Protein AF-0000000077380038 (afdb_homodimer)

Nearest PDB structures (foldseek):
  4w8o-assembly1_A  TM=9.159E-01  e=5.571E-39  Zophobas atratus
  6sq8-assembly2_B  TM=8.878E-01  e=3.528E-37  Marinactinospora thermotolerans
  6sq8-assembly1_A  TM=8.825E-01  e=5.281E-37  Marinactinospora thermotolerans
  6sq8-assembly4_D  TM=8.724E-01  e=3.151E-36  Marinactinospora thermotolerans
  6h1b-assembly2_B  TM=8.819E-01  e=1.121E-34  Marinactinospora thermotolerans

Structure (mmCIF, N/CA/C/O backbone):
data_AF-0000000077380038-model_v1
#
loop_
_entity.id
_entity.type
_entity.pdbx_description
1 polymer 'Luciferin 4-monooxygenase'
#
loop_
_atom_site.group_PDB
_atom_site.id
_atom_site.type_symbol
_atom_site.label_atom_id
_atom_site.label_alt_id
_atom_site.label_comp_id
_atom_site.label_asym_id
_atom_site.label_entity_id
_atom_site.label_seq_id
_atom_site.pdbx_PDB_ins_code
_atom_site.Cartn_x
_atom_site.Cartn_y
_atom_site.Cartn_z
_atom_site.occupancy
_atom_site.B_iso_or_equiv
_atom_site.auth_seq_id
_atom_site.auth_comp_id
_atom_site.auth_asym_id
_atom_site.auth_atom_id
_atom_site.pdbx_PDB_model_num
ATOM 1 N N . VAL A 1 1 ? 40.281 14.664 20.109 1 17.95 1 VAL A N 1
ATOM 2 C CA . VAL A 1 1 ? 38.969 13.992 20.141 1 17.95 1 VAL A CA 1
ATOM 3 C C . VAL A 1 1 ? 37.938 14.844 19.422 1 17.95 1 VAL A C 1
ATOM 5 O O . VAL A 1 1 ? 37.5 15.883 19.938 1 17.95 1 VAL A O 1
ATOM 8 N N . GLU A 1 2 ? 38.219 15.148 18.219 1 21.84 2 GLU A N 1
ATOM 9 C CA . GLU A 1 2 ? 37.5 16.078 17.344 1 21.84 2 GLU A CA 1
ATOM 10 C C . GLU A 1 2 ? 36.031 15.711 17.234 1 21.84 2 GLU A C 1
ATOM 12 O O . GLU A 1 2 ? 35.688 14.555 17 1 21.84 2 GLU A O 1
ATOM 17 N N . SER A 1 3 ? 35.281 16.359 18.078 1 23.83 3 SER A N 1
ATOM 18 C CA . SER A 1 3 ? 33.844 16.156 18.234 1 23.83 3 SER A CA 1
ATOM 19 C C . SER A 1 3 ? 33.156 16.016 16.891 1 23.83 3 SER A C 1
ATOM 21 O O . SER A 1 3 ? 33.25 16.891 16.031 1 23.83 3 SER A O 1
ATOM 23 N N . VAL A 1 4 ? 33.219 14.859 16.297 1 26.72 4 VAL A N 1
ATOM 24 C CA . VAL A 1 4 ? 32.469 14.477 15.102 1 26.72 4 VAL A CA 1
ATOM 25 C C . VAL A 1 4 ? 31.094 15.141 15.133 1 26.72 4 VAL A C 1
ATOM 27 O O . VAL A 1 4 ? 30.281 14.852 16 1 26.72 4 VAL A O 1
ATOM 30 N N . ARG A 1 5 ? 31.031 16.406 14.922 1 28.14 5 ARG A N 1
ATOM 31 C CA . ARG A 1 5 ? 29.828 17.188 14.617 1 28.14 5 ARG A CA 1
ATOM 32 C C . ARG A 1 5 ? 28.781 16.312 13.93 1 28.14 5 ARG A C 1
ATOM 34 O O . ARG A 1 5 ? 29.031 15.758 12.859 1 28.14 5 ARG A O 1
ATOM 41 N N . MET A 1 6 ? 28.156 15.586 14.734 1 30.12 6 MET A N 1
ATOM 42 C CA . MET A 1 6 ? 27.016 14.867 14.18 1 30.12 6 MET A CA 1
ATOM 43 C C . MET A 1 6 ? 26.297 15.719 13.133 1 30.12 6 MET A C 1
ATOM 45 O O . MET A 1 6 ? 25.859 16.828 13.43 1 30.12 6 MET A O 1
ATOM 49 N N . ALA A 1 7 ? 26.75 15.906 11.945 1 32.62 7 ALA A N 1
ATOM 50 C CA . ALA A 1 7 ? 26.062 16.5 10.805 1 32.62 7 ALA A CA 1
ATOM 51 C C . ALA A 1 7 ? 24.547 16.438 10.984 1 32.62 7 ALA A C 1
ATOM 53 O O . ALA A 1 7 ? 24 15.367 11.305 1 32.62 7 ALA A O 1
ATOM 54 N N . THR A 1 8 ? 23.875 17.469 11.5 1 35.12 8 THR A N 1
ATOM 55 C CA . THR A 1 8 ? 22.422 17.625 11.508 1 35.12 8 THR A CA 1
ATOM 56 C C . THR A 1 8 ? 21.781 16.875 10.336 1 35.12 8 THR A C 1
ATOM 58 O O . THR A 1 8 ? 22.078 17.172 9.172 1 35.12 8 THR A O 1
ATOM 61 N N . ARG A 1 9 ? 21.484 15.672 10.438 1 43.5 9 ARG A N 1
ATOM 62 C CA . ARG A 1 9 ? 20.969 14.68 9.5 1 43.5 9 ARG A CA 1
ATOM 63 C C . ARG A 1 9 ? 19.781 15.219 8.719 1 43.5 9 ARG A C 1
ATOM 65 O O . ARG A 1 9 ? 18.703 15.445 9.281 1 43.5 9 ARG A O 1
ATOM 72 N N . ILE A 1 10 ? 19.984 16.266 7.863 1 45.56 10 ILE A N 1
ATOM 73 C CA . ILE A 1 10 ? 18.938 16.578 6.898 1 45.56 10 ILE A CA 1
ATOM 74 C C . ILE A 1 10 ? 18.344 15.289 6.332 1 45.56 10 ILE A C 1
ATOM 76 O O . ILE A 1 10 ? 19.031 14.531 5.652 1 45.56 10 ILE A O 1
ATOM 80 N N . LEU A 1 11 ? 17.25 14.852 6.91 1 58.56 11 LEU A N 1
ATOM 81 C CA . LEU A 1 11 ? 16.547 13.664 6.449 1 58.56 11 LEU A CA 1
ATOM 82 C C . LEU A 1 11 ? 16.234 13.758 4.961 1 58.56 11 LEU A C 1
ATOM 84 O O . LEU A 1 11 ? 16.203 12.742 4.262 1 58.56 11 LEU A O 1
ATOM 88 N N . PHE A 1 12 ? 16.203 15.156 4.445 1 68.44 12 PHE A N 1
ATOM 89 C CA . PHE A 1 12 ? 15.812 15.305 3.049 1 68.44 12 PHE A CA 1
ATOM 90 C C . PHE A 1 12 ? 16.812 16.156 2.291 1 68.44 12 PHE A C 1
ATOM 92 O O . PHE A 1 12 ? 16.891 17.375 2.504 1 68.44 12 PHE A O 1
ATOM 99 N N . PRO A 1 13 ? 17.578 15.641 1.446 1 80.38 13 PRO A N 1
ATOM 100 C CA . PRO A 1 13 ? 18.531 16.438 0.679 1 80.38 13 PRO A CA 1
ATOM 101 C C . PRO A 1 13 ? 17.859 17.469 -0.217 1 80.38 13 PRO A C 1
ATOM 103 O O . PRO A 1 13 ? 16.828 17.188 -0.816 1 80.38 13 PRO A O 1
ATOM 106 N N . THR A 1 14 ? 18.297 18.75 -0.145 1 92.44 14 THR A N 1
ATOM 107 C CA . THR A 1 14 ? 17.891 19.844 -1.007 1 92.44 14 THR A CA 1
ATOM 108 C C . THR A 1 14 ? 19.031 20.281 -1.924 1 92.44 14 THR A C 1
ATOM 110 O O . THR A 1 14 ? 20.172 20.391 -1.486 1 92.44 14 THR A O 1
ATOM 113 N N . THR A 1 15 ? 18.75 20.453 -3.211 1 94.38 15 THR A N 1
ATOM 114 C CA . THR A 1 15 ? 19.75 20.875 -4.18 1 94.38 15 THR A CA 1
ATOM 115 C C . THR A 1 15 ? 19.422 22.234 -4.75 1 94.38 15 THR A C 1
ATOM 117 O O . THR A 1 15 ? 18.266 22.672 -4.711 1 94.38 15 THR A O 1
ATOM 120 N N . PHE A 1 16 ? 20.469 22.938 -5.195 1 97 16 PHE A N 1
ATOM 121 C CA . PHE A 1 16 ? 20.344 24.266 -5.777 1 97 16 PHE A CA 1
ATOM 122 C C . PHE A 1 16 ? 20.922 24.312 -7.188 1 97 16 PHE A C 1
ATOM 124 O O . PHE A 1 16 ? 22.047 23.875 -7.414 1 97 16 PHE A O 1
ATOM 131 N N . ASP A 1 17 ? 20.078 24.75 -8.148 1 96.88 17 ASP A N 1
ATOM 132 C CA . ASP A 1 17 ? 20.547 24.969 -9.516 1 96.88 17 ASP A CA 1
ATOM 133 C C . ASP A 1 17 ? 21.016 26.406 -9.719 1 96.88 17 ASP A C 1
ATOM 135 O O . ASP A 1 17 ? 20.203 27.344 -9.75 1 96.88 17 ASP A O 1
ATOM 139 N N . GLU A 1 18 ? 22.234 26.656 -10.039 1 95.06 18 GLU A N 1
ATOM 140 C CA . GLU A 1 18 ? 22.828 27.984 -10.117 1 95.06 18 GLU A CA 1
ATOM 141 C C . GLU A 1 18 ? 22.328 28.734 -11.344 1 95.06 18 GLU A C 1
ATOM 143 O O . GLU A 1 18 ? 22.281 29.969 -11.344 1 95.06 18 GLU A O 1
ATOM 148 N N . LYS A 1 19 ? 22.016 28.047 -12.344 1 95.38 19 LYS A N 1
ATOM 149 C CA . LYS A 1 19 ? 21.547 28.688 -13.57 1 95.38 19 LYS A CA 1
ATOM 150 C C . LYS A 1 19 ? 20.109 29.172 -13.43 1 95.38 19 LYS A C 1
ATOM 152 O O . LYS A 1 19 ? 19.797 30.328 -13.742 1 95.38 19 LYS A O 1
ATOM 157 N N . THR A 1 20 ? 19.234 28.344 -12.906 1 95.19 20 THR A N 1
ATOM 158 C CA . THR A 1 20 ? 17.812 28.688 -12.797 1 95.19 20 THR A CA 1
ATOM 159 C C . THR A 1 20 ? 17.516 29.328 -11.445 1 95.19 20 THR A C 1
ATOM 161 O O . THR A 1 20 ? 16.453 29.906 -11.25 1 95.19 20 THR A O 1
ATOM 164 N N . LYS A 1 21 ? 18.453 29.078 -10.453 1 97.31 21 LYS A N 1
ATOM 165 C CA . LYS A 1 21 ? 18.312 29.547 -9.078 1 97.31 21 LYS A CA 1
ATOM 166 C C . LYS A 1 21 ? 17.078 28.922 -8.406 1 97.31 21 LYS A C 1
ATOM 168 O O . LYS A 1 21 ? 16.312 29.625 -7.742 1 97.31 21 LYS A O 1
ATOM 173 N N . ILE A 1 22 ? 16.859 27.719 -8.727 1 97.75 22 ILE A N 1
ATOM 174 C CA . ILE A 1 22 ? 15.758 26.953 -8.148 1 97.75 22 ILE A CA 1
ATOM 175 C C . ILE A 1 22 ? 16.312 25.938 -7.152 1 97.75 22 ILE A C 1
ATOM 177 O O . ILE A 1 22 ? 17.297 25.25 -7.438 1 97.75 22 ILE A O 1
ATOM 181 N N . TRP A 1 23 ? 15.742 25.953 -5.938 1 97.88 23 TRP A N 1
ATOM 182 C CA . TRP A 1 23 ? 16 24.875 -4.984 1 97.88 23 TRP A CA 1
ATOM 183 C C . TRP A 1 23 ? 15.031 23.719 -5.199 1 97.88 23 TRP A C 1
ATOM 185 O O . TRP A 1 23 ? 13.852 23.922 -5.473 1 97.88 23 TRP A O 1
ATOM 195 N N . SER A 1 24 ? 15.555 22.469 -5.141 1 96.44 24 SER A N 1
ATOM 196 C CA . SER A 1 24 ? 14.727 21.281 -5.355 1 96.44 24 SER A CA 1
ATOM 197 C C . SER A 1 24 ? 14.992 20.219 -4.285 1 96.44 24 SER A C 1
ATOM 199 O O . SER A 1 24 ? 16.141 19.984 -3.92 1 96.44 24 SER A O 1
ATOM 201 N N . GLY A 1 25 ? 13.867 19.672 -3.729 1 93.19 25 GLY A N 1
ATOM 202 C CA . GLY A 1 25 ? 14.031 18.422 -3 1 93.19 25 GLY A CA 1
ATOM 203 C C . GLY A 1 25 ? 14.391 17.25 -3.896 1 93.19 25 GLY A C 1
ATOM 204 O O . GLY A 1 25 ? 14.484 17.406 -5.117 1 93.19 25 GLY A O 1
ATOM 205 N N . ALA A 1 26 ? 14.672 16.094 -3.254 1 88.25 26 ALA A N 1
ATOM 206 C CA . ALA A 1 26 ? 14.906 14.891 -4.043 1 88.25 26 ALA A CA 1
ATOM 207 C C . ALA A 1 26 ? 13.719 14.602 -4.961 1 88.25 26 ALA A C 1
ATOM 209 O O . ALA A 1 26 ? 12.594 15.008 -4.676 1 88.25 26 ALA A O 1
ATOM 210 N N . PRO A 1 27 ? 14 13.969 -6.066 1 85.81 27 PRO A N 1
ATOM 211 C CA . PRO A 1 27 ? 12.859 13.578 -6.906 1 85.81 27 PRO A CA 1
ATOM 212 C C . PRO A 1 27 ? 11.891 12.641 -6.188 1 85.81 27 PRO A C 1
ATOM 214 O O . PRO A 1 27 ? 12.32 11.734 -5.469 1 85.81 27 PRO A O 1
ATOM 217 N N . ARG A 1 28 ? 10.711 12.945 -6.336 1 83.31 28 ARG A N 1
ATOM 218 C CA . ARG A 1 28 ? 9.703 12.07 -5.742 1 83.31 28 ARG A CA 1
ATOM 219 C C . ARG A 1 28 ? 9.492 10.82 -6.59 1 83.31 28 ARG A C 1
ATOM 221 O O . ARG A 1 28 ? 9.414 10.906 -7.816 1 83.31 28 ARG A O 1
ATOM 228 N N . GLN A 1 29 ? 9.492 9.688 -5.969 1 80.31 29 GLN A N 1
ATOM 229 C CA . GLN A 1 29 ? 9.086 8.453 -6.633 1 80.31 29 GLN A CA 1
ATOM 230 C C . GLN A 1 29 ? 7.586 8.211 -6.477 1 80.31 29 GLN A C 1
ATOM 232 O O . GLN A 1 29 ? 7.098 8.016 -5.363 1 80.31 29 GLN A O 1
ATOM 237 N N . PRO A 1 30 ? 6.848 8.328 -7.613 1 80 30 PRO A N 1
ATOM 238 C CA . PRO A 1 30 ? 5.41 8.117 -7.426 1 80 30 PRO A CA 1
ATOM 239 C C . PRO A 1 30 ? 5.074 6.676 -7.035 1 80 30 PRO A C 1
ATOM 241 O O . PRO A 1 30 ? 5.684 5.734 -7.547 1 80 30 PRO A O 1
ATOM 244 N N . LEU A 1 31 ? 4.207 6.559 -6.133 1 92 31 LEU A N 1
ATOM 245 C CA . LEU A 1 31 ? 3.758 5.246 -5.672 1 92 31 LEU A CA 1
ATOM 246 C C . LEU A 1 31 ? 2.477 4.832 -6.387 1 92 31 LEU A C 1
ATOM 248 O O . LEU A 1 31 ? 2.414 3.75 -6.977 1 92 31 LEU A O 1
ATOM 252 N N . TYR A 1 32 ? 1.563 5.762 -6.52 1 95.69 32 TYR A N 1
ATOM 253 C CA . TYR A 1 32 ? 0.224 5.391 -6.965 1 95.69 32 TYR A CA 1
ATOM 254 C C . TYR A 1 32 ? -0.042 5.902 -8.375 1 95.69 32 TYR A C 1
ATOM 256 O O . TYR A 1 32 ? 0.439 6.973 -8.758 1 95.69 32 TYR A O 1
ATOM 264 N N . ASP A 1 33 ? -0.842 5.199 -9.086 1 95.88 33 ASP A N 1
ATOM 265 C CA . ASP A 1 33 ? -1.328 5.598 -10.398 1 95.88 33 ASP A CA 1
ATOM 266 C C . ASP A 1 33 ? -2.148 6.883 -10.32 1 95.88 33 ASP A C 1
ATOM 268 O O . ASP A 1 33 ? -2.779 7.16 -9.297 1 95.88 33 ASP A O 1
ATOM 272 N N . TYR A 1 34 ? -2.141 7.672 -11.398 1 94.31 34 TYR A N 1
ATOM 273 C CA . TYR A 1 34 ? -2.875 8.93 -11.477 1 94.31 34 TYR A CA 1
ATOM 274 C C . TYR A 1 34 ? -4.359 8.711 -11.203 1 94.31 34 TYR A C 1
ATOM 276 O O . TYR A 1 34 ? -5.02 9.57 -10.609 1 94.31 34 TYR A O 1
ATOM 284 N N . ASN A 1 35 ? -4.891 7.555 -11.531 1 95 35 ASN A N 1
ATOM 285 C CA . ASN A 1 35 ? -6.32 7.289 -11.406 1 95 35 ASN A CA 1
ATOM 286 C C . ASN A 1 35 ? -6.637 6.531 -10.125 1 95 35 ASN A C 1
ATOM 288 O O . ASN A 1 35 ? -7.777 6.121 -9.906 1 95 35 ASN A O 1
ATOM 292 N N . CYS A 1 36 ? -5.672 6.332 -9.32 1 95.94 36 CYS A N 1
ATOM 293 C CA . CYS A 1 36 ? -5.891 5.645 -8.055 1 95.94 36 CYS A CA 1
ATOM 294 C C . CYS A 1 36 ? -6.484 6.59 -7.016 1 95.94 36 CYS A C 1
ATOM 296 O O . CYS A 1 36 ? -5.898 7.633 -6.715 1 95.94 36 CYS A O 1
ATOM 298 N N . SER A 1 37 ? -7.66 6.273 -6.449 1 97.25 37 SER A N 1
ATOM 299 C CA . SER A 1 37 ? -8.258 7.109 -5.41 1 97.25 37 SER A CA 1
ATOM 300 C C . SER A 1 37 ? -7.621 6.836 -4.051 1 97.25 37 SER A C 1
ATOM 302 O O . SER A 1 37 ? -7.168 5.719 -3.785 1 97.25 37 SER A O 1
ATOM 304 N N . MET A 1 38 ? -7.621 7.816 -3.254 1 97.69 38 MET A N 1
ATOM 305 C CA . MET A 1 38 ? -7.078 7.637 -1.91 1 97.69 38 MET A CA 1
ATOM 306 C C . MET A 1 38 ? -8.016 6.793 -1.054 1 97.69 38 MET A C 1
ATOM 308 O O . MET A 1 38 ? -7.594 6.219 -0.049 1 97.69 38 MET A O 1
ATOM 312 N N . GLY A 1 39 ? -9.305 6.738 -1.476 1 98.25 39 GLY A N 1
ATOM 313 C CA . GLY A 1 39 ? -10.219 5.797 -0.851 1 98.25 39 GLY A CA 1
ATOM 314 C C . GLY A 1 39 ? -9.812 4.348 -1.055 1 98.25 39 GLY A C 1
ATOM 315 O O . GLY A 1 39 ? -9.898 3.539 -0.13 1 98.25 39 GLY A O 1
ATOM 316 N N . LEU A 1 40 ? -9.344 4.082 -2.25 1 97.12 40 LEU A N 1
ATOM 317 C CA . LEU A 1 40 ? -8.898 2.727 -2.553 1 97.12 40 LEU A CA 1
ATOM 318 C C . LEU A 1 40 ? -7.668 2.361 -1.728 1 97.12 40 LEU A C 1
ATOM 320 O O . LEU A 1 40 ? -7.562 1.237 -1.229 1 97.12 40 LEU A O 1
ATOM 324 N N . VAL A 1 41 ? -6.754 3.275 -1.576 1 97.31 41 VAL A N 1
ATOM 325 C CA . VAL A 1 41 ? -5.535 3.059 -0.804 1 97.31 41 VAL A CA 1
ATOM 326 C C . VAL A 1 41 ? -5.895 2.746 0.647 1 97.31 41 VAL A C 1
ATOM 328 O O . VAL A 1 41 ? -5.414 1.759 1.212 1 97.31 41 VAL A O 1
ATOM 331 N N . ALA A 1 42 ? -6.77 3.547 1.211 1 98.56 42 ALA A N 1
ATOM 332 C CA . ALA A 1 42 ? -7.199 3.326 2.59 1 98.56 42 ALA A CA 1
ATOM 333 C C . ALA A 1 42 ? -7.938 1.998 2.729 1 98.56 42 ALA A C 1
ATOM 335 O O . ALA A 1 42 ? -7.707 1.25 3.682 1 98.56 42 ALA A O 1
ATOM 336 N N . PHE A 1 43 ? -8.805 1.758 1.786 1 98.12 43 PHE A N 1
ATOM 337 C CA . PHE A 1 43 ? -9.578 0.526 1.766 1 98.12 43 PHE A CA 1
ATOM 338 C C . PHE A 1 43 ? -8.672 -0.694 1.807 1 98.12 43 PHE A C 1
ATOM 340 O O . PHE A 1 43 ? -8.867 -1.601 2.615 1 98.12 43 PHE A O 1
ATOM 347 N N . ASN A 1 44 ? -7.699 -0.696 0.984 1 97 44 ASN A N 1
ATOM 348 C CA . ASN A 1 44 ? -6.773 -1.821 0.906 1 97 44 ASN A CA 1
ATOM 349 C C . ASN A 1 44 ? -5.973 -1.979 2.195 1 97 44 ASN A C 1
ATOM 351 O O . ASN A 1 44 ? -5.77 -3.098 2.672 1 97 44 ASN A O 1
ATOM 355 N N . SER A 1 45 ? -5.488 -0.862 2.771 1 97.81 45 SER A N 1
ATOM 356 C CA . SER A 1 45 ? -4.75 -0.928 4.027 1 97.81 45 SER A CA 1
ATOM 357 C C . SER A 1 45 ? -5.59 -1.565 5.129 1 97.81 45 SER A C 1
ATOM 359 O O . SER A 1 45 ? -5.125 -2.469 5.828 1 97.81 45 SER A O 1
ATOM 361 N N . MET A 1 46 ? -6.82 -1.127 5.211 1 98.5 46 MET A N 1
ATOM 362 C CA . MET A 1 46 ? -7.707 -1.614 6.266 1 98.5 46 MET A CA 1
ATOM 363 C C . MET A 1 46 ? -8.062 -3.08 6.043 1 98.5 46 MET A C 1
ATOM 365 O O . MET A 1 46 ? -8.125 -3.859 6.996 1 98.5 46 MET A O 1
ATOM 369 N N . LYS A 1 47 ? -8.258 -3.428 4.832 1 97.38 47 LYS A N 1
ATOM 370 C CA . LYS A 1 47 ? -8.602 -4.805 4.492 1 97.38 47 LYS A CA 1
ATOM 371 C C . LYS A 1 47 ? -7.434 -5.746 4.758 1 97.38 47 LYS A C 1
ATOM 373 O O . LYS A 1 47 ? -7.625 -6.867 5.234 1 97.38 47 LYS A O 1
ATOM 378 N N . ASN A 1 48 ? -6.25 -5.328 4.477 1 98 48 ASN A N 1
ATOM 379 C CA . ASN A 1 48 ? -5.062 -6.172 4.559 1 98 48 ASN A CA 1
ATOM 380 C C . ASN A 1 48 ? -4.645 -6.414 6.008 1 98 48 ASN A C 1
ATOM 382 O O . ASN A 1 48 ? -4.086 -7.461 6.332 1 98 48 ASN A O 1
ATOM 386 N N . TYR A 1 49 ? -4.902 -5.453 6.891 1 98.56 49 TYR A N 1
ATOM 387 C CA . TYR A 1 49 ? -4.473 -5.559 8.281 1 98.56 49 TYR A CA 1
ATOM 388 C C . TYR A 1 49 ? -5.633 -5.289 9.234 1 98.56 49 TYR A C 1
ATOM 390 O O . TYR A 1 49 ? -5.562 -4.383 10.062 1 98.56 49 TYR A O 1
ATOM 398 N N . PRO A 1 50 ? -6.617 -6.117 9.234 1 98.44 50 PRO A N 1
ATOM 399 C CA . PRO A 1 50 ? -7.887 -5.859 9.914 1 98.44 50 PRO A CA 1
ATOM 400 C C . PRO A 1 50 ? -7.727 -5.703 11.422 1 98.44 50 PRO A C 1
ATOM 402 O O . PRO A 1 50 ? -8.516 -5.004 12.062 1 98.44 50 PRO A O 1
ATOM 405 N N . ASP A 1 51 ? -6.699 -6.234 12.023 1 98.19 51 ASP A N 1
ATOM 406 C CA . ASP A 1 51 ? -6.562 -6.23 13.477 1 98.19 51 ASP A CA 1
ATOM 407 C C . ASP A 1 51 ? -5.777 -5.008 13.945 1 98.19 51 ASP A C 1
ATOM 409 O O . ASP A 1 51 ? -5.668 -4.766 15.148 1 98.19 51 ASP A O 1
ATOM 413 N N . ASN A 1 52 ? -5.191 -4.27 13.016 1 98.62 52 ASN A N 1
ATOM 414 C CA . ASN A 1 52 ? -4.469 -3.055 13.383 1 98.62 52 ASN A CA 1
ATOM 415 C C . ASN A 1 52 ? -5.391 -2.043 14.062 1 98.62 52 ASN A C 1
ATOM 417 O O . ASN A 1 52 ? -6.539 -1.869 13.648 1 98.62 52 ASN A O 1
ATOM 421 N N . ILE A 1 53 ? -4.902 -1.386 15.094 1 98.75 53 ILE A N 1
ATOM 422 C CA . ILE A 1 53 ? -5.684 -0.39 15.82 1 98.75 53 ILE A CA 1
ATOM 423 C C . ILE A 1 53 ? -5.531 0.973 15.148 1 98.75 53 ILE A C 1
ATOM 425 O O . ILE A 1 53 ? -4.422 1.497 15.039 1 98.75 53 ILE A O 1
ATOM 429 N N . ILE A 1 54 ? -6.621 1.582 14.758 1 98.56 54 ILE A N 1
ATOM 430 C CA . ILE A 1 54 ? -6.582 2.855 14.047 1 98.56 54 ILE A CA 1
ATOM 431 C C . ILE A 1 54 ? -6.816 4 15.023 1 98.56 54 ILE A C 1
ATOM 433 O O . ILE A 1 54 ? -6.316 5.109 14.82 1 98.56 54 ILE A O 1
ATOM 437 N N . GLN A 1 55 ? -7.551 3.654 16.109 1 98.19 55 GLN A N 1
ATOM 438 C CA . GLN A 1 55 ? -7.969 4.75 16.969 1 98.19 55 GLN A CA 1
ATOM 439 C C . GLN A 1 55 ? -8.234 4.262 18.391 1 98.19 55 GLN A C 1
ATOM 441 O O . GLN A 1 55 ? -8.758 3.162 18.594 1 98.19 55 GLN A O 1
ATOM 446 N N . ILE A 1 56 ? -7.809 5.055 19.406 1 98.56 56 ILE A N 1
ATOM 447 C CA . ILE A 1 56 ? -8.195 4.91 20.797 1 98.56 56 ILE A CA 1
ATOM 448 C C . ILE A 1 56 ? -8.852 6.199 21.297 1 98.56 56 ILE A C 1
ATOM 450 O O . ILE A 1 56 ? -8.289 7.285 21.141 1 98.56 56 ILE A O 1
ATOM 454 N N . SER A 1 57 ? -10.008 6.133 21.828 1 97.81 57 SER A N 1
ATOM 455 C CA . SER A 1 57 ? -10.734 7.297 22.312 1 97.81 57 SER A CA 1
ATOM 456 C C . SER A 1 57 ? -10.5 7.52 23.797 1 97.81 57 SER A C 1
ATOM 458 O O . SER A 1 57 ? -10.875 6.688 24.625 1 97.81 57 SER A O 1
ATOM 460 N N . ASP A 1 58 ? -9.852 8.609 24.094 1 97.06 58 ASP A N 1
ATOM 461 C CA . ASP A 1 58 ? -9.688 8.977 25.5 1 97.06 58 ASP A CA 1
ATOM 462 C C . ASP A 1 58 ? -11.008 9.438 26.109 1 97.06 58 ASP A C 1
ATOM 464 O O . ASP A 1 58 ? -11.125 9.562 27.328 1 97.06 58 ASP A O 1
ATOM 468 N N . ILE A 1 59 ? -12 9.609 25.344 1 93.94 59 ILE A N 1
ATOM 469 C CA . ILE A 1 59 ? -13.328 10.055 25.75 1 93.94 59 ILE A CA 1
ATOM 470 C C . ILE A 1 59 ? -14.023 8.938 26.531 1 93.94 59 ILE A C 1
ATOM 472 O O . ILE A 1 59 ? -14.594 9.18 27.594 1 93.94 59 ILE A O 1
ATOM 476 N N . ASP A 1 60 ? -13.93 7.691 26 1 94.62 60 ASP A N 1
ATOM 477 C CA . ASP A 1 60 ? -14.656 6.586 26.609 1 94.62 60 ASP A CA 1
ATOM 478 C C . ASP A 1 60 ? -13.812 5.312 26.625 1 94.62 60 ASP A C 1
ATOM 480 O O . ASP A 1 60 ? -14.289 4.25 27.031 1 94.62 60 ASP A O 1
ATOM 484 N N . GLY A 1 61 ? -12.625 5.379 26.125 1 95.69 61 GLY A N 1
ATOM 485 C CA . GLY A 1 61 ? -11.719 4.242 26.156 1 95.69 61 GLY A CA 1
ATOM 486 C C . GLY A 1 61 ? -11.891 3.303 24.984 1 95.69 61 GLY A C 1
ATOM 487 O O . GLY A 1 61 ? -11.188 2.295 24.875 1 95.69 61 GLY A O 1
ATOM 488 N N . ARG A 1 62 ? -12.703 3.619 24.094 1 96.88 62 ARG A N 1
ATOM 489 C CA . ARG A 1 62 ? -13.008 2.719 22.984 1 96.88 62 ARG A CA 1
ATOM 490 C C . ARG A 1 62 ? -11.797 2.543 22.078 1 96.88 62 ARG A C 1
ATOM 492 O O . ARG A 1 62 ? -11.172 3.525 21.656 1 96.88 62 ARG A O 1
ATOM 499 N N . VAL A 1 63 ? -11.469 1.3 21.828 1 98.56 63 VAL A N 1
ATOM 500 C CA . VAL A 1 63 ? -10.43 0.942 20.859 1 98.56 63 VAL A CA 1
ATOM 501 C C . VAL A 1 63 ? -11.078 0.512 19.547 1 98.56 63 VAL A C 1
ATOM 503 O O . VAL A 1 63 ? -12.008 -0.296 19.531 1 98.56 63 VAL A O 1
ATOM 506 N N . VAL A 1 64 ? -10.656 1.061 18.438 1 98.69 64 VAL A N 1
ATOM 507 C CA . VAL A 1 64 ? -11.227 0.769 17.125 1 98.69 64 VAL A CA 1
ATOM 508 C C . VAL A 1 64 ? -10.172 0.134 16.219 1 98.69 64 VAL A C 1
ATOM 510 O O . VAL A 1 64 ? -9.07 0.675 16.078 1 98.69 64 VAL A O 1
ATOM 513 N N . THR A 1 65 ? -10.477 -1.018 15.648 1 98.81 65 THR A N 1
ATOM 514 C CA . THR A 1 65 ? -9.586 -1.7 14.719 1 98.81 65 THR A CA 1
ATOM 515 C C . THR A 1 65 ? -9.852 -1.252 13.281 1 98.81 65 THR A C 1
ATOM 517 O O . THR A 1 65 ? -10.852 -0.593 13.008 1 98.81 65 THR A O 1
ATOM 520 N N . TYR A 1 66 ? -8.961 -1.604 12.391 1 98.81 66 TYR A N 1
ATOM 521 C CA . TYR A 1 66 ? -9.148 -1.4 10.961 1 98.81 66 TYR A CA 1
ATOM 522 C C . TYR A 1 66 ? -10.422 -2.084 10.477 1 98.81 66 TYR A C 1
ATOM 524 O O . TYR A 1 66 ? -11.195 -1.505 9.703 1 98.81 66 TYR A O 1
ATOM 532 N N . ALA A 1 67 ? -10.703 -3.27 10.945 1 98.44 67 ALA A N 1
ATOM 533 C CA . ALA A 1 67 ? -11.891 -4.012 10.516 1 98.44 67 ALA A CA 1
ATOM 534 C C . ALA A 1 67 ? -13.164 -3.264 10.883 1 98.44 67 ALA A C 1
ATOM 536 O O . ALA A 1 67 ? -14.086 -3.148 10.07 1 98.44 67 ALA A O 1
ATOM 537 N N . GLU A 1 68 ? -13.227 -2.789 12.078 1 98.44 68 GLU A N 1
ATOM 538 C CA . GLU A 1 68 ? -14.398 -2.051 12.539 1 98.44 68 GLU A CA 1
ATOM 539 C C . GLU A 1 68 ? -14.578 -0.756 11.75 1 98.44 68 GLU A C 1
ATOM 541 O O . GLU A 1 68 ? -15.672 -0.468 11.266 1 98.44 68 GLU A O 1
ATOM 546 N N . SER A 1 69 ? -13.492 -0.003 11.672 1 98.69 69 SER A N 1
ATOM 547 C CA . SER A 1 69 ? -13.57 1.254 10.938 1 98.69 69 SER A CA 1
ATOM 548 C C . SER A 1 69 ? -13.938 1.019 9.477 1 98.69 69 SER A C 1
ATOM 550 O O . SER A 1 69 ? -14.672 1.809 8.883 1 98.69 69 SER A O 1
ATOM 552 N N . LEU A 1 70 ? -13.406 -0.05 8.906 1 98.62 70 LEU A N 1
ATOM 553 C CA . LEU A 1 70 ? -13.742 -0.395 7.527 1 98.62 70 LEU A CA 1
ATOM 554 C C . LEU A 1 70 ? -15.242 -0.651 7.379 1 98.62 70 LEU A C 1
ATOM 556 O O . LEU A 1 70 ? -15.867 -0.146 6.449 1 98.62 70 LEU A O 1
ATOM 560 N N . SER A 1 71 ? -15.805 -1.42 8.266 1 98.38 71 SER A N 1
ATOM 561 C CA . SER A 1 71 ? -17.234 -1.695 8.234 1 98.38 71 SER A CA 1
ATOM 562 C C . SER A 1 71 ? -18.047 -0.408 8.305 1 98.38 71 SER A C 1
ATOM 564 O O . SER A 1 71 ? -18.984 -0.21 7.523 1 98.38 71 SER A O 1
ATOM 566 N N . TRP A 1 72 ? -17.656 0.464 9.25 1 98.62 72 TRP A N 1
ATOM 567 C CA . TRP A 1 72 ? -18.359 1.737 9.391 1 98.62 72 TRP A CA 1
ATOM 568 C C . TRP A 1 72 ? -18.234 2.566 8.117 1 98.62 72 TRP A C 1
ATOM 570 O O . TRP A 1 72 ? -19.234 3.092 7.617 1 98.62 72 TRP A O 1
ATOM 580 N N . ALA A 1 73 ? -17.031 2.688 7.609 1 98.75 73 ALA A N 1
ATOM 581 C CA . ALA A 1 73 ? -16.781 3.52 6.438 1 98.75 73 ALA A CA 1
ATOM 582 C C . ALA A 1 73 ? -17.531 2.992 5.215 1 98.75 73 ALA A C 1
ATOM 584 O O . ALA A 1 73 ? -18.062 3.771 4.426 1 98.75 73 ALA A O 1
ATOM 585 N N . VAL A 1 74 ? -17.547 1.66 5.066 1 98.69 74 VAL A N 1
ATOM 586 C CA . VAL A 1 74 ? -18.266 1.039 3.953 1 98.69 74 VAL A CA 1
ATOM 587 C C . VAL A 1 74 ? -19.75 1.343 4.055 1 98.69 74 VAL A C 1
ATOM 589 O O . VAL A 1 74 ? -20.375 1.743 3.072 1 98.69 74 VAL A O 1
ATOM 592 N N . ARG A 1 75 ? -20.328 1.16 5.207 1 98.69 75 ARG A N 1
ATOM 593 C CA . ARG A 1 75 ? -21.75 1.41 5.418 1 98.69 75 ARG A CA 1
ATOM 594 C C . ARG A 1 75 ? -22.094 2.879 5.188 1 98.69 75 ARG A C 1
ATOM 596 O O . ARG A 1 75 ? -23.109 3.195 4.574 1 98.69 75 ARG A O 1
ATOM 603 N N . LEU A 1 76 ? -21.219 3.76 5.648 1 98.75 76 LEU A N 1
ATOM 604 C CA . LEU A 1 76 ? -21.406 5.188 5.402 1 98.75 76 LEU A CA 1
ATOM 605 C C . LEU A 1 76 ? -21.297 5.5 3.914 1 98.75 76 LEU A C 1
ATOM 607 O O . LEU A 1 76 ? -22.078 6.301 3.387 1 98.75 76 LEU A O 1
ATOM 611 N N . ALA A 1 77 ? -20.312 4.922 3.219 1 98.69 77 ALA A N 1
ATOM 612 C CA . ALA A 1 77 ? -20.156 5.129 1.781 1 98.69 77 ALA A CA 1
ATOM 613 C C . ALA A 1 77 ? -21.391 4.645 1.022 1 98.69 77 ALA A C 1
ATOM 615 O O . ALA A 1 77 ? -21.828 5.281 0.063 1 98.69 77 ALA A O 1
ATOM 616 N N . LEU A 1 78 ? -21.922 3.48 1.44 1 98.38 78 LEU A N 1
ATOM 617 C CA . LEU A 1 78 ? -23.141 2.961 0.831 1 98.38 78 LEU A CA 1
ATOM 618 C C . LEU A 1 78 ? -24.312 3.922 1.044 1 98.38 78 LEU A C 1
ATOM 620 O O . LEU A 1 78 ? -25.125 4.113 0.148 1 98.38 78 LEU A O 1
ATOM 624 N N . TYR A 1 79 ? -24.422 4.496 2.217 1 98.19 79 TYR A N 1
ATOM 625 C CA . TYR A 1 79 ? -25.438 5.512 2.479 1 98.19 79 TYR A CA 1
ATOM 626 C C . TYR A 1 79 ? -25.266 6.703 1.541 1 98.19 79 TYR A C 1
ATOM 628 O O . TYR A 1 79 ? -26.25 7.168 0.94 1 98.19 79 TYR A O 1
ATOM 636 N N . LEU A 1 80 ? -24.016 7.219 1.388 1 98.5 80 LEU A N 1
ATOM 637 C CA . LEU A 1 80 ? -23.75 8.336 0.483 1 98.5 80 LEU A CA 1
ATOM 638 C C . LEU A 1 80 ? -24.172 7.984 -0.941 1 98.5 80 LEU A C 1
ATOM 640 O O . LEU A 1 80 ? -24.734 8.82 -1.653 1 98.5 80 LEU A O 1
ATOM 644 N N . LYS A 1 81 ? -23.828 6.781 -1.314 1 97.62 81 LYS A N 1
ATOM 645 C CA . LYS A 1 81 ? -24.234 6.305 -2.633 1 97.62 81 LYS A CA 1
ATOM 646 C C . LYS A 1 81 ? -25.766 6.305 -2.768 1 97.62 81 LYS A C 1
ATOM 648 O O . LYS A 1 81 ? -26.297 6.711 -3.801 1 97.62 81 LYS A O 1
ATOM 653 N N . SER A 1 82 ? -26.5 5.805 -1.747 1 97.44 82 SER A N 1
ATOM 654 C CA . SER A 1 82 ? -27.953 5.758 -1.768 1 97.44 82 SER A CA 1
ATOM 655 C C . SER A 1 82 ? -28.562 7.156 -1.873 1 97.44 82 SER A C 1
ATOM 657 O O . SER A 1 82 ? -29.656 7.328 -2.396 1 97.44 82 SER A O 1
ATOM 659 N N . GLU A 1 83 ? -27.844 8.141 -1.369 1 98.12 83 GLU A N 1
ATOM 660 C CA . GLU A 1 83 ? -28.266 9.539 -1.463 1 98.12 83 GLU A CA 1
ATOM 661 C C . GLU A 1 83 ? -27.938 10.125 -2.832 1 98.12 83 GLU A C 1
ATOM 663 O O . GLU A 1 83 ? -28.172 11.305 -3.08 1 98.12 83 GLU A O 1
ATOM 668 N N . LYS A 1 84 ? -27.25 9.328 -3.73 1 98.06 84 LYS A N 1
ATOM 669 C CA . LYS A 1 84 ? -26.922 9.664 -5.117 1 98.06 84 LYS A CA 1
ATOM 670 C C . LYS A 1 84 ? -25.922 10.805 -5.188 1 98.06 84 LYS A C 1
ATOM 672 O O . LYS A 1 84 ? -26.016 11.664 -6.066 1 98.06 84 LYS A O 1
ATOM 677 N N . LEU A 1 85 ? -25.078 10.875 -4.203 1 98.5 85 LEU A N 1
ATOM 678 C CA . LEU A 1 85 ? -24 11.859 -4.242 1 98.5 85 LEU A CA 1
ATOM 679 C C . LEU A 1 85 ? -22.938 11.469 -5.266 1 98.5 85 LEU A C 1
ATOM 681 O O . LEU A 1 85 ? -22.781 10.289 -5.582 1 98.5 85 LEU A O 1
ATOM 685 N N . THR A 1 86 ? -22.281 12.422 -5.816 1 98.06 86 THR A N 1
ATOM 686 C CA . THR A 1 86 ? -21.172 12.227 -6.746 1 98.06 86 THR A CA 1
ATOM 687 C C . THR A 1 86 ? -19.953 13.055 -6.332 1 98.06 86 THR A C 1
ATOM 689 O O . THR A 1 86 ? -19.984 13.734 -5.305 1 98.06 86 THR A O 1
ATOM 692 N N . HIS A 1 87 ? -18.922 12.977 -7.191 1 97.94 87 HIS A N 1
ATOM 693 C CA . HIS A 1 87 ? -17.688 13.719 -6.934 1 97.94 87 HIS A CA 1
ATOM 694 C C . HIS A 1 87 ? -17.922 15.227 -7.043 1 97.94 87 HIS A C 1
ATOM 696 O O . HIS A 1 87 ? -17.094 16.016 -6.617 1 97.94 87 HIS A O 1
ATOM 702 N N . GLU A 1 88 ? -19.078 15.641 -7.539 1 97.44 88 GLU A N 1
ATOM 703 C CA . GLU A 1 88 ? -19.406 17.047 -7.715 1 97.44 88 GLU A CA 1
ATOM 704 C C . GLU A 1 88 ? -20.094 17.625 -6.469 1 97.44 88 GLU A C 1
ATOM 706 O O . GLU A 1 88 ? -20.219 18.844 -6.328 1 97.44 88 GLU A O 1
ATOM 711 N N . ASP A 1 89 ? -20.578 16.766 -5.668 1 98.5 89 ASP A N 1
ATOM 712 C CA . ASP A 1 89 ? -21.234 17.188 -4.43 1 98.5 89 ASP A CA 1
ATOM 713 C C . ASP A 1 89 ? -20.203 17.375 -3.309 1 98.5 89 ASP A C 1
ATOM 715 O O . ASP A 1 89 ? -19.031 17.062 -3.479 1 98.5 89 ASP A O 1
ATOM 719 N N . VAL A 1 90 ? -20.672 17.938 -2.164 1 98.62 90 VAL A N 1
ATOM 720 C CA . VAL A 1 90 ? -19.812 18.141 -1 1 98.62 90 VAL A CA 1
ATOM 721 C C . VAL A 1 90 ? -20.562 17.719 0.268 1 98.62 90 VAL A C 1
ATOM 723 O O . VAL A 1 90 ? -21.766 17.922 0.382 1 98.62 90 VAL A O 1
ATOM 726 N N . ILE A 1 91 ? -19.844 17.078 1.144 1 98.81 91 ILE A N 1
ATOM 727 C CA . ILE A 1 91 ? -20.328 16.766 2.484 1 98.81 91 ILE A CA 1
ATOM 728 C C . ILE A 1 91 ? -19.703 17.719 3.496 1 98.81 91 ILE A C 1
ATOM 730 O O . ILE A 1 91 ? -18.516 18 3.447 1 98.81 91 ILE A O 1
ATOM 734 N N . GLY A 1 92 ? -20.531 18.312 4.352 1 98.69 92 GLY A N 1
ATOM 735 C CA . GLY A 1 92 ? -20.031 19.172 5.406 1 98.69 92 GLY A CA 1
ATOM 736 C C . GLY A 1 92 ? -19.781 18.438 6.715 1 98.69 92 GLY A C 1
ATOM 737 O O . GLY A 1 92 ? -20.578 17.578 7.102 1 98.69 92 GLY A O 1
ATOM 738 N N . ILE A 1 93 ? -18.688 18.688 7.355 1 98.5 93 ILE A N 1
ATOM 739 C CA . ILE A 1 93 ? -18.375 18.125 8.664 1 98.5 93 ILE A CA 1
ATOM 740 C C . ILE A 1 93 ? -17.969 19.234 9.625 1 98.5 93 ILE A C 1
ATOM 742 O O . ILE A 1 93 ? -17.031 19.984 9.359 1 98.5 93 ILE A O 1
ATOM 746 N N . ILE A 1 94 ? -18.688 19.391 10.68 1 97.06 94 ILE A N 1
ATOM 747 C CA . ILE A 1 94 ? -18.344 20.344 11.734 1 97.06 94 ILE A CA 1
ATOM 748 C C . ILE A 1 94 ? -18.703 19.75 13.094 1 97.06 94 ILE A C 1
ATOM 750 O O . ILE A 1 94 ? -19.859 19.438 13.352 1 97.06 94 ILE A O 1
ATOM 754 N N . GLY A 1 95 ? -17.703 19.562 13.898 1 94.56 95 GLY A N 1
ATOM 755 C CA . GLY A 1 95 ? -17.906 19 15.219 1 94.56 95 GLY A CA 1
ATOM 756 C C . GLY A 1 95 ? -16.625 18.656 15.938 1 94.56 95 GLY A C 1
ATOM 757 O O . GLY A 1 95 ? -15.539 18.734 15.352 1 94.56 95 GLY A O 1
ATOM 758 N N . LYS A 1 96 ? -16.719 18.328 17.219 1 91.31 96 LYS A N 1
ATOM 759 C CA . LYS A 1 96 ? -15.578 17.891 18.016 1 91.31 96 LYS A CA 1
ATOM 760 C C . LYS A 1 96 ? -15.117 16.5 17.594 1 91.31 96 LYS A C 1
ATOM 762 O O . LYS A 1 96 ? -15.789 15.828 16.812 1 91.31 96 LYS A O 1
ATOM 767 N N . ALA A 1 97 ? -13.898 16.219 18.078 1 93.5 97 ALA A N 1
ATOM 768 C CA . ALA A 1 97 ? -13.438 14.844 17.844 1 93.5 97 ALA A CA 1
ATOM 769 C C . ALA A 1 97 ? -14.414 13.828 18.422 1 93.5 97 ALA A C 1
ATOM 771 O O . ALA A 1 97 ? -14.938 14.023 19.516 1 93.5 97 ALA A O 1
ATOM 772 N N . SER A 1 98 ? -14.742 12.898 17.688 1 95.88 98 SER A N 1
ATOM 773 C CA . SER A 1 98 ? -15.688 11.867 18.109 1 95.88 98 SER A CA 1
ATOM 774 C C . SER A 1 98 ? -15.375 10.531 17.438 1 95.88 98 SER A C 1
ATOM 776 O O . SER A 1 98 ? -14.609 10.469 16.484 1 95.88 98 SER A O 1
ATOM 778 N N . THR A 1 99 ? -15.969 9.523 17.859 1 96.38 99 THR A N 1
ATOM 779 C CA . THR A 1 99 ? -15.633 8.141 17.531 1 96.38 99 THR A CA 1
ATOM 780 C C . THR A 1 99 ? -15.742 7.898 16.016 1 96.38 99 THR A C 1
ATOM 782 O O . THR A 1 99 ? -14.891 7.234 15.43 1 96.38 99 THR A O 1
ATOM 785 N N . TYR A 1 100 ? -16.719 8.43 15.359 1 97.5 100 TYR A N 1
ATOM 786 C CA . TYR A 1 100 ? -17.047 7.996 14.008 1 97.5 100 TYR A CA 1
ATOM 787 C C . TYR A 1 100 ? -16.594 9.023 12.977 1 97.5 100 TYR A C 1
ATOM 789 O O . TYR A 1 100 ? -16.719 8.797 11.773 1 97.5 100 TYR A O 1
ATOM 797 N N . ALA A 1 101 ? -16.078 10.18 13.438 1 97.56 101 ALA A N 1
ATOM 798 C CA . ALA A 1 101 ? -15.742 11.281 12.539 1 97.56 101 ALA A CA 1
ATOM 799 C C . ALA A 1 101 ? -14.688 10.852 11.516 1 97.56 101 ALA A C 1
ATOM 801 O O . ALA A 1 101 ? -14.797 11.18 10.328 1 97.56 101 ALA A O 1
ATOM 802 N N . THR A 1 102 ? -13.695 10.117 11.938 1 97.75 102 THR A N 1
ATOM 803 C CA . THR A 1 102 ? -12.617 9.734 11.023 1 97.75 102 THR A CA 1
ATOM 804 C C . THR A 1 102 ? -13.102 8.68 10.031 1 97.75 102 THR A C 1
ATOM 806 O O . THR A 1 102 ? -12.695 8.688 8.867 1 97.75 102 THR A O 1
ATOM 809 N N . SER A 1 103 ? -13.992 7.77 10.461 1 98.44 103 SER A N 1
ATOM 810 C CA . SER A 1 103 ? -14.586 6.797 9.547 1 98.44 103 SER A CA 1
ATOM 811 C C . SER A 1 103 ? -15.469 7.477 8.508 1 98.44 103 SER A C 1
ATOM 813 O O . SER A 1 103 ? -15.555 7.027 7.367 1 98.44 103 SER A O 1
ATOM 815 N N . LEU A 1 104 ? -16.094 8.539 8.93 1 98.81 104 LEU A N 1
ATOM 816 C CA . LEU A 1 104 ? -16.875 9.336 7.98 1 98.81 104 LEU A CA 1
ATOM 817 C C . LEU A 1 104 ? -15.969 9.961 6.926 1 98.81 104 LEU A C 1
ATOM 819 O O . LEU A 1 104 ? -16.281 9.938 5.734 1 98.81 104 LEU A O 1
ATOM 823 N N . ALA A 1 105 ? -14.898 10.523 7.387 1 98.62 105 ALA A N 1
ATOM 824 C CA . ALA A 1 105 ? -13.945 11.141 6.461 1 98.62 105 ALA A CA 1
ATOM 825 C C . ALA A 1 105 ? -13.453 10.133 5.426 1 98.62 105 ALA A C 1
ATOM 827 O O . ALA A 1 105 ? -13.438 10.422 4.227 1 98.62 105 ALA A O 1
ATOM 828 N N . VAL A 1 106 ? -13.109 8.961 5.863 1 98.69 106 VAL A N 1
ATOM 829 C CA . VAL A 1 106 ? -12.57 7.965 4.941 1 98.69 106 VAL A CA 1
ATOM 830 C C . VAL A 1 106 ? -13.688 7.418 4.059 1 98.69 106 VAL A C 1
ATOM 832 O O . VAL A 1 106 ? -13.453 7.07 2.896 1 98.69 106 VAL A O 1
ATOM 835 N N . ALA A 1 107 ? -14.93 7.348 4.57 1 98.88 107 ALA A N 1
ATOM 836 C CA . ALA A 1 107 ? -16.078 6.98 3.75 1 98.88 107 ALA A CA 1
ATOM 837 C C . ALA A 1 107 ? -16.234 7.938 2.57 1 98.88 107 ALA A C 1
ATOM 839 O O . ALA A 1 107 ? -16.594 7.516 1.465 1 98.88 107 ALA A O 1
ATOM 840 N N . CYS A 1 108 ? -16.016 9.203 2.834 1 98.88 108 CYS A N 1
ATOM 841 C CA . CYS A 1 108 ? -16.047 10.195 1.766 1 98.88 108 CYS A CA 1
ATOM 842 C C . CYS A 1 108 ? -15 9.898 0.706 1 98.88 108 CYS A C 1
ATOM 844 O O . CYS A 1 108 ? -15.266 10 -0.492 1 98.88 108 CYS A O 1
ATOM 846 N N . LEU A 1 109 ? -13.836 9.5 1.111 1 98.81 109 LEU A N 1
ATOM 847 C CA . LEU A 1 109 ? -12.789 9.109 0.17 1 98.81 109 LEU A CA 1
ATOM 848 C C . LEU A 1 109 ? -13.203 7.859 -0.605 1 98.81 109 LEU A C 1
ATOM 850 O O . LEU A 1 109 ? -12.961 7.766 -1.812 1 98.81 109 LEU A O 1
ATOM 854 N N . PHE A 1 110 ? -13.844 6.895 0.14 1 98.69 110 PHE A N 1
ATOM 855 C CA . PHE A 1 110 ? -14.328 5.68 -0.508 1 98.69 110 PHE A CA 1
ATOM 856 C C . PHE A 1 110 ? -15.289 6.016 -1.641 1 98.69 110 PHE A C 1
ATOM 858 O O . PHE A 1 110 ? -15.234 5.41 -2.711 1 98.69 110 PHE A O 1
ATOM 865 N N . HIS A 1 111 ? -16.125 6.969 -1.39 1 98.62 111 HIS A N 1
ATOM 866 C CA . HIS A 1 111 ? -17.203 7.301 -2.32 1 98.62 111 HIS A CA 1
ATOM 867 C C . HIS A 1 111 ? -16.75 8.383 -3.303 1 98.62 111 HIS A C 1
ATOM 869 O O . HIS A 1 111 ? -17.469 8.688 -4.254 1 98.62 111 HIS A O 1
ATOM 875 N N . THR A 1 112 ? -15.57 8.992 -3.072 1 98.38 112 THR A N 1
ATOM 876 C CA . THR A 1 112 ? -14.953 10.047 -3.867 1 98.38 112 THR A CA 1
ATOM 877 C C . THR A 1 112 ? -15.828 11.297 -3.875 1 98.38 112 THR A C 1
ATOM 879 O O . THR A 1 112 ? -15.867 12.031 -4.867 1 98.38 112 THR A O 1
ATOM 882 N N . THR A 1 113 ? -16.672 11.438 -2.859 1 98.75 113 THR A N 1
ATOM 883 C CA . THR A 1 113 ? -17.328 12.703 -2.57 1 98.75 113 THR A CA 1
ATOM 884 C C . THR A 1 113 ? -16.531 13.523 -1.568 1 98.75 113 THR A C 1
ATOM 886 O O . THR A 1 113 ? -16.312 13.094 -0.435 1 98.75 113 THR A O 1
ATOM 889 N N . PRO A 1 114 ? -16.109 14.688 -1.956 1 98.69 114 PRO A N 1
ATOM 890 C CA . PRO A 1 114 ? -15.289 15.461 -1.025 1 98.69 114 PRO A CA 1
ATOM 891 C C . PRO A 1 114 ? -16.062 15.938 0.199 1 98.69 114 PRO A C 1
ATOM 893 O O . PRO A 1 114 ? -17.266 16.188 0.112 1 98.69 114 PRO A O 1
ATOM 896 N N . PHE A 1 115 ? -15.359 16.031 1.31 1 98.62 115 PHE A N 1
ATOM 897 C CA . PHE A 1 115 ? -15.961 16.688 2.465 1 98.62 115 PHE A CA 1
ATOM 898 C C . PHE A 1 115 ? -15.289 18.031 2.729 1 98.62 115 PHE A C 1
ATOM 900 O O . PHE A 1 115 ? -14.141 18.234 2.35 1 98.62 115 PHE A O 1
ATOM 907 N N . HIS A 1 116 ? -16.078 18.953 3.229 1 98.31 116 HIS A N 1
ATOM 908 C CA . HIS A 1 116 ? -15.648 20.25 3.715 1 98.31 116 HIS A CA 1
ATOM 909 C C . HIS A 1 116 ? -15.758 20.344 5.234 1 98.31 116 HIS A C 1
ATOM 911 O O . HIS A 1 116 ? -16.859 20.406 5.777 1 98.31 116 HIS A O 1
ATOM 917 N N . ALA A 1 117 ? -14.602 20.328 5.879 1 97.12 117 ALA A N 1
ATOM 918 C CA . ALA A 1 117 ? -14.586 20.375 7.34 1 97.12 117 ALA A CA 1
ATOM 919 C C . ALA A 1 117 ? -14.289 21.781 7.836 1 97.12 117 ALA A C 1
ATOM 921 O O . ALA A 1 117 ? -13.406 22.469 7.312 1 97.12 117 ALA A O 1
ATOM 922 N N . VAL A 1 118 ? -15.031 22.188 8.82 1 93.12 118 VAL A N 1
ATOM 923 C CA . VAL A 1 118 ? -14.867 23.484 9.461 1 93.12 118 VAL A CA 1
ATOM 924 C C . VAL A 1 118 ? -14.727 23.312 10.969 1 93.12 118 VAL A C 1
ATOM 926 O O . VAL A 1 118 ? -15.383 22.453 11.562 1 93.12 118 VAL A O 1
ATOM 929 N N . ALA A 1 119 ? -13.906 24.109 11.562 1 88.31 119 ALA A N 1
ATOM 930 C CA . ALA A 1 119 ? -13.609 23.984 12.984 1 88.31 119 ALA A CA 1
ATOM 931 C C . ALA A 1 119 ? -14.852 24.266 13.828 1 88.31 119 ALA A C 1
ATOM 933 O O . ALA A 1 119 ? -15.555 25.25 13.602 1 88.31 119 ALA A O 1
ATOM 934 N N . TYR A 1 120 ? -15.102 23.422 14.766 1 88.5 120 TYR A N 1
ATOM 935 C CA . TYR A 1 120 ? -16.25 23.594 15.656 1 88.5 120 TYR A CA 1
ATOM 936 C C . TYR A 1 120 ? -16.094 24.844 16.5 1 88.5 120 TYR A C 1
ATOM 938 O O . TYR A 1 120 ? -17.078 25.375 17.031 1 88.5 120 TYR A O 1
ATOM 946 N N . THR A 1 121 ? -14.836 25.328 16.609 1 80.56 121 THR A N 1
ATOM 947 C CA . THR A 1 121 ? -14.586 26.531 17.391 1 80.56 121 THR A CA 1
ATOM 948 C C . THR A 1 121 ? -15.273 27.75 16.781 1 80.56 121 THR A C 1
ATOM 950 O O . THR A 1 121 ? -15.484 28.75 17.453 1 80.56 121 THR A O 1
ATOM 953 N N . TYR A 1 122 ? -15.648 27.672 15.531 1 81.62 122 TYR A N 1
ATOM 954 C CA . TYR A 1 122 ? -16.344 28.766 14.852 1 81.62 122 TYR A CA 1
ATOM 955 C C . TYR A 1 122 ? -17.812 28.812 15.273 1 81.62 122 TYR A C 1
ATOM 957 O O . TYR A 1 122 ? -18.547 29.719 14.875 1 81.62 122 TYR A O 1
ATOM 965 N N . MET A 1 123 ? -18.234 27.922 16.109 1 86.56 123 MET A N 1
ATOM 966 C CA . MET A 1 123 ? -19.609 27.969 16.625 1 86.56 123 MET A CA 1
ATOM 967 C C . MET A 1 123 ? -19.859 29.266 17.391 1 86.56 123 MET A C 1
ATOM 969 O O . MET A 1 123 ? -21 29.703 17.516 1 86.56 123 MET A O 1
ATOM 973 N N . LYS A 1 124 ? -18.766 29.891 17.766 1 80.06 124 LYS A N 1
ATOM 974 C CA . LYS A 1 124 ? -18.859 31.188 18.438 1 80.06 124 LYS A CA 1
ATOM 975 C C . LYS A 1 124 ? -19.062 32.312 17.422 1 80.06 124 LYS A C 1
ATOM 977 O O . LYS A 1 124 ? -19.406 33.438 17.797 1 80.06 124 LYS A O 1
ATOM 982 N N . GLU A 1 125 ? -18.859 32.062 16.172 1 83.69 125 GLU A N 1
ATOM 983 C CA . GLU A 1 125 ? -19.047 33 15.07 1 83.69 125 GLU A CA 1
ATOM 984 C C . GLU A 1 125 ? -19.812 32.344 13.922 1 83.69 125 GLU A C 1
ATOM 986 O O . GLU A 1 125 ? -19.266 32.188 12.828 1 83.69 125 GLU A O 1
ATOM 991 N N . PRO A 1 126 ? -21.094 32.156 14.109 1 89.81 126 PRO A N 1
ATOM 992 C CA . PRO A 1 126 ? -21.891 31.406 13.141 1 89.81 126 PRO A CA 1
ATOM 993 C C . PRO A 1 126 ? -21.859 32.031 11.742 1 89.81 126 PRO A C 1
ATOM 995 O O . PRO A 1 126 ? -22.016 31.297 10.75 1 89.81 126 PRO A O 1
ATOM 998 N N . GLU A 1 127 ? -21.594 33.344 11.633 1 87.69 127 GLU A N 1
ATOM 999 C CA . GLU A 1 127 ? -21.531 34 10.336 1 87.69 127 GLU A CA 1
ATOM 1000 C C . GLU A 1 127 ? -20.344 33.5 9.516 1 87.69 127 GLU A C 1
ATOM 1002 O O . GLU A 1 127 ? -20.422 33.406 8.289 1 87.69 127 GLU A O 1
ATOM 1007 N N . VAL A 1 128 ? -19.25 33.188 10.18 1 84.81 128 VAL A N 1
ATOM 1008 C CA . VAL A 1 128 ? -18.078 32.625 9.523 1 84.81 128 VAL A CA 1
ATOM 1009 C C . VAL A 1 128 ? -18.406 31.25 8.961 1 84.81 128 VAL A C 1
ATOM 1011 O O . VAL A 1 128 ? -18.016 30.922 7.836 1 84.81 128 VAL A O 1
ATOM 1014 N N . ILE A 1 129 ? -19.188 30.484 9.766 1 93.25 129 ILE A N 1
ATOM 1015 C CA . ILE A 1 129 ? -19.609 29.172 9.328 1 93.25 129 ILE A CA 1
ATOM 1016 C C . ILE A 1 129 ? -20.484 29.297 8.086 1 93.25 129 ILE A C 1
ATOM 1018 O O . ILE A 1 129 ? -20.281 28.578 7.102 1 93.25 129 ILE A O 1
ATOM 1022 N N . LYS A 1 130 ? -21.375 30.219 8.125 1 94.81 130 LYS A N 1
ATOM 1023 C CA . LYS A 1 130 ? -22.266 30.438 6.996 1 94.81 130 LYS A CA 1
ATOM 1024 C C . LYS A 1 130 ? -21.484 30.797 5.734 1 94.81 130 LYS A C 1
ATOM 1026 O O . LYS A 1 130 ? -21.734 30.234 4.668 1 94.81 130 LYS A O 1
ATOM 1031 N N . GLU A 1 131 ? -20.562 31.703 5.891 1 90.25 131 GLU A N 1
ATOM 1032 C CA . GLU A 1 131 ? -19.766 32.156 4.75 1 90.25 131 GLU A CA 1
ATOM 1033 C C . GLU A 1 131 ? -18.969 31 4.133 1 90.25 131 GLU A C 1
ATOM 1035 O O . GLU A 1 131 ? -18.906 30.875 2.91 1 90.25 131 GLU A O 1
ATOM 1040 N N . LEU A 1 132 ? -18.422 30.188 4.918 1 91.38 132 LEU A N 1
ATOM 1041 C CA . LEU A 1 132 ? -17.594 29.078 4.453 1 91.38 132 LEU A CA 1
ATOM 1042 C C . LEU A 1 132 ? -18.438 28.016 3.754 1 91.38 132 LEU A C 1
ATOM 1044 O O . LEU A 1 132 ? -18.094 27.578 2.652 1 91.38 132 LEU A O 1
ATOM 1048 N N . TYR A 1 133 ? -19.562 27.688 4.328 1 96.5 133 TYR A N 1
ATOM 1049 C CA . TYR A 1 133 ? -20.359 26.609 3.748 1 96.5 133 TYR A CA 1
ATOM 1050 C C . TYR A 1 133 ? -21.203 27.125 2.582 1 96.5 133 TYR A C 1
ATOM 1052 O O . TYR A 1 133 ? -21.656 26.344 1.748 1 96.5 133 TYR A O 1
ATOM 1060 N N . GLU A 1 134 ? -21.406 28.438 2.514 1 95.19 134 GLU A N 1
ATOM 1061 C CA . GLU A 1 134 ? -22.062 29 1.334 1 95.19 134 GLU A CA 1
ATOM 1062 C C . GLU A 1 134 ? -21.219 28.797 0.082 1 95.19 134 GLU A C 1
ATOM 1064 O O . GLU A 1 134 ? -21.75 28.656 -1.02 1 95.19 134 GLU A O 1
ATOM 1069 N N . LEU A 1 135 ? -19.969 28.703 0.232 1 93.31 135 LEU A N 1
ATOM 1070 C CA . LEU A 1 135 ? -19.047 28.516 -0.887 1 93.31 135 LEU A CA 1
ATOM 1071 C C . LEU A 1 135 ? -19.203 27.109 -1.483 1 93.31 135 LEU A C 1
ATOM 1073 O O . LEU A 1 135 ? -19.062 26.938 -2.693 1 93.31 135 LEU A O 1
ATOM 1077 N N . THR A 1 136 ? -19.469 26.125 -0.577 1 96.31 136 THR A N 1
ATOM 1078 C CA . THR A 1 136 ? -19.438 24.734 -1.017 1 96.31 136 THR A CA 1
ATOM 1079 C C . THR A 1 136 ? -20.844 24.141 -1.04 1 96.31 136 THR A C 1
ATOM 1081 O O . THR A 1 136 ? -21.094 23.141 -1.729 1 96.31 136 THR A O 1
ATOM 1084 N N . LYS A 1 137 ? -21.75 24.703 -0.23 1 97.69 137 LYS A N 1
ATOM 1085 C CA . LYS A 1 137 ? -23.156 24.297 -0.158 1 97.69 137 LYS A CA 1
ATOM 1086 C C . LYS A 1 137 ? -23.281 22.781 -0.053 1 97.69 137 LYS A C 1
ATOM 1088 O O . LYS A 1 137 ? -23.859 22.141 -0.931 1 97.69 137 LYS A O 1
ATOM 1093 N N . PRO A 1 138 ? -22.797 22.219 1.047 1 98.62 138 PRO A N 1
ATOM 1094 C CA . PRO A 1 138 ? -22.891 20.766 1.233 1 98.62 138 PRO A CA 1
ATOM 1095 C C . PRO A 1 138 ? -24.312 20.25 1.124 1 98.62 138 PRO A C 1
ATOM 1097 O O . PRO A 1 138 ? -25.25 20.906 1.582 1 98.62 138 PRO A O 1
ATOM 1100 N N . LYS A 1 139 ? -24.453 19.078 0.503 1 98.5 139 LYS A N 1
ATOM 1101 C CA . LYS A 1 139 ? -25.75 18.438 0.393 1 98.5 139 LYS A CA 1
ATOM 1102 C C . LYS A 1 139 ? -26.156 17.766 1.703 1 98.5 139 LYS A C 1
ATOM 1104 O O . LYS A 1 139 ? -27.328 17.672 2.031 1 98.5 139 LYS A O 1
ATOM 1109 N N . ILE A 1 140 ? -25.203 17.266 2.402 1 98.81 140 ILE A N 1
ATOM 1110 C CA . ILE A 1 140 ? -25.375 16.672 3.727 1 98.81 140 ILE A CA 1
ATOM 1111 C C . ILE A 1 140 ? -24.406 17.328 4.711 1 98.81 140 ILE A C 1
ATOM 1113 O O . ILE A 1 140 ? -23.234 17.547 4.383 1 98.81 140 ILE A O 1
ATOM 1117 N N . MET A 1 141 ? -24.938 17.672 5.902 1 98.69 141 MET A N 1
ATOM 1118 C CA . MET A 1 141 ? -24.125 18.234 6.984 1 98.69 141 MET A CA 1
ATOM 1119 C C . MET A 1 141 ? -24.078 17.266 8.172 1 98.69 141 MET A C 1
ATOM 1121 O O . MET A 1 141 ? -25.125 16.781 8.625 1 98.69 141 MET A O 1
ATOM 1125 N N . PHE A 1 142 ? -22.906 16.969 8.625 1 98.75 142 PHE A N 1
ATOM 1126 C CA . PHE A 1 142 ? -22.719 16.266 9.891 1 98.75 142 PHE A CA 1
ATOM 1127 C C . PHE A 1 142 ? -22.25 17.234 10.977 1 98.75 142 PHE A C 1
ATOM 1129 O O . PHE A 1 142 ? -21.281 17.969 10.797 1 98.75 142 PHE A O 1
ATOM 1136 N N . CYS A 1 143 ? -22.906 17.297 12.094 1 98.25 143 CYS A N 1
ATOM 1137 C CA . CYS A 1 143 ? -22.562 18.188 13.195 1 98.25 143 CYS A CA 1
ATOM 1138 C C . CYS A 1 143 ? -22.922 17.562 14.539 1 98.25 143 CYS A C 1
ATOM 1140 O O . CYS A 1 143 ? -23.562 16.5 14.586 1 98.25 143 CYS A O 1
ATOM 1142 N N . ASP A 1 144 ? -22.391 18.125 15.594 1 97.56 144 ASP A N 1
ATOM 1143 C CA . ASP A 1 144 ? -22.781 17.656 16.922 1 97.56 144 ASP A CA 1
ATOM 1144 C C . ASP A 1 144 ? -24.234 18.016 17.219 1 97.56 144 ASP A C 1
ATOM 1146 O O . ASP A 1 144 ? -24.719 19.078 16.828 1 97.56 144 ASP A O 1
ATOM 1150 N N . GLY A 1 145 ? -24.891 17.094 17.953 1 98.06 145 GLY A N 1
ATOM 1151 C CA . GLY A 1 145 ? -26.297 17.328 18.281 1 98.06 145 GLY A CA 1
ATOM 1152 C C . GLY A 1 145 ? -26.516 18.641 19 1 98.06 145 GLY A C 1
ATOM 1153 O O . GLY A 1 145 ? -27.516 19.328 18.75 1 98.06 145 GLY A O 1
ATOM 1154 N N . GLU A 1 146 ? -25.609 19.062 19.812 1 96.56 146 GLU A N 1
ATOM 1155 C CA . GLU A 1 146 ? -25.75 20.297 20.594 1 96.56 146 GLU A CA 1
ATOM 1156 C C . GLU A 1 146 ? -25.688 21.531 19.688 1 96.56 146 GLU A C 1
ATOM 1158 O O . GLU A 1 146 ? -26.141 22.609 20.078 1 96.56 146 GLU A O 1
ATOM 1163 N N . ASP A 1 147 ? -25.172 21.359 18.516 1 96.81 147 ASP A N 1
ATOM 1164 C CA . ASP A 1 147 ? -25 22.5 17.625 1 96.81 147 ASP A CA 1
ATOM 1165 C C . ASP A 1 147 ? -26.016 22.469 16.484 1 96.81 147 ASP A C 1
ATOM 1167 O O . ASP A 1 147 ? -25.922 23.25 15.531 1 96.81 147 ASP A O 1
ATOM 1171 N N . TYR A 1 148 ? -26.953 21.578 16.531 1 97.88 148 TYR A N 1
ATOM 1172 C CA . TYR A 1 148 ? -27.906 21.328 15.445 1 97.88 148 TYR A CA 1
ATOM 1173 C C . TYR A 1 148 ? -28.641 22.594 15.055 1 97.88 148 TYR A C 1
ATOM 1175 O O . TYR A 1 148 ? -28.703 22.953 13.867 1 97.88 148 TYR A O 1
ATOM 1183 N N . GLU A 1 149 ? -29.172 23.328 16.016 1 97.56 149 GLU A N 1
ATOM 1184 C CA . GLU A 1 149 ? -29.984 24.5 15.719 1 97.56 149 GLU A CA 1
ATOM 1185 C C . GLU A 1 149 ? -29.156 25.594 15.031 1 97.56 149 GLU A C 1
ATOM 1187 O O . GLU A 1 149 ? -29.641 26.25 14.102 1 97.56 149 GLU A O 1
ATOM 1192 N N . THR A 1 150 ? -27.969 25.781 15.508 1 97.31 150 THR A N 1
ATOM 1193 C CA . THR A 1 150 ? -27.078 26.766 14.898 1 97.31 150 THR A CA 1
ATOM 1194 C C . THR A 1 150 ? -26.781 26.406 13.445 1 97.31 150 THR A C 1
ATOM 1196 O O . THR A 1 150 ? -26.859 27.266 12.562 1 97.31 150 THR A O 1
ATOM 1199 N N . ILE A 1 151 ? -26.484 25.156 13.172 1 98.19 151 ILE A N 1
ATOM 1200 C CA . ILE A 1 151 ? -26.125 24.703 11.836 1 98.19 151 ILE A CA 1
ATOM 1201 C C . ILE A 1 151 ? -27.344 24.797 10.914 1 98.19 151 ILE A C 1
ATOM 1203 O O . ILE A 1 151 ? -27.234 25.219 9.766 1 98.19 151 ILE A O 1
ATOM 1207 N N . LYS A 1 152 ? -28.484 24.375 11.445 1 98.19 152 LYS A N 1
ATOM 1208 C CA . LYS A 1 152 ? -29.719 24.5 10.68 1 98.19 152 LYS A CA 1
ATOM 1209 C C . LYS A 1 152 ? -29.953 25.938 10.242 1 98.19 152 LYS A C 1
ATOM 1211 O O . LYS A 1 152 ? -30.328 26.188 9.094 1 98.19 152 LYS A O 1
ATOM 1216 N N . GLN A 1 153 ? -29.688 26.828 11.102 1 97.69 153 GLN A N 1
ATOM 1217 C CA . GLN A 1 153 ? -29.906 28.234 10.82 1 97.69 153 GLN A CA 1
ATOM 1218 C C . GLN A 1 153 ? -28.891 28.75 9.797 1 97.69 153 GLN A C 1
ATOM 1220 O O . GLN A 1 153 ? -29.266 29.438 8.836 1 97.69 153 GLN A O 1
ATOM 1225 N N . VAL A 1 154 ? -27.641 28.469 9.977 1 96.31 154 VAL A N 1
ATOM 1226 C CA . VAL A 1 154 ? -26.578 29.016 9.125 1 96.31 154 VAL A CA 1
ATOM 1227 C C . VAL A 1 154 ? -26.688 28.422 7.723 1 96.31 154 VAL A C 1
ATOM 1229 O O . VAL A 1 154 ? -26.266 29.047 6.746 1 96.31 154 VAL A O 1
ATOM 1232 N N . THR A 1 155 ? -27.312 27.25 7.598 1 97.81 155 THR A N 1
ATOM 1233 C CA . THR A 1 155 ? -27.375 26.594 6.297 1 97.81 155 THR A CA 1
ATOM 1234 C C . THR A 1 155 ? -28.781 26.688 5.719 1 97.81 155 THR A C 1
ATOM 1236 O O . THR A 1 155 ? -29.125 25.953 4.781 1 97.81 155 THR A O 1
ATOM 1239 N N . ALA A 1 156 ? -29.609 27.5 6.215 1 97.31 156 ALA A N 1
ATOM 1240 C CA . ALA A 1 156 ? -31.031 27.578 5.879 1 97.31 156 ALA A CA 1
ATOM 1241 C C . ALA A 1 156 ? -31.219 27.859 4.391 1 97.31 156 ALA A C 1
ATOM 1243 O O . ALA A 1 156 ? -32.188 27.359 3.789 1 97.31 156 ALA A O 1
ATOM 1244 N N . GLU A 1 157 ? -30.344 28.594 3.807 1 96.06 157 GLU A N 1
ATOM 1245 C CA . GLU A 1 157 ? -30.5 29.047 2.424 1 96.06 157 GLU A CA 1
ATOM 1246 C C . GLU A 1 157 ? -30.516 27.859 1.462 1 96.06 157 GLU A C 1
ATOM 1248 O O . GLU A 1 157 ? -31.219 27.891 0.447 1 96.06 157 GLU A O 1
ATOM 1253 N N . TRP A 1 158 ? -29.672 26.797 1.687 1 96.31 158 TRP A N 1
ATOM 1254 C CA . TRP A 1 158 ? -29.641 25.672 0.757 1 96.31 158 TRP A CA 1
ATOM 1255 C C . TRP A 1 158 ? -30.172 24.406 1.416 1 96.31 158 TRP A C 1
ATOM 1257 O O . TRP A 1 158 ? -30.328 23.375 0.755 1 96.31 158 TRP A O 1
ATOM 1267 N N . ALA A 1 159 ? -30.438 24.422 2.695 1 96.94 159 ALA A N 1
ATOM 1268 C CA . ALA A 1 159 ? -31.188 23.422 3.457 1 96.94 159 ALA A CA 1
ATOM 1269 C C . ALA A 1 159 ? -30.625 22.031 3.238 1 96.94 159 ALA A C 1
ATOM 1271 O O . ALA A 1 159 ? -31.344 21.125 2.812 1 96.94 159 ALA A O 1
ATOM 1272 N N . PRO A 1 160 ? -29.406 21.781 3.584 1 98.56 160 PRO A N 1
ATOM 1273 C CA . PRO A 1 160 ? -28.844 20.422 3.494 1 98.56 160 PRO A CA 1
ATOM 1274 C C . PRO A 1 160 ? -29.547 19.438 4.438 1 98.56 160 PRO A C 1
ATOM 1276 O O . PRO A 1 160 ? -30.219 19.859 5.383 1 98.56 160 PRO A O 1
ATOM 1279 N N . LYS A 1 161 ? -29.469 18.141 4.086 1 98.5 161 LYS A N 1
ATOM 1280 C CA . LYS A 1 161 ? -29.797 17.141 5.094 1 98.5 161 LYS A CA 1
ATOM 1281 C C . LYS A 1 161 ? -28.797 17.188 6.254 1 98.5 161 LYS A C 1
ATOM 1283 O O . LYS A 1 161 ? -27.594 17.219 6.043 1 98.5 161 LYS A O 1
ATOM 1288 N N . ILE A 1 162 ? -29.297 17.25 7.508 1 98.62 162 ILE A N 1
ATOM 1289 C CA . ILE A 1 162 ? -28.422 17.344 8.672 1 98.62 162 ILE A CA 1
ATOM 1290 C C . ILE A 1 162 ? -28.453 16.031 9.445 1 98.62 162 ILE A C 1
ATOM 1292 O O . ILE A 1 162 ? -29.531 15.477 9.703 1 98.62 162 ILE A O 1
ATOM 1296 N N . ILE A 1 163 ? -27.297 15.484 9.75 1 98.81 163 ILE A N 1
ATOM 1297 C CA . ILE A 1 163 ? -27.094 14.266 10.531 1 98.81 163 ILE A CA 1
ATOM 1298 C C . ILE A 1 163 ? -26.188 14.562 11.727 1 98.81 163 ILE A C 1
ATOM 1300 O O . ILE A 1 163 ? -25.172 15.242 11.586 1 98.81 163 ILE A O 1
ATOM 1304 N N . THR A 1 164 ? -26.531 14.07 12.922 1 98.56 164 THR A N 1
ATOM 1305 C CA . THR A 1 164 ? -25.719 14.383 14.086 1 98.56 164 THR A CA 1
ATOM 1306 C C . THR A 1 164 ? -24.531 13.422 14.195 1 98.56 164 THR A C 1
ATOM 1308 O O . THR A 1 164 ? -24.688 12.219 13.945 1 98.56 164 THR A O 1
ATOM 1311 N N . LEU A 1 165 ? -23.359 13.914 14.461 1 96.94 165 LEU A N 1
ATOM 1312 C CA . LEU A 1 165 ? -22.156 13.125 14.711 1 96.94 165 LEU A CA 1
ATOM 1313 C C . LEU A 1 165 ? -22.141 12.586 16.141 1 96.94 165 LEU A C 1
ATOM 1315 O O . LEU A 1 165 ? -21.672 11.477 16.391 1 96.94 165 LEU A O 1
ATOM 1319 N N . THR A 1 166 ? -22.484 13.469 17.031 1 95.88 166 THR A N 1
ATOM 1320 C CA . THR A 1 166 ? -22.625 13.125 18.438 1 95.88 166 THR A CA 1
ATOM 1321 C C . THR A 1 166 ? -23.984 13.602 18.969 1 95.88 166 THR A C 1
ATOM 1323 O O . THR A 1 166 ? -24.562 14.562 18.453 1 95.88 166 THR A O 1
ATOM 1326 N N . GLY A 1 167 ? -24.438 12.93 19.906 1 95.38 167 GLY A N 1
ATOM 1327 C CA . GLY A 1 167 ? -25.719 13.32 20.5 1 95.38 167 GLY A CA 1
ATOM 1328 C C . GLY A 1 167 ? -26.891 13.07 19.578 1 95.38 167 GLY A C 1
ATOM 1329 O O . GLY A 1 167 ? -26.734 12.961 18.375 1 95.38 167 GLY A O 1
ATOM 1330 N N . ARG A 1 168 ? -28.062 12.977 20.156 1 96.25 168 ARG A N 1
ATOM 1331 C CA . ARG A 1 168 ? -29.281 12.734 19.375 1 96.25 168 ARG A CA 1
ATOM 1332 C C . ARG A 1 168 ? -30.219 13.938 19.438 1 96.25 168 ARG A C 1
ATOM 1334 O O . ARG A 1 168 ? -30.297 14.617 20.469 1 96.25 168 ARG A O 1
ATOM 1341 N N . VAL A 1 169 ? -30.719 14.297 18.359 1 97.56 169 VAL A N 1
ATOM 1342 C CA . VAL A 1 169 ? -31.781 15.305 18.234 1 97.56 169 VAL A CA 1
ATOM 1343 C C . VAL A 1 169 ? -33.062 14.648 17.703 1 97.56 169 VAL A C 1
ATOM 1345 O O . VAL A 1 169 ? -33 13.891 16.734 1 97.56 169 VAL A O 1
ATOM 1348 N N . GLU A 1 170 ? -34.125 14.93 18.375 1 96.81 170 GLU A N 1
ATOM 1349 C CA . GLU A 1 170 ? -35.406 14.305 18 1 96.81 170 GLU A CA 1
ATOM 1350 C C . GLU A 1 170 ? -35.719 14.57 16.547 1 96.81 170 GLU A C 1
ATOM 1352 O O . GLU A 1 170 ? -35.688 15.719 16.078 1 96.81 170 GLU A O 1
ATOM 1357 N N . GLY A 1 171 ? -35.969 13.484 15.828 1 96.94 171 GLY A N 1
ATOM 1358 C CA . GLY A 1 171 ? -36.406 13.602 14.445 1 96.94 171 GLY A CA 1
ATOM 1359 C C . GLY A 1 171 ? -35.25 13.734 13.477 1 96.94 171 GLY A C 1
ATOM 1360 O O . GLY A 1 171 ? -35.469 13.82 12.266 1 96.94 171 GLY A O 1
ATOM 1361 N N . ILE A 1 172 ? -34.062 13.805 14.031 1 97.56 172 ILE A N 1
ATOM 1362 C CA . ILE A 1 172 ? -32.875 13.977 13.195 1 97.56 172 ILE A CA 1
ATOM 1363 C C . ILE A 1 172 ? -32.031 12.711 13.25 1 97.56 172 ILE A C 1
ATOM 1365 O O . ILE A 1 172 ? -31.766 12.18 14.328 1 97.56 172 ILE A O 1
ATOM 1369 N N . ALA A 1 173 ? -31.609 12.203 12.117 1 97.81 173 ALA A N 1
ATOM 1370 C CA . ALA A 1 173 ? -30.766 11.008 12.055 1 97.81 173 ALA A CA 1
ATOM 1371 C C . ALA A 1 173 ? -29.406 11.266 12.688 1 97.81 173 ALA A C 1
ATOM 1373 O O . ALA A 1 173 ? -28.859 12.367 12.578 1 97.81 173 ALA A O 1
ATOM 1374 N N . SER A 1 174 ? -28.906 10.25 13.398 1 98.19 174 SER A N 1
ATOM 1375 C CA . SER A 1 174 ? -27.531 10.266 13.891 1 98.19 174 SER A CA 1
ATOM 1376 C C . SER A 1 174 ? -26.625 9.391 13.039 1 98.19 174 SER A C 1
ATOM 1378 O O . SER A 1 174 ? -27.094 8.508 12.32 1 98.19 174 SER A O 1
ATOM 1380 N N . ILE A 1 175 ? -25.359 9.617 13.117 1 98.44 175 ILE A N 1
ATOM 1381 C CA . ILE A 1 175 ? -24.422 8.836 12.32 1 98.44 175 ILE A CA 1
ATOM 1382 C C . ILE A 1 175 ? -24.531 7.363 12.703 1 98.44 175 ILE A C 1
ATOM 1384 O O . ILE A 1 175 ? -24.375 6.484 11.852 1 98.44 175 ILE A O 1
ATOM 1388 N N . GLU A 1 176 ? -24.859 7.051 13.93 1 97.56 176 GLU A N 1
ATOM 1389 C CA . GLU A 1 176 ? -25 5.676 14.391 1 97.56 176 GLU A CA 1
ATOM 1390 C C . GLU A 1 176 ? -26.125 4.957 13.656 1 97.56 176 GLU A C 1
ATOM 1392 O O . GLU A 1 176 ? -26.078 3.74 13.469 1 97.56 176 GLU A O 1
ATOM 1397 N N . ASP A 1 177 ? -27.141 5.75 13.242 1 97.69 177 ASP A N 1
ATOM 1398 C CA . ASP A 1 177 ? -28.25 5.176 12.5 1 97.69 177 ASP A CA 1
ATOM 1399 C C . ASP A 1 177 ? -27.812 4.684 11.125 1 97.69 177 ASP A C 1
ATOM 1401 O O . ASP A 1 177 ? -28.469 3.846 10.516 1 97.69 177 ASP A O 1
ATOM 1405 N N . LEU A 1 178 ? -26.719 5.219 10.68 1 98.12 178 LEU A N 1
ATOM 1406 C CA . LEU A 1 178 ? -26.234 4.91 9.344 1 98.12 178 LEU A CA 1
ATOM 1407 C C . LEU A 1 178 ? -25.25 3.736 9.375 1 98.12 178 LEU A C 1
ATOM 1409 O O . LEU A 1 178 ? -24.766 3.293 8.336 1 98.12 178 LEU A O 1
ATOM 1413 N N . LEU A 1 179 ? -24.953 3.178 10.555 1 97.75 179 LEU A N 1
ATOM 1414 C CA . LEU A 1 179 ? -23.906 2.178 10.703 1 97.75 179 LEU A CA 1
ATOM 1415 C C . LEU A 1 179 ? -24.5 0.773 10.773 1 97.75 179 LEU A C 1
ATOM 1417 O O . LEU A 1 179 ? -23.781 -0.197 11.008 1 97.75 179 LEU A O 1
ATOM 1421 N N . LYS A 1 180 ? -25.734 0.645 10.539 1 95.62 180 LYS A N 1
ATOM 1422 C CA . LYS A 1 180 ? -26.375 -0.671 10.547 1 95.62 180 LYS A CA 1
ATOM 1423 C C . LYS A 1 180 ? -25.859 -1.528 9.391 1 95.62 180 LYS A C 1
ATOM 1425 O O . LYS A 1 180 ? -25.609 -1.017 8.297 1 95.62 180 LYS A O 1
ATOM 1430 N N . PRO A 1 181 ? -25.734 -2.799 9.617 1 94.25 181 PRO A N 1
ATOM 1431 C CA . PRO A 1 181 ? -25.266 -3.688 8.555 1 94.25 181 PRO A CA 1
ATOM 1432 C C . PRO A 1 181 ? -26.062 -3.527 7.258 1 94.25 181 PRO A C 1
ATOM 1434 O O . PRO A 1 181 ? -27.281 -3.301 7.293 1 94.25 181 PRO A O 1
ATOM 1437 N N . HIS A 1 182 ? -25.359 -3.617 6.215 1 92.44 182 HIS A N 1
ATOM 1438 C CA . HIS A 1 182 ? -25.906 -3.477 4.867 1 92.44 182 HIS A CA 1
ATOM 1439 C C . HIS A 1 182 ? -25.688 -4.75 4.055 1 92.44 182 HIS A C 1
ATOM 1441 O O . HIS A 1 182 ? -24.625 -5.352 4.105 1 92.44 182 HIS A O 1
ATOM 1447 N N . PRO A 1 183 ? -26.609 -5.219 3.301 1 89.44 183 PRO A N 1
ATOM 1448 C CA . PRO A 1 183 ? -26.484 -6.465 2.543 1 89.44 183 PRO A CA 1
ATOM 1449 C C . PRO A 1 183 ? -25.359 -6.414 1.505 1 89.44 183 PRO A C 1
ATOM 1451 O O . PRO A 1 183 ? -24.812 -7.449 1.142 1 89.44 183 PRO A O 1
ATOM 1454 N N . MET A 1 184 ? -25 -5.23 1.104 1 89.38 184 MET A N 1
ATOM 1455 C CA . MET A 1 184 ? -24.047 -5.098 0.008 1 89.38 184 MET A CA 1
ATOM 1456 C C . MET A 1 184 ? -22.641 -4.836 0.54 1 89.38 184 MET A C 1
ATOM 1458 O O . MET A 1 184 ? -21.703 -4.637 -0.238 1 89.38 184 MET A O 1
ATOM 1462 N N . GLU A 1 185 ? -22.469 -4.809 1.817 1 91.62 185 GLU A N 1
ATOM 1463 C CA . GLU A 1 185 ? -21.188 -4.375 2.371 1 91.62 185 GLU A CA 1
ATOM 1464 C C . GLU A 1 185 ? -20.062 -5.344 1.997 1 91.62 185 GLU A C 1
ATOM 1466 O O . GLU A 1 185 ? -18.922 -4.934 1.796 1 91.62 185 GLU A O 1
ATOM 1471 N N . ARG A 1 186 ? -20.359 -6.637 1.82 1 86.44 186 ARG A N 1
ATOM 1472 C CA . ARG A 1 186 ? -19.344 -7.637 1.487 1 86.44 186 ARG A CA 1
ATOM 1473 C C . ARG A 1 186 ? -18.828 -7.438 0.066 1 86.44 186 ARG A C 1
ATOM 1475 O O . ARG A 1 186 ? -17.703 -7.824 -0.25 1 86.44 186 ARG A O 1
ATOM 1482 N N . LEU A 1 187 ? -19.578 -6.797 -0.76 1 86.5 187 LEU A N 1
ATOM 1483 C CA . LEU A 1 187 ? -19.234 -6.633 -2.17 1 86.5 187 LEU A CA 1
ATOM 1484 C C . LEU A 1 187 ? -18.75 -5.219 -2.447 1 86.5 187 LEU A C 1
ATOM 1486 O O . LEU A 1 187 ? -18.406 -4.887 -3.586 1 86.5 187 LEU A O 1
ATOM 1490 N N . TYR A 1 188 ? -18.625 -4.477 -1.456 1 93.69 188 TYR A N 1
ATOM 1491 C CA . TYR A 1 188 ? -18.312 -3.066 -1.653 1 93.69 188 TYR A CA 1
ATOM 1492 C C . TYR A 1 188 ? -16.891 -2.896 -2.184 1 93.69 188 TYR A C 1
ATOM 1494 O O . TYR A 1 188 ? -15.977 -3.596 -1.752 1 93.69 188 TYR A O 1
ATOM 1502 N N . GLN A 1 189 ? -16.781 -2.018 -3.164 1 92 189 GLN A N 1
ATOM 1503 C CA . GLN A 1 189 ? -15.508 -1.495 -3.633 1 92 189 GLN A CA 1
ATOM 1504 C C . GLN A 1 189 ? -15.531 0.029 -3.703 1 92 189 GLN A C 1
ATOM 1506 O O . GLN A 1 189 ? -16.547 0.624 -4.078 1 92 189 GLN A O 1
ATOM 1511 N N . PRO A 1 190 ? -14.422 0.652 -3.316 1 96.31 190 PRO A N 1
ATOM 1512 C CA . PRO A 1 190 ? -14.367 2.111 -3.422 1 96.31 190 PRO A CA 1
ATOM 1513 C C . PRO A 1 190 ? -14.625 2.611 -4.84 1 96.31 190 PRO A C 1
ATOM 1515 O O . PRO A 1 190 ? -14.219 1.965 -5.809 1 96.31 190 PRO A O 1
ATOM 1518 N N . GLU A 1 191 ? -15.258 3.754 -4.926 1 96.25 191 GLU A N 1
ATOM 1519 C CA . GLU A 1 191 ? -15.586 4.348 -6.215 1 96.25 191 GLU A CA 1
ATOM 1520 C C . GLU A 1 191 ? -14.328 4.812 -6.945 1 96.25 191 GLU A C 1
ATOM 1522 O O . GLU A 1 191 ? -13.375 5.277 -6.316 1 96.25 191 GLU A O 1
ATOM 1527 N N . ARG A 1 192 ? -14.398 4.719 -8.242 1 95.25 192 ARG A N 1
ATOM 1528 C CA . ARG A 1 192 ? -13.312 5.207 -9.07 1 95.25 192 ARG A CA 1
ATOM 1529 C C . ARG A 1 192 ? -13.359 6.727 -9.211 1 95.25 192 ARG A C 1
ATOM 1531 O O . ARG A 1 192 ? -14.43 7.328 -9.094 1 95.25 192 ARG A O 1
ATOM 1538 N N . LEU A 1 193 ? -12.211 7.285 -9.477 1 96.94 193 LEU A N 1
ATOM 1539 C CA . LEU A 1 193 ? -12.172 8.719 -9.766 1 96.94 193 LEU A CA 1
ATOM 1540 C C . LEU A 1 193 ? -12.812 9.016 -11.117 1 96.94 193 LEU A C 1
ATOM 1542 O O . LEU A 1 193 ? -12.57 8.305 -12.094 1 96.94 193 LEU A O 1
ATOM 1546 N N . ALA A 1 194 ? -13.602 10.031 -11.117 1 97.06 194 ALA A N 1
ATOM 1547 C CA . ALA A 1 194 ? -14.312 10.406 -12.336 1 97.06 194 ALA A CA 1
ATOM 1548 C C . ALA A 1 194 ? -13.422 11.242 -13.258 1 97.06 194 ALA A C 1
ATOM 1550 O O . ALA A 1 194 ? -13.547 11.164 -14.484 1 97.06 194 ALA A O 1
ATOM 1551 N N . VAL A 1 195 ? -12.523 12.016 -12.656 1 96.62 195 VAL A N 1
ATOM 1552 C CA . VAL A 1 195 ? -11.773 12.953 -13.484 1 96.62 195 VAL A CA 1
ATOM 1553 C C . VAL A 1 195 ? -10.281 12.852 -13.156 1 96.62 195 VAL A C 1
ATOM 1555 O O . VAL A 1 195 ? -9.555 13.844 -13.227 1 96.62 195 VAL A O 1
ATOM 1558 N N . GLY A 1 196 ? -9.82 11.75 -12.633 1 95.12 196 GLY A N 1
ATOM 1559 C CA . GLY A 1 196 ? -8.414 11.477 -12.398 1 95.12 196 GLY A CA 1
ATOM 1560 C C . GLY A 1 196 ? -7.898 12.07 -11.102 1 95.12 196 GLY A C 1
ATOM 1561 O O . GLY A 1 196 ? -8.688 12.531 -10.266 1 95.12 196 GLY A O 1
ATOM 1562 N N . GLY A 1 197 ? -6.637 12.023 -10.883 1 95.31 197 GLY A N 1
ATOM 1563 C CA . GLY A 1 197 ? -5.984 12.344 -9.625 1 95.31 197 GLY A CA 1
ATOM 1564 C C . GLY A 1 197 ? -6.188 13.789 -9.195 1 95.31 197 GLY A C 1
ATOM 1565 O O . GLY A 1 197 ? -6 14.125 -8.023 1 95.31 197 GLY A O 1
ATOM 1566 N N . ASP A 1 198 ? -6.582 14.648 -10.07 1 96.56 198 ASP A N 1
ATOM 1567 C CA . ASP A 1 198 ? -6.793 16.047 -9.75 1 96.56 198 ASP A CA 1
ATOM 1568 C C . ASP A 1 198 ? -8.188 16.281 -9.164 1 96.56 198 ASP A C 1
ATOM 1570 O O . ASP A 1 198 ? -8.523 17.391 -8.766 1 96.56 198 ASP A O 1
ATOM 1574 N N . GLN A 1 199 ? -9.016 15.203 -9.102 1 97.5 199 GLN A N 1
ATOM 1575 C CA . GLN A 1 199 ? -10.328 15.281 -8.477 1 97.5 199 GLN A CA 1
ATOM 1576 C C . GLN A 1 199 ? -10.227 15.719 -7.02 1 97.5 199 GLN A C 1
ATOM 1578 O O . GLN A 1 199 ? -9.359 15.234 -6.285 1 97.5 199 GLN A O 1
ATOM 1583 N N . THR A 1 200 ? -11.062 16.672 -6.578 1 98.12 200 THR A N 1
ATOM 1584 C CA . THR A 1 200 ? -11.031 17.156 -5.203 1 98.12 200 THR A CA 1
ATOM 1585 C C . THR A 1 200 ? -11.352 16.031 -4.227 1 98.12 200 THR A C 1
ATOM 1587 O O . THR A 1 200 ? -12.344 15.32 -4.395 1 98.12 200 THR A O 1
ATOM 1590 N N . ALA A 1 201 ? -10.555 15.844 -3.256 1 98.12 201 ALA A N 1
ATOM 1591 C CA . ALA A 1 201 ? -10.742 14.812 -2.234 1 98.12 201 ALA A CA 1
ATOM 1592 C C . ALA A 1 201 ? -11.289 15.422 -0.943 1 98.12 201 ALA A C 1
ATOM 1594 O O . ALA A 1 201 ? -12.117 14.805 -0.267 1 98.12 201 ALA A O 1
ATOM 1595 N N . VAL A 1 202 ? -10.836 16.594 -0.63 1 98.12 202 VAL A N 1
ATOM 1596 C CA . VAL A 1 202 ? -11.188 17.219 0.641 1 98.12 202 VAL A CA 1
ATOM 1597 C C . VAL A 1 202 ? -11.062 18.75 0.523 1 98.12 202 VAL A C 1
ATOM 1599 O O . VAL A 1 202 ? -10.297 19.25 -0.298 1 98.12 202 VAL A O 1
ATOM 1602 N N . ILE A 1 203 ? -11.883 19.438 1.231 1 97.62 203 ILE A N 1
ATOM 1603 C CA . ILE A 1 203 ? -11.859 20.891 1.353 1 97.62 203 ILE A CA 1
ATOM 1604 C C . ILE A 1 203 ? -11.602 21.281 2.805 1 97.62 203 ILE A C 1
ATOM 1606 O O . ILE A 1 203 ? -12.375 20.922 3.697 1 97.62 203 ILE A O 1
ATOM 1610 N N . LEU A 1 204 ? -10.508 21.922 3.037 1 94.94 204 LEU A N 1
ATOM 1611 C CA . LEU A 1 204 ? -10.125 22.359 4.379 1 94.94 204 LEU A CA 1
ATOM 1612 C C . LEU A 1 204 ? -10.016 23.891 4.445 1 94.94 204 LEU A C 1
ATOM 1614 O O . LEU A 1 204 ? -9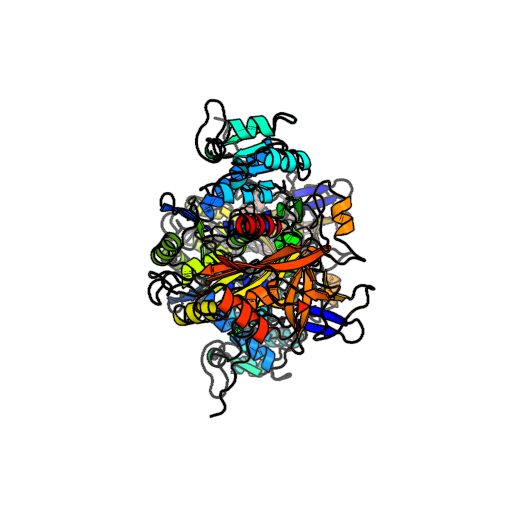.914 24.547 3.412 1 94.94 204 LEU A O 1
ATOM 1618 N N . CYS A 1 205 ? -10.078 24.344 5.645 1 86.19 205 CYS A N 1
ATOM 1619 C CA . CYS A 1 205 ? -10.008 25.797 5.832 1 86.19 205 CYS A CA 1
ATOM 1620 C C . CYS A 1 205 ? -8.578 26.25 6.105 1 86.19 205 CYS A C 1
ATOM 1622 O O . CYS A 1 205 ? -7.824 25.547 6.781 1 86.19 205 CYS A O 1
ATOM 1624 N N . SER A 1 206 ? -8.18 27.312 5.363 1 78.25 206 SER A N 1
ATOM 1625 C CA . SER A 1 206 ? -6.887 27.922 5.664 1 78.25 206 SER A CA 1
ATOM 1626 C C . SER A 1 206 ? -7.035 29.047 6.684 1 78.25 206 SER A C 1
ATOM 1628 O O . SER A 1 206 ? -8.07 29.719 6.723 1 78.25 206 SER A O 1
ATOM 1630 N N . SER A 1 207 ? -6.387 29.094 7.879 1 59.75 207 SER A N 1
ATOM 1631 C CA . SER A 1 207 ? -6.535 30.125 8.906 1 59.75 207 SER A CA 1
ATOM 1632 C C . SER A 1 207 ? -5.746 31.375 8.555 1 59.75 207 SER A C 1
ATOM 1634 O O . SER A 1 207 ? -5.59 32.281 9.391 1 59.75 207 SER A O 1
ATOM 1636 N N . GLY A 1 208 ? -5.645 31.828 7.324 1 52.22 208 GLY A N 1
ATOM 1637 C CA . GLY A 1 208 ? -4.688 32.875 7.012 1 52.22 208 GLY A CA 1
ATOM 1638 C C . GLY A 1 208 ? -4.652 33.969 8.047 1 52.22 208 GLY A C 1
ATOM 1639 O O . GLY A 1 208 ? -5.57 34.094 8.859 1 52.22 208 GLY A O 1
ATOM 1640 N N . THR A 1 209 ? -3.465 34.5 8.453 1 43.16 209 THR A N 1
ATOM 1641 C CA . THR A 1 209 ? -3.164 35.594 9.375 1 43.16 209 THR A CA 1
ATOM 1642 C C . THR A 1 209 ? -4.047 36.812 9.086 1 43.16 209 THR A C 1
ATOM 1644 O O . THR A 1 209 ? -4.199 37.688 9.938 1 43.16 209 THR A O 1
ATOM 1647 N N . SER A 1 210 ? -4.504 36.844 7.828 1 43.12 210 SER A N 1
ATOM 1648 C CA . SER A 1 210 ? -5.219 38.062 7.418 1 43.12 210 SER A CA 1
ATOM 1649 C C . SER A 1 210 ? -6.648 38.062 7.941 1 43.12 210 SER A C 1
ATOM 1651 O O . SER A 1 210 ? -7.375 39.031 7.777 1 43.12 210 SER A O 1
ATOM 1653 N N . GLY A 1 211 ? -7.094 37 8.688 1 52.34 211 GLY A N 1
ATOM 1654 C CA . GLY A 1 211 ? -8.367 37 9.391 1 52.34 211 GLY A CA 1
ATOM 1655 C C . GLY A 1 211 ? -9.461 36.25 8.641 1 52.34 211 GLY A C 1
ATOM 1656 O O . GLY A 1 211 ? -10.445 35.812 9.25 1 52.34 211 GLY A O 1
ATOM 1657 N N . THR A 1 212 ? -9.453 36.219 7.266 1 60.31 212 THR A N 1
ATOM 1658 C CA . THR A 1 212 ? -10.609 35.562 6.676 1 60.31 212 THR A CA 1
ATOM 1659 C C . THR A 1 212 ? -10.25 34.125 6.25 1 60.31 212 THR A C 1
ATOM 1661 O O . THR A 1 212 ? -9.328 33.938 5.457 1 60.31 212 THR A O 1
ATOM 1664 N N . ALA A 1 213 ? -10.961 33.156 6.793 1 75.06 213 ALA A N 1
ATOM 1665 C CA . ALA A 1 213 ? -10.758 31.75 6.457 1 75.06 213 ALA A CA 1
ATOM 1666 C C . ALA A 1 213 ? -11.156 31.469 5.008 1 75.06 213 ALA A C 1
ATOM 1668 O O . ALA A 1 213 ? -12.133 32.031 4.508 1 75.06 213 ALA A O 1
ATOM 1669 N N . LYS A 1 214 ? -10.266 30.781 4.242 1 85 214 LYS A N 1
ATOM 1670 C CA . LYS A 1 214 ? -10.555 30.375 2.871 1 85 214 LYS A CA 1
ATOM 1671 C C . LYS A 1 214 ? -10.719 28.859 2.768 1 85 214 LYS A C 1
ATOM 1673 O O . LYS A 1 214 ? -10.086 28.109 3.516 1 85 214 LYS A O 1
ATOM 1678 N N . ALA A 1 215 ? -11.617 28.469 1.878 1 93.25 215 ALA A N 1
ATOM 1679 C CA . ALA A 1 215 ? -11.82 27.047 1.609 1 93.25 215 ALA A CA 1
ATOM 1680 C C . ALA A 1 215 ? -10.852 26.547 0.535 1 93.25 215 ALA A C 1
ATOM 1682 O O . ALA A 1 215 ? -10.93 26.969 -0.619 1 93.25 215 ALA A O 1
ATOM 1683 N N . VAL A 1 216 ? -9.969 25.641 0.934 1 95.31 216 VAL A N 1
ATOM 1684 C CA . VAL A 1 216 ? -8.914 25.156 0.047 1 95.31 216 VAL A CA 1
ATOM 1685 C C . VAL A 1 216 ? -9.281 23.781 -0.487 1 95.31 216 VAL A C 1
ATOM 1687 O O . VAL A 1 216 ? -9.539 22.859 0.289 1 95.31 216 VAL A O 1
ATOM 1690 N N . GLY A 1 217 ? -9.32 23.688 -1.828 1 96.31 217 GLY A N 1
ATOM 1691 C CA . GLY A 1 217 ? -9.547 22.375 -2.441 1 96.31 217 GLY A CA 1
ATOM 1692 C C . GLY A 1 217 ? -8.273 21.562 -2.607 1 96.31 217 GLY A C 1
ATOM 1693 O O . GLY A 1 217 ? -7.32 22.016 -3.24 1 96.31 217 GLY A O 1
ATOM 1694 N N . MET A 1 218 ? -8.273 20.375 -2.021 1 96.5 218 MET A N 1
ATOM 1695 C CA . MET A 1 218 ? -7.148 19.469 -2.162 1 96.5 218 MET A CA 1
ATOM 1696 C C . MET A 1 218 ? -7.547 18.234 -2.967 1 96.5 218 MET A C 1
ATOM 1698 O O . MET A 1 218 ? -8.578 17.625 -2.697 1 96.5 218 MET A O 1
ATOM 1702 N N . SER A 1 219 ? -6.699 17.875 -3.887 1 97.31 219 SER A N 1
ATOM 1703 C CA . SER A 1 219 ? -6.992 16.75 -4.77 1 97.31 219 SER A CA 1
ATOM 1704 C C . SER A 1 219 ? -6.555 15.438 -4.145 1 97.31 219 SER A C 1
ATOM 1706 O O . SER A 1 219 ? -5.871 15.422 -3.119 1 97.31 219 SER A O 1
ATOM 1708 N N . HIS A 1 220 ? -7 14.32 -4.797 1 97.25 220 HIS A N 1
ATOM 1709 C CA . HIS A 1 220 ? -6.516 13.008 -4.391 1 97.25 220 HIS A CA 1
ATOM 1710 C C . HIS A 1 220 ? -5 12.906 -4.535 1 97.25 220 HIS A C 1
ATOM 1712 O O . HIS A 1 220 ? -4.332 12.289 -3.705 1 97.25 220 HIS A O 1
ATOM 1718 N N . ARG A 1 221 ? -4.422 13.602 -5.469 1 94.25 221 ARG A N 1
ATOM 1719 C CA . ARG A 1 221 ? -2.975 13.617 -5.66 1 94.25 221 ARG A CA 1
ATOM 1720 C C . ARG A 1 221 ? -2.277 14.328 -4.508 1 94.25 221 ARG A C 1
ATOM 1722 O O . ARG A 1 221 ? -1.189 13.93 -4.09 1 94.25 221 ARG A O 1
ATOM 1729 N N . HIS A 1 222 ? -2.9 15.352 -4.062 1 94.38 222 HIS A N 1
ATOM 1730 C CA . HIS A 1 222 ? -2.357 16.062 -2.906 1 94.38 222 HIS A CA 1
ATOM 1731 C C . HIS A 1 222 ? -2.367 15.172 -1.666 1 94.38 222 HIS A C 1
ATOM 1733 O O . HIS A 1 222 ? -1.382 15.117 -0.927 1 94.38 222 HIS A O 1
ATOM 1739 N N . VAL A 1 223 ? -3.473 14.492 -1.501 1 95.94 223 VAL A N 1
ATOM 1740 C CA . VAL A 1 223 ? -3.605 13.617 -0.346 1 95.94 223 VAL A CA 1
ATOM 1741 C C . VAL A 1 223 ? -2.598 12.469 -0.447 1 95.94 223 VAL A C 1
ATOM 1743 O O . VAL A 1 223 ? -2.029 12.047 0.562 1 95.94 223 VAL A O 1
ATOM 1746 N N . ALA A 1 224 ? -2.293 12.047 -1.674 1 94.12 224 ALA A N 1
ATOM 1747 C CA . ALA A 1 224 ? -1.356 10.961 -1.923 1 94.12 224 ALA A CA 1
ATOM 1748 C C . ALA A 1 224 ? 0.059 11.344 -1.504 1 94.12 224 ALA A C 1
ATOM 1750 O O . ALA A 1 224 ? 0.926 10.477 -1.351 1 94.12 224 ALA A O 1
ATOM 1751 N N . ARG A 1 225 ? 0.326 12.586 -1.255 1 90.75 225 ARG A N 1
ATOM 1752 C CA . ARG A 1 225 ? 1.659 13.062 -0.911 1 90.75 225 ARG A CA 1
ATOM 1753 C C . ARG A 1 225 ? 1.885 13.023 0.597 1 90.75 225 ARG A C 1
ATOM 1755 O O . ARG A 1 225 ? 2.904 13.508 1.091 1 90.75 225 ARG A O 1
ATOM 1762 N N . THR A 1 226 ? 0.926 12.484 1.279 1 91 226 THR A N 1
ATOM 1763 C CA . THR A 1 226 ? 1.132 12.328 2.715 1 91 226 THR A CA 1
ATOM 1764 C C . THR A 1 226 ? 2.439 11.594 2.996 1 91 226 THR A C 1
ATOM 1766 O O . THR A 1 226 ? 2.656 10.484 2.5 1 91 226 THR A O 1
ATOM 1769 N N . ALA A 1 227 ? 3.287 12.234 3.76 1 87.31 227 ALA A N 1
ATOM 1770 C CA . ALA A 1 227 ? 4.613 11.688 4.02 1 87.31 227 ALA A CA 1
ATOM 1771 C C . ALA A 1 227 ? 4.535 10.492 4.965 1 87.31 227 ALA A C 1
ATOM 1773 O O . ALA A 1 227 ? 3.787 10.516 5.945 1 87.31 227 ALA A O 1
ATOM 1774 N N . GLN A 1 228 ? 5.23 9.461 4.648 1 89.19 228 GLN A N 1
ATOM 1775 C CA . GLN A 1 228 ? 5.305 8.281 5.508 1 89.19 228 GLN A CA 1
ATOM 1776 C C . GLN A 1 228 ? 6.27 8.508 6.668 1 89.19 228 GLN A C 1
ATOM 1778 O O . GLN A 1 228 ? 7.41 8.047 6.637 1 89.19 228 GLN A O 1
ATOM 1783 N N . LEU A 1 229 ? 5.785 9.109 7.734 1 88.81 229 LEU A N 1
ATOM 1784 C CA . LEU A 1 229 ? 6.598 9.484 8.883 1 88.81 229 LEU A CA 1
ATOM 1785 C C . LEU A 1 229 ? 6.379 8.516 10.039 1 88.81 229 LEU A C 1
ATOM 1787 O O . LEU A 1 229 ? 7.094 8.57 11.047 1 88.81 229 LEU A O 1
ATOM 1791 N N . THR A 1 230 ? 5.375 7.711 9.914 1 94.88 230 THR A N 1
ATOM 1792 C CA . THR A 1 230 ? 4.984 6.793 10.977 1 94.88 230 THR A CA 1
ATOM 1793 C C . THR A 1 230 ? 4.672 5.41 10.414 1 94.88 230 THR A C 1
ATOM 1795 O O . THR A 1 230 ? 4.688 5.215 9.195 1 94.88 230 THR A O 1
ATOM 1798 N N . ASN A 1 231 ? 4.504 4.52 11.266 1 97.69 231 ASN A N 1
ATOM 1799 C CA . ASN A 1 231 ? 4.035 3.182 10.914 1 97.69 231 ASN A CA 1
ATOM 1800 C C . ASN A 1 231 ? 3.096 2.619 11.977 1 97.69 231 ASN A C 1
ATOM 1802 O O . ASN A 1 231 ? 2.625 3.354 12.852 1 97.69 231 ASN A O 1
ATOM 1806 N N . SER A 1 232 ? 2.82 1.292 11.953 1 98.5 232 SER A N 1
ATOM 1807 C CA . SER A 1 232 ? 1.767 0.679 12.758 1 98.5 232 SER A CA 1
ATOM 1808 C C . SER A 1 232 ? 2.164 0.602 14.227 1 98.5 232 SER A C 1
ATOM 1810 O O . SER A 1 232 ? 1.325 0.334 15.086 1 98.5 232 SER A O 1
ATOM 1812 N N . THR A 1 233 ? 3.441 0.886 14.57 1 98.19 233 THR A N 1
ATOM 1813 C CA . THR A 1 233 ? 3.879 0.831 15.961 1 98.19 233 THR A CA 1
ATOM 1814 C C . THR A 1 233 ? 3.781 2.207 16.609 1 98.19 233 THR A C 1
ATOM 1816 O O . THR A 1 233 ? 3.986 2.342 17.812 1 98.19 233 THR A O 1
ATOM 1819 N N . ASP A 1 234 ? 3.449 3.217 15.844 1 98.38 234 ASP A N 1
ATOM 1820 C CA . ASP A 1 234 ? 3.408 4.586 16.344 1 98.38 234 ASP A CA 1
ATOM 1821 C C . ASP A 1 234 ? 2.006 4.953 16.828 1 98.38 234 ASP A C 1
ATOM 1823 O O . ASP A 1 234 ? 1.011 4.465 16.281 1 98.38 234 ASP A O 1
ATOM 1827 N N . VAL A 1 235 ? 1.966 5.746 17.844 1 98.75 235 VAL A N 1
ATOM 1828 C CA . VAL A 1 235 ? 0.747 6.301 18.422 1 98.75 235 VAL A CA 1
ATOM 1829 C C . VAL A 1 235 ? 0.804 7.828 18.391 1 98.75 235 VAL A C 1
ATOM 1831 O O . VAL A 1 235 ? 1.649 8.438 19.047 1 98.75 235 VAL A O 1
ATOM 1834 N N . VAL A 1 236 ? -0.132 8.445 17.688 1 98.38 236 VAL A N 1
ATOM 1835 C CA . VAL A 1 236 ? -0.114 9.883 17.453 1 98.38 236 VAL A CA 1
ATOM 1836 C C . VAL A 1 236 ? -1.087 10.578 18.406 1 98.38 236 VAL A C 1
ATOM 1838 O O . VAL A 1 236 ? -2.229 10.133 18.562 1 98.38 236 VAL A O 1
ATOM 1841 N N . LEU A 1 237 ? -0.637 11.617 19.031 1 98.31 237 LEU A N 1
ATOM 1842 C CA . LEU A 1 237 ? -1.449 12.492 19.875 1 98.31 237 LEU A CA 1
ATOM 1843 C C . LEU A 1 237 ? -1.385 13.938 19.375 1 98.31 237 LEU A C 1
ATOM 1845 O O . LEU A 1 237 ? -0.306 14.531 19.312 1 98.31 237 LEU A O 1
ATOM 1849 N N . THR A 1 238 ? -2.492 14.469 18.938 1 96.94 238 THR A N 1
ATOM 1850 C CA . THR A 1 238 ? -2.609 15.844 18.469 1 96.94 238 THR A CA 1
ATOM 1851 C C . THR A 1 238 ? -3.965 16.438 18.844 1 96.94 238 THR A C 1
ATOM 1853 O O . THR A 1 238 ? -4.961 15.711 18.922 1 96.94 238 THR A O 1
ATOM 1856 N N . SER A 1 239 ? -3.984 17.719 19.125 1 93 239 SER A N 1
ATOM 1857 C CA . SER A 1 239 ? -5.25 18.391 19.391 1 93 239 SER A CA 1
ATOM 1858 C C . SER A 1 239 ? -5.914 18.859 18.109 1 93 239 SER A C 1
ATOM 1860 O O . SER A 1 239 ? -7.055 19.312 18.125 1 93 239 SER A O 1
ATOM 1862 N N . ALA A 1 240 ? -5.145 18.719 17 1 91.19 240 ALA A N 1
ATOM 1863 C CA . ALA A 1 240 ? -5.688 19.125 15.703 1 91.19 240 ALA A CA 1
ATOM 1864 C C . ALA A 1 240 ? -6.785 18.172 15.242 1 91.19 240 ALA A C 1
ATOM 1866 O O . ALA A 1 240 ? -6.703 16.969 15.484 1 91.19 240 ALA A O 1
ATOM 1867 N N . THR A 1 241 ? -7.801 18.75 14.656 1 90.19 241 THR A N 1
ATOM 1868 C CA . THR A 1 241 ? -8.93 17.953 14.195 1 90.19 241 THR A CA 1
ATOM 1869 C C . THR A 1 241 ? -8.984 17.922 12.672 1 90.19 241 THR A C 1
ATOM 1871 O O . THR A 1 241 ? -8.094 18.453 12 1 90.19 241 THR A O 1
ATOM 1874 N N . LEU A 1 242 ? -10 17.312 12.109 1 93.25 242 LEU A N 1
ATOM 1875 C CA . LEU A 1 242 ? -10.109 17 10.688 1 93.25 242 LEU A CA 1
ATOM 1876 C C . LEU A 1 242 ? -10.211 18.281 9.859 1 93.25 242 LEU A C 1
ATOM 1878 O O . LEU A 1 242 ? -10 18.266 8.648 1 93.25 242 LEU A O 1
ATOM 1882 N N . ASP A 1 243 ? -10.555 19.391 10.453 1 88.38 243 ASP A N 1
ATOM 1883 C CA . ASP A 1 243 ? -10.812 20.625 9.734 1 88.38 243 ASP A CA 1
ATOM 1884 C C . ASP A 1 243 ? -9.508 21.328 9.352 1 88.38 243 ASP A C 1
ATOM 1886 O O . ASP A 1 243 ? -9.508 22.266 8.547 1 88.38 243 ASP A O 1
ATOM 1890 N N . TRP A 1 244 ? -8.453 20.797 9.93 1 87.44 244 TRP A N 1
ATOM 1891 C CA . TRP A 1 244 ? -7.133 21.375 9.719 1 87.44 244 TRP A CA 1
ATOM 1892 C C . TRP A 1 244 ? -6.18 20.344 9.117 1 87.44 244 TRP A C 1
ATOM 1894 O O . TRP A 1 244 ? -6.277 19.156 9.414 1 87.44 244 TRP A O 1
ATOM 1904 N N . MET A 1 245 ? -5.25 21 8.32 1 92.19 245 MET A N 1
ATOM 1905 C CA . MET A 1 245 ? -4.332 20.141 7.57 1 92.19 245 MET A CA 1
ATOM 1906 C C . MET A 1 245 ? -3.582 19.203 8.508 1 92.19 245 MET A C 1
ATOM 1908 O O . MET A 1 245 ? -3.385 18.031 8.195 1 92.19 245 MET A O 1
ATOM 1912 N N . THR A 1 246 ? -3.148 19.719 9.664 1 91.62 246 THR A N 1
ATOM 1913 C CA . THR A 1 246 ? -2.391 18.891 10.594 1 91.62 246 THR A CA 1
ATOM 1914 C C . THR A 1 246 ? -3.227 17.703 11.062 1 91.62 246 THR A C 1
ATOM 1916 O O . THR A 1 246 ? -2.768 16.562 11.008 1 91.62 246 THR A O 1
ATOM 1919 N N . GLY A 1 247 ? -4.449 17.953 11.508 1 93.88 247 GLY A N 1
ATOM 1920 C CA . GLY A 1 247 ? -5.328 16.891 11.953 1 93.88 247 GLY A CA 1
ATOM 1921 C C . GLY A 1 247 ? -5.691 15.914 10.852 1 93.88 247 GLY A C 1
ATOM 1922 O O . GLY A 1 247 ? -5.684 14.695 11.07 1 93.88 247 GLY A O 1
ATOM 1923 N N . PHE A 1 248 ? -5.988 16.484 9.672 1 96.12 248 PHE A N 1
ATOM 1924 C CA . PHE A 1 248 ? -6.301 15.656 8.516 1 96.12 248 PHE A CA 1
ATOM 1925 C C . PHE A 1 248 ? -5.129 14.742 8.164 1 96.12 248 PHE A C 1
ATOM 1927 O O . PHE A 1 248 ? -5.309 13.539 7.965 1 96.12 248 PHE A O 1
ATOM 1934 N N . SER A 1 249 ? -3.936 15.305 8.148 1 95.94 249 SER A N 1
ATOM 1935 C CA . SER A 1 249 ? -2.746 14.531 7.805 1 95.94 249 SER A CA 1
ATOM 1936 C C . SER A 1 249 ? -2.504 13.414 8.812 1 95.94 249 SER A C 1
ATOM 1938 O O . SER A 1 249 ? -2.178 12.281 8.43 1 95.94 249 SER A O 1
ATOM 1940 N N . CYS A 1 250 ? -2.65 13.719 10.07 1 96.38 250 CYS A N 1
ATOM 1941 C CA . CYS A 1 250 ? -2.461 12.703 11.102 1 96.38 250 CYS A CA 1
ATOM 1942 C C . CYS A 1 250 ? -3.457 11.562 10.938 1 96.38 250 CYS A C 1
ATOM 1944 O O . CYS A 1 250 ? -3.115 10.398 11.148 1 96.38 250 CYS A O 1
ATOM 1946 N N . THR A 1 251 ? -4.688 11.938 10.562 1 97.56 251 THR A N 1
ATOM 1947 C CA . THR A 1 251 ? -5.707 10.922 10.312 1 97.56 251 THR A CA 1
ATOM 1948 C C . THR A 1 251 ? -5.316 10.039 9.133 1 97.56 251 THR A C 1
ATOM 1950 O O . THR A 1 251 ? -5.426 8.812 9.203 1 97.56 251 THR A O 1
ATOM 1953 N N . MET A 1 252 ? -4.805 10.656 8.078 1 97.88 252 MET A N 1
ATOM 1954 C CA . MET A 1 252 ? -4.422 9.906 6.891 1 97.88 252 MET A CA 1
ATOM 1955 C C . MET A 1 252 ? -3.215 9.016 7.168 1 97.88 252 MET A C 1
ATOM 1957 O O . MET A 1 252 ? -3.096 7.926 6.605 1 97.88 252 MET A O 1
ATOM 1961 N N . LEU A 1 253 ? -2.289 9.469 8.117 1 97.75 253 LEU A N 1
ATOM 1962 C CA . LEU A 1 253 ? -1.186 8.602 8.523 1 97.75 253 LEU A CA 1
ATOM 1963 C C . LEU A 1 253 ? -1.703 7.266 9.039 1 97.75 253 LEU A C 1
ATOM 1965 O O . LEU A 1 253 ? -1.109 6.219 8.766 1 97.75 253 LEU A O 1
ATOM 1969 N N . GLY A 1 254 ? -2.789 7.332 9.742 1 98.31 254 GLY A N 1
ATOM 1970 C CA . GLY A 1 254 ? -3.393 6.113 10.266 1 98.31 254 GLY A CA 1
ATOM 1971 C C . GLY A 1 254 ? -3.934 5.203 9.18 1 98.31 254 GLY A C 1
ATOM 1972 O O . GLY A 1 254 ? -3.621 4.012 9.148 1 98.31 254 GLY A O 1
ATOM 1973 N N . TYR A 1 255 ? -4.668 5.766 8.266 1 98.5 255 TYR A N 1
ATOM 1974 C CA . TYR A 1 255 ? -5.387 4.957 7.281 1 98.5 255 TYR A CA 1
ATOM 1975 C C . TYR A 1 255 ? -4.445 4.469 6.188 1 98.5 255 TYR A C 1
ATOM 1977 O O . TYR A 1 255 ? -4.715 3.459 5.531 1 98.5 255 TYR A O 1
ATOM 1985 N N . PHE A 1 256 ? -3.309 5.18 5.984 1 97.88 256 PHE A N 1
ATOM 1986 C CA . PHE A 1 256 ? -2.404 4.805 4.902 1 97.88 256 PHE A CA 1
ATOM 1987 C C . PHE A 1 256 ? -1.262 3.943 5.422 1 97.88 256 PHE A C 1
ATOM 1989 O O . PHE A 1 256 ? -0.788 3.045 4.727 1 97.88 256 PHE A O 1
ATOM 1996 N N . PHE A 1 257 ? -0.794 4.199 6.715 1 98 257 PHE A N 1
ATOM 1997 C CA . PHE A 1 257 ? 0.472 3.604 7.129 1 98 257 PHE A CA 1
ATOM 1998 C C . PHE A 1 257 ? 0.307 2.826 8.43 1 98 257 PHE A C 1
ATOM 2000 O O . PHE A 1 257 ? 1.262 2.225 8.922 1 98 257 PHE A O 1
ATOM 2007 N N . GLY A 1 258 ? -0.871 2.875 9.086 1 98.38 258 GLY A N 1
ATOM 2008 C CA . GLY A 1 258 ? -1.197 1.959 10.164 1 98.38 258 GLY A CA 1
ATOM 2009 C C . GLY A 1 258 ? -1.054 2.584 11.539 1 98.38 258 GLY A C 1
ATOM 2010 O O . GLY A 1 258 ? -1.291 1.927 12.555 1 98.38 258 GLY A O 1
ATOM 2011 N N . THR A 1 259 ? -0.767 3.9 11.641 1 98.31 259 THR A N 1
ATOM 2012 C CA . THR A 1 259 ? -0.556 4.562 12.922 1 98.31 259 THR A CA 1
ATOM 2013 C C . THR A 1 259 ? -1.855 4.625 13.719 1 98.31 259 THR A C 1
ATOM 2015 O O . THR A 1 259 ? -2.938 4.746 13.141 1 98.31 259 THR A O 1
ATOM 2018 N N . THR A 1 260 ? -1.743 4.523 15.039 1 98.75 260 THR A N 1
ATOM 2019 C CA . THR A 1 260 ? -2.883 4.672 15.938 1 98.75 260 THR A CA 1
ATOM 2020 C C . THR A 1 260 ? -3.033 6.125 16.375 1 98.75 260 THR A C 1
ATOM 2022 O O . THR A 1 260 ? -2.047 6.785 16.719 1 98.75 260 THR A O 1
ATOM 2025 N N . GLN A 1 261 ? -4.211 6.598 16.328 1 98.19 261 GLN A N 1
ATOM 2026 C CA . GLN A 1 261 ? -4.461 7.961 16.797 1 98.19 261 GLN A CA 1
ATOM 2027 C C . GLN A 1 261 ? -5.25 7.961 18.109 1 98.19 261 GLN A C 1
ATOM 2029 O O . GLN A 1 261 ? -6.188 7.176 18.266 1 98.19 261 GLN A O 1
ATOM 2034 N N . ILE A 1 262 ? -4.848 8.789 19.062 1 98.5 262 ILE A N 1
ATOM 2035 C CA . ILE A 1 262 ? -5.629 9.031 20.266 1 98.5 262 ILE A CA 1
ATOM 2036 C C . ILE A 1 262 ? -6.582 10.203 20.031 1 98.5 262 ILE A C 1
ATOM 2038 O O . ILE A 1 262 ? -6.152 11.305 19.672 1 98.5 262 ILE A O 1
ATOM 2042 N N . ILE A 1 263 ? -7.836 10.008 20.234 1 97.12 263 ILE A N 1
ATOM 2043 C CA . ILE A 1 263 ? -8.773 11.102 20.047 1 97.12 263 ILE A CA 1
ATOM 2044 C C . ILE A 1 263 ? -9.344 11.531 21.406 1 97.12 263 ILE A C 1
ATOM 2046 O O . ILE A 1 263 ? -9.523 10.695 22.297 1 97.12 263 ILE A O 1
ATOM 2050 N N . PHE A 1 264 ? -9.547 12.781 21.578 1 95.88 264 PHE A N 1
ATOM 2051 C CA . PHE A 1 264 ? -10.148 13.422 22.734 1 95.88 264 PHE A CA 1
ATOM 2052 C C . PHE A 1 264 ? -10.922 14.672 22.328 1 95.88 264 PHE A C 1
ATOM 2054 O O . PHE A 1 264 ? -10.68 15.234 21.266 1 95.88 264 PHE A O 1
ATOM 2061 N N . ASN A 1 265 ? -11.883 15.109 23.047 1 92.94 265 ASN A N 1
ATOM 2062 C CA . ASN A 1 265 ? -12.703 16.234 22.609 1 92.94 265 ASN A CA 1
ATOM 2063 C C . ASN A 1 265 ? -12.633 17.391 23.594 1 92.94 265 ASN A C 1
ATOM 2065 O O . ASN A 1 265 ? -13.445 18.328 23.531 1 92.94 265 ASN A O 1
ATOM 2069 N N . LYS A 1 266 ? -11.688 17.344 24.531 1 88.75 266 LYS A N 1
ATOM 2070 C CA . LYS A 1 266 ? -11.445 18.469 25.438 1 88.75 266 LYS A CA 1
ATOM 2071 C C . LYS A 1 266 ? -10.492 19.484 24.812 1 88.75 266 LYS A C 1
ATOM 2073 O O . LYS A 1 266 ? -9.75 19.141 23.875 1 88.75 266 LYS A O 1
ATOM 2078 N N . THR A 1 267 ? -10.625 20.719 25.344 1 85.06 267 THR A N 1
ATOM 2079 C CA . THR A 1 267 ? -9.656 21.734 24.938 1 85.06 267 THR A CA 1
ATOM 2080 C C . THR A 1 267 ? -8.242 21.328 25.328 1 85.06 267 THR A C 1
ATOM 2082 O O . THR A 1 267 ? -8.039 20.719 26.391 1 85.06 267 THR A O 1
ATOM 2085 N N . PHE A 1 268 ? -7.371 21.719 24.547 1 89.44 268 PHE A N 1
ATOM 2086 C CA . PHE A 1 268 ? -5.977 21.375 24.797 1 89.44 268 PHE A CA 1
ATOM 2087 C C . PHE A 1 268 ? -5.551 21.859 26.188 1 89.44 268 PHE A C 1
ATOM 2089 O O . PHE A 1 268 ? -5.855 22.984 26.578 1 89.44 268 PHE A O 1
ATOM 2096 N N . ASN A 1 269 ? -4.875 21.078 26.875 1 88.62 269 ASN A N 1
ATOM 2097 C CA . ASN A 1 269 ? -4.102 21.438 28.062 1 88.62 269 ASN A CA 1
ATOM 2098 C C . ASN A 1 269 ? -2.9 20.516 28.25 1 88.62 269 ASN A C 1
ATOM 2100 O O . ASN A 1 269 ? -2.986 19.312 27.984 1 88.62 269 ASN A O 1
ATOM 2104 N N . ALA A 1 270 ? -1.824 21.078 28.672 1 91.25 270 ALA A N 1
ATOM 2105 C CA . ALA A 1 270 ? -0.542 20.375 28.75 1 91.25 270 ALA A CA 1
ATOM 2106 C C . ALA A 1 270 ? -0.621 19.172 29.672 1 91.25 270 ALA A C 1
ATOM 2108 O O . ALA A 1 270 ? -0.084 18.109 29.375 1 91.25 270 ALA A O 1
ATOM 2109 N N . GLU A 1 271 ? -1.288 19.359 30.766 1 94.94 271 GLU A N 1
ATOM 2110 C CA . GLU A 1 271 ? -1.396 18.297 31.75 1 94.94 271 GLU A CA 1
ATOM 2111 C C . GLU A 1 271 ? -2.053 17.047 31.156 1 94.94 271 GLU A C 1
ATOM 2113 O O . GLU A 1 271 ? -1.549 15.938 31.328 1 94.94 271 GLU A O 1
ATOM 2118 N N . ASP A 1 272 ? -3.141 17.234 30.484 1 96.25 272 ASP A N 1
ATOM 2119 C CA . ASP A 1 272 ? -3.852 16.125 29.859 1 96.25 272 ASP A CA 1
ATOM 2120 C C . ASP A 1 272 ? -3 15.469 28.781 1 96.25 272 ASP A C 1
ATOM 2122 O O . ASP A 1 272 ? -3.023 14.25 28.625 1 96.25 272 ASP A O 1
ATOM 2126 N N . PHE A 1 273 ? -2.275 16.219 28.062 1 96.81 273 PHE A N 1
ATOM 2127 C CA . PHE A 1 273 ? -1.414 15.695 27 1 96.81 273 PHE A CA 1
ATOM 2128 C C . PHE A 1 273 ? -0.34 14.789 27.594 1 96.81 273 PHE A C 1
ATOM 2130 O O . PHE A 1 273 ? -0.085 13.703 27.062 1 96.81 273 PHE A O 1
ATOM 2137 N N . ILE A 1 274 ? 0.259 15.242 28.656 1 98 274 ILE A N 1
ATOM 2138 C CA . ILE A 1 274 ? 1.295 14.461 29.328 1 98 274 ILE A CA 1
ATOM 2139 C C . ILE A 1 274 ? 0.69 13.18 29.891 1 98 274 ILE A C 1
ATOM 2141 O O . ILE A 1 274 ? 1.252 12.094 29.734 1 98 274 ILE A O 1
ATOM 2145 N N . ARG A 1 275 ? -0.468 13.289 30.484 1 97.94 275 ARG A N 1
ATOM 2146 C CA . ARG A 1 275 ? -1.159 12.133 31.031 1 97.94 275 ARG A CA 1
ATOM 2147 C C . ARG A 1 275 ? -1.464 11.109 29.953 1 97.94 275 ARG A C 1
ATOM 2149 O O . ARG A 1 275 ? -1.21 9.914 30.125 1 97.94 275 ARG A O 1
ATOM 2156 N N . MET A 1 276 ? -2.043 11.523 28.844 1 98.25 276 MET A N 1
ATOM 2157 C CA . MET A 1 276 ? -2.393 10.625 27.75 1 98.25 276 MET A CA 1
ATOM 2158 C C . MET A 1 276 ? -1.143 9.992 27.141 1 98.25 276 MET A C 1
ATOM 2160 O O . MET A 1 276 ? -1.18 8.844 26.688 1 98.25 276 MET A O 1
ATOM 2164 N N . THR A 1 277 ? -0.042 10.75 27.094 1 98.31 277 THR A N 1
ATOM 2165 C CA . THR A 1 277 ? 1.216 10.203 26.594 1 98.31 277 THR A CA 1
ATOM 2166 C C . THR A 1 277 ? 1.652 9 27.438 1 98.31 277 THR A C 1
ATOM 2168 O O . THR A 1 277 ? 2.031 7.961 26.891 1 98.31 277 THR A O 1
ATOM 2171 N N . GLU A 1 278 ? 1.566 9.117 28.734 1 97.62 278 GLU A N 1
ATOM 2172 C CA . GLU A 1 278 ? 1.931 8.023 29.641 1 97.62 278 GLU A CA 1
ATOM 2173 C C . GLU A 1 278 ? 0.958 6.855 29.516 1 97.62 278 GLU A C 1
ATOM 2175 O O . GLU A 1 278 ? 1.376 5.699 29.469 1 97.62 278 GLU A O 1
ATOM 2180 N N . GLN A 1 279 ? -0.264 7.203 29.484 1 97.75 279 GLN A N 1
ATOM 2181 C CA . GLN A 1 279 ? -1.317 6.195 29.5 1 97.75 279 GLN A CA 1
ATOM 2182 C C . GLN A 1 279 ? -1.313 5.367 28.219 1 97.75 279 GLN A C 1
ATOM 2184 O O . GLN A 1 279 ? -1.445 4.141 28.266 1 97.75 279 GLN A O 1
ATOM 2189 N N . TYR A 1 280 ? -1.161 6.012 27.078 1 98.25 280 TYR A N 1
ATOM 2190 C CA . TYR A 1 280 ? -1.338 5.34 25.797 1 98.25 280 TYR A CA 1
ATOM 2191 C C . TYR A 1 280 ? 0.001 5.141 25.094 1 98.25 280 TYR A C 1
ATOM 2193 O O . TYR A 1 280 ? 0.051 4.637 23.969 1 98.25 280 TYR A O 1
ATOM 2201 N N . LYS A 1 281 ? 1.085 5.605 25.719 1 98.12 281 LYS A N 1
ATOM 2202 C CA . LYS A 1 281 ? 2.43 5.484 25.156 1 98.12 281 LYS A CA 1
ATOM 2203 C C . LYS A 1 281 ? 2.527 6.172 23.797 1 98.12 281 LYS A C 1
ATOM 2205 O O . LYS A 1 281 ? 2.992 5.574 22.828 1 98.12 281 LYS A O 1
ATOM 2210 N N . ALA A 1 282 ? 2.051 7.426 23.797 1 98.5 282 ALA A N 1
ATOM 2211 C CA . ALA A 1 282 ? 2.145 8.211 22.562 1 98.5 282 ALA A CA 1
ATOM 2212 C C . ALA A 1 282 ? 3.594 8.32 22.094 1 98.5 282 ALA A C 1
ATOM 2214 O O . ALA A 1 282 ? 4.5 8.539 22.906 1 98.5 282 ALA A O 1
ATOM 2215 N N . THR A 1 283 ? 3.791 8.125 20.797 1 98.25 283 THR A N 1
ATOM 2216 C CA . THR A 1 283 ? 5.148 8.148 20.266 1 98.25 283 THR A CA 1
ATOM 2217 C C . THR A 1 283 ? 5.371 9.398 19.406 1 98.25 283 THR A C 1
ATOM 2219 O O . THR A 1 283 ? 6.508 9.75 19.109 1 98.25 283 THR A O 1
ATOM 2222 N N . MET A 1 284 ? 4.289 10.094 19.047 1 97.38 284 MET A N 1
ATOM 2223 C CA . MET A 1 284 ? 4.406 11.25 18.172 1 97.38 284 MET A CA 1
ATOM 2224 C C . MET A 1 284 ? 3.43 12.352 18.578 1 97.38 284 MET A C 1
ATOM 2226 O O . MET A 1 284 ? 2.266 12.07 18.875 1 97.38 284 MET A O 1
ATOM 2230 N N . TYR A 1 285 ? 3.967 13.609 18.625 1 97 285 TYR A N 1
ATOM 2231 C CA . TYR A 1 285 ? 3.145 14.805 18.75 1 97 285 TYR A CA 1
ATOM 2232 C C . TYR A 1 285 ? 3.111 15.586 17.438 1 97 285 TYR A C 1
ATOM 2234 O O . TYR A 1 285 ? 4.121 15.68 16.734 1 97 285 TYR A O 1
ATOM 2242 N N . ALA A 1 286 ? 2.023 16.078 17.094 1 94.81 286 ALA A N 1
ATOM 2243 C CA . ALA A 1 286 ? 1.866 17.188 16.156 1 94.81 286 ALA A CA 1
ATOM 2244 C C . ALA A 1 286 ? 1.163 18.375 16.812 1 94.81 286 ALA A C 1
ATOM 2246 O O . ALA A 1 286 ? 0.007 18.266 17.219 1 94.81 286 ALA A O 1
ATOM 2247 N N . MET A 1 287 ? 1.897 19.469 16.906 1 91.62 287 MET A N 1
ATOM 2248 C CA . MET A 1 287 ? 1.303 20.531 17.703 1 91.62 287 MET A CA 1
ATOM 2249 C C . MET A 1 287 ? 1.876 21.891 17.328 1 91.62 287 MET A C 1
ATOM 2251 O O . MET A 1 287 ? 2.92 21.969 16.672 1 91.62 287 MET A O 1
ATOM 2255 N N . ALA A 1 288 ? 1.179 22.922 17.688 1 83 288 ALA A N 1
ATOM 2256 C CA . ALA A 1 288 ? 1.622 24.297 17.516 1 83 288 ALA A CA 1
ATOM 2257 C C . ALA A 1 288 ? 2.709 24.656 18.516 1 83 288 ALA A C 1
ATOM 2259 O O . ALA A 1 288 ? 2.83 24.016 19.562 1 83 288 ALA A O 1
ATOM 2260 N N . PRO A 1 289 ? 3.451 25.703 18.25 1 79.19 289 PRO A N 1
ATOM 2261 C CA . PRO A 1 289 ? 4.547 26.109 19.125 1 79.19 289 PRO A CA 1
ATOM 2262 C C . PRO A 1 289 ? 4.074 26.406 20.547 1 79.19 289 PRO A C 1
ATOM 2264 O O . PRO A 1 289 ? 4.734 26.031 21.516 1 79.19 289 PRO A O 1
ATOM 2267 N N . TRP A 1 290 ? 2.924 27.062 20.641 1 73.94 290 TRP A N 1
ATOM 2268 C CA . TRP A 1 290 ? 2.449 27.422 21.984 1 73.94 290 TRP A CA 1
ATOM 2269 C C . TRP A 1 290 ? 2.092 26.172 22.781 1 73.94 290 TRP A C 1
ATOM 2271 O O . TRP A 1 290 ? 2.322 26.109 23.984 1 73.94 290 TRP A O 1
ATOM 2281 N N . GLN A 1 291 ? 1.573 25.141 22.156 1 86.75 291 GLN A N 1
ATOM 2282 C CA . GLN A 1 291 ? 1.268 23.875 22.828 1 86.75 291 GLN A CA 1
ATOM 2283 C C . GLN A 1 291 ? 2.541 23.172 23.281 1 86.75 291 GLN A C 1
ATOM 2285 O O . GLN A 1 291 ? 2.607 22.641 24.391 1 86.75 291 GLN A O 1
ATOM 2290 N N . ALA A 1 292 ? 3.496 23.219 22.391 1 87.69 292 ALA A N 1
ATOM 2291 C CA . ALA A 1 292 ? 4.785 22.609 22.719 1 87.69 292 ALA A CA 1
ATOM 2292 C C . ALA A 1 292 ? 5.41 23.297 23.938 1 87.69 292 ALA A C 1
ATOM 2294 O O . ALA A 1 292 ? 5.926 22.609 24.828 1 87.69 292 ALA A O 1
ATOM 2295 N N . TYR A 1 293 ? 5.328 24.609 23.906 1 81.31 293 TYR A N 1
ATOM 2296 C CA . TYR A 1 293 ? 5.832 25.359 25.062 1 81.31 293 TYR A CA 1
ATOM 2297 C C . TYR A 1 293 ? 5.164 24.906 26.344 1 81.31 293 TYR A C 1
ATOM 2299 O O . TYR A 1 293 ? 5.84 24.609 27.344 1 81.31 293 TYR A O 1
ATOM 2307 N N . GLU A 1 294 ? 3.83 24.812 26.297 1 83.88 294 GLU A N 1
ATOM 2308 C CA . GLU A 1 294 ? 3.07 24.438 27.484 1 83.88 294 GLU A CA 1
ATOM 2309 C C . GLU A 1 294 ? 3.424 23.031 27.953 1 83.88 294 GLU A C 1
ATOM 2311 O O . GLU A 1 294 ? 3.576 22.781 29.141 1 83.88 294 GLU A O 1
ATOM 2316 N N . VAL A 1 295 ? 3.613 22.141 27.031 1 93.56 295 VAL A N 1
ATOM 2317 C CA . VAL A 1 295 ? 3.883 20.75 27.375 1 93.56 295 VAL A CA 1
ATOM 2318 C C . VAL A 1 295 ? 5.297 20.609 27.938 1 93.56 295 VAL A C 1
ATOM 2320 O O . VAL A 1 295 ? 5.492 20.078 29.031 1 93.56 295 VAL A O 1
ATOM 2323 N N . PHE A 1 296 ? 6.316 21.141 27.312 1 91.88 296 PHE A N 1
ATOM 2324 C CA . PHE A 1 296 ? 7.711 20.859 27.625 1 91.88 296 PHE A CA 1
ATOM 2325 C C . PHE A 1 296 ? 8.164 21.656 28.844 1 91.88 296 PHE A C 1
ATOM 2327 O O . PHE A 1 296 ? 9.195 21.344 29.453 1 91.88 296 PHE A O 1
ATOM 2334 N N . THR A 1 297 ? 7.418 22.719 29.156 1 84.81 297 THR A N 1
ATOM 2335 C CA . THR A 1 297 ? 7.777 23.5 30.328 1 84.81 297 THR A CA 1
ATOM 2336 C C . THR A 1 297 ? 6.91 23.109 31.531 1 84.81 297 THR A C 1
ATOM 2338 O O . THR A 1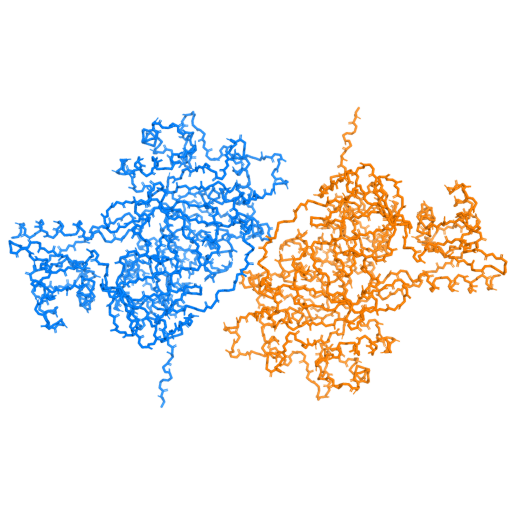 297 ? 7.113 23.609 32.625 1 84.81 297 THR A O 1
ATOM 2341 N N . HIS A 1 298 ? 5.969 22.312 31.297 1 90.06 298 HIS A N 1
ATOM 2342 C CA . HIS A 1 298 ? 5.086 21.875 32.375 1 90.06 298 HIS A CA 1
ATOM 2343 C C . HIS A 1 298 ? 5.848 21.062 33.406 1 90.06 298 HIS A C 1
ATOM 2345 O O . HIS A 1 298 ? 6.703 20.25 33.062 1 90.06 298 HIS A O 1
ATOM 2351 N N . PRO A 1 299 ? 5.512 21.203 34.688 1 92.5 299 PRO A N 1
ATOM 2352 C CA . PRO A 1 299 ? 6.215 20.469 35.75 1 92.5 299 PRO A CA 1
ATOM 2353 C C . PRO A 1 299 ? 6.078 18.953 35.625 1 92.5 299 PRO A C 1
ATOM 2355 O O . PRO A 1 299 ? 6.965 18.219 36.062 1 92.5 299 PRO A O 1
ATOM 2358 N N . LEU A 1 300 ? 5.055 18.516 35.031 1 96.5 300 LEU A N 1
ATOM 2359 C CA . LEU A 1 300 ? 4.809 17.078 34.906 1 96.5 300 LEU A CA 1
ATOM 2360 C C . LEU A 1 300 ? 5.59 16.5 33.719 1 96.5 300 LEU A C 1
ATOM 2362 O O . LEU A 1 300 ? 5.691 15.281 33.594 1 96.5 300 LEU A O 1
ATOM 2366 N N . ALA A 1 301 ? 6.133 17.312 32.938 1 96.19 301 ALA A N 1
ATOM 2367 C CA . ALA A 1 301 ? 6.941 16.844 31.812 1 96.19 301 ALA A CA 1
ATOM 2368 C C . ALA A 1 301 ? 8.328 16.422 32.281 1 96.19 301 ALA A C 1
ATOM 2370 O O . ALA A 1 301 ? 9.148 17.25 32.656 1 96.19 301 ALA A O 1
ATOM 2371 N N . THR A 1 302 ? 8.555 15.148 32.281 1 97 302 THR A N 1
ATOM 2372 C CA . THR A 1 302 ? 9.82 14.555 32.719 1 97 302 THR A CA 1
ATOM 2373 C C . THR A 1 302 ? 10.297 13.523 31.688 1 97 302 THR A C 1
ATOM 2375 O O . THR A 1 302 ? 9.555 13.148 30.781 1 97 302 THR A O 1
ATOM 2378 N N . GLU A 1 303 ? 11.531 13.141 31.891 1 96.81 303 GLU A N 1
ATOM 2379 C CA . GLU A 1 303 ? 12.062 12.078 31.031 1 96.81 303 GLU A CA 1
ATOM 2380 C C . GLU A 1 303 ? 11.195 10.828 31.109 1 96.81 303 GLU A C 1
ATOM 2382 O O . GLU A 1 303 ? 10.992 10.148 30.109 1 96.81 303 GLU A O 1
ATOM 2387 N N . LYS A 1 304 ? 10.719 10.578 32.25 1 96.81 304 LYS A N 1
ATOM 2388 C CA . LYS A 1 304 ? 9.898 9.391 32.438 1 96.81 304 LYS A CA 1
ATOM 2389 C C . LYS A 1 304 ? 8.523 9.547 31.797 1 96.81 304 LYS A C 1
ATOM 2391 O O . LYS A 1 304 ? 8.086 8.672 31.047 1 96.81 304 LYS A O 1
ATOM 2396 N N . SER A 1 305 ? 7.828 10.68 32.031 1 97.56 305 SER A N 1
ATOM 2397 C CA . SER A 1 305 ? 6.465 10.875 31.547 1 97.56 305 SER A CA 1
ATOM 2398 C C . SER A 1 305 ? 6.43 10.977 30.031 1 97.56 305 SER A C 1
ATOM 2400 O O . SER A 1 305 ? 5.41 10.672 29.406 1 97.56 305 SER A O 1
ATOM 2402 N N . LEU A 1 306 ? 7.559 11.359 29.438 1 97.81 306 LEU A N 1
ATOM 2403 C CA . LEU A 1 306 ? 7.582 11.562 27.984 1 97.81 306 LEU A CA 1
ATOM 2404 C C . LEU A 1 306 ? 8.516 10.555 27.312 1 97.81 306 LEU A C 1
ATOM 2406 O O . LEU A 1 306 ? 8.953 10.773 26.188 1 97.81 306 LEU A O 1
ATOM 2410 N N . SER A 1 307 ? 8.805 9.438 27.953 1 97 307 SER A N 1
ATOM 2411 C CA . SER A 1 307 ? 9.828 8.492 27.531 1 97 307 SER A CA 1
ATOM 2412 C C . SER A 1 307 ? 9.422 7.801 26.234 1 97 307 SER A C 1
ATOM 2414 O O . SER A 1 307 ? 10.281 7.316 25.484 1 97 307 SER A O 1
ATOM 2416 N N . SER A 1 308 ? 8.102 7.727 25.938 1 97.75 308 SER A N 1
ATOM 2417 C CA . SER A 1 308 ? 7.629 7.012 24.75 1 97.75 308 SER A CA 1
ATOM 2418 C C . SER A 1 308 ? 7.758 7.867 23.5 1 97.75 308 SER A C 1
ATOM 2420 O O . SER A 1 308 ? 7.652 7.359 22.375 1 97.75 308 SER A O 1
ATOM 2422 N N . LEU A 1 309 ? 7.922 9.156 23.641 1 97.38 309 LEU A N 1
ATOM 2423 C CA . LEU A 1 309 ? 7.949 10.062 22.484 1 97.38 309 LEU A CA 1
ATOM 2424 C C . LEU A 1 309 ? 9.18 9.805 21.625 1 97.38 309 LEU A C 1
ATOM 2426 O O . LEU A 1 309 ? 10.297 9.711 22.141 1 97.38 309 LEU A O 1
ATOM 2430 N N . LYS A 1 310 ? 8.875 9.727 20.312 1 95.75 310 LYS A N 1
ATOM 2431 C CA . LYS A 1 310 ? 9.945 9.516 19.344 1 95.75 310 LYS A CA 1
ATOM 2432 C C . LYS A 1 310 ? 10.039 10.688 18.375 1 95.75 310 LYS A C 1
ATOM 2434 O O . LYS A 1 310 ? 11.109 10.969 17.828 1 95.75 310 LYS A O 1
ATOM 2439 N N . LEU A 1 311 ? 8.938 11.328 18.172 1 95.19 311 LEU A N 1
ATOM 2440 C CA . LEU A 1 311 ? 8.898 12.414 17.188 1 95.19 311 LEU A CA 1
ATOM 2441 C C . LEU A 1 311 ? 7.914 13.492 17.625 1 95.19 311 LEU A C 1
ATOM 2443 O O . LEU A 1 311 ? 6.773 13.188 18 1 95.19 311 LEU A O 1
ATOM 2447 N N . VAL A 1 312 ? 8.359 14.727 17.594 1 94.5 312 VAL A N 1
ATOM 2448 C CA . VAL A 1 312 ? 7.492 15.883 17.797 1 94.5 312 VAL A CA 1
ATOM 2449 C C . VAL A 1 312 ? 7.551 16.797 16.578 1 94.5 312 VAL A C 1
ATOM 2451 O O . VAL A 1 312 ? 8.625 17.281 16.203 1 94.5 312 VAL A O 1
ATOM 2454 N N . CYS A 1 313 ? 6.438 16.984 16.031 1 92.19 313 CYS A N 1
ATOM 2455 C CA . CYS A 1 313 ? 6.32 17.891 14.891 1 92.19 313 CYS A CA 1
ATOM 2456 C C . CYS A 1 313 ? 5.723 19.219 15.312 1 92.19 313 CYS A C 1
ATOM 2458 O O . CYS A 1 313 ? 4.555 19.297 15.703 1 92.19 313 CYS A O 1
ATOM 2460 N N . ILE A 1 314 ? 6.543 20.203 15.234 1 87.25 314 ILE A N 1
ATOM 2461 C CA . ILE A 1 314 ? 6.074 21.562 15.508 1 87.25 314 ILE A CA 1
ATOM 2462 C C . ILE A 1 314 ? 5.672 22.234 14.203 1 87.25 314 ILE A C 1
ATOM 2464 O O . ILE A 1 314 ? 6.492 22.375 13.289 1 87.25 314 ILE A O 1
ATOM 2468 N N . VAL A 1 315 ? 4.484 22.688 14.18 1 83.25 315 VAL A N 1
ATOM 2469 C CA . VAL A 1 315 ? 3.932 23.203 12.938 1 83.25 315 VAL A CA 1
ATOM 2470 C C . VAL A 1 315 ? 3.449 24.641 13.141 1 83.25 315 VAL A C 1
ATOM 2472 O O . VAL A 1 315 ? 2.832 24.953 14.156 1 83.25 315 VAL A O 1
ATOM 2475 N N . GLY A 1 316 ? 3.713 25.5 12.164 1 71.94 316 GLY A N 1
ATOM 2476 C CA . GLY A 1 316 ? 3.074 26.797 12.109 1 71.94 316 GLY A CA 1
ATOM 2477 C C . GLY A 1 316 ? 3.803 27.844 12.922 1 71.94 316 GLY A C 1
ATOM 2478 O O . GLY A 1 316 ? 3.191 28.812 13.391 1 71.94 316 GLY A O 1
ATOM 2479 N N . GLY A 1 317 ? 4.984 27.609 13.227 1 71.19 317 GLY A N 1
ATOM 2480 C CA . GLY A 1 317 ? 5.711 28.609 13.984 1 71.19 317 GLY A CA 1
ATOM 2481 C C . GLY A 1 317 ? 7.039 28.109 14.523 1 71.19 317 GLY A C 1
ATOM 2482 O O . GLY A 1 317 ? 7.625 27.188 13.977 1 71.19 317 GLY A O 1
ATOM 2483 N N . TRP A 1 318 ? 7.527 28.922 15.508 1 69.31 318 TRP A N 1
ATOM 2484 C CA . TRP A 1 318 ? 8.836 28.594 16.047 1 69.31 318 TRP A CA 1
ATOM 2485 C C . TRP A 1 318 ? 8.805 28.547 17.578 1 69.31 318 TRP A C 1
ATOM 2487 O O . TRP A 1 318 ? 7.895 29.109 18.188 1 69.31 318 TRP A O 1
ATOM 2497 N N . LEU A 1 319 ? 9.703 27.797 18.109 1 71.62 319 LEU A N 1
ATOM 2498 C CA . LEU A 1 319 ? 9.961 27.734 19.547 1 71.62 319 LEU A CA 1
ATOM 2499 C C . LEU A 1 319 ? 11.328 28.328 19.875 1 71.62 319 LEU A C 1
ATOM 2501 O O . LEU A 1 319 ? 12.273 28.203 19.094 1 71.62 319 LEU A O 1
ATOM 2505 N N . SER A 1 320 ? 11.383 28.906 21.031 1 68 320 SER A N 1
ATOM 2506 C CA . SER A 1 320 ? 12.672 29.406 21.469 1 68 320 SER A CA 1
ATOM 2507 C C . SER A 1 320 ? 13.68 28.281 21.656 1 68 320 SER A C 1
ATOM 2509 O O . SER A 1 320 ? 13.289 27.141 21.953 1 68 320 SER A O 1
ATOM 2511 N N . THR A 1 321 ? 14.922 28.641 21.5 1 71.19 321 THR A N 1
ATOM 2512 C CA . THR A 1 321 ? 16 27.672 21.688 1 71.19 321 THR A CA 1
ATOM 2513 C C . THR A 1 321 ? 15.977 27.094 23.094 1 71.19 321 THR A C 1
ATOM 2515 O O . THR A 1 321 ? 16.25 25.922 23.297 1 71.19 321 THR A O 1
ATOM 2518 N N . ALA A 1 322 ? 15.641 27.953 24.031 1 74.06 322 ALA A N 1
ATOM 2519 C CA . ALA A 1 322 ? 15.586 27.516 25.438 1 74.06 322 ALA A CA 1
ATOM 2520 C C . ALA A 1 322 ? 14.555 26.406 25.625 1 74.06 322 ALA A C 1
ATOM 2522 O O . ALA A 1 322 ? 14.82 25.406 26.297 1 74.06 322 ALA A O 1
ATOM 2523 N N . VAL A 1 323 ? 13.406 26.594 25 1 77.69 323 VAL A N 1
ATOM 2524 C CA . VAL A 1 323 ? 12.344 25.609 25.109 1 77.69 323 VAL A CA 1
ATOM 2525 C C . VAL A 1 323 ? 12.75 24.328 24.375 1 77.69 323 VAL A C 1
ATOM 2527 O O . VAL A 1 323 ? 12.492 23.219 24.859 1 77.69 323 VAL A O 1
ATOM 2530 N N . LEU A 1 324 ? 13.391 24.5 23.266 1 82.69 324 LEU A N 1
ATOM 2531 C CA . LEU A 1 324 ? 13.844 23.359 22.484 1 82.69 324 LEU A CA 1
ATOM 2532 C C . LEU A 1 324 ? 14.883 22.547 23.25 1 82.69 324 LEU A C 1
ATOM 2534 O O . LEU A 1 324 ? 14.844 21.312 23.234 1 82.69 324 LEU A O 1
ATOM 2538 N N . GLN A 1 325 ? 15.766 23.234 23.844 1 81.5 325 GLN A N 1
ATOM 2539 C CA . GLN A 1 325 ? 16.781 22.578 24.641 1 81.5 325 GLN A CA 1
ATOM 2540 C C . GLN A 1 325 ? 16.172 21.828 25.828 1 81.5 325 GLN A C 1
ATOM 2542 O O . GLN A 1 325 ? 16.578 20.719 26.141 1 81.5 325 GLN A O 1
ATOM 2547 N N . LYS A 1 326 ? 15.273 22.531 26.453 1 84.31 326 LYS A N 1
ATOM 2548 C CA . LYS A 1 326 ? 14.555 21.875 27.547 1 84.31 326 LYS A CA 1
ATOM 2549 C C . LYS A 1 326 ? 13.844 20.609 27.062 1 84.31 326 LYS A C 1
ATOM 2551 O O . LYS A 1 326 ? 13.93 19.562 27.688 1 84.31 326 LYS A O 1
ATOM 2556 N N . ALA A 1 327 ? 13.109 20.75 26 1 90.75 327 ALA A N 1
ATOM 2557 C CA . ALA A 1 327 ? 12.398 19.625 25.406 1 90.75 327 ALA A CA 1
ATOM 2558 C C . ALA A 1 327 ? 13.352 18.469 25.109 1 90.75 327 ALA A C 1
ATOM 2560 O O . ALA A 1 327 ? 13.062 17.312 25.453 1 90.75 327 ALA A O 1
ATOM 2561 N N . LYS A 1 328 ? 14.469 18.75 24.547 1 90.19 328 LYS A N 1
ATOM 2562 C CA . LYS A 1 328 ? 15.453 17.734 24.203 1 90.19 328 LYS A CA 1
ATOM 2563 C C . LYS A 1 328 ? 16.016 17.047 25.453 1 90.19 328 LYS A C 1
ATOM 2565 O O . LYS A 1 328 ? 16.297 15.852 25.438 1 90.19 328 LYS A O 1
ATOM 2570 N N . SER A 1 329 ? 16.219 17.797 26.438 1 92.38 329 SER A N 1
ATOM 2571 C CA . SER A 1 329 ? 16.797 17.266 27.672 1 92.38 329 SER A CA 1
ATOM 2572 C C . SER A 1 329 ? 15.875 16.25 28.312 1 92.38 329 SER A C 1
ATOM 2574 O O . SER A 1 329 ? 16.328 15.32 28.984 1 92.38 329 SER A O 1
ATOM 2576 N N . ILE A 1 330 ? 14.57 16.375 28.078 1 95.25 330 ILE A N 1
ATOM 2577 C CA . ILE A 1 330 ? 13.641 15.492 28.766 1 95.25 330 ILE A CA 1
ATOM 2578 C C . ILE A 1 330 ? 13.078 14.477 27.781 1 95.25 330 ILE A C 1
ATOM 2580 O O . ILE A 1 330 ? 12.281 13.609 28.156 1 95.25 330 ILE A O 1
ATOM 2584 N N . THR A 1 331 ? 13.406 14.531 26.516 1 94 331 THR A N 1
ATOM 2585 C CA . THR A 1 331 ? 12.992 13.57 25.5 1 94 331 THR A CA 1
ATOM 2586 C C . THR A 1 331 ? 14.203 13.078 24.703 1 94 331 THR A C 1
ATOM 2588 O O . THR A 1 331 ? 14.32 13.359 23.516 1 94 331 THR A O 1
ATOM 2591 N N . LYS A 1 332 ? 15.031 12.344 25.266 1 87.88 332 LYS A N 1
ATOM 2592 C CA . LYS A 1 332 ? 16.344 11.984 24.734 1 87.88 332 LYS A CA 1
ATOM 2593 C C . LYS A 1 332 ? 16.203 11.141 23.469 1 87.88 332 LYS A C 1
ATOM 2595 O O . LYS A 1 332 ? 17.047 11.219 22.578 1 87.88 332 LYS A O 1
ATOM 2600 N N . ASN A 1 333 ? 15.18 10.422 23.328 1 87.81 333 ASN A N 1
ATOM 2601 C CA . ASN A 1 333 ? 15.016 9.547 22.172 1 87.81 333 ASN A CA 1
ATOM 2602 C C . ASN A 1 333 ? 14.078 10.156 21.141 1 87.81 333 ASN A C 1
ATOM 2604 O O . ASN A 1 333 ? 13.625 9.469 20.219 1 87.81 333 ASN A O 1
ATOM 2608 N N . CYS A 1 334 ? 13.805 11.406 21.297 1 92.12 334 CYS A N 1
ATOM 2609 C CA . CYS A 1 334 ? 12.789 12.055 20.484 1 92.12 334 CYS A CA 1
ATOM 2610 C C . CYS A 1 334 ? 13.414 13.086 19.547 1 92.12 334 CYS A C 1
ATOM 2612 O O . CYS A 1 334 ? 14.297 13.844 19.969 1 92.12 334 CYS A O 1
ATOM 2614 N N . HIS A 1 335 ? 13.008 13.016 18.312 1 89.5 335 HIS A N 1
ATOM 2615 C CA . HIS A 1 335 ? 13.344 14.07 17.359 1 89.5 335 HIS A CA 1
ATOM 2616 C C . HIS A 1 335 ? 12.297 15.18 17.375 1 89.5 335 HIS A C 1
ATOM 2618 O O . HIS A 1 335 ? 11.094 14.898 17.312 1 89.5 335 HIS A O 1
ATOM 2624 N N . ILE A 1 336 ? 12.773 16.359 17.531 1 88.56 336 ILE A N 1
ATOM 2625 C CA . ILE A 1 336 ? 11.891 17.516 17.438 1 88.56 336 ILE A CA 1
ATOM 2626 C C . ILE A 1 336 ? 12.078 18.219 16.094 1 88.56 336 ILE A C 1
ATOM 2628 O O . ILE A 1 336 ? 13.188 18.641 15.766 1 88.56 336 ILE A O 1
ATOM 2632 N N . MET A 1 337 ? 10.992 18.25 15.414 1 85 337 MET A N 1
ATOM 2633 C CA . MET A 1 337 ? 11.031 18.719 14.039 1 85 337 MET A CA 1
ATOM 2634 C C . MET A 1 337 ? 10.188 19.984 13.867 1 85 337 MET A C 1
ATOM 2636 O O . MET A 1 337 ? 9.141 20.125 14.5 1 85 337 MET A O 1
ATOM 2640 N N . PHE A 1 338 ? 10.742 20.891 13.023 1 84.81 338 PHE A N 1
ATOM 2641 C CA . PHE A 1 338 ? 9.945 22 12.5 1 84.81 338 PHE A CA 1
ATOM 2642 C C . PHE A 1 338 ? 9.516 21.719 11.062 1 84.81 338 PHE A C 1
ATOM 2644 O O . PHE A 1 338 ? 10.305 21.219 10.266 1 84.81 338 PHE A O 1
ATOM 2651 N N . THR A 1 339 ? 8.273 21.984 10.828 1 86.81 339 THR A N 1
ATOM 2652 C CA . THR A 1 339 ? 7.785 21.781 9.469 1 86.81 339 THR A CA 1
ATOM 2653 C C . THR A 1 339 ? 7.141 23.062 8.93 1 86.81 339 THR A C 1
ATOM 2655 O O . THR A 1 339 ? 6.469 23.781 9.664 1 86.81 339 THR A O 1
ATOM 2658 N N . TYR A 1 340 ? 7.5 23.375 7.672 1 88.75 340 TYR A N 1
ATOM 2659 C CA . TYR A 1 340 ? 6.883 24.453 6.91 1 88.75 340 TYR A CA 1
ATOM 2660 C C . TYR A 1 340 ? 5.914 23.906 5.871 1 88.75 340 TYR A C 1
ATOM 2662 O O . TYR A 1 340 ? 6.223 22.922 5.184 1 88.75 340 TYR A O 1
ATOM 2670 N N . GLY A 1 341 ? 4.754 24.422 5.891 1 89 341 GLY A N 1
ATOM 2671 C CA . GLY A 1 341 ? 3.713 24.047 4.941 1 89 341 GLY A CA 1
ATOM 2672 C C . GLY A 1 341 ? 2.436 24.844 5.121 1 89 341 GLY A C 1
ATOM 2673 O O . GLY A 1 341 ? 2.4 25.812 5.887 1 89 341 GLY A O 1
ATOM 2674 N N . SER A 1 342 ? 1.493 24.578 4.324 1 87.31 342 SER A N 1
ATOM 2675 C CA . SER A 1 342 ? 0.167 25.188 4.352 1 87.31 342 SER A CA 1
ATOM 2676 C C . SER A 1 342 ? -0.895 24.234 3.834 1 87.31 342 SER A C 1
ATOM 2678 O O . SER A 1 342 ? -0.571 23.156 3.332 1 87.31 342 SER A O 1
ATOM 2680 N N . THR A 1 343 ? -2.143 24.562 4.121 1 88.25 343 THR A N 1
ATOM 2681 C CA . THR A 1 343 ? -3.223 23.766 3.566 1 88.25 343 THR A CA 1
ATOM 2682 C C . THR A 1 343 ? -3.115 23.672 2.047 1 88.25 343 THR A C 1
ATOM 2684 O O . THR A 1 343 ? -3.34 22.609 1.461 1 88.25 343 THR A O 1
ATOM 2687 N N . GLU A 1 344 ? -2.66 24.797 1.388 1 89.81 344 GLU A N 1
ATOM 2688 C CA . GLU A 1 344 ? -2.551 24.906 -0.063 1 89.81 344 GLU A CA 1
ATOM 2689 C C . GLU A 1 344 ? -1.459 24 -0.61 1 89.81 344 GLU A C 1
ATOM 2691 O O . GLU A 1 344 ? -1.587 23.453 -1.711 1 89.81 344 GLU A O 1
ATOM 2696 N N . THR A 1 345 ? -0.408 23.797 0.198 1 90.56 345 THR A N 1
ATOM 2697 C CA . THR A 1 345 ? 0.774 23.141 -0.354 1 90.56 345 THR A CA 1
ATOM 2698 C C . THR A 1 345 ? 1.03 21.812 0.34 1 90.56 345 THR A C 1
ATOM 2700 O O . THR A 1 345 ? 1.821 20.984 -0.141 1 90.56 345 THR A O 1
ATOM 2703 N N . SER A 1 346 ? 0.337 21.594 1.419 1 88.94 346 SER A N 1
ATOM 2704 C CA . SER A 1 346 ? 0.751 20.516 2.311 1 88.94 346 SER A CA 1
ATOM 2705 C C . SER A 1 346 ? 2.172 20.734 2.82 1 88.94 346 SER A C 1
ATOM 2707 O O . SER A 1 346 ? 2.592 21.875 3.031 1 88.94 346 SER A O 1
ATOM 2709 N N . GLY A 1 347 ? 2.906 19.703 3.135 1 89 347 GLY A N 1
ATOM 2710 C CA . GLY A 1 347 ? 4.254 19.844 3.666 1 89 347 GLY A CA 1
ATOM 2711 C C . GLY A 1 347 ? 5.27 20.25 2.613 1 89 347 GLY A C 1
ATOM 2712 O O . GLY A 1 347 ? 5.258 19.719 1.499 1 89 347 GLY A O 1
ATOM 2713 N N . ILE A 1 348 ? 6.133 21.219 2.971 1 90.5 348 ILE A N 1
ATOM 2714 C CA . ILE A 1 348 ? 7.125 21.75 2.037 1 90.5 348 ILE A CA 1
ATOM 2715 C C . ILE A 1 348 ? 8.523 21.344 2.498 1 90.5 348 ILE A C 1
ATOM 2717 O O . ILE A 1 348 ? 9.336 20.859 1.701 1 90.5 348 ILE A O 1
ATOM 2721 N N . SER A 1 349 ? 8.781 21.641 3.748 1 89.75 349 SER A N 1
ATOM 2722 C CA . SER A 1 349 ? 10.117 21.391 4.277 1 89.75 349 SER A CA 1
ATOM 2723 C C . SER A 1 349 ? 10.062 20.906 5.727 1 89.75 349 SER A C 1
ATOM 2725 O O . SER A 1 349 ? 9.062 21.125 6.414 1 89.75 349 SER A O 1
ATOM 2727 N N . ILE A 1 350 ? 11.062 20.203 6.125 1 86.5 350 ILE A N 1
ATOM 2728 C CA . ILE A 1 350 ? 11.18 19.688 7.484 1 86.5 350 ILE A CA 1
ATOM 2729 C C . ILE A 1 350 ? 12.594 19.922 8.008 1 86.5 350 ILE A C 1
ATOM 2731 O O . ILE A 1 350 ? 13.57 19.734 7.281 1 86.5 350 ILE A O 1
ATOM 2735 N N . SER A 1 351 ? 12.664 20.375 9.242 1 83.62 351 SER A N 1
ATOM 2736 C CA . SER A 1 351 ? 13.93 20.453 9.969 1 83.62 351 SER A CA 1
ATOM 2737 C C . SER A 1 351 ? 13.938 19.516 11.164 1 83.62 351 SER A C 1
ATOM 2739 O O . SER A 1 351 ? 13.039 19.547 12 1 83.62 351 SER A O 1
ATOM 2741 N N . LEU A 1 352 ? 14.93 18.609 11.203 1 74.62 352 LEU A N 1
ATOM 2742 C CA . LEU A 1 352 ? 15.07 17.719 12.344 1 74.62 352 LEU A CA 1
ATOM 2743 C C . LEU A 1 352 ? 16.219 18.172 13.25 1 74.62 352 LEU A C 1
ATOM 2745 O O . LEU A 1 352 ? 16.547 17.484 14.219 1 74.62 352 LEU A O 1
ATOM 2749 N N . ASP A 1 353 ? 16.828 19.328 12.883 1 71.56 353 ASP A N 1
ATOM 2750 C CA . ASP A 1 353 ? 17.984 19.812 13.625 1 71.56 353 ASP A CA 1
ATOM 2751 C C . ASP A 1 353 ? 17.609 20.984 14.531 1 71.56 353 ASP A C 1
ATOM 2753 O O . ASP A 1 353 ? 17.484 22.109 14.07 1 71.56 353 ASP A O 1
ATOM 2757 N N . VAL A 1 354 ? 17.594 20.703 15.75 1 68.75 354 VAL A N 1
ATOM 2758 C CA . VAL A 1 354 ? 17.172 21.703 16.734 1 68.75 354 VAL A CA 1
ATOM 2759 C C . VAL A 1 354 ? 18.234 22.797 16.828 1 68.75 354 VAL A C 1
ATOM 2761 O O . VAL A 1 354 ? 17.984 23.875 17.359 1 68.75 354 VAL A O 1
ATOM 2764 N N . GLU A 1 355 ? 19.422 22.406 16.266 1 69.38 355 GLU A N 1
ATOM 2765 C CA . GLU A 1 355 ? 20.516 23.375 16.359 1 69.38 355 GLU A CA 1
ATOM 2766 C C . GLU A 1 355 ? 20.375 24.469 15.297 1 69.38 355 GLU A C 1
ATOM 2768 O O . GLU A 1 355 ? 21.016 25.516 15.391 1 69.38 355 GLU A O 1
ATOM 2773 N N . LEU A 1 356 ? 19.609 24.016 14.352 1 70.25 356 LEU A N 1
ATOM 2774 C CA . LEU A 1 356 ? 19.391 25 13.289 1 70.25 356 LEU A CA 1
ATOM 2775 C C . LEU A 1 356 ? 18.297 25.984 13.672 1 70.25 356 LEU A C 1
ATOM 2777 O O . LEU A 1 356 ? 17.188 25.906 13.148 1 70.25 356 LEU A O 1
ATOM 2781 N N . GLU A 1 357 ? 18.469 26.594 14.758 1 63.69 357 GLU A N 1
ATOM 2782 C CA . GLU A 1 357 ? 17.562 27.547 15.375 1 63.69 357 GLU A CA 1
ATOM 2783 C C . GLU A 1 357 ? 16.219 27.562 14.656 1 63.69 357 GLU A C 1
ATOM 2785 O O . GLU A 1 357 ? 15.477 26.578 14.672 1 63.69 357 GLU A O 1
ATOM 2790 N N . ASN A 1 358 ? 16 28.531 13.844 1 69.19 358 ASN A N 1
ATOM 2791 C CA . ASN A 1 358 ? 14.68 28.812 13.297 1 69.19 358 ASN A CA 1
ATOM 2792 C C . ASN A 1 358 ? 14.562 28.359 11.844 1 69.19 358 ASN A C 1
ATOM 2794 O O . ASN A 1 358 ? 13.75 28.891 11.086 1 69.19 358 ASN A O 1
ATOM 2798 N N . SER A 1 359 ? 15.359 27.406 11.523 1 83.25 359 SER A N 1
ATOM 2799 C CA . SER A 1 359 ? 15.266 26.875 10.164 1 83.25 359 SER A CA 1
ATOM 2800 C C . SER A 1 359 ? 14.133 25.859 10.047 1 83.25 359 SER A C 1
ATOM 2802 O O . SER A 1 359 ? 13.891 25.094 10.977 1 83.25 359 SER A O 1
ATOM 2804 N N . VAL A 1 360 ? 13.453 25.891 8.922 1 88.12 360 VAL A N 1
ATOM 2805 C CA . VAL A 1 360 ? 12.438 24.875 8.641 1 88.12 360 VAL A CA 1
ATOM 2806 C C . VAL A 1 360 ? 13.039 23.781 7.766 1 88.12 360 VAL A C 1
ATOM 2808 O O . VAL A 1 360 ? 12.32 22.906 7.266 1 88.12 360 VAL A O 1
ATOM 2811 N N . GLY A 1 361 ? 14.312 23.828 7.582 1 89.69 361 GLY A N 1
ATOM 2812 C CA . GLY A 1 361 ? 15.062 22.703 7.062 1 89.69 361 GLY A CA 1
ATOM 2813 C C . GLY A 1 361 ? 15.023 22.609 5.547 1 89.69 361 GLY A C 1
ATOM 2814 O O . GLY A 1 361 ? 15.008 23.625 4.855 1 89.69 361 GLY A O 1
ATOM 2815 N N . GLY A 1 362 ? 15.211 21.359 5.051 1 91.31 362 GLY A N 1
ATOM 2816 C CA . GLY A 1 362 ? 15.281 21.109 3.623 1 91.31 362 GLY A CA 1
ATOM 2817 C C . GLY A 1 362 ? 13.938 20.75 3.012 1 91.31 362 GLY A C 1
ATOM 2818 O O . GLY A 1 362 ? 13 20.391 3.725 1 91.31 362 GLY A O 1
ATOM 2819 N N . LEU A 1 363 ? 13.898 20.844 1.657 1 93.75 363 LEU A N 1
ATOM 2820 C CA . LEU A 1 363 ? 12.672 20.609 0.914 1 93.75 363 LEU A CA 1
ATOM 2821 C C . LEU A 1 363 ? 12.336 19.109 0.878 1 93.75 363 LEU A C 1
ATOM 2823 O O . LEU A 1 363 ? 13.219 18.281 0.711 1 93.75 363 LEU A O 1
ATOM 2827 N N . LEU A 1 364 ? 11.055 18.844 1.078 1 91.25 364 LEU A N 1
ATOM 2828 C CA . LEU A 1 364 ? 10.578 17.484 0.878 1 91.25 364 LEU A CA 1
ATOM 2829 C C . LEU A 1 364 ? 10.711 17.078 -0.583 1 91.25 364 LEU A C 1
ATOM 2831 O O . LEU A 1 364 ? 10.766 17.922 -1.473 1 91.25 364 LEU A O 1
ATOM 2835 N N . ALA A 1 365 ? 10.672 15.766 -0.78 1 89.38 365 ALA A N 1
ATOM 2836 C CA . ALA A 1 365 ? 10.812 15.227 -2.127 1 89.38 365 ALA A CA 1
ATOM 2837 C C . ALA A 1 365 ? 9.719 15.758 -3.053 1 89.38 365 ALA A C 1
ATOM 2839 O O . ALA A 1 365 ? 8.547 15.797 -2.684 1 89.38 365 ALA A O 1
ATOM 2840 N N . GLY A 1 366 ? 10.172 16.188 -4.184 1 90.94 366 GLY A N 1
ATOM 2841 C CA . GLY A 1 366 ? 9.242 16.609 -5.215 1 90.94 366 GLY A CA 1
ATOM 2842 C C . GLY A 1 366 ? 8.938 18.094 -5.164 1 90.94 366 GLY A C 1
ATOM 2843 O O . GLY A 1 366 ? 8.367 18.656 -6.105 1 90.94 366 GLY A O 1
ATOM 2844 N N . ASN A 1 367 ? 9.32 18.734 -4.102 1 94.75 367 ASN A N 1
ATOM 2845 C CA . ASN A 1 367 ? 9.055 20.172 -3.969 1 94.75 367 ASN A CA 1
ATOM 2846 C C . ASN A 1 367 ? 10.18 21 -4.574 1 94.75 367 ASN A C 1
ATOM 2848 O O . ASN A 1 367 ? 11.352 20.625 -4.496 1 94.75 367 ASN A O 1
ATOM 2852 N N . ARG A 1 368 ? 9.836 22.094 -5.164 1 96.62 368 ARG A N 1
ATOM 2853 C CA . ARG A 1 368 ? 10.758 23.109 -5.68 1 96.62 368 ARG A CA 1
ATOM 2854 C C . ARG A 1 368 ? 10.406 24.484 -5.148 1 96.62 368 ARG A C 1
ATOM 2856 O O . ARG A 1 368 ? 9.25 24.75 -4.801 1 96.62 368 ARG A O 1
ATOM 2863 N N . MET A 1 369 ? 11.469 25.266 -5.078 1 97.44 369 MET A N 1
ATOM 2864 C CA . MET A 1 369 ? 11.266 26.594 -4.496 1 97.44 369 MET A CA 1
ATOM 2865 C C . MET A 1 369 ? 12.164 27.625 -5.16 1 97.44 369 MET A C 1
ATOM 2867 O O . MET A 1 369 ? 13.289 27.297 -5.555 1 97.44 369 MET A O 1
ATOM 2871 N N . LYS A 1 370 ? 11.594 28.797 -5.25 1 97.06 370 LYS A N 1
ATOM 2872 C CA . LYS A 1 370 ? 12.336 29.984 -5.656 1 97.06 370 LYS A CA 1
ATOM 2873 C C . LYS A 1 370 ? 12.188 31.109 -4.637 1 97.06 370 LYS A C 1
ATOM 2875 O O . LYS A 1 370 ? 11.125 31.266 -4.027 1 97.06 370 LYS A O 1
ATOM 2880 N N . ILE A 1 371 ? 13.305 31.781 -4.488 1 97.06 371 ILE A N 1
ATOM 2881 C CA . ILE A 1 371 ? 13.258 33.062 -3.756 1 97.06 371 ILE A CA 1
ATOM 2882 C C . ILE A 1 371 ? 13.375 34.219 -4.734 1 97.06 371 ILE A C 1
ATOM 2884 O O . ILE A 1 371 ? 14.312 34.25 -5.539 1 97.06 371 ILE A O 1
ATOM 2888 N N . VAL A 1 372 ? 12.438 35.156 -4.641 1 96.38 372 VAL A N 1
ATOM 2889 C CA . VAL A 1 372 ? 12.477 36.219 -5.637 1 96.38 372 VAL A CA 1
ATOM 2890 C C . VAL A 1 372 ? 12.438 37.562 -4.938 1 96.38 372 VAL A C 1
ATOM 2892 O O . VAL A 1 372 ? 11.883 37.719 -3.844 1 96.38 372 VAL A O 1
ATOM 2895 N N . ASP A 1 373 ? 12.984 38.531 -5.574 1 93.75 373 ASP A N 1
ATOM 2896 C CA . ASP A 1 373 ? 12.906 39.906 -5.066 1 93.75 373 ASP A CA 1
ATOM 2897 C C . ASP A 1 373 ? 11.625 40.594 -5.527 1 93.75 373 ASP A C 1
ATOM 2899 O O . ASP A 1 373 ? 10.734 39.938 -6.09 1 93.75 373 ASP A O 1
ATOM 2903 N N . ASP A 1 374 ? 11.539 41.812 -5.23 1 88.06 374 ASP A N 1
ATOM 2904 C CA . ASP A 1 374 ? 10.32 42.562 -5.512 1 88.06 374 ASP A CA 1
ATOM 2905 C C . ASP A 1 374 ? 10.094 42.688 -7.016 1 88.06 374 ASP A C 1
ATOM 2907 O O . ASP A 1 374 ? 8.961 42.906 -7.465 1 88.06 374 ASP A O 1
ATOM 2911 N N . GLU A 1 375 ? 11.18 42.625 -7.762 1 92.31 375 GLU A N 1
ATOM 2912 C CA . GLU A 1 375 ? 11.086 42.719 -9.219 1 92.31 375 GLU A CA 1
ATOM 2913 C C . GLU A 1 375 ? 10.844 41.375 -9.867 1 92.31 375 GLU A C 1
ATOM 2915 O O . GLU A 1 375 ? 10.656 41.281 -11.078 1 92.31 375 GLU A O 1
ATOM 2920 N N . GLY A 1 376 ? 10.867 40.375 -9.062 1 92.19 376 GLY A N 1
ATOM 2921 C CA . GLY A 1 376 ? 10.594 39.031 -9.578 1 92.19 376 GLY A CA 1
ATOM 2922 C C . GLY A 1 376 ? 11.852 38.281 -9.953 1 92.19 376 GLY A C 1
ATOM 2923 O O . GLY A 1 376 ? 11.773 37.156 -10.477 1 92.19 376 GLY A O 1
ATOM 2924 N N . ASN A 1 377 ? 12.945 38.938 -9.711 1 94.5 377 ASN A N 1
ATOM 2925 C CA . ASN A 1 377 ? 14.195 38.25 -10.023 1 94.5 377 ASN A CA 1
ATOM 2926 C C . ASN A 1 377 ? 14.523 37.156 -8.992 1 94.5 377 ASN A C 1
ATOM 2928 O O . ASN A 1 377 ? 14.383 37.406 -7.789 1 94.5 377 ASN A O 1
ATOM 2932 N N . ALA A 1 378 ? 14.977 36.031 -9.508 1 96.56 378 ALA A N 1
ATOM 2933 C CA . ALA A 1 378 ? 15.359 34.938 -8.617 1 96.56 378 ALA A CA 1
ATOM 2934 C C . ALA A 1 378 ? 16.625 35.281 -7.836 1 96.56 378 ALA A C 1
ATOM 2936 O O . ALA A 1 378 ? 17.547 35.906 -8.383 1 96.56 378 ALA A O 1
ATOM 2937 N N . LEU A 1 379 ? 16.625 34.906 -6.602 1 97.12 379 LEU A N 1
ATOM 2938 C CA . LEU A 1 379 ? 17.734 35.219 -5.695 1 97.12 379 LEU A CA 1
ATOM 2939 C C . LEU A 1 379 ? 18.516 33.969 -5.348 1 97.12 379 LEU A C 1
ATOM 2941 O O . LEU A 1 379 ? 18.047 32.844 -5.594 1 97.12 379 LEU A O 1
ATOM 2945 N N . GLY A 1 380 ? 19.719 34.219 -4.816 1 96.38 380 GLY A N 1
ATOM 2946 C CA . GLY A 1 380 ? 20.578 33.094 -4.387 1 96.38 380 GLY A CA 1
ATOM 2947 C C . GLY A 1 380 ? 20.609 32.938 -2.879 1 96.38 380 GLY A C 1
ATOM 2948 O O . GLY A 1 380 ? 19.688 33.375 -2.178 1 96.38 380 GLY A O 1
ATOM 2949 N N . HIS A 1 381 ? 21.672 32.281 -2.42 1 96.5 381 HIS A N 1
ATOM 2950 C CA . HIS A 1 381 ? 21.828 31.969 -1.003 1 96.5 381 HIS A CA 1
ATOM 2951 C C . HIS A 1 381 ? 21.906 33.25 -0.165 1 96.5 381 HIS A C 1
ATOM 2953 O O . HIS A 1 381 ? 22.516 34.219 -0.582 1 96.5 381 HIS A O 1
ATOM 2959 N N . ASN A 1 382 ? 21.281 33.188 0.967 1 93.38 382 ASN A N 1
ATOM 2960 C CA . ASN A 1 382 ? 21.344 34.219 2 1 93.38 382 ASN A CA 1
ATOM 2961 C C . ASN A 1 382 ? 20.734 35.531 1.524 1 93.38 382 ASN A C 1
ATOM 2963 O O . ASN A 1 382 ? 21.062 36.594 2.039 1 93.38 382 ASN A O 1
ATOM 2967 N N . GLN A 1 383 ? 19.938 35.406 0.572 1 93.69 383 GLN A N 1
ATOM 2968 C CA . GLN A 1 383 ? 19.188 36.562 0.1 1 93.69 383 GLN A CA 1
ATOM 2969 C C . GLN A 1 383 ? 17.703 36.438 0.411 1 93.69 383 GLN A C 1
ATOM 2971 O O . GLN A 1 383 ? 17.062 35.469 -0.008 1 93.69 383 GLN A O 1
ATOM 2976 N N . ILE A 1 384 ? 17.188 37.375 1.104 1 91.25 384 ILE A N 1
ATOM 2977 C CA . ILE A 1 384 ? 15.812 37.344 1.599 1 91.25 384 ILE A CA 1
ATOM 2978 C C . ILE A 1 384 ? 14.852 37.812 0.506 1 91.25 384 ILE A C 1
ATOM 2980 O O . ILE A 1 384 ? 15.094 38.812 -0.152 1 91.25 384 ILE A O 1
ATOM 2984 N N . GLY A 1 385 ? 13.836 37.094 0.29 1 93.81 385 GLY A N 1
ATOM 2985 C CA . GLY A 1 385 ? 12.812 37.438 -0.679 1 93.81 385 GLY A CA 1
ATOM 2986 C C . GLY A 1 385 ? 11.531 36.625 -0.513 1 93.81 385 GLY A C 1
ATOM 2987 O O . GLY A 1 385 ? 11.367 35.938 0.479 1 93.81 385 GLY A O 1
ATOM 2988 N N . THR A 1 386 ? 10.625 36.844 -1.477 1 94.12 386 THR A N 1
ATOM 2989 C CA . THR A 1 386 ? 9.359 36.125 -1.479 1 94.12 386 THR A CA 1
ATOM 2990 C C . THR A 1 386 ? 9.57 34.656 -1.883 1 94.12 386 THR A C 1
ATOM 2992 O O . THR A 1 386 ? 10.297 34.375 -2.834 1 94.12 386 THR A O 1
ATOM 2995 N N . ILE A 1 387 ? 8.922 33.781 -1.144 1 95.56 387 ILE A N 1
ATOM 2996 C CA . ILE A 1 387 ? 9.023 32.344 -1.407 1 95.56 387 ILE A CA 1
ATOM 2997 C C . ILE A 1 387 ? 7.977 31.953 -2.438 1 95.56 387 ILE A C 1
ATOM 2999 O O . ILE A 1 387 ? 6.785 32.219 -2.256 1 95.56 387 ILE A O 1
ATOM 3003 N N . LEU A 1 388 ? 8.43 31.375 -3.529 1 96.88 388 LEU A N 1
ATOM 3004 C CA . LEU A 1 388 ? 7.551 30.75 -4.512 1 96.88 388 LEU A CA 1
ATOM 3005 C C . LEU A 1 388 ? 7.684 29.234 -4.469 1 96.88 388 LEU A C 1
ATOM 3007 O O . LEU A 1 388 ? 8.797 28.703 -4.445 1 96.88 388 LEU A O 1
ATOM 3011 N N . ILE A 1 389 ? 6.535 28.562 -4.473 1 97.31 389 ILE A N 1
ATOM 3012 C CA . ILE A 1 389 ? 6.539 27.125 -4.188 1 97.31 389 ILE A CA 1
ATOM 3013 C C . ILE A 1 389 ? 5.953 26.359 -5.371 1 97.31 389 ILE A C 1
ATOM 3015 O O . ILE A 1 389 ? 4.941 26.781 -5.945 1 97.31 389 ILE A O 1
ATOM 3019 N N . ASP A 1 390 ? 6.609 25.344 -5.781 1 96.44 390 ASP A N 1
ATOM 3020 C CA . ASP A 1 390 ? 6.086 24.328 -6.691 1 96.44 390 ASP A CA 1
ATOM 3021 C C . ASP A 1 390 ? 6.098 22.938 -6.031 1 96.44 390 ASP A C 1
ATOM 3023 O O . ASP A 1 390 ? 7.16 22.359 -5.816 1 96.44 390 ASP A O 1
ATOM 3027 N N . VAL A 1 391 ? 4.93 22.422 -5.781 1 93.44 391 VAL A N 1
ATOM 3028 C CA . VAL A 1 391 ? 4.867 21.156 -5.043 1 93.44 391 VAL A CA 1
ATOM 3029 C C . VAL A 1 391 ? 4.812 19.984 -6.02 1 93.44 391 VAL A C 1
ATOM 3031 O O . VAL A 1 391 ? 4.559 18.844 -5.621 1 93.44 391 VAL A O 1
ATOM 3034 N N . GLY A 1 392 ? 4.949 20.172 -7.27 1 91.44 392 GLY A N 1
ATOM 3035 C CA . GLY A 1 392 ? 5.086 19.125 -8.273 1 91.44 392 GLY A CA 1
ATOM 3036 C C . GLY A 1 392 ? 3.754 18.641 -8.82 1 91.44 392 GLY A C 1
ATOM 3037 O O . GLY A 1 392 ? 3.711 17.766 -9.68 1 91.44 392 GLY A O 1
ATOM 3038 N N . ILE A 1 393 ? 2.619 19.125 -8.258 1 90.75 393 ILE A N 1
ATOM 3039 C CA . ILE A 1 393 ? 1.299 18.766 -8.766 1 90.75 393 ILE A CA 1
ATOM 3040 C C . ILE A 1 393 ? 0.431 20.016 -8.867 1 90.75 393 ILE A C 1
ATOM 3042 O O . ILE A 1 393 ? 0.734 21.047 -8.258 1 90.75 393 ILE A O 1
ATOM 3046 N N . LYS A 1 394 ? -0.641 19.906 -9.586 1 88.44 394 LYS A N 1
ATOM 3047 C CA . LYS A 1 394 ? -1.567 21.016 -9.758 1 88.44 394 LYS A CA 1
ATOM 3048 C C . LYS A 1 394 ? -2.369 21.266 -8.484 1 88.44 394 LYS A C 1
ATOM 3050 O O . LYS A 1 394 ? -2.889 20.328 -7.879 1 88.44 394 LYS A O 1
ATOM 3055 N N . TRP A 1 395 ? -2.381 22.531 -8.07 1 91.56 395 TRP A N 1
ATOM 3056 C CA . TRP A 1 395 ? -3.25 22.922 -6.969 1 91.56 395 TRP A CA 1
ATOM 3057 C C . TRP A 1 395 ? -4.625 23.328 -7.48 1 91.56 395 TRP A C 1
ATOM 3059 O O . TRP A 1 395 ? -4.734 24.109 -8.43 1 91.56 395 TRP A O 1
ATOM 3069 N N . ASN A 1 396 ? -5.676 22.812 -6.855 1 91.19 396 ASN A N 1
ATOM 3070 C CA . ASN A 1 396 ? -7.047 23.062 -7.289 1 91.19 396 ASN A CA 1
ATOM 3071 C C . ASN A 1 396 ? -7.488 24.484 -6.961 1 91.19 396 ASN A C 1
ATOM 3073 O O . ASN A 1 396 ? -8.484 24.969 -7.504 1 91.19 396 ASN A O 1
ATOM 3077 N N . GLY A 1 397 ? -6.781 25.156 -6.055 1 93.88 397 GLY A N 1
ATOM 3078 C CA . GLY A 1 397 ? -7.125 26.531 -5.723 1 93.88 397 GLY A CA 1
ATOM 3079 C C . GLY A 1 397 ? -8.133 26.641 -4.598 1 93.88 397 GLY A C 1
ATOM 3080 O O . GLY A 1 397 ? -8.367 25.672 -3.867 1 93.88 397 GLY A O 1
ATOM 3081 N N . TYR A 1 398 ? -8.594 27.922 -4.34 1 94.44 398 TYR A N 1
ATOM 3082 C CA . TYR A 1 398 ? -9.656 28.203 -3.385 1 94.44 398 TYR A CA 1
ATOM 3083 C C . TYR A 1 398 ? -11.023 27.969 -4.008 1 94.44 398 TYR A C 1
ATOM 3085 O O . TYR A 1 398 ? -11.273 28.359 -5.152 1 94.44 398 TYR A O 1
ATOM 3093 N N . ILE A 1 399 ? -11.875 27.297 -3.242 1 95.31 399 ILE A N 1
ATOM 3094 C CA . ILE A 1 399 ? -13.195 26.938 -3.756 1 95.31 399 ILE A CA 1
ATOM 3095 C C . ILE A 1 399 ? -13.992 28.203 -4.062 1 95.31 399 ILE A C 1
ATOM 3097 O O . ILE A 1 399 ? -14.156 29.062 -3.197 1 95.31 399 ILE A O 1
ATOM 3101 N N . ASN A 1 400 ? -14.461 28.328 -5.309 1 92.94 400 ASN A N 1
ATOM 3102 C CA . ASN A 1 400 ? -15.305 29.406 -5.797 1 92.94 400 ASN A CA 1
ATOM 3103 C C . ASN A 1 400 ? -14.719 30.766 -5.465 1 92.94 400 ASN A C 1
ATOM 3105 O O . ASN A 1 400 ? -15.445 31.688 -5.09 1 92.94 400 ASN A O 1
ATOM 3109 N N . ASN A 1 401 ? -13.453 30.859 -5.484 1 91.88 401 ASN A N 1
ATOM 3110 C CA . ASN A 1 401 ? -12.703 32.094 -5.258 1 91.88 401 ASN A CA 1
ATOM 3111 C C . ASN A 1 401 ? -11.578 32.25 -6.273 1 91.88 401 ASN A C 1
ATOM 3113 O O . ASN A 1 401 ? -10.398 32.188 -5.918 1 91.88 401 ASN A O 1
ATOM 3117 N N . PRO A 1 402 ? -11.953 32.5 -7.488 1 92.25 402 PRO A N 1
ATOM 3118 C CA . PRO A 1 402 ? -10.953 32.562 -8.562 1 92.25 402 PRO A CA 1
ATOM 3119 C C . PRO A 1 402 ? -9.977 33.719 -8.383 1 92.25 402 PRO A C 1
ATOM 3121 O O . PRO A 1 402 ? -8.805 33.594 -8.758 1 92.25 402 PRO A O 1
ATOM 3124 N N . VAL A 1 403 ? -10.445 34.75 -7.852 1 92 403 VAL A N 1
ATOM 3125 C CA . VAL A 1 403 ? -9.602 35.938 -7.699 1 92 403 VAL A CA 1
ATOM 3126 C C . VAL A 1 403 ? -8.461 35.625 -6.727 1 92 403 VAL A C 1
ATOM 3128 O O . VAL A 1 403 ? -7.289 35.812 -7.059 1 92 403 VAL A O 1
ATOM 3131 N N . ASP A 1 404 ? -8.812 35.125 -5.57 1 88.5 404 ASP A N 1
ATOM 3132 C CA . ASP A 1 404 ? -7.773 34.812 -4.59 1 88.5 404 ASP A CA 1
ATOM 3133 C C . ASP A 1 404 ? -6.867 33.688 -5.098 1 88.5 404 ASP A C 1
ATOM 3135 O O . ASP A 1 404 ? -5.672 33.688 -4.797 1 88.5 404 ASP A O 1
ATOM 3139 N N . THR A 1 405 ? -7.445 32.812 -5.867 1 93.12 405 THR A N 1
ATOM 3140 C CA . THR A 1 405 ? -6.648 31.734 -6.449 1 93.12 405 THR A CA 1
ATOM 3141 C C . THR A 1 405 ? -5.609 32.281 -7.418 1 93.12 405 THR A C 1
ATOM 3143 O O . THR A 1 405 ? -4.43 31.938 -7.348 1 93.12 405 THR A O 1
ATOM 3146 N N . ALA A 1 406 ? -6.078 33.156 -8.266 1 92.62 406 ALA A N 1
ATOM 3147 C CA . ALA A 1 406 ? -5.18 33.781 -9.242 1 92.62 406 ALA A CA 1
ATOM 3148 C C . ALA A 1 406 ? -4.094 34.594 -8.555 1 92.62 406 ALA A C 1
ATOM 3150 O O . ALA A 1 406 ? -2.943 34.594 -9 1 92.62 406 ALA A O 1
ATOM 3151 N N . ASN A 1 407 ? -4.48 35.188 -7.516 1 90.81 407 ASN A N 1
ATOM 3152 C CA . ASN A 1 407 ? -3.543 36.031 -6.762 1 90.81 407 ASN A CA 1
ATOM 3153 C C . ASN A 1 407 ? -2.463 35.188 -6.094 1 90.81 407 ASN A C 1
ATOM 3155 O O . ASN A 1 407 ? -1.359 35.656 -5.84 1 90.81 407 ASN A O 1
ATOM 3159 N N . ALA A 1 408 ? -2.791 33.969 -5.84 1 91.56 408 ALA A N 1
ATOM 3160 C CA . ALA A 1 408 ? -1.865 33.094 -5.133 1 91.56 408 ALA A CA 1
ATOM 3161 C C . ALA A 1 408 ? -0.963 32.344 -6.113 1 91.56 408 ALA A C 1
ATOM 3163 O O . ALA A 1 408 ? -0.084 31.578 -5.699 1 91.56 408 ALA A O 1
ATOM 3164 N N . ILE A 1 409 ? -1.144 32.531 -7.41 1 92.94 409 ILE A N 1
ATOM 3165 C CA . ILE A 1 409 ? -0.337 31.844 -8.414 1 92.94 409 ILE A CA 1
ATOM 3166 C C . ILE A 1 409 ? 0.427 32.875 -9.25 1 92.94 409 ILE A C 1
ATOM 3168 O O . ILE A 1 409 ? -0.167 33.781 -9.797 1 92.94 409 ILE A O 1
ATOM 3172 N N . LYS A 1 410 ? 1.665 32.719 -9.289 1 90.5 410 LYS A N 1
ATOM 3173 C CA . LYS A 1 410 ? 2.525 33.562 -10.109 1 90.5 410 LYS A CA 1
ATOM 3174 C C . LYS A 1 410 ? 3.371 32.719 -11.062 1 90.5 410 LYS A C 1
ATOM 3176 O O . LYS A 1 410 ? 4.34 32.094 -10.648 1 90.5 410 LYS A O 1
ATOM 3181 N N . ASP A 1 411 ? 3.102 32.75 -12.344 1 89 411 ASP A N 1
ATOM 3182 C CA . ASP A 1 411 ? 3.83 32 -13.367 1 89 411 ASP A CA 1
ATOM 3183 C C . ASP A 1 411 ? 3.936 30.531 -13.016 1 89 411 ASP A C 1
ATOM 3185 O O . ASP A 1 411 ? 5.023 29.953 -13.062 1 89 411 ASP A O 1
ATOM 3189 N N . GLY A 1 412 ? 2.924 30.062 -12.484 1 90.56 412 GLY A N 1
ATOM 3190 C CA . GLY A 1 412 ? 2.852 28.625 -12.211 1 90.56 412 GLY A CA 1
ATOM 3191 C C . GLY A 1 412 ? 3.316 28.266 -10.812 1 90.56 412 GLY A C 1
ATOM 3192 O O . GLY A 1 412 ? 3.193 27.125 -10.383 1 90.56 412 GLY A O 1
ATOM 3193 N N . TRP A 1 413 ? 3.875 29.266 -10.109 1 95.94 413 TRP A N 1
ATOM 3194 C CA . TRP A 1 413 ? 4.332 29.047 -8.742 1 95.94 413 TRP A CA 1
ATOM 3195 C C . TRP A 1 413 ? 3.289 29.516 -7.734 1 95.94 413 TRP A C 1
ATOM 3197 O O . TRP A 1 413 ? 2.604 30.516 -7.961 1 95.94 413 TRP A O 1
ATOM 3207 N N . ILE A 1 414 ? 3.186 28.828 -6.645 1 95.62 414 ILE A N 1
ATOM 3208 C CA . ILE A 1 414 ? 2.303 29.25 -5.559 1 95.62 414 ILE A CA 1
ATOM 3209 C C . ILE A 1 414 ? 2.982 30.344 -4.73 1 95.62 414 ILE A C 1
ATOM 3211 O O . ILE A 1 414 ? 4.098 30.141 -4.238 1 95.62 414 ILE A O 1
ATOM 3215 N N . ASP A 1 415 ? 2.326 31.422 -4.582 1 94.19 415 ASP A N 1
ATOM 3216 C CA . ASP A 1 415 ? 2.779 32.562 -3.791 1 94.19 415 ASP A CA 1
ATOM 3217 C C . ASP A 1 415 ? 1.826 32.844 -2.631 1 94.19 415 ASP A C 1
ATOM 3219 O O . ASP A 1 415 ? 0.776 33.438 -2.818 1 94.19 415 ASP A O 1
ATOM 3223 N N . LEU A 1 416 ? 2.293 32.469 -1.479 1 87.88 416 LEU A N 1
ATOM 3224 C CA . LEU A 1 416 ? 1.426 32.656 -0.319 1 87.88 416 LEU A CA 1
ATOM 3225 C C . LEU A 1 416 ? 1.828 33.875 0.492 1 87.88 416 LEU A C 1
ATOM 3227 O O . LEU A 1 416 ? 1.272 34.125 1.563 1 87.88 416 LEU A O 1
ATOM 3231 N N . GLY A 1 417 ? 2.801 34.531 -0.005 1 86.38 417 GLY A N 1
ATOM 3232 C CA . GLY A 1 417 ? 3.213 35.781 0.632 1 86.38 417 GLY A CA 1
ATOM 3233 C C . GLY A 1 417 ? 4.258 35.562 1.712 1 86.38 417 GLY A C 1
ATOM 3234 O O . GLY A 1 417 ? 4.613 36.5 2.426 1 86.38 417 GLY A O 1
ATOM 3235 N N . ASP A 1 418 ? 4.777 34.375 1.82 1 87.5 418 ASP A N 1
ATOM 3236 C CA . ASP A 1 418 ? 5.832 34.094 2.791 1 87.5 418 ASP A CA 1
ATOM 3237 C C . ASP A 1 418 ? 7.18 34.625 2.303 1 87.5 418 ASP A C 1
ATOM 3239 O O . ASP A 1 418 ? 7.441 34.656 1.098 1 87.5 418 ASP A O 1
ATOM 3243 N N . VAL A 1 419 ? 8 35.031 3.258 1 89.5 419 VAL A N 1
ATOM 3244 C CA . VAL A 1 419 ? 9.32 35.562 2.955 1 89.5 419 VAL A CA 1
ATOM 3245 C C . VAL A 1 419 ? 10.391 34.75 3.691 1 89.5 419 VAL A C 1
ATOM 3247 O O . VAL A 1 419 ? 10.188 34.344 4.836 1 89.5 419 VAL A O 1
ATOM 3250 N N . GLY A 1 420 ? 11.438 34.5 3.018 1 92.06 420 GLY A N 1
ATOM 3251 C CA . GLY A 1 420 ? 12.516 33.75 3.629 1 92.06 420 GLY A CA 1
ATOM 3252 C C . GLY A 1 420 ? 13.758 33.656 2.766 1 92.06 420 GLY A C 1
ATOM 3253 O O . GLY A 1 420 ? 13.938 34.469 1.854 1 92.06 420 GLY A O 1
ATOM 3254 N N . TYR A 1 421 ? 14.695 32.844 3.105 1 92.62 421 TYR A N 1
ATOM 3255 C CA . TYR A 1 421 ? 15.938 32.625 2.375 1 92.62 421 TYR A CA 1
ATOM 3256 C C . TYR A 1 421 ? 16.5 31.234 2.664 1 92.62 421 TYR A C 1
ATOM 3258 O O . TYR A 1 421 ? 16.094 30.578 3.629 1 92.62 421 TYR A O 1
ATOM 3266 N N . PHE A 1 422 ? 17.328 30.766 1.754 1 94.88 422 PHE A N 1
ATOM 3267 C CA . PHE A 1 422 ? 18.125 29.562 1.993 1 94.88 422 PHE A CA 1
ATOM 3268 C C . PHE A 1 422 ? 19.547 29.938 2.379 1 94.88 422 PHE A C 1
ATOM 3270 O O . PHE A 1 422 ? 20.141 30.859 1.803 1 94.88 422 PHE A O 1
ATOM 3277 N N . ASP A 1 423 ? 20.078 29.25 3.375 1 92.19 423 ASP A N 1
ATOM 3278 C CA . ASP A 1 423 ? 21.484 29.453 3.701 1 92.19 423 ASP A CA 1
ATOM 3279 C C . ASP A 1 423 ? 22.391 28.672 2.76 1 92.19 423 ASP A C 1
ATOM 3281 O O . ASP A 1 423 ? 21.922 28.078 1.788 1 92.19 423 ASP A O 1
ATOM 3285 N N . GLU A 1 424 ? 23.703 28.688 2.998 1 92.31 424 GLU A N 1
ATOM 3286 C CA . GLU A 1 424 ? 24.688 28.062 2.125 1 92.31 424 GLU A CA 1
ATOM 3287 C C . GLU A 1 424 ? 24.531 26.547 2.105 1 92.31 424 GLU A C 1
ATOM 3289 O O . GLU A 1 424 ? 24.953 25.891 1.151 1 92.31 424 GLU A O 1
ATOM 3294 N N . ASN A 1 425 ? 23.922 26.031 3.15 1 90.12 425 ASN A N 1
ATOM 3295 C CA . ASN A 1 425 ? 23.703 24.594 3.244 1 90.12 425 ASN A CA 1
ATOM 3296 C C . ASN A 1 425 ? 22.312 24.203 2.754 1 90.12 425 ASN A C 1
ATOM 3298 O O . ASN A 1 425 ? 21.859 23.078 2.965 1 90.12 425 ASN A O 1
ATOM 3302 N N . ASN A 1 426 ? 21.562 25.125 2.189 1 93.44 426 ASN A N 1
ATOM 3303 C CA . ASN A 1 426 ? 20.25 24.938 1.597 1 93.44 426 ASN A CA 1
ATOM 3304 C C . ASN A 1 426 ? 19.188 24.672 2.662 1 93.44 426 ASN A C 1
ATOM 3306 O O . ASN A 1 426 ? 18.25 23.922 2.438 1 93.44 426 ASN A O 1
ATOM 3310 N N . ASN A 1 427 ? 19.453 25.203 3.84 1 91.31 427 ASN A N 1
ATOM 3311 C CA . ASN A 1 427 ? 18.391 25.219 4.832 1 91.31 427 ASN A CA 1
ATOM 3312 C C . ASN A 1 427 ? 17.5 26.438 4.668 1 91.31 427 ASN A C 1
ATOM 3314 O O . ASN A 1 427 ? 17.984 27.562 4.555 1 91.31 427 ASN A O 1
ATOM 3318 N N . LEU A 1 428 ? 16.25 26.172 4.738 1 92.94 428 LEU A N 1
ATOM 3319 C CA . LEU A 1 428 ? 15.281 27.25 4.566 1 92.94 428 LEU A CA 1
ATOM 3320 C C . LEU A 1 428 ? 14.992 27.938 5.891 1 92.94 428 LEU A C 1
ATOM 3322 O O . LEU A 1 428 ? 14.812 27.281 6.918 1 92.94 428 LEU A O 1
ATOM 3326 N N . PHE A 1 429 ? 15.016 29.203 5.855 1 87.81 429 PHE A N 1
ATOM 3327 C CA . PHE A 1 429 ? 14.633 30.047 6.977 1 87.81 429 PHE A CA 1
ATOM 3328 C C . PHE A 1 429 ? 13.477 30.969 6.598 1 87.81 429 PHE A C 1
ATOM 3330 O O . PHE A 1 429 ? 13.469 31.547 5.512 1 87.81 429 PHE A O 1
ATOM 3337 N N . LEU A 1 430 ? 12.547 31.031 7.508 1 86.06 430 LEU A N 1
ATOM 3338 C CA . LEU A 1 430 ? 11.414 31.922 7.297 1 86.06 430 LEU A CA 1
ATOM 3339 C C . LEU A 1 430 ? 11.602 33.219 8.078 1 86.06 430 LEU A C 1
ATOM 3341 O O . LEU A 1 430 ? 12.078 33.219 9.211 1 86.06 430 LEU A O 1
ATOM 3345 N N . THR A 1 431 ? 11.484 34.344 7.641 1 74.44 431 THR A N 1
ATOM 3346 C CA . THR A 1 431 ? 11.578 35.594 8.359 1 74.44 431 THR A CA 1
ATOM 3347 C C . THR A 1 431 ? 10.195 36.156 8.648 1 74.44 431 THR A C 1
ATOM 3349 O O . THR A 1 431 ? 9.93 36.625 9.766 1 74.44 431 THR A O 1
ATOM 3352 N N . ASP A 1 432 ? 9.242 36.406 7.887 1 65.88 432 ASP A N 1
ATOM 3353 C CA . ASP A 1 432 ? 7.863 36.844 8.086 1 65.88 432 ASP A CA 1
ATOM 3354 C C . ASP A 1 432 ? 7.117 36.906 6.758 1 65.88 432 ASP A C 1
ATOM 3356 O O . ASP A 1 432 ? 7.734 36.938 5.691 1 65.88 432 ASP A O 1
ATOM 3360 N N . ARG A 1 433 ? 5.762 36.844 6.949 1 62.19 433 ARG A N 1
ATOM 3361 C CA . ARG A 1 433 ? 4.949 37.094 5.762 1 62.19 433 ARG A CA 1
ATOM 3362 C C . ARG A 1 433 ? 5.047 38.562 5.316 1 62.19 433 ARG A C 1
ATOM 3364 O O . ARG A 1 433 ? 5.215 39.438 6.145 1 62.19 433 ARG A O 1
ATOM 3371 N N . LYS A 1 434 ? 5.023 38.625 4.035 1 58.44 434 LYS A N 1
ATOM 3372 C CA . LYS A 1 434 ? 5.086 39.969 3.449 1 58.44 434 LYS A CA 1
ATOM 3373 C C . LYS A 1 434 ? 4.09 40.906 4.121 1 58.44 434 LYS A C 1
ATOM 3375 O O . LYS A 1 434 ? 4.406 42.062 4.387 1 58.44 434 LYS A O 1
ATOM 3380 N N . LYS A 1 435 ? 2.941 40.281 4.422 1 59.12 435 LYS A N 1
ATOM 3381 C CA . LYS A 1 435 ? 1.889 41.125 4.996 1 59.12 435 LYS A CA 1
ATOM 3382 C C . LYS A 1 435 ? 2.201 41.469 6.445 1 59.12 435 LYS A C 1
ATOM 3384 O O . LYS A 1 435 ? 1.618 42.406 7 1 59.12 435 LYS A O 1
ATOM 3389 N N . ASP A 1 436 ? 3.162 40.75 6.914 1 63.62 436 ASP A N 1
ATOM 3390 C CA . ASP A 1 436 ? 3.477 40.969 8.32 1 63.62 436 ASP A CA 1
ATOM 3391 C C . ASP A 1 436 ? 4.723 41.844 8.469 1 63.62 436 ASP A C 1
ATOM 3393 O O . ASP A 1 436 ? 5.086 42.219 9.586 1 63.62 436 ASP A O 1
ATOM 3397 N N . VAL A 1 437 ? 5.258 42.031 7.328 1 65 437 VAL A N 1
ATOM 3398 C CA . VAL A 1 437 ? 6.426 42.875 7.371 1 65 437 VAL A CA 1
ATOM 3399 C C . VAL A 1 437 ? 6.012 44.281 7.809 1 65 437 VAL A C 1
ATOM 3401 O O . VAL A 1 437 ? 4.973 44.812 7.383 1 65 437 VAL A O 1
ATOM 3404 N N . LEU A 1 438 ? 6.602 44.75 8.82 1 72.69 438 LEU A N 1
ATOM 3405 C CA . LEU A 1 438 ? 6.293 46.062 9.336 1 72.69 438 LEU A CA 1
ATOM 3406 C C . LEU A 1 438 ? 7.336 47.094 8.883 1 72.69 438 LEU A C 1
ATOM 3408 O O . LEU A 1 438 ? 8.438 46.719 8.477 1 72.69 438 LEU A O 1
ATOM 3412 N N . LYS A 1 439 ? 6.957 48.281 8.617 1 72.88 439 LYS A N 1
ATOM 3413 C CA . LYS A 1 439 ? 7.84 49.344 8.156 1 72.88 439 LYS A CA 1
ATOM 3414 C C . LYS A 1 439 ? 7.918 50.469 9.188 1 72.88 439 LYS A C 1
ATOM 3416 O O . LYS A 1 439 ? 6.891 50.969 9.641 1 72.88 439 LYS A O 1
ATOM 3421 N N . TYR A 1 440 ? 9.102 50.75 9.672 1 76.38 440 TYR A N 1
ATOM 3422 C CA . TYR A 1 440 ? 9.359 51.875 10.555 1 76.38 440 TYR A CA 1
ATOM 3423 C C . TYR A 1 440 ? 10.43 52.781 9.969 1 76.38 440 TYR A C 1
ATOM 3425 O O . TYR A 1 440 ? 11.539 52.344 9.656 1 76.38 440 TYR A O 1
ATOM 3433 N N . LYS A 1 441 ? 10.117 54.062 9.664 1 70.56 441 LYS A N 1
ATOM 3434 C CA . LYS A 1 441 ? 11 55.062 9.07 1 70.56 441 LYS A CA 1
ATOM 3435 C C . LYS A 1 441 ? 11.555 54.562 7.73 1 70.56 441 LYS A C 1
ATOM 3437 O O . LYS A 1 441 ? 12.766 54.594 7.508 1 70.56 441 LYS A O 1
ATOM 3442 N N . SER A 1 442 ? 10.688 54.031 6.934 1 62.88 442 SER A N 1
ATOM 3443 C CA . SER A 1 442 ? 10.898 53.594 5.555 1 62.88 442 SER A CA 1
ATOM 3444 C C . SER A 1 442 ? 11.812 52.375 5.48 1 62.88 442 SER A C 1
ATOM 3446 O O . SER A 1 442 ? 12.43 52.125 4.445 1 62.88 442 SER A O 1
ATOM 3448 N N . LYS A 1 443 ? 12.023 51.719 6.617 1 68.19 443 LYS A N 1
ATOM 3449 C CA . LYS A 1 443 ? 12.82 50.5 6.684 1 68.19 443 LYS A CA 1
ATOM 3450 C C . LYS A 1 443 ? 11.961 49.312 7.113 1 68.19 443 LYS A C 1
ATOM 3452 O O . LYS A 1 443 ? 11.172 49.438 8.055 1 68.19 443 LYS A O 1
ATOM 3457 N N . ASP A 1 444 ? 12.133 48.344 6.383 1 69.44 444 ASP A N 1
ATOM 3458 C CA . ASP A 1 444 ? 11.367 47.125 6.676 1 69.44 444 ASP A CA 1
ATOM 3459 C C . ASP A 1 444 ? 11.969 46.375 7.855 1 69.44 444 ASP A C 1
ATOM 3461 O O . ASP A 1 444 ? 13.195 46.312 7.992 1 69.44 444 ASP A O 1
ATOM 3465 N N . TYR A 1 445 ? 11.094 45.938 8.797 1 74.62 445 TYR A N 1
ATOM 3466 C CA . TYR A 1 445 ? 11.539 45 9.828 1 74.62 445 TYR A CA 1
ATOM 3467 C C . TYR A 1 445 ? 10.547 43.875 10.008 1 74.62 445 TYR A C 1
ATOM 3469 O O . TYR A 1 445 ? 9.352 44.031 9.75 1 74.62 445 TYR A O 1
ATOM 3477 N N . TRP A 1 446 ? 11.055 42.719 10.336 1 75.81 446 TRP A N 1
ATOM 3478 C CA . TRP A 1 446 ? 10.273 41.5 10.492 1 75.81 446 TRP A CA 1
ATOM 3479 C C . TRP A 1 446 ? 9.945 41.25 11.961 1 75.81 446 TRP A C 1
ATOM 3481 O O . TRP A 1 446 ? 10.836 41.031 12.781 1 75.81 446 TRP A O 1
ATOM 3491 N N . PRO A 1 447 ? 8.625 41.219 12.25 1 82.69 447 PRO A N 1
ATOM 3492 C CA . PRO A 1 447 ? 8.25 41.031 13.656 1 82.69 447 PRO A CA 1
ATOM 3493 C C . PRO A 1 447 ? 8.82 39.75 14.258 1 82.69 447 PRO A C 1
ATOM 3495 O O . PRO A 1 447 ? 9.258 39.75 15.406 1 82.69 447 PRO A O 1
ATOM 3498 N N . ASN A 1 448 ? 8.906 38.75 13.453 1 77.69 448 ASN A N 1
ATOM 3499 C CA . ASN A 1 448 ? 9.359 37.469 13.953 1 77.69 448 ASN A CA 1
ATOM 3500 C C . ASN A 1 448 ? 10.812 37.531 14.422 1 77.69 448 ASN A C 1
ATOM 3502 O O . ASN A 1 448 ? 11.188 36.875 15.391 1 77.69 448 ASN A O 1
ATOM 3506 N N . GLU A 1 449 ? 11.602 38.188 13.719 1 74.88 449 GLU A N 1
ATOM 3507 C CA . GLU A 1 449 ? 12.984 38.375 14.141 1 74.88 449 GLU A CA 1
ATOM 3508 C C . GLU A 1 449 ? 13.07 38.969 15.539 1 74.88 449 GLU A C 1
ATOM 3510 O O . GLU A 1 449 ? 13.82 38.469 16.391 1 74.88 449 GLU A O 1
ATOM 3515 N N . ILE A 1 450 ? 12.258 39.938 15.75 1 84.5 450 ILE A N 1
ATOM 3516 C CA . ILE A 1 450 ? 12.258 40.625 17.047 1 84.5 450 ILE A CA 1
ATOM 3517 C C . ILE A 1 450 ? 11.672 39.719 18.109 1 84.5 450 ILE A C 1
ATOM 3519 O O . ILE A 1 450 ? 12.164 39.688 19.25 1 84.5 450 ILE A O 1
ATOM 3523 N N . GLU A 1 451 ? 10.719 39 17.656 1 87.88 451 GLU A N 1
ATOM 3524 C CA . GLU A 1 451 ? 10.109 38.062 18.578 1 87.88 451 GLU A CA 1
ATOM 3525 C C . GLU A 1 451 ? 11.125 37.031 19.047 1 87.88 451 GLU A C 1
ATOM 3527 O O . GLU A 1 451 ? 11.195 36.719 20.25 1 87.88 451 GLU A O 1
ATOM 3532 N N . GLN A 1 452 ? 11.883 36.562 18.156 1 78.31 452 GLN A N 1
ATOM 3533 C CA . GLN A 1 452 ? 12.914 35.594 18.484 1 78.31 452 GLN A CA 1
ATOM 3534 C C . GLN A 1 452 ? 13.93 36.156 19.453 1 78.31 452 GLN A C 1
ATOM 3536 O O . GLN A 1 452 ? 14.352 35.5 20.406 1 78.31 452 GLN A O 1
ATOM 3541 N N . ILE A 1 453 ? 14.328 37.375 19.25 1 82.06 453 ILE A N 1
ATOM 3542 C CA . ILE A 1 453 ? 15.289 38.031 20.109 1 82.06 453 ILE A CA 1
ATOM 3543 C C . ILE A 1 453 ? 14.719 38.188 21.516 1 82.06 453 ILE A C 1
ATOM 3545 O O . ILE A 1 453 ? 15.398 37.906 22.5 1 82.06 453 ILE A O 1
ATOM 3549 N N . ILE A 1 454 ? 13.453 38.531 21.547 1 91.06 454 ILE A N 1
ATOM 3550 C CA . ILE A 1 454 ? 12.812 38.719 22.844 1 91.06 454 ILE A CA 1
ATOM 3551 C C . ILE A 1 454 ? 12.766 37.375 23.578 1 91.06 454 ILE A C 1
ATOM 3553 O O . ILE A 1 454 ? 13.039 37.344 24.781 1 91.06 454 ILE A O 1
ATOM 3557 N N . CYS A 1 455 ? 12.602 36.406 22.844 1 85.38 455 CYS A N 1
ATOM 3558 C CA . CYS A 1 455 ? 12.414 35.094 23.438 1 85.38 455 CYS A CA 1
ATOM 3559 C C . CYS A 1 455 ? 13.742 34.469 23.859 1 85.38 455 CYS A C 1
ATOM 3561 O O . CYS A 1 455 ? 13.773 33.406 24.5 1 85.38 455 CYS A O 1
ATOM 3563 N N . GLU A 1 456 ? 14.859 35.062 23.531 1 80.38 456 GLU A N 1
ATOM 3564 C CA . GLU A 1 456 ? 16.156 34.656 24.047 1 80.38 456 GLU A CA 1
ATOM 3565 C C . GLU A 1 456 ? 16.266 34.938 25.547 1 80.38 456 GLU A C 1
ATOM 3567 O O . GLU A 1 456 ? 17.109 34.375 26.234 1 80.38 456 GLU A O 1
ATOM 3572 N N . LEU A 1 457 ? 15.445 35.844 26 1 86.56 457 LEU A N 1
ATOM 3573 C CA . LEU A 1 457 ? 15.445 36.188 27.406 1 86.56 457 LEU A CA 1
ATOM 3574 C C . LEU A 1 457 ? 14.805 35.062 28.234 1 86.56 457 LEU A C 1
ATOM 3576 O O . LEU A 1 457 ? 13.656 34.688 28 1 86.56 457 LEU A O 1
ATOM 3580 N N . PRO A 1 458 ? 15.523 34.562 29.109 1 85.25 458 PRO A N 1
ATOM 3581 C CA . PRO A 1 458 ? 15.023 33.406 29.875 1 85.25 458 PRO A CA 1
ATOM 3582 C C . PRO A 1 458 ? 13.734 33.719 30.641 1 85.25 458 PRO A C 1
ATOM 3584 O O . PRO A 1 458 ? 12.984 32.812 30.984 1 85.25 458 PRO A O 1
ATOM 3587 N N . GLU A 1 459 ? 13.492 35 30.859 1 88.75 459 GLU A N 1
ATOM 3588 C CA . GLU A 1 459 ? 12.32 35.438 31.625 1 88.75 459 GLU A CA 1
ATOM 3589 C C . GLU A 1 459 ? 11.07 35.469 30.75 1 88.75 459 GLU A C 1
ATOM 3591 O O . GLU A 1 459 ? 9.953 35.562 31.266 1 88.75 459 GLU A O 1
ATOM 3596 N N . VAL A 1 460 ? 11.289 35.375 29.438 1 90.19 460 VAL A N 1
ATOM 3597 C CA . VAL A 1 460 ? 10.188 35.562 28.5 1 90.19 460 VAL A CA 1
ATOM 3598 C C . VAL A 1 460 ? 9.695 34.219 27.984 1 90.19 460 VAL A C 1
ATOM 3600 O O . VAL A 1 460 ? 10.492 33.375 27.562 1 90.19 460 VAL A O 1
ATOM 3603 N N . GLN A 1 461 ? 8.406 34.031 28.125 1 82.44 461 GLN A N 1
ATOM 3604 C CA . GLN A 1 461 ? 7.773 32.812 27.609 1 82.44 461 GLN A CA 1
ATOM 3605 C C . GLN A 1 461 ? 7.508 32.938 26.109 1 82.44 461 GLN A C 1
ATOM 3607 O O . GLN A 1 461 ? 7.742 31.984 25.375 1 82.44 461 GLN A O 1
ATOM 3612 N N . ASN A 1 462 ? 6.922 34 25.703 1 86.5 462 ASN A N 1
ATOM 3613 C CA . ASN A 1 462 ? 6.582 34.219 24.312 1 86.5 462 ASN A CA 1
ATOM 3614 C C . ASN A 1 462 ? 6.426 35.719 24.016 1 86.5 462 ASN A C 1
ATOM 3616 O O . ASN A 1 462 ? 6.293 36.531 24.938 1 86.5 462 ASN A O 1
ATOM 3620 N N . ALA A 1 463 ? 6.586 36.062 22.797 1 90.56 463 ALA A N 1
ATOM 3621 C CA . ALA A 1 463 ? 6.465 37.469 22.391 1 90.56 463 ALA A CA 1
ATOM 3622 C C . ALA A 1 463 ? 5.75 37.594 21.047 1 90.56 463 ALA A C 1
ATOM 3624 O O . ALA A 1 463 ? 5.875 36.719 20.188 1 90.56 463 ALA A O 1
ATOM 3625 N N . CYS A 1 464 ? 4.949 38.5 20.906 1 89.5 464 CYS A N 1
ATOM 3626 C CA . CYS A 1 464 ? 4.316 38.875 19.656 1 89.5 464 CYS A CA 1
ATOM 3627 C C . CYS A 1 464 ? 4.586 40.344 19.344 1 89.5 464 CYS A C 1
ATOM 3629 O O . CYS A 1 464 ? 4.121 41.25 20.062 1 89.5 464 CYS A O 1
ATOM 3631 N N . VAL A 1 465 ? 5.344 40.594 18.344 1 89.06 465 VAL A N 1
ATOM 3632 C CA . VAL A 1 465 ? 5.688 41.969 17.969 1 89.06 465 VAL A CA 1
ATOM 3633 C C . VAL A 1 465 ? 4.668 42.5 16.953 1 89.06 465 VAL A C 1
ATOM 3635 O O . VAL A 1 465 ? 4.297 41.781 16.016 1 89.06 465 VAL A O 1
ATOM 3638 N N . VAL A 1 466 ? 4.188 43.625 17.281 1 88.31 466 VAL A N 1
ATOM 3639 C CA . VAL A 1 466 ? 3.189 44.25 16.422 1 88.31 466 VAL A CA 1
ATOM 3640 C C . VAL A 1 466 ? 3.674 45.656 16 1 88.31 466 VAL A C 1
ATOM 3642 O O . VAL A 1 466 ? 4.52 46.25 16.672 1 88.31 466 VAL A O 1
ATOM 3645 N N . GLY A 1 467 ? 3.188 46.031 14.859 1 82.44 467 GLY A N 1
ATOM 3646 C CA . GLY A 1 467 ? 3.4 47.406 14.453 1 82.44 467 GLY A CA 1
ATOM 3647 C C . GLY A 1 467 ? 2.361 48.375 15.008 1 82.44 467 GLY A C 1
ATOM 3648 O O . GLY A 1 467 ? 1.166 48.219 14.742 1 82.44 467 GLY A O 1
ATOM 3649 N N . VAL A 1 468 ? 2.822 49.281 15.938 1 80.12 468 VAL A N 1
ATOM 3650 C CA . VAL A 1 468 ? 1.908 50.25 16.531 1 80.12 468 VAL A CA 1
ATOM 3651 C C . VAL A 1 468 ? 1.923 51.531 15.727 1 80.12 468 VAL A C 1
ATOM 3653 O O . VAL A 1 468 ? 2.99 52.094 15.445 1 80.12 468 VAL A O 1
ATOM 3656 N N . ARG A 1 469 ? 0.749 51.844 15.094 1 68.88 469 ARG A N 1
ATOM 3657 C CA . ARG A 1 469 ? 0.603 53 14.219 1 68.88 469 ARG A CA 1
ATOM 3658 C C . ARG A 1 469 ? 0.773 54.312 15 1 68.88 469 ARG A C 1
ATOM 3660 O O . ARG A 1 469 ? 0.03 54.562 15.945 1 68.88 469 ARG A O 1
ATOM 3667 N N . ASN A 1 470 ? 2.049 54.781 15.148 1 54.56 470 ASN A N 1
ATOM 3668 C CA . ASN A 1 470 ? 2.238 56.062 15.773 1 54.56 470 ASN A CA 1
ATOM 3669 C C . ASN A 1 470 ? 1.805 57.219 14.852 1 54.56 470 ASN A C 1
ATOM 3671 O O . ASN A 1 470 ? 1.673 57 13.641 1 54.56 470 ASN A O 1
ATOM 3675 N N . VAL A 1 471 ? 1.37 58.469 15.422 1 45.44 471 VAL A N 1
ATOM 3676 C CA . VAL A 1 471 ? 0.862 59.625 14.734 1 45.44 471 VAL A CA 1
ATOM 3677 C C . VAL A 1 471 ? 1.64 59.844 13.438 1 45.44 471 VAL A C 1
ATOM 3679 O O . VAL A 1 471 ? 1.078 60.312 12.438 1 45.44 471 VAL A O 1
ATOM 3682 N N . GLY A 1 472 ? 2.912 59.5 13.406 1 42.69 472 GLY A N 1
ATOM 3683 C CA . GLY A 1 472 ? 3.705 59.844 12.234 1 42.69 472 GLY A CA 1
ATOM 3684 C C . GLY A 1 472 ? 3.812 58.719 11.242 1 42.69 472 GLY A C 1
ATOM 3685 O O . GLY A 1 472 ? 4.758 58.656 10.445 1 42.69 472 GLY A O 1
ATOM 3686 N N . ARG A 1 473 ? 2.793 57.875 11.031 1 47.47 473 ARG A N 1
ATOM 3687 C CA . ARG A 1 473 ? 2.51 56.969 9.914 1 47.47 473 ARG A CA 1
ATOM 3688 C C . ARG A 1 473 ? 3.436 55.781 9.938 1 47.47 473 ARG A C 1
ATOM 3690 O O . ARG A 1 473 ? 3.666 55.125 8.906 1 47.47 473 ARG A O 1
ATOM 3697 N N . THR A 1 474 ? 4.223 55.406 11.023 1 57.41 474 THR A N 1
ATOM 3698 C CA . THR A 1 474 ? 5.145 54.281 10.875 1 57.41 474 THR A CA 1
ATOM 3699 C C . THR A 1 474 ? 4.82 53.156 11.883 1 57.41 474 THR A C 1
ATOM 3701 O O . THR A 1 474 ? 4.133 53.406 12.875 1 57.41 474 THR A O 1
ATOM 3704 N N . ASP A 1 475 ? 4.941 51.906 11.562 1 74.88 475 ASP A N 1
ATOM 3705 C CA . ASP A 1 475 ? 4.68 50.688 12.336 1 74.88 475 ASP A CA 1
ATOM 3706 C C . ASP A 1 475 ? 5.844 50.375 13.273 1 74.88 475 ASP A C 1
ATOM 3708 O O . ASP A 1 475 ? 6.562 49.375 13.07 1 74.88 475 ASP A O 1
ATOM 3712 N N . ALA A 1 476 ? 5.902 51.406 14.297 1 82.31 476 ALA A N 1
ATOM 3713 C CA . ALA A 1 476 ? 6.934 51.156 15.297 1 82.31 476 ALA A CA 1
ATOM 3714 C C . ALA A 1 476 ? 6.66 49.844 16.047 1 82.31 476 ALA A C 1
ATOM 3716 O O . ALA A 1 476 ? 5.512 49.562 16.391 1 82.31 476 ALA A O 1
ATOM 3717 N N . ALA A 1 477 ? 7.664 49.125 16.297 1 89.06 477 ALA A N 1
ATOM 3718 C CA . ALA A 1 477 ? 7.531 47.812 16.906 1 89.06 477 ALA A CA 1
ATOM 3719 C C . ALA A 1 477 ? 7.07 47.938 18.359 1 89.06 477 ALA A C 1
ATOM 3721 O O . ALA A 1 477 ? 7.633 48.719 19.141 1 89.06 477 ALA A O 1
ATOM 3722 N N . GLY A 1 478 ? 5.984 47.312 18.703 1 92.25 478 GLY A N 1
ATOM 3723 C CA . GLY A 1 478 ? 5.543 47 20.062 1 92.25 478 GLY A CA 1
ATOM 3724 C C . GLY A 1 478 ? 5.461 45.5 20.328 1 92.25 478 GLY A C 1
ATOM 3725 O O . GLY A 1 478 ? 5.137 44.719 19.438 1 92.25 478 GLY A O 1
ATOM 3726 N N . ALA A 1 479 ? 5.844 45.188 21.484 1 93.19 479 ALA A N 1
ATOM 3727 C CA . ALA A 1 479 ? 5.855 43.75 21.797 1 93.19 479 ALA A CA 1
ATOM 3728 C C . ALA A 1 479 ? 4.848 43.406 22.891 1 93.19 479 ALA A C 1
ATOM 3730 O O . ALA A 1 479 ? 4.844 44.031 23.953 1 93.19 479 ALA A O 1
ATOM 3731 N N . LEU A 1 480 ? 3.988 42.531 22.531 1 93.38 480 LEU A N 1
ATOM 3732 C CA . LEU A 1 480 ? 3.289 41.812 23.594 1 93.38 480 LEU A CA 1
ATOM 3733 C C . LEU A 1 480 ? 4.152 40.688 24.141 1 93.38 480 LEU A C 1
ATOM 3735 O O . LEU A 1 480 ? 4.656 39.844 23.375 1 93.38 480 LEU A O 1
ATOM 3739 N N . VAL A 1 481 ? 4.383 40.688 25.469 1 94 481 VAL A N 1
ATOM 3740 C CA . VAL A 1 481 ? 5.297 39.719 26.062 1 94 481 VAL A CA 1
ATOM 3741 C C . VAL A 1 481 ? 4.582 38.938 27.156 1 94 481 VAL A C 1
ATOM 3743 O O . VAL A 1 481 ? 3.902 39.5 28 1 94 481 VAL A O 1
ATOM 3746 N N . ILE A 1 482 ? 4.707 37.656 27.016 1 89.38 482 ILE A N 1
ATOM 3747 C CA . ILE A 1 482 ? 4.289 36.781 28.094 1 89.38 482 ILE A CA 1
ATOM 3748 C C . ILE A 1 482 ? 5.5 36.375 28.938 1 89.38 482 ILE A C 1
ATOM 3750 O O . ILE A 1 482 ? 6.438 35.75 28.438 1 89.38 482 ILE A O 1
ATOM 3754 N N . LYS A 1 483 ? 5.43 36.75 30.234 1 89.69 483 LYS A N 1
ATOM 3755 C CA . LYS A 1 483 ? 6.516 36.438 31.156 1 89.69 483 LYS A CA 1
ATOM 3756 C C . LYS A 1 483 ? 6.402 35 31.656 1 89.69 483 LYS A C 1
ATOM 3758 O O . LYS A 1 483 ? 5.293 34.469 31.797 1 89.69 483 LYS A O 1
ATOM 3763 N N . LYS A 1 484 ? 7.582 34.438 31.797 1 83.88 484 LYS A N 1
ATOM 3764 C CA . LYS A 1 484 ? 7.59 33.156 32.5 1 83.88 484 LYS A CA 1
ATOM 3765 C C . LYS A 1 484 ? 7.125 33.312 33.938 1 83.88 484 LYS A C 1
ATOM 3767 O O . LYS A 1 484 ? 7.461 34.281 34.594 1 83.88 484 LYS A O 1
ATOM 3772 N N . GLN A 1 485 ? 6.379 32.281 34.406 1 78.62 485 GLN A N 1
ATOM 3773 C CA . GLN A 1 485 ? 5.895 32.375 35.781 1 78.62 485 GLN A CA 1
ATOM 3774 C C . GLN A 1 485 ? 7.055 32.406 36.781 1 78.62 485 GLN A C 1
ATOM 3776 O O . GLN A 1 485 ? 7.984 31.594 36.688 1 78.62 485 GLN A O 1
ATOM 3781 N N . GLY A 1 486 ? 7.039 33.281 37.656 1 79.88 486 GLY A N 1
ATOM 3782 C CA . GLY A 1 486 ? 8.023 33.375 38.719 1 79.88 486 GLY A CA 1
ATOM 3783 C C . GLY A 1 486 ? 9.219 34.219 38.375 1 79.88 486 GLY A C 1
ATOM 3784 O O . GLY A 1 486 ? 10.086 34.469 39.219 1 79.88 486 GLY A O 1
ATOM 3785 N N . PHE A 1 487 ? 9.281 34.625 37.125 1 82.75 487 PHE A N 1
ATOM 3786 C CA . PHE A 1 487 ? 10.406 35.469 36.719 1 82.75 487 PHE A CA 1
ATOM 3787 C C . PHE A 1 487 ? 9.984 36.906 36.594 1 82.75 487 PHE A C 1
ATOM 3789 O O . PHE A 1 487 ? 8.812 37.219 36.375 1 82.75 487 PHE A O 1
ATOM 3796 N N . GLU A 1 488 ? 10.906 37.781 37 1 88.75 488 GLU A N 1
ATOM 3797 C CA . GLU A 1 488 ? 10.633 39.188 36.875 1 88.75 488 GLU A CA 1
ATOM 3798 C C . GLU A 1 488 ? 11.523 39.844 35.844 1 88.75 488 GLU A C 1
ATOM 3800 O O . GLU A 1 488 ? 12.727 39.562 35.781 1 88.75 488 GLU A O 1
ATOM 3805 N N . ILE A 1 489 ? 10.914 40.562 34.969 1 92.25 489 ILE A N 1
ATOM 3806 C CA . ILE A 1 489 ? 11.609 41.375 33.969 1 92.25 489 ILE A CA 1
ATOM 3807 C C . ILE A 1 489 ? 10.797 42.625 33.656 1 92.25 489 ILE A C 1
ATOM 3809 O O . ILE A 1 489 ? 9.57 42.594 33.656 1 92.25 489 ILE A O 1
ATOM 3813 N N . THR A 1 490 ? 11.469 43.719 33.562 1 93.44 490 THR A N 1
ATOM 3814 C CA . THR A 1 490 ? 10.766 44.969 33.281 1 93.44 490 THR A CA 1
ATOM 3815 C C . THR A 1 490 ? 10.664 45.219 31.781 1 93.44 490 THR A C 1
ATOM 3817 O O . THR A 1 490 ? 11.422 44.625 31 1 93.44 490 THR A O 1
ATOM 3820 N N . LYS A 1 491 ? 9.68 46.031 31.391 1 95.38 491 LYS A N 1
ATOM 3821 C CA . LYS A 1 491 ? 9.531 46.438 30 1 95.38 491 LYS A CA 1
ATOM 3822 C C . LYS A 1 491 ? 10.82 47.062 29.453 1 95.38 491 LYS A C 1
ATOM 3824 O O . LYS A 1 491 ? 11.227 46.781 28.328 1 95.38 491 LYS A O 1
ATOM 3829 N N . GLU A 1 492 ? 11.461 47.812 30.328 1 94 492 GLU A N 1
ATOM 3830 C CA . GLU A 1 492 ? 12.68 48.5 29.938 1 94 492 GLU A CA 1
ATOM 3831 C C . GLU A 1 492 ? 13.812 47.531 29.656 1 94 492 GLU A C 1
ATOM 3833 O O . GLU A 1 492 ? 14.594 47.719 28.719 1 94 492 GLU A O 1
ATOM 3838 N N . GLN A 1 493 ? 13.844 46.5 30.422 1 94.69 493 GLN A N 1
ATOM 3839 C CA . GLN A 1 493 ? 14.883 45.5 30.219 1 94.69 493 GLN A CA 1
ATOM 3840 C C . GLN A 1 493 ? 14.727 44.812 28.859 1 94.69 493 GLN A C 1
ATOM 3842 O O . GLN A 1 493 ? 15.719 44.531 28.188 1 94.69 493 GLN A O 1
ATOM 3847 N N . ILE A 1 494 ? 13.508 44.594 28.5 1 95.31 494 ILE A N 1
ATOM 3848 C CA . ILE A 1 494 ? 13.234 43.938 27.219 1 95.31 494 ILE A CA 1
ATOM 3849 C C . ILE A 1 494 ? 13.594 44.906 26.078 1 95.31 494 ILE A C 1
ATOM 3851 O O . ILE A 1 494 ? 14.25 44.5 25.109 1 95.31 494 ILE A O 1
ATOM 3855 N N . ILE A 1 495 ? 13.164 46.125 26.234 1 94.25 495 ILE A N 1
ATOM 3856 C CA . ILE A 1 495 ? 13.43 47.125 25.219 1 94.25 495 ILE A CA 1
ATOM 3857 C C . ILE A 1 495 ? 14.938 47.281 25.031 1 94.25 495 ILE A C 1
ATOM 3859 O O . ILE A 1 495 ? 15.43 47.281 23.906 1 94.25 495 ILE A O 1
ATOM 3863 N N . GLU A 1 496 ? 15.656 47.281 26.125 1 93.12 496 GLU A N 1
ATOM 3864 C CA . GLU A 1 496 ? 17.109 47.469 26.078 1 93.12 496 GLU A CA 1
ATOM 3865 C C . GLU A 1 496 ? 17.781 46.25 25.453 1 93.12 496 GLU A C 1
ATOM 3867 O O . GLU A 1 496 ? 18.734 46.375 24.688 1 93.12 496 GLU A O 1
ATOM 3872 N N . TYR A 1 497 ? 17.297 45.156 25.828 1 93.62 497 TYR A N 1
ATOM 3873 C CA . TYR A 1 497 ? 17.859 43.906 25.297 1 93.62 497 TYR A CA 1
ATOM 3874 C C . TYR A 1 497 ? 17.703 43.875 23.781 1 93.62 497 TYR A C 1
ATOM 3876 O O . TYR A 1 497 ? 18.656 43.531 23.062 1 93.62 497 TYR A O 1
ATOM 3884 N N . VAL A 1 498 ? 16.516 44.156 23.312 1 92.75 498 VAL A N 1
ATOM 3885 C CA . VAL A 1 498 ? 16.25 44.156 21.891 1 92.75 498 VAL A CA 1
ATOM 3886 C C . VAL A 1 498 ? 17.125 45.188 21.188 1 92.75 498 VAL A C 1
ATOM 3888 O O . VAL A 1 498 ? 17.703 44.906 20.141 1 92.75 498 VAL A O 1
ATOM 3891 N N . ALA A 1 499 ? 17.266 46.312 21.797 1 88.25 499 ALA A N 1
ATOM 3892 C CA . ALA A 1 499 ? 18.062 47.375 21.219 1 88.25 499 ALA A CA 1
ATOM 3893 C C . ALA A 1 499 ? 19.516 46.938 21.047 1 88.25 499 ALA A C 1
ATOM 3895 O O . ALA A 1 499 ? 20.156 47.219 20.031 1 88.25 499 ALA A O 1
ATOM 3896 N N . LYS A 1 500 ? 19.953 46.219 21.984 1 86.5 500 LYS A N 1
ATOM 3897 C CA . LYS A 1 500 ? 21.328 45.75 21.969 1 86.5 500 LYS A CA 1
ATOM 3898 C C . LYS A 1 500 ? 21.531 44.656 20.922 1 86.5 500 LYS A C 1
ATOM 3900 O O . LYS A 1 500 ? 22.609 44.531 20.344 1 86.5 500 LYS A O 1
ATOM 3905 N N . ARG A 1 501 ? 20.5 43.969 20.734 1 85.62 501 ARG A N 1
ATOM 3906 C CA . ARG A 1 501 ? 20.594 42.781 19.875 1 85.62 501 ARG A CA 1
ATOM 3907 C C . ARG A 1 501 ? 20.422 43.156 18.422 1 85.62 501 ARG A C 1
ATOM 3909 O O . ARG A 1 501 ? 21.094 42.625 17.547 1 85.62 501 ARG A O 1
ATOM 3916 N N . VAL A 1 502 ? 19.484 44.094 18.125 1 79.88 502 VAL A N 1
ATOM 3917 C CA . VAL A 1 502 ? 19.188 44.406 16.734 1 79.88 502 VAL A CA 1
ATOM 3918 C C . VAL A 1 502 ? 20.109 45.531 16.266 1 79.88 502 VAL A C 1
ATOM 3920 O O . VAL A 1 502 ? 20.359 45.688 15.062 1 79.88 502 VAL A O 1
ATOM 3923 N N . VAL A 1 503 ? 20.734 46.375 17.078 1 73.38 503 VAL A N 1
ATOM 3924 C CA . VAL A 1 503 ? 21.688 47.438 16.859 1 73.38 503 VAL A CA 1
ATOM 3925 C C . VAL A 1 503 ? 21.047 48.531 16.016 1 73.38 503 VAL A C 1
ATOM 3927 O O . VAL A 1 503 ? 21.172 49.719 16.297 1 73.38 503 VAL A O 1
ATOM 3930 N N . VAL A 1 504 ? 20.172 48.188 15.047 1 75.75 504 VAL A N 1
ATOM 3931 C CA . VAL A 1 504 ? 19.578 49.188 14.164 1 75.75 504 VAL A CA 1
ATOM 3932 C C . VAL A 1 504 ? 18.312 49.75 14.797 1 75.75 504 VAL A C 1
ATOM 3934 O O . VAL A 1 504 ? 17.484 49 15.336 1 75.75 504 VAL A O 1
ATOM 3937 N N . GLU A 1 505 ? 18.141 51 14.789 1 78.19 505 GLU A N 1
ATOM 3938 C CA . GLU A 1 505 ? 17.094 51.75 15.484 1 78.19 505 GLU A CA 1
ATOM 3939 C C . GLU A 1 505 ? 15.703 51.312 15.023 1 78.19 505 GLU A C 1
ATOM 3941 O O . GLU A 1 505 ? 14.789 51.188 15.836 1 78.19 505 GLU A O 1
ATOM 3946 N N . TYR A 1 506 ? 15.609 51.062 13.734 1 77.62 506 TYR A N 1
ATOM 3947 C CA . TYR A 1 506 ? 14.273 50.844 13.18 1 77.62 506 TYR A CA 1
ATOM 3948 C C . TYR A 1 506 ? 13.711 49.5 13.609 1 77.62 506 TYR A C 1
ATOM 3950 O O . TYR A 1 506 ? 12.516 49.25 13.445 1 77.62 506 TYR A O 1
ATOM 3958 N N . LYS A 1 507 ? 14.492 48.625 14.242 1 84.06 507 LYS A N 1
ATOM 3959 C CA . LYS A 1 507 ? 14.047 47.312 14.711 1 84.06 507 LYS A CA 1
ATOM 3960 C C . LYS A 1 507 ? 13.773 47.344 16.219 1 84.06 507 LYS A C 1
ATOM 3962 O O . LYS A 1 507 ? 13.328 46.344 16.781 1 84.06 507 LYS A O 1
ATOM 3967 N N . GLN A 1 508 ? 14.102 48.438 16.812 1 87.31 508 GLN A N 1
ATOM 3968 C CA . GLN A 1 508 ? 13.953 48.5 18.25 1 87.31 508 GLN A CA 1
ATOM 3969 C C . GLN A 1 508 ? 12.492 48.656 18.656 1 87.31 508 GLN A C 1
ATOM 3971 O O . GLN A 1 508 ? 11.664 49.094 17.828 1 87.31 508 GLN A O 1
ATOM 3976 N N . LEU A 1 509 ? 12.086 48.375 19.844 1 92.69 509 LEU A N 1
ATOM 3977 C CA . LEU A 1 509 ? 10.711 48.375 20.344 1 92.69 509 LEU A CA 1
ATOM 3978 C C . LEU A 1 509 ? 10.281 49.812 20.688 1 92.69 509 LEU A C 1
ATOM 3980 O O . LEU A 1 509 ? 9.969 50.094 21.844 1 92.69 509 LEU A O 1
ATOM 3984 N N . HIS A 1 510 ? 10.117 50.562 19.656 1 87.5 510 HIS A N 1
ATOM 3985 C CA . HIS A 1 510 ? 9.836 51.969 19.828 1 87.5 510 HIS A CA 1
ATOM 3986 C C . HIS A 1 510 ? 8.445 52.188 20.422 1 87.5 510 HIS A C 1
ATOM 3988 O O . HIS A 1 510 ? 8.164 53.25 20.984 1 87.5 510 HIS A O 1
ATOM 3994 N N . SER A 1 511 ? 7.594 51.125 20.266 1 88.69 511 SER A N 1
ATOM 3995 C CA . SER A 1 511 ? 6.254 51.281 20.828 1 88.69 511 SER A CA 1
ATOM 3996 C C . SER A 1 511 ? 6.164 50.625 22.203 1 88.69 511 SER A C 1
ATOM 3998 O O . SER A 1 511 ? 5.102 50.656 22.828 1 88.69 511 SER A O 1
ATOM 4000 N N . GLY A 1 512 ? 7.242 50.125 22.625 1 91.25 512 GLY A N 1
ATOM 4001 C CA . GLY A 1 512 ? 7.305 49.594 23.969 1 91.25 512 GLY A CA 1
ATOM 4002 C C . GLY A 1 512 ? 6.895 48.125 24.062 1 91.25 512 GLY A C 1
ATOM 4003 O O . GLY A 1 512 ? 6.93 47.406 23.062 1 91.25 512 GLY A O 1
ATOM 4004 N N . VAL A 1 513 ? 6.734 47.781 25.297 1 94.19 513 VAL A N 1
ATOM 4005 C CA . VAL A 1 513 ? 6.383 46.406 25.656 1 94.19 513 VAL A CA 1
ATOM 4006 C C . VAL A 1 513 ? 5.137 46.406 26.531 1 94.19 513 VAL A C 1
ATOM 4008 O O . VAL A 1 513 ? 4.957 47.281 27.375 1 94.19 513 VAL A O 1
ATOM 4011 N N . GLN A 1 514 ? 4.242 45.531 26.188 1 94 514 GLN A N 1
ATOM 4012 C CA . GLN A 1 514 ? 3.105 45.281 27.062 1 94 514 GLN A CA 1
ATOM 4013 C C . GLN A 1 514 ? 3.123 43.812 27.547 1 94 514 GLN A C 1
ATOM 4015 O O . GLN A 1 514 ? 3.312 42.906 26.75 1 94 514 GLN A O 1
ATOM 4020 N N . PHE A 1 515 ? 3.021 43.656 28.859 1 94.12 515 PHE A N 1
ATOM 4021 C CA . PHE A 1 515 ? 2.922 42.312 29.391 1 94.12 515 PHE A CA 1
ATOM 4022 C C . PHE A 1 515 ? 1.488 41.781 29.297 1 94.12 515 PHE A C 1
ATOM 4024 O O . PHE A 1 515 ? 0.545 42.5 29.641 1 94.12 515 PHE A O 1
ATOM 4031 N N . VAL A 1 516 ? 1.415 40.594 28.672 1 92.69 516 VAL A N 1
ATOM 4032 C CA . VAL A 1 516 ? 0.1 39.969 28.562 1 92.69 516 VAL A CA 1
ATOM 4033 C C . VAL A 1 516 ? 0.173 38.531 29.062 1 92.69 516 VAL A C 1
ATOM 4035 O O . VAL A 1 516 ? 1.257 37.969 29.125 1 92.69 516 VAL A O 1
ATOM 4038 N N . ASP A 1 517 ? -1.006 37.938 29.375 1 88.56 517 ASP A N 1
ATOM 4039 C CA . ASP A 1 517 ? -1.072 36.531 29.844 1 88.56 517 ASP A CA 1
ATOM 4040 C C . ASP A 1 517 ? -1.272 35.594 28.688 1 88.56 517 ASP A C 1
ATOM 4042 O O . ASP A 1 517 ? -0.987 34.375 28.797 1 88.56 517 ASP A O 1
ATOM 4046 N N . SER A 1 518 ? -1.824 36.125 27.656 1 88 518 SER A N 1
ATOM 4047 C CA . SER A 1 518 ? -2.08 35.312 26.469 1 88 518 SER A CA 1
ATOM 4048 C C . SER A 1 518 ? -2.133 36.188 25.219 1 88 518 SER A C 1
ATOM 4050 O O . SER A 1 518 ? -2.312 37.406 25.281 1 88 518 SER A O 1
ATOM 4052 N N . PHE A 1 519 ? -1.861 35.562 24.094 1 87.5 519 PHE A N 1
ATOM 4053 C CA . PHE A 1 519 ? -1.98 36.219 22.797 1 87.5 519 PHE A CA 1
ATOM 4054 C C . PHE A 1 519 ? -3.334 35.938 22.156 1 87.5 519 PHE A C 1
ATOM 4056 O O . PHE A 1 519 ? -3.971 34.938 22.469 1 87.5 519 PHE A O 1
ATOM 4063 N N . PRO A 1 520 ? -3.748 36.938 21.344 1 83.69 520 PRO A N 1
ATOM 4064 C CA . PRO A 1 520 ? -4.891 36.562 20.5 1 83.69 520 PRO A CA 1
ATOM 4065 C C . PRO A 1 520 ? -4.562 35.438 19.531 1 83.69 520 PRO A C 1
ATOM 4067 O O . PRO A 1 520 ? -3.648 35.594 18.703 1 83.69 520 PRO A O 1
ATOM 4070 N N . LEU A 1 521 ? -5.188 34.375 19.75 1 77.25 521 LEU A N 1
ATOM 4071 C CA . LEU A 1 521 ? -4.945 33.188 18.922 1 77.25 521 LEU A CA 1
ATOM 4072 C C . LEU A 1 521 ? -6.18 32.844 18.094 1 77.25 521 LEU A C 1
ATOM 4074 O O . LEU A 1 521 ? -7.305 33.125 18.516 1 77.25 521 LEU A O 1
ATOM 4078 N N . ASN A 1 522 ? -5.902 32.312 17 1 67.69 522 ASN A N 1
ATOM 4079 C CA . ASN A 1 522 ? -7.031 31.719 16.297 1 67.69 522 ASN A CA 1
ATOM 4080 C C . ASN A 1 522 ? -7.383 30.344 16.844 1 67.69 522 ASN A C 1
ATOM 4082 O O . ASN A 1 522 ? -6.812 29.906 17.844 1 67.69 522 ASN A O 1
ATOM 4086 N N . THR A 1 523 ? -8.305 29.734 16.219 1 58.5 523 THR A N 1
ATOM 4087 C CA . THR A 1 523 ? -8.844 28.453 16.703 1 58.5 523 THR A CA 1
ATOM 4088 C C . THR A 1 523 ? -7.785 27.359 16.609 1 58.5 523 THR A C 1
ATOM 4090 O O . THR A 1 523 ? -7.852 26.375 17.344 1 58.5 523 THR A O 1
ATOM 4093 N N . ASN A 1 524 ? -6.816 27.641 15.844 1 57.28 524 ASN A N 1
ATOM 4094 C CA . ASN A 1 524 ? -5.793 26.609 15.641 1 57.28 524 ASN A CA 1
ATOM 4095 C C . ASN A 1 524 ? -4.52 26.938 16.422 1 57.28 524 ASN A C 1
ATOM 4097 O O . ASN A 1 524 ? -3.5 26.266 16.25 1 57.28 524 ASN A O 1
ATOM 4101 N N . GLY A 1 525 ? -4.594 28.016 17.188 1 61.41 525 GLY A N 1
ATOM 4102 C CA . GLY A 1 525 ? -3.482 28.359 18.062 1 61.41 525 GLY A CA 1
ATOM 4103 C C . GLY A 1 525 ? -2.473 29.281 17.422 1 61.41 525 GLY A C 1
ATOM 4104 O O . GLY A 1 525 ? -1.422 29.578 18 1 61.41 525 GLY A O 1
ATOM 4105 N N . LYS A 1 526 ? -2.777 29.625 16.219 1 67.44 526 LYS A N 1
ATOM 4106 C CA . LYS A 1 526 ? -1.872 30.578 15.57 1 67.44 526 LYS A CA 1
ATOM 4107 C C . LYS A 1 526 ? -2.115 32 16.078 1 67.44 526 LYS A C 1
ATOM 4109 O O . LYS A 1 526 ? -3.262 32.406 16.266 1 67.44 526 LYS A O 1
ATOM 4114 N N . ILE A 1 527 ? -1.12 32.844 16.328 1 73.12 527 ILE A N 1
ATOM 4115 C CA . ILE A 1 527 ? -1.222 34.219 16.812 1 73.12 527 ILE A CA 1
ATOM 4116 C C . ILE A 1 527 ? -1.839 35.094 15.727 1 73.12 527 ILE A C 1
ATOM 4118 O O . ILE A 1 527 ? -1.407 35.062 14.57 1 73.12 527 ILE A O 1
ATOM 4122 N N . LEU A 1 528 ? -2.934 35.75 16.047 1 75.56 528 LEU A N 1
ATOM 4123 C CA . LEU A 1 528 ? -3.537 36.781 15.203 1 75.56 528 LEU A CA 1
ATOM 4124 C C . LEU A 1 528 ? -2.859 38.125 15.414 1 75.56 528 LEU A C 1
ATOM 4126 O O . LEU A 1 528 ? -3.207 38.844 16.344 1 75.56 528 LEU A O 1
ATOM 4130 N N . ARG A 1 529 ? -1.955 38.531 14.531 1 78.94 529 ARG A N 1
ATOM 4131 C CA . ARG A 1 529 ? -1.102 39.688 14.758 1 78.94 529 ARG A CA 1
ATOM 4132 C C . ARG A 1 529 ? -1.913 40.969 14.727 1 78.94 529 ARG A C 1
ATOM 4134 O O . ARG A 1 529 ? -1.611 41.938 15.461 1 78.94 529 ARG A O 1
ATOM 4141 N N . ASN A 1 530 ? -2.994 40.969 13.883 1 75.56 530 ASN A N 1
ATOM 4142 C CA . ASN A 1 530 ? -3.844 42.156 13.859 1 75.56 530 ASN A CA 1
ATOM 4143 C C . ASN A 1 530 ? -4.551 42.375 15.188 1 75.56 530 ASN A C 1
ATOM 4145 O O . ASN A 1 530 ? -4.602 43.5 15.695 1 75.56 530 ASN A O 1
ATOM 4149 N N . ALA A 1 531 ? -5.027 41.312 15.648 1 84.06 531 ALA A N 1
ATOM 4150 C CA . ALA A 1 531 ? -5.676 41.375 16.953 1 84.06 531 ALA A CA 1
ATOM 4151 C C . ALA A 1 531 ? -4.664 41.719 18.047 1 84.06 531 ALA A C 1
ATOM 4153 O O . ALA A 1 531 ? -4.977 42.438 19 1 84.06 531 ALA A O 1
ATOM 4154 N N . ALA A 1 532 ? -3.549 41.188 17.906 1 88.25 532 ALA A N 1
ATOM 4155 C CA . ALA A 1 532 ? -2.48 41.469 18.859 1 88.25 532 ALA A CA 1
ATOM 4156 C C . ALA A 1 532 ? -2.119 42.969 18.859 1 88.25 532 ALA A C 1
ATOM 4158 O O . ALA A 1 532 ? -1.861 43.531 19.906 1 88.25 532 ALA A O 1
ATOM 4159 N N . ARG A 1 533 ? -2.133 43.469 17.672 1 85 533 ARG A N 1
ATOM 4160 C CA . ARG A 1 533 ? -1.864 44.906 17.547 1 85 533 ARG A CA 1
ATOM 4161 C C . ARG A 1 533 ? -2.9 45.719 18.312 1 85 533 ARG A C 1
ATOM 4163 O O . ARG A 1 533 ? -2.551 46.625 19.062 1 85 533 ARG A O 1
ATOM 4170 N N . LYS A 1 534 ? -4.156 45.312 18.078 1 86.25 534 LYS A N 1
ATOM 4171 C CA . LYS A 1 534 ? -5.23 46.031 18.766 1 86.25 534 LYS A CA 1
ATOM 4172 C C . LYS A 1 534 ? -5.09 45.906 20.281 1 86.25 534 LYS A C 1
ATOM 4174 O O . LYS A 1 534 ? -5.305 46.844 21.016 1 86.25 534 LYS A O 1
ATOM 4179 N N . LEU A 1 535 ? -4.762 44.781 20.688 1 90.44 535 LEU A N 1
ATOM 4180 C CA . LEU A 1 535 ? -4.543 44.531 22.109 1 90.44 535 LEU A CA 1
ATOM 4181 C C . LEU A 1 535 ? -3.404 45.406 22.641 1 90.44 535 LEU A C 1
ATOM 4183 O O . LEU A 1 535 ? -3.529 46.031 23.703 1 90.44 535 LEU A O 1
ATOM 4187 N N . PHE A 1 536 ? -2.377 45.438 21.969 1 91.06 536 PHE A N 1
ATOM 4188 C CA . PHE A 1 536 ? -1.239 46.281 22.359 1 91.06 536 PHE A CA 1
ATOM 4189 C C . PHE A 1 536 ? -1.653 47.719 22.516 1 91.06 536 PHE A C 1
ATOM 4191 O O . PHE A 1 536 ? -1.356 48.375 23.531 1 91.06 536 PHE A O 1
ATOM 4198 N N . GLU A 1 537 ? -2.416 48.281 21.562 1 86.88 537 GLU A N 1
ATOM 4199 C CA . GLU A 1 537 ? -2.846 49.656 21.547 1 86.88 537 GLU A CA 1
ATOM 4200 C C . GLU A 1 537 ? -3.777 49.969 22.719 1 86.88 537 GLU A C 1
ATOM 4202 O O . GLU A 1 537 ? -3.697 51.031 23.328 1 86.88 537 GLU A O 1
ATOM 4207 N N . SER A 1 538 ? -4.602 48.969 22.953 1 89.81 538 SER A N 1
ATOM 4208 C CA . SER A 1 538 ? -5.52 49.156 24.078 1 89.81 538 SER A CA 1
ATOM 4209 C C . SER A 1 538 ? -4.773 49.219 25.406 1 89.81 538 SER A C 1
ATOM 4211 O O . SER A 1 538 ? -5.18 49.938 26.312 1 89.81 538 SER A O 1
ATOM 4213 N N . LEU A 1 539 ? -3.725 48.531 25.5 1 88.69 539 LEU A N 1
ATOM 4214 C CA . LEU A 1 539 ? -2.951 48.469 26.734 1 88.69 539 LEU A CA 1
ATOM 4215 C C . LEU A 1 539 ? -2.051 49.719 26.875 1 88.69 539 LEU A C 1
ATOM 4217 O O . LEU A 1 539 ? -1.673 50.094 27.984 1 88.69 539 LEU A O 1
ATOM 4221 N N . MET A 1 540 ? -1.699 50.188 25.75 1 82.06 540 MET A N 1
ATOM 4222 C CA . MET A 1 540 ? -0.897 51.406 25.75 1 82.06 540 MET A CA 1
ATOM 4223 C C . MET A 1 540 ? -1.685 52.594 26.344 1 82.06 540 MET A C 1
ATOM 4225 O O . MET A 1 540 ? -1.131 53.406 27.078 1 82.06 540 MET A O 1
ATOM 4229 N N . ASP A 1 541 ? -2.998 52.625 25.969 1 72 541 ASP A N 1
ATOM 4230 C CA . ASP A 1 541 ? -3.865 53.688 26.406 1 72 541 ASP A CA 1
ATOM 4231 C C . ASP A 1 541 ? -4.191 53.562 27.891 1 72 541 ASP A C 1
ATOM 4233 O O . ASP A 1 541 ? -4.492 54.562 28.562 1 72 541 ASP A O 1
ATOM 4237 N N . SER A 1 542 ? -4.203 52.344 28.312 1 66.62 542 SER A N 1
ATOM 4238 C CA . SER A 1 542 ? -4.57 52.125 29.719 1 66.62 542 SER A CA 1
ATOM 4239 C C . SER A 1 542 ? -3.406 52.438 30.641 1 66.62 542 SER A C 1
ATOM 4241 O O . SER A 1 542 ? -3.592 52.594 31.859 1 66.62 542 SER A O 1
ATOM 4243 N N . ASN A 1 543 ? -2.262 52.469 30.25 1 51.75 543 ASN A N 1
ATOM 4244 C CA . ASN A 1 543 ? -1.148 52.875 31.125 1 51.75 543 ASN A CA 1
ATOM 4245 C C . ASN A 1 543 ? -0.794 54.344 30.969 1 51.75 543 ASN A C 1
ATOM 4247 O O . ASN A 1 543 ? -0.751 54.844 29.844 1 51.75 543 ASN A O 1
ATOM 4251 N N . VAL B 1 1 ? -40.438 -25.781 -2.553 1 23.06 1 VAL B N 1
ATOM 4252 C CA . VAL B 1 1 ? -39.25 -25.344 -1.839 1 23.06 1 VAL B CA 1
ATOM 4253 C C . VAL B 1 1 ? -38.156 -25.016 -2.836 1 23.06 1 VAL B C 1
ATOM 4255 O O . VAL B 1 1 ? -37.594 -25.906 -3.482 1 23.06 1 VAL B O 1
ATOM 4258 N N . GLU B 1 2 ? -38.312 -24.156 -3.768 1 22.48 2 GLU B N 1
ATOM 4259 C CA . GLU B 1 2 ? -37.531 -23.781 -4.934 1 22.48 2 GLU B CA 1
ATOM 4260 C C . GLU B 1 2 ? -36.125 -23.344 -4.527 1 22.48 2 GLU B C 1
ATOM 4262 O O . GLU B 1 2 ? -35.969 -22.453 -3.686 1 22.48 2 GLU B O 1
ATOM 4267 N N . SER B 1 3 ? -35.312 -24.375 -4.371 1 23.23 3 SER B N 1
ATOM 4268 C CA . SER B 1 3 ? -33.938 -24.266 -3.914 1 23.23 3 SER B CA 1
ATOM 4269 C C . SER B 1 3 ? -33.219 -23.078 -4.547 1 23.23 3 SER B C 1
ATOM 4271 O O . SER B 1 3 ? -33.219 -22.938 -5.77 1 23.23 3 SER B O 1
ATOM 4273 N N . VAL B 1 4 ? -33.312 -21.953 -3.896 1 28.42 4 VAL B N 1
ATOM 4274 C CA . VAL B 1 4 ? -32.562 -20.75 -4.242 1 28.42 4 VAL B CA 1
ATOM 4275 C C . VAL B 1 4 ? -31.172 -21.156 -4.758 1 28.42 4 VAL B C 1
ATOM 4277 O O . VAL B 1 4 ? -30.359 -21.703 -4.004 1 28.42 4 VAL B O 1
ATOM 4280 N N . ARG B 1 5 ? -31.078 -21.656 -5.941 1 28.98 5 ARG B N 1
ATOM 4281 C CA . ARG B 1 5 ? -29.844 -21.859 -6.691 1 28.98 5 ARG B CA 1
ATOM 4282 C C . ARG B 1 5 ? -28.797 -20.812 -6.316 1 28.98 5 ARG B C 1
ATOM 4284 O O . ARG B 1 5 ? -29 -19.625 -6.516 1 28.98 5 ARG B O 1
ATOM 4291 N N . MET B 1 6 ? -28.25 -21.047 -5.223 1 29.94 6 MET B N 1
ATOM 4292 C CA . MET B 1 6 ? -27.094 -20.219 -4.93 1 29.94 6 MET B CA 1
ATOM 4293 C C . MET B 1 6 ? -26.281 -19.953 -6.191 1 29.94 6 MET B C 1
ATOM 4295 O O . MET B 1 6 ? -25.812 -20.891 -6.844 1 29.94 6 MET B O 1
ATOM 4299 N N . ALA B 1 7 ? -26.656 -19.125 -7.098 1 32.34 7 ALA B N 1
ATOM 4300 C CA . ALA B 1 7 ? -25.891 -18.625 -8.234 1 32.34 7 ALA B CA 1
ATOM 4301 C C . ALA B 1 7 ? -24.391 -18.703 -7.953 1 32.34 7 ALA B C 1
ATOM 4303 O O . ALA B 1 7 ? -23.922 -18.281 -6.891 1 32.34 7 ALA B O 1
ATOM 4304 N N . THR B 1 8 ? -23.672 -19.719 -8.398 1 34.44 8 THR B N 1
ATOM 4305 C CA . THR B 1 8 ? -22.203 -19.734 -8.414 1 34.44 8 THR B CA 1
ATOM 4306 C C . THR B 1 8 ? -21.641 -18.328 -8.578 1 34.44 8 THR B C 1
ATOM 4308 O O . THR B 1 8 ? -21.891 -17.672 -9.594 1 34.44 8 THR B O 1
ATOM 4311 N N . ARG B 1 9 ? -21.484 -17.578 -7.605 1 42.59 9 ARG B N 1
ATOM 4312 C CA . ARG B 1 9 ? -21.047 -16.203 -7.469 1 42.59 9 ARG B CA 1
ATOM 4313 C C . ARG B 1 9 ? -19.766 -15.945 -8.258 1 42.59 9 ARG B C 1
ATOM 4315 O O . ARG B 1 9 ? -18.719 -16.516 -7.949 1 42.59 9 ARG B O 1
ATOM 4322 N N . ILE B 1 10 ? -19.828 -15.938 -9.625 1 43.94 10 ILE B N 1
ATOM 4323 C CA . ILE B 1 10 ? -18.703 -15.383 -10.375 1 43.94 10 ILE B CA 1
ATOM 4324 C C . ILE B 1 10 ? -18.156 -14.164 -9.641 1 43.94 10 ILE B C 1
ATOM 4326 O O . ILE B 1 10 ? -18.844 -13.156 -9.492 1 43.94 10 ILE B O 1
ATOM 4330 N N . LEU B 1 11 ? -17.078 -14.367 -8.867 1 57.41 11 LEU B N 1
ATOM 4331 C CA . LEU B 1 11 ? -16.422 -13.281 -8.148 1 57.41 11 LEU B CA 1
ATOM 4332 C C . LEU B 1 11 ? -16.016 -12.164 -9.102 1 57.41 11 LEU B C 1
ATOM 4334 O O . LEU B 1 11 ? -16.016 -10.992 -8.727 1 57.41 11 LEU B O 1
ATOM 4338 N N . PHE B 1 12 ? -15.828 -12.625 -10.492 1 67.62 12 PHE B N 1
ATOM 4339 C CA . PHE B 1 12 ? -15.344 -11.617 -11.422 1 67.62 12 PHE B CA 1
ATOM 4340 C C . PHE B 1 12 ? -16.25 -11.531 -12.648 1 67.62 12 PHE B C 1
ATOM 4342 O O . PHE B 1 12 ? -16.344 -12.484 -13.422 1 67.62 12 PHE B O 1
ATOM 4349 N N . PRO B 1 13 ? -16.922 -10.508 -12.852 1 80.75 13 PRO B N 1
ATOM 4350 C CA . PRO B 1 13 ? -17.781 -10.375 -14.031 1 80.75 13 PRO B CA 1
ATOM 4351 C C . PRO B 1 13 ? -16.984 -10.398 -15.336 1 80.75 13 PRO B C 1
ATOM 4353 O O . PRO B 1 13 ? -15.906 -9.805 -15.414 1 80.75 13 PRO B O 1
ATOM 4356 N N . THR B 1 14 ? -17.359 -11.266 -16.297 1 92.69 14 THR B N 1
ATOM 4357 C CA . THR B 1 14 ? -16.828 -11.336 -17.656 1 92.69 14 THR B CA 1
ATOM 4358 C C . THR B 1 14 ? -17.875 -10.867 -18.672 1 92.69 14 THR B C 1
ATOM 4360 O O . THR B 1 14 ? -19.047 -11.227 -18.578 1 92.69 14 THR B O 1
ATOM 4363 N N . THR B 1 15 ? -17.469 -10 -19.609 1 94.5 15 THR B N 1
ATOM 4364 C CA . THR B 1 15 ? -18.375 -9.484 -20.625 1 94.5 15 THR B CA 1
ATOM 4365 C C . THR B 1 15 ? -17.938 -9.93 -22.016 1 94.5 15 THR B C 1
ATOM 4367 O O . THR B 1 15 ? -16.766 -10.258 -22.219 1 94.5 15 THR B O 1
ATOM 4370 N N . PHE B 1 16 ? -18.938 -10.016 -22.906 1 97.06 16 PHE B N 1
ATOM 4371 C CA . PHE B 1 16 ? -18.688 -10.414 -24.281 1 97.06 16 PHE B CA 1
ATOM 4372 C C . PHE B 1 16 ? -19.156 -9.328 -25.25 1 97.06 16 PHE B C 1
ATOM 4374 O O . PHE B 1 16 ? -20.281 -8.836 -25.156 1 97.06 16 PHE B O 1
ATOM 4381 N N . ASP B 1 17 ? -18.203 -8.898 -26.141 1 96.94 17 ASP B N 1
ATOM 4382 C CA . ASP B 1 17 ? -18.547 -7.965 -27.203 1 96.94 17 ASP B CA 1
ATOM 4383 C C . ASP B 1 17 ? -18.922 -8.711 -28.484 1 96.94 17 ASP B C 1
ATOM 4385 O O . ASP B 1 17 ? -18.078 -9.297 -29.141 1 96.94 17 ASP B O 1
ATOM 4389 N N . GLU B 1 18 ? -20.125 -8.57 -28.953 1 95 18 GLU B N 1
ATOM 4390 C CA . GLU B 1 18 ? -20.641 -9.328 -30.094 1 95 18 GLU B CA 1
ATOM 4391 C C . GLU B 1 18 ? -20.016 -8.883 -31.406 1 95 18 GLU B C 1
ATOM 4393 O O . GLU B 1 18 ? -19.906 -9.664 -32.344 1 95 18 GLU B O 1
ATOM 4398 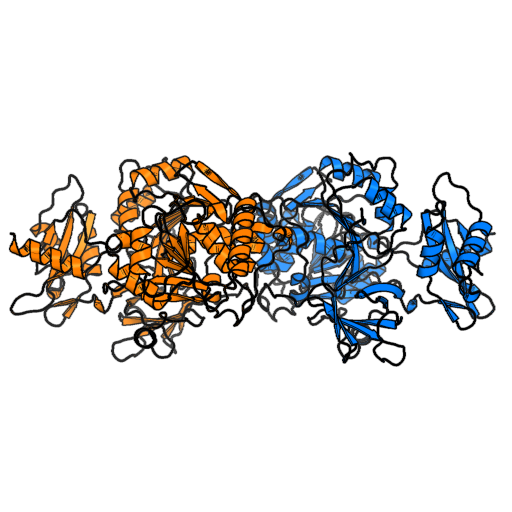N N . LYS B 1 19 ? -19.656 -7.668 -31.469 1 95.25 19 LYS B N 1
ATOM 4399 C CA . LYS B 1 19 ? -19.062 -7.133 -32.688 1 95.25 19 LYS B CA 1
ATOM 4400 C C . LYS B 1 19 ? -17.625 -7.602 -32.844 1 95.25 19 LYS B C 1
ATOM 4402 O O . LYS B 1 19 ? -17.25 -8.094 -33.906 1 95.25 19 LYS B O 1
ATOM 4407 N N . THR B 1 20 ? -16.828 -7.539 -31.828 1 95.31 20 THR B N 1
ATOM 4408 C CA . THR B 1 20 ? -15.406 -7.891 -31.906 1 95.31 20 THR B CA 1
ATOM 4409 C C . THR B 1 20 ? -15.195 -9.352 -31.516 1 95.31 20 THR B C 1
ATOM 4411 O O . THR B 1 20 ? -14.125 -9.914 -31.766 1 95.31 20 THR B O 1
ATOM 4414 N N . LYS B 1 21 ? -16.203 -9.93 -30.781 1 97.38 21 LYS B N 1
ATOM 4415 C CA . LYS B 1 21 ? -16.156 -11.289 -30.25 1 97.38 21 LYS B CA 1
ATOM 4416 C C . LYS B 1 21 ? -15.023 -11.453 -29.25 1 97.38 21 LYS B C 1
ATOM 4418 O O . LYS B 1 21 ? -14.273 -12.438 -29.297 1 97.38 21 LYS B O 1
ATOM 4423 N N . ILE B 1 22 ? -14.82 -10.453 -28.5 1 97.81 22 ILE B N 1
ATOM 4424 C CA . ILE B 1 22 ? -13.805 -10.453 -27.453 1 97.81 22 ILE B CA 1
ATOM 4425 C C . ILE B 1 22 ? -14.477 -10.547 -26.094 1 97.81 22 ILE B C 1
ATOM 4427 O O . ILE B 1 22 ? -15.469 -9.852 -25.828 1 97.81 22 ILE B O 1
ATOM 4431 N N . TRP B 1 23 ? -14.016 -11.508 -25.297 1 97.94 23 TRP B N 1
ATOM 4432 C CA . TRP B 1 23 ? -14.391 -11.547 -23.891 1 97.94 23 TRP B CA 1
ATOM 4433 C C . TRP B 1 23 ? -13.461 -10.68 -23.047 1 97.94 23 TRP B C 1
ATOM 4435 O O . TRP B 1 23 ? -12.25 -10.648 -23.281 1 97.94 23 TRP B O 1
ATOM 4445 N N . SER B 1 24 ? -14.039 -9.914 -22.094 1 96.56 24 SER B N 1
ATOM 4446 C CA . SER B 1 24 ? -13.242 -9.031 -21.25 1 96.56 24 SER B CA 1
ATOM 4447 C C . SER B 1 24 ? -13.641 -9.164 -19.781 1 96.56 24 SER B C 1
ATOM 4449 O O . SER B 1 24 ? -14.828 -9.25 -19.469 1 96.56 24 SER B O 1
ATOM 4451 N N . GLY B 1 25 ? -12.586 -9.281 -18.906 1 93.44 25 GLY B N 1
ATOM 4452 C CA . GLY B 1 25 ? -12.867 -9.039 -17.5 1 93.44 25 GLY B CA 1
ATOM 4453 C C . GLY B 1 25 ? -13.195 -7.59 -17.203 1 93.44 25 GLY B C 1
ATOM 4454 O O . GLY B 1 25 ? -13.188 -6.746 -18.109 1 93.44 25 GLY B O 1
ATOM 4455 N N . ALA B 1 26 ? -13.578 -7.32 -15.93 1 88.44 26 ALA B N 1
ATOM 4456 C CA . ALA B 1 26 ? -13.789 -5.934 -15.523 1 88.44 26 ALA B CA 1
ATOM 4457 C C . ALA B 1 26 ? -12.539 -5.09 -15.781 1 88.44 26 ALA B C 1
ATOM 4459 O O . ALA B 1 26 ? -11.43 -5.613 -15.82 1 88.44 26 ALA B O 1
ATOM 4460 N N . PRO B 1 27 ? -12.75 -3.828 -16.016 1 86.12 27 PRO B N 1
ATOM 4461 C CA . PRO B 1 27 ? -11.57 -2.977 -16.156 1 86.12 27 PRO B CA 1
ATOM 4462 C C . PRO B 1 27 ? -10.695 -2.971 -14.898 1 86.12 27 PRO B C 1
ATOM 4464 O O . PRO B 1 27 ? -11.211 -2.922 -13.781 1 86.12 27 PRO B O 1
ATOM 4467 N N . ARG B 1 28 ? -9.484 -3.111 -15.141 1 83.94 28 ARG B N 1
ATOM 4468 C CA . ARG B 1 28 ? -8.562 -3.055 -14.016 1 83.94 28 ARG B CA 1
ATOM 4469 C C . ARG B 1 28 ? -8.305 -1.612 -13.586 1 83.94 28 ARG B C 1
ATOM 4471 O O . ARG B 1 28 ? -8.133 -0.73 -14.43 1 83.94 28 ARG B O 1
ATOM 4478 N N . GLN B 1 29 ? -8.352 -1.354 -12.344 1 80.38 29 GLN B N 1
ATOM 4479 C CA . GLN B 1 29 ? -7.922 -0.075 -11.789 1 80.38 29 GLN B CA 1
ATOM 4480 C C . GLN B 1 29 ? -6.477 -0.147 -11.297 1 80.38 29 GLN B C 1
ATOM 4482 O O . GLN B 1 29 ? -6.18 -0.844 -10.32 1 80.38 29 GLN B O 1
ATOM 4487 N N . PRO B 1 30 ? -5.543 0.551 -12.047 1 80.69 30 PRO B N 1
ATOM 4488 C CA . PRO B 1 30 ? -4.164 0.45 -11.562 1 80.69 30 PRO B CA 1
ATOM 4489 C C . PRO B 1 30 ? -3.975 1.106 -10.195 1 80.69 30 PRO B C 1
ATOM 4491 O O . PRO B 1 30 ? -4.539 2.172 -9.93 1 80.69 30 PRO B O 1
ATOM 4494 N N . LEU B 1 31 ? -3.283 0.432 -9.398 1 92.12 31 LEU B N 1
ATOM 4495 C CA . LEU B 1 31 ? -2.971 0.941 -8.07 1 92.12 31 LEU B CA 1
ATOM 4496 C C . LEU B 1 31 ? -1.665 1.73 -8.078 1 92.12 31 LEU B C 1
ATOM 4498 O O . LEU B 1 31 ? -1.608 2.854 -7.578 1 92.12 31 LEU B O 1
ATOM 4502 N N . TYR B 1 32 ? -0.703 1.228 -8.805 1 95.81 32 TYR B N 1
ATOM 4503 C CA . TYR B 1 32 ? 0.648 1.765 -8.688 1 95.81 32 TYR B CA 1
ATOM 4504 C C . TYR B 1 32 ? 1.051 2.516 -9.953 1 95.81 32 TYR B C 1
ATOM 4506 O O . TYR B 1 32 ? 0.651 2.143 -11.055 1 95.81 32 TYR B O 1
ATOM 4514 N N . ASP B 1 33 ? 1.876 3.486 -9.789 1 95.94 33 ASP B N 1
ATOM 4515 C CA . ASP B 1 33 ? 2.477 4.242 -10.883 1 95.94 33 ASP B CA 1
ATOM 4516 C C . ASP B 1 33 ? 3.342 3.338 -11.766 1 95.94 33 ASP B C 1
ATOM 4518 O O . ASP B 1 33 ? 3.902 2.35 -11.281 1 95.94 33 ASP B O 1
ATOM 4522 N N . TYR B 1 34 ? 3.445 3.68 -13.055 1 94.5 34 TYR B N 1
ATOM 4523 C CA . TYR B 1 34 ? 4.238 2.922 -14.016 1 94.5 34 TYR B CA 1
ATOM 4524 C C . TYR B 1 34 ? 5.688 2.799 -13.555 1 94.5 34 TYR B C 1
ATOM 4526 O O . TYR B 1 34 ? 6.336 1.778 -13.789 1 94.5 34 TYR B O 1
ATOM 4534 N N . ASN B 1 35 ? 6.191 3.764 -12.82 1 95.06 35 ASN B N 1
ATOM 4535 C CA . ASN B 1 35 ? 7.594 3.789 -12.414 1 95.06 35 ASN B CA 1
ATOM 4536 C C . ASN B 1 35 ? 7.773 3.268 -10.984 1 95.06 35 ASN B C 1
ATOM 4538 O O . ASN B 1 35 ? 8.875 3.33 -10.438 1 95.06 35 ASN B O 1
ATOM 4542 N N . CYS B 1 36 ? 6.75 2.793 -10.406 1 96 36 CYS B N 1
ATOM 4543 C CA . CYS B 1 36 ? 6.84 2.238 -9.062 1 96 36 CYS B CA 1
ATOM 4544 C C . CYS B 1 36 ? 7.395 0.819 -9.094 1 96 36 CYS B C 1
ATOM 4546 O O . CYS B 1 36 ? 6.836 -0.056 -9.758 1 96 36 CYS B O 1
ATOM 4548 N N . SER B 1 37 ? 8.508 0.552 -8.398 1 97.19 37 SER B N 1
ATOM 4549 C CA . SER B 1 37 ? 9.055 -0.8 -8.336 1 97.19 37 SER B CA 1
ATOM 4550 C C . SER B 1 37 ? 8.297 -1.655 -7.32 1 97.19 37 SER B C 1
ATOM 4552 O O . SER B 1 37 ? 7.773 -1.138 -6.332 1 97.19 37 SER B O 1
ATOM 4554 N N . MET B 1 38 ? 8.273 -2.898 -7.582 1 97.69 38 MET B N 1
ATOM 4555 C CA . MET B 1 38 ? 7.617 -3.807 -6.648 1 97.69 38 MET B CA 1
ATOM 4556 C C . MET B 1 38 ? 8.445 -3.969 -5.375 1 97.69 38 MET B C 1
ATOM 4558 O O . MET B 1 38 ? 7.918 -4.367 -4.336 1 97.69 38 MET B O 1
ATOM 4562 N N . GLY B 1 39 ? 9.758 -3.65 -5.492 1 98.19 39 GLY B N 1
ATOM 4563 C CA . GLY B 1 39 ? 10.586 -3.572 -4.297 1 98.19 39 GLY B CA 1
ATOM 4564 C C . GLY B 1 39 ? 10.133 -2.484 -3.336 1 98.19 39 GLY B C 1
ATOM 4565 O O . GLY B 1 39 ? 10.117 -2.691 -2.121 1 98.19 39 GLY B O 1
ATOM 4566 N N . LEU B 1 40 ? 9.742 -1.371 -3.922 1 97.12 40 LEU B N 1
ATOM 4567 C CA . LEU B 1 40 ? 9.266 -0.263 -3.098 1 97.12 40 LEU B CA 1
ATOM 4568 C C . LEU B 1 40 ? 7.965 -0.627 -2.395 1 97.12 40 LEU B C 1
ATOM 4570 O O . LEU B 1 40 ? 7.777 -0.301 -1.219 1 97.12 40 LEU B O 1
ATOM 4574 N N . VAL B 1 41 ? 7.082 -1.297 -3.074 1 97.38 41 VAL B N 1
ATOM 4575 C CA . VAL B 1 41 ? 5.801 -1.716 -2.52 1 97.38 41 VAL B CA 1
ATOM 4576 C C . VAL B 1 41 ? 6.031 -2.654 -1.338 1 97.38 41 VAL B C 1
ATOM 4578 O O . VAL B 1 41 ? 5.469 -2.453 -0.258 1 97.38 41 VAL B O 1
ATOM 4581 N N . ALA B 1 42 ? 6.891 -3.623 -1.538 1 98.56 42 ALA B N 1
ATOM 4582 C CA . ALA B 1 42 ? 7.203 -4.566 -0.469 1 98.56 42 ALA B CA 1
ATOM 4583 C C . ALA B 1 42 ? 7.875 -3.863 0.706 1 98.56 42 ALA B C 1
ATOM 4585 O O . ALA B 1 42 ? 7.547 -4.121 1.865 1 98.56 42 ALA B O 1
ATOM 4586 N N . PHE B 1 43 ? 8.805 -3.004 0.37 1 98.12 43 PHE B N 1
ATOM 4587 C CA . PHE B 1 43 ? 9.531 -2.238 1.373 1 98.12 43 PHE B CA 1
ATOM 4588 C C . PHE B 1 43 ? 8.57 -1.469 2.271 1 98.12 43 PHE B C 1
ATOM 4590 O O . PHE B 1 43 ? 8.68 -1.532 3.498 1 98.12 43 PHE B O 1
ATOM 4597 N N . ASN B 1 44 ? 7.66 -0.802 1.683 1 97.06 44 ASN B N 1
ATOM 4598 C CA . ASN B 1 44 ? 6.699 0.001 2.432 1 97.06 44 ASN B CA 1
ATOM 4599 C C . ASN B 1 44 ? 5.797 -0.871 3.299 1 97.06 44 ASN B C 1
ATOM 4601 O O . ASN B 1 44 ? 5.516 -0.528 4.449 1 97.06 44 ASN B O 1
ATOM 4605 N N . SER B 1 45 ? 5.32 -2.004 2.758 1 97.88 45 SER B N 1
ATOM 4606 C CA . SER B 1 45 ? 4.484 -2.91 3.539 1 97.88 45 SER B CA 1
ATOM 4607 C C . SER B 1 45 ? 5.211 -3.395 4.789 1 97.88 45 SER B C 1
ATOM 4609 O O . SER B 1 45 ? 4.66 -3.352 5.891 1 97.88 45 SER B O 1
ATOM 4611 N N . MET B 1 46 ? 6.449 -3.779 4.598 1 98.5 46 MET B N 1
ATOM 4612 C CA . MET B 1 46 ? 7.23 -4.32 5.707 1 98.5 46 MET B CA 1
ATOM 4613 C C . MET B 1 46 ? 7.543 -3.234 6.73 1 98.5 46 MET B C 1
ATOM 4615 O O . MET B 1 46 ? 7.5 -3.482 7.938 1 98.5 46 MET B O 1
ATOM 4619 N N . LYS B 1 47 ? 7.828 -2.082 6.25 1 97.44 47 LYS B N 1
ATOM 4620 C CA . LYS B 1 47 ? 8.141 -0.962 7.133 1 97.44 47 LYS B CA 1
ATOM 4621 C C . LYS B 1 47 ? 6.918 -0.533 7.938 1 97.44 47 LYS B C 1
ATOM 4623 O O . LYS B 1 47 ? 7.027 -0.2 9.117 1 97.44 47 LYS B O 1
ATOM 4628 N N . ASN B 1 48 ? 5.773 -0.542 7.34 1 98.06 48 ASN B N 1
ATOM 4629 C CA . ASN B 1 48 ? 4.551 -0.032 7.953 1 98.06 48 ASN B CA 1
ATOM 4630 C C . ASN B 1 48 ? 4.016 -0.988 9.016 1 98.06 48 ASN B C 1
ATOM 4632 O O . ASN B 1 48 ? 3.393 -0.557 9.984 1 98.06 48 ASN B O 1
ATOM 4636 N N . TYR B 1 49 ? 4.246 -2.285 8.844 1 98.56 49 TYR B N 1
ATOM 4637 C CA . TYR B 1 49 ? 3.705 -3.279 9.766 1 98.56 49 TYR B CA 1
ATOM 4638 C C . TYR B 1 49 ? 4.793 -4.23 10.25 1 98.56 49 TYR B C 1
ATOM 4640 O O . TYR B 1 49 ? 4.691 -5.445 10.062 1 98.56 49 TYR B O 1
ATOM 4648 N N . PRO B 1 50 ? 5.742 -3.744 10.969 1 98.44 50 PRO B N 1
ATOM 4649 C CA . PRO B 1 50 ? 6.965 -4.48 11.297 1 98.44 50 PRO B CA 1
ATOM 4650 C C . PRO B 1 50 ? 6.691 -5.746 12.109 1 98.44 50 PRO B C 1
ATOM 4652 O O . PRO B 1 50 ? 7.453 -6.711 12.031 1 98.44 50 PRO B O 1
ATOM 4655 N N . ASP B 1 51 ? 5.605 -5.828 12.82 1 98.25 51 ASP B N 1
ATOM 4656 C CA . ASP B 1 51 ? 5.352 -6.949 13.719 1 98.25 51 ASP B CA 1
ATOM 4657 C C . ASP B 1 51 ? 4.582 -8.062 13.008 1 98.25 51 ASP B C 1
ATOM 4659 O O . ASP B 1 51 ? 4.387 -9.141 13.562 1 98.25 51 ASP B O 1
ATOM 4663 N N . ASN B 1 52 ? 4.094 -7.789 11.797 1 98.62 52 ASN B N 1
ATOM 4664 C CA . ASN B 1 52 ? 3.396 -8.82 11.039 1 98.62 52 ASN B CA 1
ATOM 4665 C C . ASN B 1 52 ? 4.301 -10.016 10.75 1 98.62 52 ASN B C 1
ATOM 4667 O O . ASN B 1 52 ? 5.484 -9.844 10.445 1 98.62 52 ASN B O 1
ATOM 4671 N N . ILE B 1 53 ? 3.76 -11.203 10.836 1 98.75 53 ILE B N 1
ATOM 4672 C CA . ILE B 1 53 ? 4.52 -12.422 10.586 1 98.75 53 ILE B CA 1
ATOM 4673 C C . ILE B 1 53 ? 4.477 -12.758 9.094 1 98.75 53 ILE B C 1
ATOM 4675 O O . ILE B 1 53 ? 3.398 -12.961 8.531 1 98.75 53 ILE B O 1
ATOM 4679 N N . ILE B 1 54 ? 5.617 -12.875 8.461 1 98.56 54 ILE B N 1
ATOM 4680 C CA . ILE B 1 54 ? 5.684 -13.125 7.027 1 98.56 54 ILE B CA 1
ATOM 4681 C C . ILE B 1 54 ? 5.879 -14.617 6.773 1 98.56 54 ILE B C 1
ATOM 4683 O O . ILE B 1 54 ? 5.434 -15.141 5.746 1 98.56 54 ILE B O 1
ATOM 4687 N N . GLN B 1 55 ? 6.516 -15.266 7.773 1 98.25 55 GLN B N 1
ATOM 4688 C CA . GLN B 1 55 ? 6.895 -16.656 7.5 1 98.25 55 GLN B CA 1
ATOM 4689 C C . GLN B 1 55 ? 7.02 -17.453 8.797 1 98.25 55 GLN B C 1
ATOM 4691 O O . GLN B 1 55 ? 7.484 -16.922 9.812 1 98.25 55 GLN B O 1
ATOM 4696 N N . ILE B 1 56 ? 6.555 -18.719 8.773 1 98.56 56 ILE B N 1
ATOM 4697 C CA . ILE B 1 56 ? 6.82 -19.719 9.797 1 98.56 56 ILE B CA 1
ATOM 4698 C C . ILE B 1 56 ? 7.484 -20.938 9.164 1 98.56 56 ILE B C 1
ATOM 4700 O O . ILE B 1 56 ? 6.977 -21.484 8.188 1 98.56 56 ILE B O 1
ATOM 4704 N N . SER B 1 57 ? 8.594 -21.344 9.633 1 97.81 57 SER B N 1
ATOM 4705 C CA . SER B 1 57 ? 9.328 -22.484 9.094 1 97.81 57 SER B CA 1
ATOM 4706 C C . SER B 1 57 ? 8.977 -23.781 9.836 1 97.81 57 SER B C 1
ATOM 4708 O O . SER B 1 57 ? 9.25 -23.906 11.031 1 97.81 57 SER B O 1
ATOM 4710 N N . ASP B 1 58 ? 8.359 -24.672 9.133 1 97 58 ASP B N 1
ATOM 4711 C CA . ASP B 1 58 ? 8.102 -25.984 9.711 1 97 58 ASP B CA 1
ATOM 4712 C C . ASP B 1 58 ? 9.391 -26.797 9.844 1 97 58 ASP B C 1
ATOM 4714 O O . ASP B 1 58 ? 9.414 -27.828 10.523 1 97 58 ASP B O 1
ATOM 4718 N N . ILE B 1 59 ? 10.445 -26.359 9.312 1 94 59 ILE B N 1
ATOM 4719 C CA . ILE B 1 59 ? 11.75 -27 9.344 1 94 59 ILE B CA 1
ATOM 4720 C C . ILE B 1 59 ? 12.336 -26.922 10.75 1 94 59 ILE B C 1
ATOM 4722 O O . ILE B 1 59 ? 12.828 -27.922 11.281 1 94 59 ILE B O 1
ATOM 4726 N N . ASP B 1 60 ? 12.234 -25.719 11.375 1 94.62 60 ASP B N 1
ATOM 4727 C CA . ASP B 1 60 ? 12.867 -25.531 12.68 1 94.62 60 ASP B CA 1
ATOM 4728 C C . ASP B 1 60 ? 11.969 -24.703 13.602 1 94.62 60 ASP B C 1
ATOM 4730 O O . ASP B 1 60 ? 12.367 -24.359 14.711 1 94.62 60 ASP B O 1
ATOM 4734 N N . GLY B 1 61 ? 10.828 -24.312 13.133 1 95.56 61 GLY B N 1
ATOM 4735 C CA . GLY B 1 61 ? 9.875 -23.578 13.953 1 95.56 61 GLY B CA 1
ATOM 4736 C C . GLY B 1 61 ? 10.109 -22.078 13.961 1 95.56 61 GLY B C 1
ATOM 4737 O O . GLY B 1 61 ? 9.383 -21.344 14.617 1 95.56 61 GLY B O 1
ATOM 4738 N N . ARG B 1 62 ? 11.008 -21.625 13.227 1 96.88 62 ARG B N 1
ATOM 4739 C CA . ARG B 1 62 ? 11.367 -20.203 13.258 1 96.88 62 ARG B CA 1
ATOM 4740 C C . ARG B 1 62 ? 10.227 -19.344 12.719 1 96.88 62 ARG B C 1
ATOM 4742 O O . ARG B 1 62 ? 9.695 -19.609 11.641 1 96.88 62 ARG B O 1
ATOM 4749 N N . VAL B 1 63 ? 9.867 -18.344 13.5 1 98.56 63 VAL B N 1
ATOM 4750 C CA . VAL B 1 63 ? 8.906 -17.344 13.086 1 98.56 63 VAL B CA 1
ATOM 4751 C C . VAL B 1 63 ? 9.641 -16.078 12.641 1 98.56 63 VAL B C 1
ATOM 4753 O O . VAL B 1 63 ? 10.539 -15.602 13.336 1 98.56 63 VAL B O 1
ATOM 4756 N N . VAL B 1 64 ? 9.328 -15.539 11.484 1 98.69 64 VAL B N 1
ATOM 4757 C CA . VAL B 1 64 ? 9.992 -14.359 10.938 1 98.69 64 VAL B CA 1
ATOM 4758 C C . VAL B 1 64 ? 8.977 -13.227 10.781 1 98.69 64 VAL B C 1
ATOM 4760 O O . VAL B 1 64 ? 7.922 -13.414 10.172 1 98.69 64 VAL B O 1
ATOM 4763 N N . THR B 1 65 ? 9.289 -12.07 11.336 1 98.81 65 THR B N 1
ATOM 4764 C CA . THR B 1 65 ? 8.445 -10.891 11.211 1 98.81 65 THR B CA 1
ATOM 4765 C C . THR B 1 65 ? 8.836 -10.07 9.984 1 98.81 65 THR B C 1
ATOM 4767 O O . THR B 1 65 ? 9.883 -10.305 9.375 1 98.81 65 THR B O 1
ATOM 4770 N N . TYR B 1 66 ? 8.008 -9.117 9.633 1 98.81 66 TYR B N 1
ATOM 4771 C CA . TYR B 1 66 ? 8.312 -8.141 8.594 1 98.81 66 TYR B CA 1
ATOM 4772 C C . TYR B 1 66 ? 9.594 -7.379 8.922 1 98.81 66 TYR B C 1
ATOM 4774 O O . TYR B 1 66 ? 10.438 -7.168 8.047 1 98.81 66 TYR B O 1
ATOM 4782 N N . ALA B 1 67 ? 9.781 -7.004 10.156 1 98.44 67 ALA B N 1
ATOM 4783 C CA . ALA B 1 67 ? 10.969 -6.246 10.555 1 98.44 67 ALA B CA 1
ATOM 4784 C C . ALA B 1 67 ? 12.242 -7.051 10.312 1 98.44 67 ALA B C 1
ATOM 4786 O O . ALA B 1 67 ? 13.227 -6.523 9.789 1 98.44 67 ALA B O 1
ATOM 4787 N N . GLU B 1 68 ? 12.227 -8.281 10.703 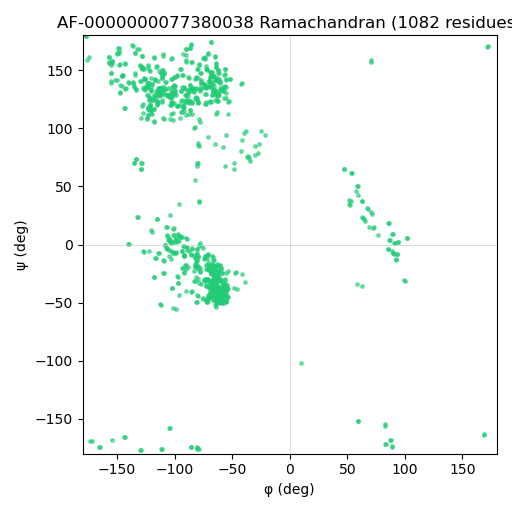1 98.44 68 GLU B N 1
ATOM 4788 C CA . GLU B 1 68 ? 13.383 -9.148 10.508 1 98.44 68 GLU B CA 1
ATOM 4789 C C . GLU B 1 68 ? 13.68 -9.359 9.031 1 98.44 68 GLU B C 1
ATOM 4791 O O . GLU B 1 68 ? 14.82 -9.195 8.586 1 98.44 68 GLU B O 1
ATOM 4796 N N . SER B 1 69 ? 12.641 -9.727 8.305 1 98.69 69 SER B N 1
ATOM 4797 C CA . SER B 1 69 ? 12.828 -9.953 6.875 1 98.69 69 SER B CA 1
ATOM 4798 C C . SER B 1 69 ? 13.297 -8.68 6.176 1 98.69 69 SER B C 1
ATOM 4800 O O . SER B 1 69 ? 14.109 -8.742 5.25 1 98.69 69 SER B O 1
ATOM 4802 N N . LEU B 1 70 ? 12.766 -7.551 6.598 1 98.69 70 LEU B N 1
ATOM 4803 C CA . LEU B 1 70 ? 13.195 -6.273 6.031 1 98.69 70 LEU B CA 1
ATOM 4804 C C . LEU B 1 70 ? 14.688 -6.051 6.258 1 98.69 70 LEU B C 1
ATOM 4806 O O . LEU B 1 70 ? 15.406 -5.672 5.336 1 98.69 70 LEU B O 1
ATOM 4810 N N . SER B 1 71 ? 15.141 -6.273 7.457 1 98.44 71 SER B N 1
ATOM 4811 C CA . SER B 1 71 ? 16.562 -6.121 7.766 1 98.44 71 SER B CA 1
ATOM 4812 C C . SER B 1 71 ? 17.422 -7.023 6.879 1 98.44 71 SER B C 1
ATOM 4814 O O . SER B 1 71 ? 18.422 -6.574 6.309 1 98.44 71 SER B O 1
ATOM 4816 N N . TRP B 1 72 ? 16.984 -8.289 6.762 1 98.62 72 TRP B N 1
ATOM 4817 C CA . TRP B 1 72 ? 17.719 -9.227 5.922 1 98.62 72 TRP B CA 1
ATOM 4818 C C . TRP B 1 72 ? 17.75 -8.766 4.473 1 98.62 72 TRP B C 1
ATOM 4820 O O . TRP B 1 72 ? 18.797 -8.734 3.834 1 98.62 72 TRP B O 1
ATOM 4830 N N . ALA B 1 73 ? 16.594 -8.391 3.959 1 98.75 73 ALA B N 1
ATOM 4831 C CA . ALA B 1 73 ? 16.469 -8 2.559 1 98.75 73 ALA B CA 1
ATOM 4832 C C . ALA B 1 73 ? 17.281 -6.75 2.26 1 98.75 73 ALA B C 1
ATOM 4834 O O . ALA B 1 73 ? 17.922 -6.648 1.206 1 98.75 73 ALA B O 1
ATOM 4835 N N . VAL B 1 74 ? 17.266 -5.797 3.205 1 98.69 74 VAL B N 1
ATOM 4836 C CA . VAL B 1 74 ? 18.031 -4.562 3.043 1 98.69 74 VAL B CA 1
ATOM 4837 C C . VAL B 1 74 ? 19.516 -4.887 2.994 1 98.69 74 VAL B C 1
ATOM 4839 O O . VAL B 1 74 ? 20.234 -4.398 2.117 1 98.69 74 VAL B O 1
ATOM 4842 N N . ARG B 1 75 ? 19.984 -5.688 3.9 1 98.75 75 ARG B N 1
ATOM 4843 C CA . ARG B 1 75 ? 21.406 -6.055 3.955 1 98.75 75 ARG B CA 1
ATOM 4844 C C . ARG B 1 75 ? 21.812 -6.816 2.701 1 98.75 75 ARG B C 1
ATOM 4846 O O . ARG B 1 75 ? 22.891 -6.578 2.154 1 98.75 75 ARG B O 1
ATOM 4853 N N . LEU B 1 76 ? 20.969 -7.695 2.242 1 98.75 76 LEU B N 1
ATOM 4854 C CA . LEU B 1 76 ? 21.219 -8.414 1 1 98.75 76 LEU B CA 1
ATOM 4855 C C . LEU B 1 76 ? 21.25 -7.457 -0.186 1 98.75 76 LEU B C 1
ATOM 4857 O O . LEU B 1 76 ? 22.094 -7.582 -1.075 1 98.75 76 LEU B O 1
ATOM 4861 N N . ALA B 1 77 ? 20.297 -6.523 -0.256 1 98.75 77 ALA B N 1
ATOM 4862 C CA . ALA B 1 77 ? 20.266 -5.535 -1.33 1 98.75 77 ALA B CA 1
ATOM 4863 C C . ALA B 1 77 ? 21.531 -4.68 -1.331 1 98.75 77 ALA B C 1
ATOM 4865 O O . ALA B 1 77 ? 22.062 -4.359 -2.393 1 98.75 77 ALA B O 1
ATOM 4866 N N . LEU B 1 78 ? 21.969 -4.289 -0.125 1 98.38 78 LEU B N 1
ATOM 4867 C CA . LEU B 1 78 ? 23.219 -3.531 -0.005 1 98.38 78 LEU B CA 1
ATOM 4868 C C . LEU B 1 78 ? 24.406 -4.34 -0.519 1 98.38 78 LEU B C 1
ATOM 4870 O O . LEU B 1 78 ? 25.297 -3.795 -1.159 1 98.38 78 LEU B O 1
ATOM 4874 N N . TYR B 1 79 ? 24.453 -5.613 -0.23 1 98.19 79 TYR B N 1
ATOM 4875 C CA . TYR B 1 79 ? 25.484 -6.492 -0.77 1 98.19 79 TYR B CA 1
ATOM 4876 C C . TYR B 1 79 ? 25.453 -6.512 -2.293 1 98.19 79 TYR B C 1
ATOM 4878 O O . TYR B 1 79 ? 26.484 -6.371 -2.951 1 98.19 79 TYR B O 1
ATOM 4886 N N . LEU B 1 80 ? 24.219 -6.676 -2.879 1 98.5 80 LEU B N 1
ATOM 4887 C CA . LEU B 1 80 ? 24.078 -6.668 -4.332 1 98.5 80 LEU B CA 1
ATOM 4888 C C . LEU B 1 80 ? 24.578 -5.359 -4.922 1 98.5 80 LEU B C 1
ATOM 4890 O O . LEU B 1 80 ? 25.234 -5.355 -5.973 1 98.5 80 LEU B O 1
ATOM 4894 N N . LYS B 1 81 ? 24.219 -4.305 -4.254 1 97.62 81 LYS B N 1
ATOM 4895 C CA . LYS B 1 81 ? 24.719 -2.996 -4.676 1 97.62 81 LYS B CA 1
ATOM 4896 C C . LYS B 1 81 ? 26.234 -2.943 -4.641 1 97.62 81 LYS B C 1
ATOM 4898 O O . LYS B 1 81 ? 26.875 -2.418 -5.559 1 97.62 81 LYS B O 1
ATOM 4903 N N . SER B 1 82 ? 26.875 -3.451 -3.551 1 97.5 82 SER B N 1
ATOM 4904 C CA . SER B 1 82 ? 28.328 -3.457 -3.41 1 97.5 82 SER B CA 1
ATOM 4905 C C . SER B 1 82 ? 28.984 -4.277 -4.512 1 97.5 82 SER B C 1
ATOM 4907 O O . SER B 1 82 ? 30.141 -4.016 -4.887 1 97.5 82 SER B O 1
ATOM 4909 N N . GLU B 1 83 ? 28.281 -5.266 -5.016 1 98.12 83 GLU B N 1
ATOM 4910 C CA . GLU B 1 83 ? 28.766 -6.09 -6.121 1 98.12 83 GLU B CA 1
ATOM 4911 C C . GLU B 1 83 ? 28.562 -5.387 -7.461 1 98.12 83 GLU B C 1
ATOM 4913 O O . GLU B 1 83 ? 28.859 -5.953 -8.516 1 98.12 83 GLU B O 1
ATOM 4918 N N . LYS B 1 84 ? 27.906 -4.168 -7.457 1 98.06 84 LYS B N 1
ATOM 4919 C CA . LYS B 1 84 ? 27.719 -3.297 -8.617 1 98.06 84 LYS B CA 1
ATOM 4920 C C . LYS B 1 84 ? 26.766 -3.934 -9.625 1 98.06 84 LYS B C 1
ATOM 4922 O O . LYS B 1 84 ? 26.953 -3.797 -10.836 1 98.06 84 LYS B O 1
ATOM 4927 N N . LEU B 1 85 ? 25.859 -4.703 -9.133 1 98.5 85 LEU B N 1
ATOM 4928 C CA . LEU B 1 85 ? 24.828 -5.262 -10.008 1 98.5 85 LEU B CA 1
ATOM 4929 C C . LEU B 1 85 ? 23.828 -4.191 -10.43 1 98.5 85 LEU B C 1
ATOM 4931 O O . LEU B 1 85 ? 23.641 -3.199 -9.719 1 98.5 85 LEU B O 1
ATOM 4935 N N . THR B 1 86 ? 23.25 -4.336 -11.562 1 98.06 86 THR B N 1
ATOM 4936 C CA . THR B 1 86 ? 22.219 -3.453 -12.086 1 98.06 86 THR B CA 1
ATOM 4937 C C . THR B 1 86 ? 21.016 -4.258 -12.57 1 98.06 86 THR B C 1
ATOM 4939 O O . THR B 1 86 ? 20.984 -5.484 -12.445 1 98.06 86 THR B O 1
ATOM 4942 N N . HIS B 1 87 ? 20.031 -3.516 -13.133 1 98 87 HIS B N 1
ATOM 4943 C CA . HIS B 1 87 ? 18.828 -4.145 -13.656 1 98 87 HIS B CA 1
ATOM 4944 C C . HIS B 1 87 ? 19.141 -5.02 -14.867 1 98 87 HIS B C 1
ATOM 4946 O O . HIS B 1 87 ? 18.297 -5.82 -15.289 1 98 87 HIS B O 1
ATOM 4952 N N . GLU B 1 88 ? 20.344 -4.938 -15.406 1 97.44 88 GLU B N 1
ATOM 4953 C CA . GLU B 1 88 ? 20.734 -5.699 -16.578 1 97.44 88 GLU B CA 1
ATOM 4954 C C . GLU B 1 88 ? 21.344 -7.043 -16.188 1 97.44 88 GLU B C 1
ATOM 4956 O O . GLU B 1 88 ? 21.516 -7.926 -17.031 1 97.44 88 GLU B O 1
ATOM 4961 N N . ASP B 1 89 ? 21.734 -7.148 -14.969 1 98.5 89 ASP B N 1
ATOM 4962 C CA . ASP B 1 89 ? 22.297 -8.391 -14.469 1 98.5 89 ASP B CA 1
ATOM 4963 C C . ASP B 1 89 ? 21.203 -9.344 -13.992 1 98.5 89 ASP B C 1
ATOM 4965 O O . ASP B 1 89 ? 20.031 -8.977 -13.969 1 98.5 89 ASP B O 1
ATOM 4969 N N . VAL B 1 90 ? 21.594 -10.594 -13.656 1 98.62 90 VAL B N 1
ATOM 4970 C CA . VAL B 1 90 ? 20.672 -11.594 -13.156 1 98.62 90 VAL B CA 1
ATOM 4971 C C . VAL B 1 90 ? 21.281 -12.336 -11.977 1 98.62 90 VAL B C 1
ATOM 4973 O O . VAL B 1 90 ? 22.484 -12.594 -11.961 1 98.62 90 VAL B O 1
ATOM 4976 N N . ILE B 1 91 ? 20.469 -12.586 -10.984 1 98.81 91 ILE B N 1
ATOM 4977 C CA . ILE B 1 91 ? 20.828 -13.438 -9.859 1 98.81 91 ILE B CA 1
ATOM 4978 C C . ILE B 1 91 ? 20.188 -14.812 -10.023 1 98.81 91 ILE B C 1
ATOM 4980 O O . ILE B 1 91 ? 19 -14.906 -10.359 1 98.81 91 ILE B O 1
ATOM 4984 N N . GLY B 1 92 ? 20.953 -15.875 -9.859 1 98.69 92 GLY B N 1
ATOM 4985 C CA . GLY B 1 92 ? 20.406 -17.219 -9.906 1 98.69 92 GLY B CA 1
ATOM 4986 C C . GLY B 1 92 ? 20.031 -17.75 -8.539 1 98.69 92 GLY B C 1
ATOM 4987 O O . GLY B 1 92 ? 20.766 -17.547 -7.566 1 98.69 92 GLY B O 1
ATOM 4988 N N . ILE B 1 93 ? 18.891 -18.359 -8.422 1 98.5 93 ILE B N 1
ATOM 4989 C CA . ILE B 1 93 ? 18.453 -19.016 -7.188 1 98.5 93 ILE B CA 1
ATOM 4990 C C . ILE B 1 93 ? 18.031 -20.453 -7.484 1 98.5 93 ILE B C 1
ATOM 4992 O O . ILE B 1 93 ? 17.141 -20.688 -8.305 1 98.5 93 ILE B O 1
ATOM 4996 N N . ILE B 1 94 ? 18.656 -21.391 -6.879 1 97.06 94 ILE B N 1
ATOM 4997 C CA . ILE B 1 94 ? 18.266 -22.797 -6.984 1 97.06 94 ILE B CA 1
ATOM 4998 C C . ILE B 1 94 ? 18.5 -23.5 -5.648 1 97.06 94 ILE B C 1
ATOM 5000 O O . ILE B 1 94 ? 19.625 -23.531 -5.148 1 97.06 94 ILE B O 1
ATOM 5004 N N . GLY B 1 95 ? 17.438 -23.969 -5.082 1 94.62 95 GLY B N 1
ATOM 5005 C CA . GLY B 1 95 ? 17.531 -24.641 -3.801 1 94.62 95 GLY B CA 1
ATOM 5006 C C . GLY B 1 95 ? 16.172 -24.953 -3.191 1 94.62 95 GLY B C 1
ATOM 5007 O O . GLY B 1 95 ? 15.141 -24.5 -3.705 1 94.62 95 GLY B O 1
ATOM 5008 N N . LYS B 1 96 ? 16.156 -25.734 -2.121 1 91.38 96 LYS B N 1
ATOM 5009 C CA . LYS B 1 96 ? 14.945 -26.047 -1.372 1 91.38 96 LYS B CA 1
ATOM 5010 C C . LYS B 1 96 ? 14.461 -24.812 -0.602 1 91.38 96 LYS B C 1
ATOM 5012 O O . LYS B 1 96 ? 15.156 -23.812 -0.52 1 91.38 96 LYS B O 1
ATOM 5017 N N . ALA B 1 97 ? 13.188 -24.953 -0.192 1 93.56 97 ALA B N 1
ATOM 5018 C CA . ALA B 1 97 ? 12.688 -23.906 0.677 1 93.56 97 ALA B CA 1
ATOM 5019 C C . ALA B 1 97 ? 13.57 -23.734 1.912 1 93.56 97 ALA B C 1
ATOM 5021 O O . ALA B 1 97 ? 14.016 -24.734 2.498 1 93.56 97 ALA B O 1
ATOM 5022 N N . SER B 1 98 ? 13.93 -22.594 2.197 1 95.81 98 SER B N 1
ATOM 5023 C CA . SER B 1 98 ? 14.797 -22.297 3.334 1 95.81 98 SER B CA 1
ATOM 5024 C C . SER B 1 98 ? 14.484 -20.922 3.922 1 95.81 98 SER B C 1
ATOM 5026 O O . SER B 1 98 ? 13.781 -20.125 3.301 1 95.81 98 SER B O 1
ATOM 5028 N N . THR B 1 99 ? 14.992 -20.625 5.016 1 96.38 99 THR B N 1
ATOM 5029 C CA . THR B 1 99 ? 14.625 -19.484 5.848 1 96.38 99 THR B CA 1
ATOM 5030 C C . THR B 1 99 ? 14.844 -18.172 5.098 1 96.38 99 THR B C 1
ATOM 5032 O O . THR B 1 99 ? 14.008 -17.266 5.172 1 96.38 99 THR B O 1
ATOM 5035 N N . TYR B 1 100 ? 15.891 -18.031 4.352 1 97.5 100 TYR B N 1
ATOM 5036 C CA . TYR B 1 100 ? 16.297 -16.703 3.871 1 97.5 100 TYR B CA 1
ATOM 5037 C C . TYR B 1 100 ? 15.984 -16.547 2.391 1 97.5 100 TYR B C 1
ATOM 5039 O O . TYR B 1 100 ? 16.172 -15.469 1.822 1 97.5 100 TYR B O 1
ATOM 5047 N N . ALA B 1 101 ? 15.469 -17.609 1.736 1 97.56 101 ALA B N 1
ATOM 5048 C CA . ALA B 1 101 ? 15.258 -17.594 0.291 1 97.56 101 ALA B CA 1
ATOM 5049 C C . ALA B 1 101 ? 14.273 -16.5 -0.105 1 97.56 101 ALA B C 1
ATOM 5051 O O . ALA B 1 101 ? 14.492 -15.789 -1.089 1 97.56 101 ALA B O 1
ATOM 5052 N N . THR B 1 102 ? 13.219 -16.328 0.653 1 97.75 102 THR B N 1
ATOM 5053 C CA . THR B 1 102 ? 12.203 -15.344 0.292 1 97.75 102 THR B CA 1
ATOM 5054 C C . THR B 1 102 ? 12.719 -13.93 0.518 1 97.75 102 THR B C 1
ATOM 5056 O O . THR B 1 102 ? 12.414 -13.016 -0.253 1 97.75 102 THR B O 1
ATOM 5059 N N . SER B 1 103 ? 13.531 -13.719 1.569 1 98.44 103 SER B N 1
ATOM 5060 C CA . SER B 1 103 ? 14.148 -12.414 1.799 1 98.44 103 SER B CA 1
ATOM 5061 C C . SER B 1 103 ? 15.141 -12.07 0.695 1 98.44 103 SER B C 1
ATOM 5063 O O . SER B 1 103 ? 15.305 -10.906 0.335 1 98.44 103 SER B O 1
ATOM 5065 N N . LEU B 1 104 ? 15.781 -13.094 0.189 1 98.81 104 LEU B N 1
ATOM 5066 C CA . LEU B 1 104 ? 16.656 -12.883 -0.954 1 98.81 104 LEU B CA 1
ATOM 5067 C C . LEU B 1 104 ? 15.875 -12.43 -2.176 1 98.81 104 LEU B C 1
ATOM 5069 O O . LEU B 1 104 ? 16.281 -11.508 -2.879 1 98.81 104 LEU B O 1
ATOM 5073 N N . ALA B 1 105 ? 14.797 -13.094 -2.408 1 98.62 105 ALA B N 1
ATOM 5074 C CA . ALA B 1 105 ? 13.953 -12.734 -3.545 1 98.62 105 ALA B CA 1
ATOM 5075 C C . ALA B 1 105 ? 13.5 -11.281 -3.457 1 98.62 105 ALA B C 1
ATOM 5077 O O . ALA B 1 105 ? 13.586 -10.539 -4.434 1 98.62 105 ALA B O 1
ATOM 5078 N N . VAL B 1 106 ? 13.062 -10.875 -2.309 1 98.69 106 VAL B N 1
ATOM 5079 C CA . VAL B 1 106 ? 12.555 -9.508 -2.162 1 98.69 106 VAL B CA 1
ATOM 5080 C C . VAL B 1 106 ? 13.711 -8.516 -2.197 1 98.69 106 VAL B C 1
ATOM 5082 O O . VAL B 1 106 ? 13.562 -7.391 -2.672 1 98.69 106 VAL B O 1
ATOM 5085 N N . ALA B 1 107 ? 14.914 -8.914 -1.723 1 98.88 107 ALA B N 1
ATOM 5086 C CA . ALA B 1 107 ? 16.109 -8.086 -1.859 1 98.88 107 ALA B CA 1
ATOM 5087 C C . ALA B 1 107 ? 16.391 -7.785 -3.326 1 98.88 107 ALA B C 1
ATOM 5089 O O . ALA B 1 107 ? 16.828 -6.676 -3.664 1 98.88 107 ALA B O 1
ATOM 5090 N N . CYS B 1 108 ? 16.203 -8.781 -4.156 1 98.88 108 CYS B N 1
ATOM 5091 C CA . CYS B 1 108 ? 16.359 -8.578 -5.594 1 98.88 108 CYS B CA 1
ATOM 5092 C C . CYS B 1 108 ? 15.391 -7.535 -6.117 1 98.88 108 CYS B C 1
ATOM 5094 O O . CYS B 1 108 ? 15.758 -6.688 -6.93 1 98.88 108 CYS B O 1
ATOM 5096 N N . LEU B 1 109 ? 14.18 -7.559 -5.645 1 98.75 109 LEU B N 1
ATOM 5097 C CA . LEU B 1 109 ? 13.195 -6.543 -6.016 1 98.75 109 LEU B CA 1
ATOM 5098 C C . LEU B 1 109 ? 13.617 -5.168 -5.5 1 98.75 109 LEU B C 1
ATOM 5100 O O . LEU B 1 109 ? 13.469 -4.168 -6.203 1 98.75 109 LEU B O 1
ATOM 5104 N N . PHE B 1 110 ? 14.156 -5.156 -4.234 1 98.69 110 PHE B N 1
ATOM 5105 C CA . PHE B 1 110 ? 14.641 -3.904 -3.664 1 98.69 110 PHE B CA 1
ATOM 5106 C C . PHE B 1 110 ? 15.703 -3.273 -4.559 1 98.69 110 PHE B C 1
ATOM 5108 O O . PHE B 1 110 ? 15.703 -2.059 -4.77 1 98.69 110 PHE B O 1
ATOM 5115 N N . HIS B 1 111 ? 16.547 -4.098 -5.066 1 98.62 111 HIS B N 1
ATOM 5116 C CA . HIS B 1 111 ? 17.703 -3.625 -5.816 1 98.62 111 HIS B CA 1
ATOM 5117 C C . HIS B 1 111 ? 17.391 -3.529 -7.309 1 98.62 111 HIS B C 1
ATOM 5119 O O . HIS B 1 111 ? 18.203 -3.004 -8.086 1 98.62 111 HIS B O 1
ATOM 5125 N N . THR B 1 112 ? 16.219 -4.066 -7.738 1 98.31 112 THR B N 1
ATOM 5126 C CA . THR B 1 112 ? 15.719 -4.09 -9.109 1 98.31 112 THR B CA 1
ATOM 5127 C C . THR B 1 112 ? 16.641 -4.91 -10.008 1 98.31 112 THR B C 1
ATOM 5129 O O . THR B 1 112 ? 16.781 -4.609 -11.195 1 98.31 112 THR B O 1
ATOM 5132 N N . THR B 1 113 ? 17.406 -5.809 -9.406 1 98.75 113 THR B N 1
ATOM 5133 C CA . THR B 1 113 ? 18.094 -6.855 -10.148 1 98.75 113 THR B CA 1
ATOM 5134 C C . THR B 1 113 ? 17.25 -8.117 -10.219 1 98.75 113 THR B C 1
ATOM 5136 O O . THR B 1 113 ? 16.922 -8.711 -9.188 1 98.75 113 THR B O 1
ATOM 5139 N N . PRO B 1 114 ? 16.922 -8.547 -11.398 1 98.69 114 PRO B N 1
ATOM 5140 C CA . PRO B 1 114 ? 16.047 -9.727 -11.477 1 98.69 114 PRO B CA 1
ATOM 5141 C C . PRO B 1 114 ? 16.734 -11 -11.008 1 98.69 114 PRO B C 1
ATOM 5143 O O . PRO B 1 114 ? 17.953 -11.141 -11.164 1 98.69 114 PRO B O 1
ATOM 5146 N N . PHE B 1 115 ? 15.953 -11.891 -10.438 1 98.62 115 PHE B N 1
ATOM 5147 C CA . PHE B 1 115 ? 16.484 -13.219 -10.172 1 98.62 115 PHE B CA 1
ATOM 5148 C C . PHE B 1 115 ? 15.859 -14.25 -11.102 1 98.62 115 PHE B C 1
ATOM 5150 O O . PHE B 1 115 ? 14.75 -14.047 -11.609 1 98.62 115 PHE B O 1
ATOM 5157 N N . HIS B 1 116 ? 16.641 -15.25 -11.43 1 98.31 116 HIS B N 1
ATOM 5158 C CA . HIS B 1 116 ? 16.219 -16.438 -12.172 1 98.31 116 HIS B CA 1
ATOM 5159 C C . HIS B 1 116 ? 16.219 -17.672 -11.273 1 98.31 116 HIS B C 1
ATOM 5161 O O . HIS B 1 116 ? 17.281 -18.172 -10.883 1 98.31 116 HIS B O 1
ATOM 5167 N N . ALA B 1 117 ? 15.016 -18.125 -10.969 1 97.19 117 ALA B N 1
ATOM 5168 C CA . ALA B 1 117 ? 14.883 -19.281 -10.086 1 97.19 117 ALA B CA 1
ATOM 5169 C C . ALA B 1 117 ? 14.602 -20.547 -10.883 1 97.19 117 ALA B C 1
ATOM 5171 O O . ALA B 1 117 ? 13.781 -20.547 -11.805 1 97.19 117 ALA B O 1
ATOM 5172 N N . VAL B 1 118 ? 15.281 -21.594 -10.516 1 93.06 118 VAL B N 1
ATOM 5173 C CA . VAL B 1 118 ? 15.117 -22.906 -11.133 1 93.06 118 VAL B CA 1
ATOM 5174 C C . VAL B 1 118 ? 14.844 -23.953 -10.055 1 93.06 118 VAL B C 1
ATOM 5176 O O . VAL B 1 118 ? 15.43 -23.891 -8.969 1 93.06 118 VAL B O 1
ATOM 5179 N N . ALA B 1 119 ? 14.008 -24.875 -10.367 1 88.25 119 ALA B N 1
ATOM 5180 C CA . ALA B 1 119 ? 13.586 -25.891 -9.391 1 88.25 119 ALA B CA 1
ATOM 5181 C C . ALA B 1 119 ? 14.766 -26.766 -8.977 1 88.25 119 ALA B C 1
ATOM 5183 O O . ALA B 1 119 ? 15.523 -27.234 -9.82 1 88.25 119 ALA B O 1
ATOM 5184 N N . TYR B 1 120 ? 14.906 -26.969 -7.703 1 88.38 120 TYR B N 1
ATOM 5185 C CA . TYR B 1 120 ? 15.984 -27.812 -7.188 1 88.38 120 TYR B CA 1
ATOM 5186 C C . TYR B 1 120 ? 15.812 -29.25 -7.648 1 88.38 120 TYR B C 1
ATOM 5188 O O . TYR B 1 120 ? 16.766 -30.031 -7.637 1 88.38 120 TYR B O 1
ATOM 5196 N N . THR B 1 121 ? 14.57 -29.594 -8.07 1 80.38 121 THR B N 1
ATOM 5197 C CA . THR B 1 121 ? 14.305 -30.953 -8.523 1 80.38 121 THR B CA 1
ATOM 5198 C C . THR B 1 121 ? 15.102 -31.266 -9.789 1 80.38 121 THR B C 1
ATOM 5200 O O . THR B 1 121 ? 15.297 -32.438 -10.133 1 80.38 121 THR B O 1
ATOM 5203 N N . TYR B 1 122 ? 15.562 -30.266 -10.492 1 81.25 122 TYR B N 1
ATOM 5204 C CA . TYR B 1 122 ? 16.359 -30.438 -11.703 1 81.25 122 TYR B CA 1
ATOM 5205 C C . TYR B 1 122 ? 17.781 -30.859 -11.359 1 81.25 122 TYR B C 1
ATOM 5207 O O . TYR B 1 122 ? 18.578 -31.156 -12.25 1 81.25 122 TYR B O 1
ATOM 5215 N N . MET B 1 123 ? 18.109 -30.953 -10.102 1 86.44 123 MET B N 1
ATOM 5216 C CA . MET B 1 123 ? 19.438 -31.438 -9.703 1 86.44 123 MET B CA 1
ATOM 5217 C C . MET B 1 123 ? 19.672 -32.844 -10.195 1 86.44 123 MET B C 1
ATOM 5219 O O . MET B 1 123 ? 20.812 -33.281 -10.352 1 86.44 123 MET B O 1
ATOM 5223 N N . LYS B 1 124 ? 18.578 -33.5 -10.539 1 79.94 124 LYS B N 1
ATOM 5224 C CA . LYS B 1 124 ? 18.672 -34.844 -11.109 1 79.94 124 LYS B CA 1
ATOM 5225 C C . LYS B 1 124 ? 19.016 -34.781 -12.602 1 79.94 124 LYS B C 1
ATOM 5227 O O . LYS B 1 124 ? 19.359 -35.812 -13.203 1 79.94 124 LYS B O 1
ATOM 5232 N N . GLU B 1 125 ? 18.906 -33.656 -13.219 1 83.5 125 GLU B N 1
ATOM 5233 C CA . GLU B 1 125 ? 19.219 -33.406 -14.617 1 83.5 125 GLU B CA 1
ATOM 5234 C C . GLU B 1 125 ? 20.047 -32.125 -14.781 1 83.5 125 GLU B C 1
ATOM 5236 O O . GLU B 1 125 ? 19.594 -31.156 -15.375 1 83.5 125 GLU B O 1
ATOM 5241 N N . PRO B 1 126 ? 21.312 -32.219 -14.406 1 89.75 126 PRO B N 1
ATOM 5242 C CA . PRO B 1 126 ? 22.156 -31 -14.359 1 89.75 126 PRO B CA 1
ATOM 5243 C C . PRO B 1 126 ? 22.25 -30.312 -15.719 1 89.75 126 PRO B C 1
ATOM 5245 O O . PRO B 1 126 ? 22.453 -29.094 -15.773 1 89.75 126 PRO B O 1
ATOM 5248 N N . GLU B 1 127 ? 22.047 -31.047 -16.828 1 87.44 127 GLU B N 1
ATOM 5249 C CA . GLU B 1 127 ? 22.109 -30.453 -18.156 1 87.44 127 GLU B CA 1
ATOM 5250 C C . GLU B 1 127 ? 20.969 -29.453 -18.375 1 87.44 127 GLU B C 1
ATOM 5252 O O . GLU B 1 127 ? 21.156 -28.453 -19.062 1 87.44 127 GLU B O 1
ATOM 5257 N N . VAL B 1 128 ? 19.828 -29.75 -17.812 1 84.69 128 VAL B N 1
ATOM 5258 C CA . VAL B 1 128 ? 18.688 -28.844 -17.891 1 84.69 128 VAL B CA 1
ATOM 5259 C C . VAL B 1 128 ? 19 -27.547 -17.156 1 84.69 128 VAL B C 1
ATOM 5261 O O . VAL B 1 128 ? 18.688 -26.453 -17.641 1 84.69 128 VAL B O 1
ATOM 5264 N N . ILE B 1 129 ? 19.688 -27.719 -16 1 93.12 129 ILE B N 1
ATOM 5265 C CA . ILE B 1 129 ? 20.094 -26.562 -15.211 1 93.12 129 ILE B CA 1
ATOM 5266 C C . ILE B 1 129 ? 21.062 -25.703 -16.031 1 93.12 129 ILE B C 1
ATOM 5268 O O . ILE B 1 129 ? 20.906 -24.484 -16.109 1 93.12 129 ILE B O 1
ATOM 5272 N N . LYS B 1 130 ? 21.984 -26.344 -16.641 1 94.75 130 LYS B N 1
ATOM 5273 C CA . LYS B 1 130 ? 22.984 -25.641 -17.453 1 94.75 130 LYS B CA 1
ATOM 5274 C C . LYS B 1 130 ? 22.312 -24.875 -18.594 1 94.75 130 LYS B C 1
ATOM 5276 O O . LYS B 1 130 ? 22.625 -23.703 -18.797 1 94.75 130 LYS B O 1
ATOM 5281 N N . GLU B 1 131 ? 21.422 -25.531 -19.266 1 90.12 131 GLU B N 1
ATOM 5282 C CA . GLU B 1 131 ? 20.734 -24.906 -20.391 1 90.12 131 GLU B CA 1
ATOM 5283 C C . GLU B 1 131 ? 19.953 -23.672 -19.953 1 90.12 131 GLU B C 1
ATOM 5285 O O . GLU B 1 131 ? 19.984 -22.641 -20.625 1 90.12 131 GLU B O 1
ATOM 5290 N N . LEU B 1 132 ? 19.312 -23.75 -18.859 1 91.25 132 LEU B N 1
ATOM 5291 C CA . LEU B 1 132 ? 18.469 -22.656 -18.375 1 91.25 132 LEU B CA 1
ATOM 5292 C C . LEU B 1 132 ? 19.328 -21.469 -17.922 1 91.25 132 LEU B C 1
ATOM 5294 O O . LEU B 1 132 ? 19.062 -20.328 -18.297 1 91.25 132 LEU B O 1
ATOM 5298 N N . TYR B 1 133 ? 20.391 -21.75 -17.219 1 96.5 133 TYR B N 1
ATOM 5299 C CA . TYR B 1 133 ? 21.188 -20.641 -16.688 1 96.5 133 TYR B CA 1
ATOM 5300 C C . TYR B 1 133 ? 22.141 -20.094 -17.734 1 96.5 133 TYR B C 1
ATOM 5302 O O . TYR B 1 133 ? 22.625 -18.984 -17.625 1 96.5 133 TYR B O 1
ATOM 5310 N N . GLU B 1 134 ? 22.406 -20.875 -18.797 1 95.06 134 GLU B N 1
ATOM 5311 C CA . GLU B 1 134 ? 23.172 -20.344 -19.906 1 95.06 134 GLU B CA 1
ATOM 5312 C C . GLU B 1 134 ? 22.422 -19.219 -20.609 1 95.06 134 GLU B C 1
ATOM 5314 O O . GLU B 1 134 ? 23.031 -18.297 -21.156 1 95.06 134 GLU B O 1
ATOM 5319 N N . LEU B 1 135 ? 21.156 -19.234 -20.547 1 93.31 135 LEU B N 1
ATOM 5320 C CA . LEU B 1 135 ? 20.312 -18.219 -21.172 1 93.31 135 LEU B CA 1
ATOM 5321 C C . LEU B 1 135 ? 20.469 -16.891 -20.453 1 93.31 135 LEU B C 1
ATOM 5323 O O . LEU B 1 135 ? 20.391 -15.828 -21.078 1 93.31 135 LEU B O 1
ATOM 5327 N N . THR B 1 136 ? 20.609 -16.969 -19.094 1 96.38 136 THR B N 1
ATOM 5328 C CA . THR B 1 136 ? 20.562 -15.75 -18.297 1 96.38 136 THR B CA 1
ATOM 5329 C C . THR B 1 136 ? 21.938 -15.398 -17.734 1 96.38 136 THR B C 1
ATOM 5331 O O . THR B 1 136 ? 22.188 -14.25 -17.391 1 96.38 136 THR B O 1
ATOM 5334 N N . LYS B 1 137 ? 22.797 -16.422 -17.594 1 97.69 137 LYS B N 1
ATOM 5335 C CA . LYS B 1 137 ? 24.156 -16.266 -17.125 1 97.69 137 LYS B CA 1
ATOM 5336 C C . LYS B 1 137 ? 24.219 -15.383 -15.875 1 97.69 137 LYS B C 1
ATOM 5338 O O . LYS B 1 137 ? 24.828 -14.32 -15.875 1 97.69 137 LYS B O 1
ATOM 5343 N N . PRO B 1 138 ? 23.625 -15.867 -14.797 1 98.62 138 PRO B N 1
ATOM 5344 C CA . PRO B 1 138 ? 23.641 -15.094 -13.547 1 98.62 138 PRO B CA 1
ATOM 5345 C C . PRO B 1 138 ? 25.062 -14.734 -13.102 1 98.62 138 PRO B C 1
ATOM 5347 O O . PRO B 1 138 ? 25.984 -15.539 -13.242 1 98.62 138 PRO B O 1
ATOM 5350 N N . LYS B 1 139 ? 25.188 -13.516 -12.562 1 98.56 139 LYS B N 1
ATOM 5351 C CA . LYS B 1 139 ? 26.469 -13.07 -12.031 1 98.56 139 LYS B CA 1
ATOM 5352 C C . LYS B 1 139 ? 26.734 -13.672 -10.648 1 98.56 139 LYS B C 1
ATOM 5354 O O . LYS B 1 139 ? 27.875 -13.906 -10.281 1 98.56 139 LYS B O 1
ATOM 5359 N N . ILE B 1 140 ? 25.719 -13.867 -9.906 1 98.81 140 ILE B N 1
ATOM 5360 C CA . ILE B 1 140 ? 25.766 -14.531 -8.609 1 98.81 140 ILE B CA 1
ATOM 5361 C C . ILE B 1 140 ? 24.734 -15.664 -8.57 1 98.81 140 ILE B C 1
ATOM 5363 O O . ILE B 1 140 ? 23.609 -15.508 -9.039 1 98.81 140 ILE B O 1
ATOM 5367 N N . MET B 1 141 ? 25.188 -16.828 -8.047 1 98.69 141 MET B N 1
ATOM 5368 C CA . MET B 1 141 ? 24.328 -17.984 -7.863 1 98.69 141 MET B CA 1
ATOM 5369 C C . MET B 1 141 ? 24.141 -18.297 -6.383 1 98.69 141 MET B C 1
ATOM 5371 O O . MET B 1 141 ? 25.125 -18.391 -5.637 1 98.69 141 MET B O 1
ATOM 5375 N N . PHE B 1 142 ? 22.922 -18.422 -5.969 1 98.75 142 PHE B N 1
ATOM 5376 C CA . PHE B 1 142 ? 22.609 -18.953 -4.645 1 98.75 142 PHE B CA 1
ATOM 5377 C C . PHE B 1 142 ? 22.109 -20.391 -4.742 1 98.75 142 PHE B C 1
ATOM 5379 O O . PHE B 1 142 ? 21.172 -20.672 -5.508 1 98.75 142 PHE B O 1
ATOM 5386 N N . CYS B 1 143 ? 22.672 -21.312 -4.027 1 98.25 143 CYS B N 1
ATOM 5387 C CA . CYS B 1 143 ? 22.266 -22.719 -4.055 1 98.25 143 CYS B CA 1
ATOM 5388 C C . CYS B 1 143 ? 22.484 -23.375 -2.693 1 98.25 143 CYS B C 1
ATOM 5390 O O . CYS B 1 143 ? 23.078 -22.766 -1.797 1 98.25 143 CYS B O 1
ATOM 5392 N N . ASP B 1 144 ? 21.922 -24.531 -2.516 1 97.56 144 ASP B N 1
ATOM 5393 C CA . ASP B 1 144 ? 22.188 -25.281 -1.291 1 97.56 144 ASP B CA 1
ATOM 5394 C C . ASP B 1 144 ? 23.625 -25.797 -1.257 1 97.56 144 ASP B C 1
ATOM 5396 O O . ASP B 1 144 ? 24.172 -26.188 -2.289 1 97.56 144 ASP B O 1
ATOM 5400 N N . GLY B 1 145 ? 24.188 -25.781 -0.042 1 98.06 145 GLY B N 1
ATOM 5401 C CA . GLY B 1 145 ? 25.562 -26.234 0.105 1 98.06 145 GLY B CA 1
ATOM 5402 C C . GLY B 1 145 ? 25.797 -27.625 -0.445 1 98.06 145 GLY B C 1
ATOM 5403 O O . GLY B 1 145 ? 26.828 -27.891 -1.047 1 98.06 145 GLY B O 1
ATOM 5404 N N . GLU B 1 146 ? 24.844 -28.5 -0.342 1 96.56 146 GLU B N 1
ATOM 5405 C CA . GLU B 1 146 ? 24.984 -29.891 -0.791 1 96.56 146 GLU B CA 1
ATOM 5406 C C . GLU B 1 146 ? 25.047 -29.969 -2.312 1 96.56 146 GLU B C 1
ATOM 5408 O O . GLU B 1 146 ? 25.5 -30.969 -2.867 1 96.56 146 GLU B O 1
ATOM 5413 N N . ASP B 1 147 ? 24.609 -28.922 -2.963 1 96.81 147 ASP B N 1
ATOM 5414 C CA . ASP B 1 147 ? 24.547 -28.953 -4.422 1 96.81 147 ASP B CA 1
ATOM 5415 C C . ASP B 1 147 ? 25.656 -28.078 -5.027 1 96.81 147 ASP B C 1
ATOM 5417 O O . ASP B 1 147 ? 25.672 -27.844 -6.234 1 96.81 147 ASP B O 1
ATOM 5421 N N . TYR B 1 148 ? 26.547 -27.594 -4.234 1 97.88 148 TYR B N 1
ATOM 5422 C CA . TYR B 1 148 ? 27.562 -26.625 -4.637 1 97.88 148 TYR B CA 1
ATOM 5423 C C . TYR B 1 148 ? 28.375 -27.141 -5.812 1 97.88 148 TYR B C 1
ATOM 5425 O O . TYR B 1 148 ? 28.531 -26.453 -6.82 1 97.88 148 TYR B O 1
ATOM 5433 N N . GLU B 1 149 ? 28.859 -28.375 -5.73 1 97.56 149 GLU B N 1
ATOM 5434 C CA . GLU B 1 149 ? 29.75 -28.922 -6.754 1 97.56 149 GLU B CA 1
ATOM 5435 C C . GLU B 1 149 ? 29.016 -29.047 -8.094 1 97.56 149 GLU B C 1
ATOM 5437 O O . GLU B 1 149 ? 29.594 -28.766 -9.148 1 97.56 149 GLU B O 1
ATOM 5442 N N . THR B 1 150 ? 27.797 -29.484 -8.031 1 97.25 150 THR B N 1
ATOM 5443 C CA . THR B 1 150 ? 27 -29.609 -9.242 1 97.25 150 THR B CA 1
ATOM 5444 C C . THR B 1 150 ? 26.797 -28.25 -9.906 1 97.25 150 THR B C 1
ATOM 5446 O O . THR B 1 150 ? 26.984 -28.109 -11.117 1 97.25 150 THR B O 1
ATOM 5449 N N . ILE B 1 151 ? 26.484 -27.234 -9.133 1 98.19 151 ILE B N 1
ATOM 5450 C CA . ILE B 1 151 ? 26.203 -25.906 -9.656 1 98.19 151 ILE B CA 1
ATOM 5451 C C . ILE B 1 151 ? 27.484 -25.281 -10.203 1 98.19 151 ILE B C 1
ATOM 5453 O O . ILE B 1 151 ? 27.484 -24.672 -11.273 1 98.19 151 ILE B O 1
ATOM 5457 N N . LYS B 1 152 ? 28.562 -25.469 -9.461 1 98.19 152 LYS B N 1
ATOM 5458 C CA . LYS B 1 152 ? 29.859 -25 -9.938 1 98.19 152 LYS B CA 1
ATOM 5459 C C . LYS B 1 152 ? 30.188 -25.594 -11.305 1 98.19 152 LYS B C 1
ATOM 5461 O O . LYS B 1 152 ? 30.656 -24.875 -12.195 1 98.19 152 LYS B O 1
ATOM 5466 N N . GLN B 1 153 ? 29.891 -26.797 -11.469 1 97.62 153 GLN B N 1
ATOM 5467 C CA . GLN B 1 153 ? 30.188 -27.484 -12.727 1 97.62 153 GLN B CA 1
ATOM 5468 C C . GLN B 1 153 ? 29.281 -26.984 -13.852 1 97.62 153 GLN B C 1
ATOM 5470 O O . GLN B 1 153 ? 29.766 -26.688 -14.945 1 97.62 153 GLN B O 1
ATOM 5475 N N . VAL B 1 154 ? 28.016 -26.891 -13.609 1 96.25 154 VAL B N 1
ATOM 5476 C CA . VAL B 1 154 ? 27.047 -26.547 -14.648 1 96.25 154 VAL B CA 1
ATOM 5477 C C . VAL B 1 154 ? 27.25 -25.094 -15.07 1 96.25 154 VAL B C 1
ATOM 5479 O O . VAL B 1 154 ? 26.922 -24.719 -16.203 1 96.25 154 VAL B O 1
ATOM 5482 N N . THR B 1 155 ? 27.828 -24.281 -14.195 1 97.81 155 THR B N 1
ATOM 5483 C CA . THR B 1 155 ? 27.969 -22.859 -14.5 1 97.81 155 THR B CA 1
ATOM 5484 C C . THR B 1 155 ? 29.422 -22.516 -14.82 1 97.81 155 THR B C 1
ATOM 5486 O O . THR B 1 155 ? 29.812 -21.344 -14.812 1 97.81 155 THR B O 1
ATOM 5489 N N . ALA B 1 156 ? 30.234 -23.453 -15.07 1 97.31 156 ALA B N 1
ATOM 5490 C CA . ALA B 1 156 ? 31.672 -23.297 -15.234 1 97.31 156 ALA B CA 1
ATOM 5491 C C . ALA B 1 156 ? 32 -22.312 -16.359 1 97.31 156 ALA B C 1
ATOM 5493 O O . ALA B 1 156 ? 32.969 -21.578 -16.297 1 97.31 156 ALA B O 1
ATOM 5494 N N . GLU B 1 157 ? 31.188 -22.297 -17.375 1 96.06 157 GLU B N 1
ATOM 5495 C CA . GLU B 1 157 ? 31.469 -21.516 -18.578 1 96.06 157 GLU B CA 1
ATOM 5496 C C . GLU B 1 157 ? 31.5 -20.016 -18.266 1 96.06 157 GLU B C 1
ATOM 5498 O O . GLU B 1 157 ? 32.281 -19.281 -18.859 1 96.06 157 GLU B O 1
ATOM 5503 N N . TRP B 1 158 ? 30.625 -19.484 -17.359 1 96.31 158 TRP B N 1
ATOM 5504 C CA . TRP B 1 158 ? 30.609 -18.047 -17.078 1 96.31 158 TRP B CA 1
ATOM 5505 C C . TRP B 1 158 ? 31.031 -17.781 -15.633 1 96.31 158 TRP B C 1
ATOM 5507 O O . TRP B 1 158 ? 31.203 -16.625 -15.242 1 96.31 158 TRP B O 1
ATOM 5517 N N . ALA B 1 159 ? 31.188 -18.797 -14.828 1 97 159 ALA B N 1
ATOM 5518 C CA . ALA B 1 159 ? 31.844 -18.797 -13.523 1 97 159 ALA B CA 1
ATOM 5519 C C . ALA B 1 159 ? 31.234 -17.719 -12.625 1 97 159 ALA B C 1
ATOM 5521 O O . ALA B 1 159 ? 31.953 -16.828 -12.133 1 97 159 ALA B O 1
ATOM 5522 N N . PRO B 1 160 ? 29.984 -17.781 -12.312 1 98.56 160 PRO B N 1
ATOM 5523 C CA . PRO B 1 160 ? 29.391 -16.844 -11.367 1 98.56 160 PRO B CA 1
ATOM 5524 C C . PRO B 1 160 ? 29.969 -16.969 -9.953 1 98.56 160 PRO B C 1
ATOM 5526 O O . PRO B 1 160 ? 30.578 -18 -9.633 1 98.56 160 PRO B O 1
ATOM 5529 N N . LYS B 1 161 ? 29.875 -15.875 -9.18 1 98.5 161 LYS B N 1
ATOM 5530 C CA . LYS B 1 161 ? 30.078 -16.031 -7.742 1 98.5 161 LYS B CA 1
ATOM 5531 C C . LYS B 1 161 ? 29 -16.922 -7.133 1 98.5 161 LYS B C 1
ATOM 5533 O O . LYS B 1 161 ? 27.812 -16.734 -7.391 1 98.5 161 LYS B O 1
ATOM 5538 N N . ILE B 1 162 ? 29.406 -17.969 -6.363 1 98.62 162 ILE B N 1
ATOM 5539 C CA . ILE B 1 162 ? 28.438 -18.891 -5.773 1 98.62 162 ILE B CA 1
ATOM 5540 C C . ILE B 1 162 ? 28.359 -18.656 -4.27 1 98.62 162 ILE B C 1
ATOM 5542 O O . ILE B 1 162 ? 29.375 -18.547 -3.59 1 98.62 162 ILE B O 1
ATOM 5546 N N . ILE B 1 163 ? 27.141 -18.5 -3.75 1 98.81 163 ILE B N 1
ATOM 5547 C CA . ILE B 1 163 ? 26.844 -18.328 -2.334 1 98.81 163 ILE B CA 1
ATOM 5548 C C . ILE B 1 163 ? 25.844 -19.406 -1.888 1 98.81 163 ILE B C 1
ATOM 5550 O O . ILE B 1 163 ? 24.875 -19.688 -2.582 1 98.81 163 ILE B O 1
ATOM 5554 N N . THR B 1 164 ? 26.078 -20.031 -0.727 1 98.56 164 THR B N 1
ATOM 5555 C CA . THR B 1 164 ? 25.188 -21.109 -0.303 1 98.56 164 THR B CA 1
ATOM 5556 C C . THR B 1 164 ? 23.969 -20.547 0.423 1 98.56 164 THR B C 1
ATOM 5558 O O . THR B 1 164 ? 24.094 -19.594 1.211 1 98.56 164 THR B O 1
ATOM 5561 N N . LEU B 1 165 ? 22.797 -21.031 0.111 1 96.88 165 LEU B N 1
ATOM 5562 C CA . LEU B 1 165 ? 21.547 -20.672 0.789 1 96.88 165 LEU B CA 1
ATOM 5563 C C . LEU B 1 165 ? 21.406 -21.453 2.1 1 96.88 165 LEU B C 1
ATOM 5565 O O . LEU B 1 165 ? 20.875 -20.922 3.076 1 96.88 165 LEU B O 1
ATOM 5569 N N . THR B 1 166 ? 21.719 -22.703 1.999 1 95.88 166 THR B N 1
ATOM 5570 C CA . THR B 1 166 ? 21.734 -23.594 3.156 1 95.88 166 THR B CA 1
ATOM 5571 C C . THR B 1 166 ? 23.062 -24.344 3.232 1 95.88 166 THR B C 1
ATOM 5573 O O . THR B 1 166 ? 23.703 -24.578 2.211 1 95.88 166 THR B O 1
ATOM 5576 N N . GLY B 1 167 ? 23.422 -24.672 4.367 1 95.38 167 GLY B N 1
ATOM 5577 C CA . GLY B 1 167 ? 24.656 -25.422 4.535 1 95.38 167 GLY B CA 1
ATOM 5578 C C . GLY B 1 167 ? 25.891 -24.594 4.254 1 95.38 167 GLY B C 1
ATOM 5579 O O . GLY B 1 167 ? 25.828 -23.594 3.549 1 95.38 167 GLY B O 1
ATOM 5580 N N . ARG B 1 168 ? 27 -25 4.801 1 96.12 168 ARG B N 1
ATOM 5581 C CA . ARG B 1 168 ? 28.25 -24.297 4.605 1 96.12 168 ARG B CA 1
ATOM 5582 C C . ARG B 1 168 ? 29.234 -25.141 3.793 1 96.12 168 ARG B C 1
ATOM 5584 O O . ARG B 1 168 ? 29.266 -26.359 3.924 1 96.12 168 ARG B O 1
ATOM 5591 N N . VAL B 1 169 ? 29.844 -24.562 2.865 1 97.5 169 VAL B N 1
ATOM 5592 C CA . VAL B 1 169 ? 30.938 -25.125 2.092 1 97.5 169 VAL B CA 1
ATOM 5593 C C . VAL B 1 169 ? 32.219 -24.344 2.367 1 97.5 169 VAL B C 1
ATOM 5595 O O . VAL B 1 169 ? 32.219 -23.109 2.35 1 97.5 169 VAL B O 1
ATOM 5598 N N . GLU B 1 170 ? 33.281 -25.078 2.66 1 96.75 170 GLU B N 1
ATOM 5599 C CA . GLU B 1 170 ? 34.531 -24.438 3.008 1 96.75 170 GLU B CA 1
ATOM 5600 C C . GLU B 1 170 ? 35 -23.5 1.905 1 96.75 170 GLU B C 1
ATOM 5602 O O . GLU B 1 170 ? 35.031 -23.859 0.729 1 96.75 170 GLU B O 1
ATOM 5607 N N . GLY B 1 171 ? 35.25 -22.266 2.322 1 96.88 171 GLY B N 1
ATOM 5608 C CA . GLY B 1 171 ? 35.781 -21.281 1.392 1 96.88 171 GLY B CA 1
ATOM 5609 C C . GLY B 1 171 ? 34.719 -20.578 0.581 1 96.88 171 GLY B C 1
ATOM 5610 O O . GLY B 1 171 ? 35.031 -19.703 -0.231 1 96.88 171 GLY B O 1
ATOM 5611 N N . ILE B 1 172 ? 33.5 -21.016 0.788 1 97.5 172 ILE B N 1
ATOM 5612 C CA . ILE B 1 172 ? 32.406 -20.438 0.033 1 97.5 172 ILE B CA 1
ATOM 5613 C C . ILE B 1 172 ? 31.484 -19.641 0.973 1 97.5 172 ILE B C 1
ATOM 5615 O O . ILE B 1 172 ? 31.109 -20.125 2.045 1 97.5 172 ILE B O 1
ATOM 5619 N N . ALA B 1 173 ? 31.141 -18.438 0.618 1 97.75 173 ALA B N 1
ATOM 5620 C CA . ALA B 1 173 ? 30.266 -17.594 1.436 1 97.75 173 ALA B CA 1
ATOM 5621 C C . ALA B 1 173 ? 28.859 -18.203 1.527 1 97.75 173 ALA B C 1
ATOM 5623 O O . ALA B 1 173 ? 28.375 -18.797 0.562 1 97.75 173 ALA B O 1
ATOM 5624 N N . SER B 1 174 ? 28.266 -18.078 2.717 1 98.12 174 SER B N 1
ATOM 5625 C CA . SER B 1 174 ? 26.859 -18.422 2.916 1 98.12 174 SER B CA 1
ATOM 5626 C C . SER B 1 174 ? 26 -17.172 2.977 1 98.12 174 SER B C 1
ATOM 5628 O O . SER B 1 174 ? 26.5 -16.062 3.248 1 98.12 174 SER B O 1
ATOM 5630 N N . ILE B 1 175 ? 24.734 -17.328 2.744 1 98.38 175 ILE B N 1
ATOM 5631 C CA . ILE B 1 175 ? 23.844 -16.188 2.773 1 98.38 175 ILE B CA 1
ATOM 5632 C C . ILE B 1 175 ? 23.859 -15.555 4.164 1 98.38 175 ILE B C 1
ATOM 5634 O O . ILE B 1 175 ? 23.734 -14.336 4.297 1 98.38 175 ILE B O 1
ATOM 5638 N N . GLU B 1 176 ? 24.062 -16.312 5.199 1 97.56 176 GLU B N 1
ATOM 5639 C CA . GLU B 1 176 ? 24.109 -15.82 6.57 1 97.56 176 GLU B CA 1
ATOM 5640 C C . GLU B 1 176 ? 25.266 -14.828 6.754 1 97.56 176 GLU B C 1
ATOM 5642 O O . GLU B 1 176 ? 25.172 -13.914 7.574 1 97.56 176 GLU B O 1
ATOM 5647 N N . ASP B 1 177 ? 26.328 -15.039 5.961 1 97.69 177 ASP B N 1
ATOM 5648 C CA . ASP B 1 177 ? 27.484 -14.141 6.031 1 97.69 177 ASP B CA 1
ATOM 5649 C C . ASP B 1 177 ? 27.125 -12.75 5.508 1 97.69 177 ASP B C 1
ATOM 5651 O O . ASP B 1 177 ? 27.812 -11.773 5.824 1 97.69 177 ASP B O 1
ATOM 5655 N N . LEU B 1 178 ? 26.109 -12.711 4.727 1 98.12 178 LEU B N 1
ATOM 5656 C CA . LEU B 1 178 ? 25.703 -11.461 4.082 1 98.12 178 LEU B CA 1
ATOM 5657 C C . LEU B 1 178 ? 24.672 -10.711 4.93 1 98.12 178 LEU B C 1
ATOM 5659 O O . LEU B 1 178 ? 24.25 -9.609 4.574 1 98.12 178 LEU B O 1
ATOM 5663 N N . LEU B 1 179 ? 24.266 -11.25 6.082 1 97.75 179 LEU B N 1
ATOM 5664 C CA . LEU B 1 179 ? 23.172 -10.703 6.859 1 97.75 179 LEU B CA 1
ATOM 5665 C C . LEU B 1 179 ? 23.688 -9.883 8.039 1 97.75 179 LEU B C 1
ATOM 5667 O O . LEU B 1 179 ? 22.906 -9.414 8.867 1 97.75 179 LEU B O 1
ATOM 5671 N N . LYS B 1 180 ? 24.938 -9.664 8.094 1 95.69 180 LYS B N 1
ATOM 5672 C CA . LYS B 1 180 ? 25.516 -8.859 9.164 1 95.69 180 LYS B CA 1
ATOM 5673 C C . LYS B 1 180 ? 25.062 -7.402 9.062 1 95.69 180 LYS B C 1
ATOM 5675 O O . LYS B 1 180 ? 24.922 -6.871 7.957 1 95.69 180 LYS B O 1
ATOM 5680 N N . PRO B 1 181 ? 24.875 -6.781 10.188 1 94.31 181 PRO B N 1
ATOM 5681 C CA . PRO B 1 181 ? 24.453 -5.375 10.164 1 94.31 181 PRO B CA 1
ATOM 5682 C C . PRO B 1 181 ? 25.344 -4.504 9.289 1 94.31 181 PRO B C 1
ATOM 5684 O O . PRO B 1 181 ? 26.562 -4.723 9.227 1 94.31 181 PRO B O 1
ATOM 5687 N N . HIS B 1 182 ? 24.734 -3.619 8.648 1 92.56 182 HIS B N 1
ATOM 5688 C CA . HIS B 1 182 ? 25.391 -2.686 7.738 1 92.56 182 HIS B CA 1
ATOM 5689 C C . HIS B 1 182 ? 25.188 -1.243 8.188 1 92.56 182 HIS B C 1
ATOM 5691 O O . HIS B 1 182 ? 24.094 -0.862 8.609 1 92.56 182 HIS B O 1
ATOM 5697 N N . PRO B 1 183 ? 26.141 -0.394 8.148 1 89.31 183 PRO B N 1
ATOM 5698 C CA . PRO B 1 183 ? 26.031 0.986 8.625 1 89.31 183 PRO B CA 1
ATOM 5699 C C . PRO B 1 183 ? 25 1.796 7.848 1 89.31 183 PRO B C 1
ATOM 5701 O O . PRO B 1 183 ? 24.438 2.754 8.383 1 89.31 183 PRO B O 1
ATOM 5704 N N . MET B 1 184 ? 24.703 1.361 6.652 1 89.56 184 MET B N 1
ATOM 5705 C CA . MET B 1 184 ? 23.844 2.162 5.789 1 89.56 184 MET B CA 1
ATOM 5706 C C . MET B 1 184 ? 22.422 1.63 5.801 1 89.56 184 MET B C 1
ATOM 5708 O O . MET B 1 184 ? 21.547 2.139 5.086 1 89.56 184 MET B O 1
ATOM 5712 N N . GLU B 1 185 ? 22.141 0.628 6.566 1 91.62 185 GLU B N 1
ATOM 5713 C CA . GLU B 1 185 ? 20.844 -0.032 6.469 1 91.62 185 GLU B CA 1
ATOM 5714 C C . GLU B 1 185 ? 19.719 0.903 6.895 1 91.62 185 GLU B C 1
ATOM 5716 O O . GLU B 1 185 ? 18.609 0.839 6.355 1 91.62 185 GLU B O 1
ATOM 5721 N N . ARG B 1 186 ? 19.953 1.853 7.816 1 86.19 186 ARG B N 1
ATOM 5722 C CA . ARG B 1 186 ? 18.922 2.771 8.297 1 86.19 186 ARG B CA 1
ATOM 5723 C C . ARG B 1 186 ? 18.531 3.768 7.211 1 86.19 186 ARG B C 1
ATOM 5725 O O . ARG B 1 186 ? 17.422 4.289 7.219 1 86.19 186 ARG B O 1
ATOM 5732 N N . LEU B 1 187 ? 19.375 3.977 6.254 1 86.38 187 LEU B N 1
ATOM 5733 C CA . LEU B 1 187 ? 19.156 4.98 5.219 1 86.38 187 LEU B CA 1
ATOM 5734 C C . LEU B 1 187 ? 18.75 4.32 3.908 1 86.38 187 LEU B C 1
ATOM 5736 O O . LEU B 1 187 ? 18.516 5.008 2.908 1 86.38 187 LEU B O 1
ATOM 5740 N N . TYR B 1 188 ? 18.594 3.094 3.945 1 93.5 188 TYR B N 1
ATOM 5741 C CA . TYR B 1 188 ? 18.344 2.371 2.701 1 93.5 188 TYR B CA 1
ATOM 5742 C C . TYR B 1 188 ? 16.984 2.723 2.123 1 93.5 188 TYR B C 1
ATOM 5744 O O . TYR B 1 188 ? 16 2.855 2.861 1 93.5 188 TYR B O 1
ATOM 5752 N N . GLN B 1 189 ? 16.984 2.938 0.824 1 91.69 189 GLN B N 1
ATOM 5753 C CA . GLN B 1 189 ? 15.766 3.018 0.02 1 91.69 189 GLN B CA 1
ATOM 5754 C C . GLN B 1 189 ? 15.859 2.109 -1.203 1 91.69 189 GLN B C 1
ATOM 5756 O O . GLN B 1 189 ? 16.922 1.992 -1.818 1 91.69 189 GLN B O 1
ATOM 5761 N N . PRO B 1 190 ? 14.75 1.456 -1.523 1 96.25 190 PRO B N 1
ATOM 5762 C CA . PRO B 1 190 ? 14.766 0.618 -2.725 1 96.25 190 PRO B CA 1
ATOM 5763 C C . PRO B 1 190 ? 15.156 1.395 -3.98 1 96.25 190 PRO B C 1
ATOM 5765 O O . PRO B 1 190 ? 14.805 2.568 -4.121 1 96.25 190 PRO B O 1
ATOM 5768 N N . GLU B 1 191 ? 15.836 0.708 -4.867 1 96.25 191 GLU B N 1
ATOM 5769 C CA . GLU B 1 191 ? 16.297 1.324 -6.109 1 96.25 191 GLU B CA 1
ATOM 5770 C C . GLU B 1 191 ? 15.117 1.642 -7.031 1 96.25 191 GLU B C 1
ATOM 5772 O O . GLU B 1 191 ? 14.133 0.898 -7.07 1 96.25 191 GLU B O 1
ATOM 5777 N N . ARG B 1 192 ? 15.297 2.697 -7.777 1 95.19 192 ARG B N 1
ATOM 5778 C CA . ARG B 1 192 ? 14.297 3.07 -8.773 1 95.19 192 ARG B CA 1
ATOM 5779 C C . ARG B 1 192 ? 14.422 2.203 -10.023 1 95.19 192 ARG B C 1
ATOM 5781 O O . ARG B 1 192 ? 15.5 1.69 -10.328 1 95.19 192 ARG B O 1
ATOM 5788 N N . LEU B 1 193 ? 13.305 2.098 -10.711 1 96.81 193 LEU B N 1
ATOM 5789 C CA . LEU B 1 193 ? 13.352 1.419 -12.008 1 96.81 193 LEU B CA 1
ATOM 5790 C C . LEU B 1 193 ? 14.109 2.25 -13.031 1 96.81 193 LEU B C 1
ATOM 5792 O O . LEU B 1 193 ? 13.914 3.463 -13.125 1 96.81 193 LEU B O 1
ATOM 5796 N N . ALA B 1 194 ? 14.93 1.571 -13.758 1 97.06 194 ALA B N 1
ATOM 5797 C CA . ALA B 1 194 ? 15.758 2.258 -14.75 1 97.06 194 ALA B CA 1
ATOM 5798 C C . ALA B 1 194 ? 14.984 2.475 -16.047 1 97.06 194 ALA B C 1
ATOM 5800 O O . ALA B 1 194 ? 15.195 3.467 -16.75 1 97.06 194 ALA B O 1
ATOM 5801 N N . VAL B 1 195 ? 14.062 1.546 -16.344 1 96.62 195 VAL B N 1
ATOM 5802 C CA . VAL B 1 195 ? 13.422 1.629 -17.656 1 96.62 195 VAL B CA 1
ATOM 5803 C C . VAL B 1 195 ? 11.906 1.492 -17.484 1 96.62 195 VAL B C 1
ATOM 5805 O O . VAL B 1 195 ? 11.227 0.951 -18.375 1 96.62 195 VAL B O 1
ATOM 5808 N N . GLY B 1 196 ? 11.367 1.789 -16.344 1 95.12 196 GLY B N 1
ATOM 5809 C CA . GLY B 1 196 ? 9.93 1.827 -16.094 1 95.12 196 GLY B CA 1
ATOM 5810 C C . GLY B 1 196 ? 9.344 0.466 -15.781 1 95.12 196 GLY B C 1
ATOM 5811 O O . GLY B 1 196 ? 10.078 -0.496 -15.555 1 95.12 196 GLY B O 1
ATOM 5812 N N . GLY B 1 197 ? 8.062 0.381 -15.719 1 95.38 197 GLY B N 1
ATOM 5813 C CA . GLY B 1 197 ? 7.328 -0.773 -15.227 1 95.38 197 GLY B CA 1
ATOM 5814 C C . GLY B 1 197 ? 7.555 -2.021 -16.062 1 95.38 197 GLY B C 1
ATOM 5815 O O . GLY B 1 197 ? 7.289 -3.135 -15.602 1 95.38 197 GLY B O 1
ATOM 5816 N N . ASP B 1 198 ? 8.055 -1.913 -17.234 1 96.69 198 ASP B N 1
ATOM 5817 C CA . ASP B 1 198 ? 8.297 -3.059 -18.109 1 96.69 198 ASP B CA 1
ATOM 5818 C C . ASP B 1 198 ? 9.648 -3.701 -17.812 1 96.69 198 ASP B C 1
ATOM 5820 O O . ASP B 1 198 ? 10 -4.723 -18.391 1 96.69 198 ASP B O 1
ATOM 5824 N N . GLN B 1 199 ? 10.43 -3.094 -16.859 1 97.56 199 GLN B N 1
ATOM 5825 C CA . GLN B 1 199 ? 11.695 -3.672 -16.422 1 97.56 199 GLN B CA 1
ATOM 5826 C C . GLN B 1 199 ? 11.492 -5.074 -15.852 1 97.56 199 GLN B C 1
ATOM 5828 O O . GLN B 1 199 ? 10.547 -5.309 -15.094 1 97.56 199 GLN B O 1
ATOM 5833 N N . THR B 1 200 ? 12.32 -6.055 -16.25 1 98.19 200 THR B N 1
ATOM 5834 C CA . THR B 1 200 ? 12.203 -7.422 -15.773 1 98.19 200 THR B CA 1
ATOM 5835 C C . THR B 1 200 ? 12.406 -7.48 -14.258 1 98.19 200 THR B C 1
ATOM 5837 O O . THR B 1 200 ? 13.383 -6.938 -13.734 1 98.19 200 THR B O 1
ATOM 5840 N N . ALA B 1 201 ? 11.523 -8.086 -13.57 1 98.19 201 ALA B N 1
ATOM 5841 C CA . ALA B 1 201 ? 11.586 -8.227 -12.117 1 98.19 201 ALA B CA 1
ATOM 5842 C C . ALA B 1 201 ? 12.055 -9.633 -11.727 1 98.19 201 ALA B C 1
ATOM 5844 O O . ALA B 1 201 ? 12.797 -9.789 -10.758 1 98.19 201 ALA B O 1
ATOM 5845 N N . VAL B 1 202 ? 11.625 -10.602 -12.477 1 98.19 202 VAL B N 1
ATOM 5846 C CA . VAL B 1 202 ? 11.891 -11.992 -12.133 1 98.19 202 VAL B CA 1
ATOM 5847 C C . VAL B 1 202 ? 11.844 -12.859 -13.391 1 98.19 202 VAL B C 1
ATOM 5849 O O . VAL B 1 202 ? 11.172 -12.516 -14.359 1 98.19 202 VAL B O 1
ATOM 5852 N N . ILE B 1 203 ? 12.641 -13.867 -13.398 1 97.69 203 ILE B N 1
ATOM 5853 C CA . ILE B 1 203 ? 12.672 -14.883 -14.453 1 97.69 203 ILE B CA 1
ATOM 5854 C C . ILE B 1 203 ? 12.312 -16.25 -13.867 1 97.69 203 ILE B C 1
ATOM 5856 O O . ILE B 1 203 ? 13 -16.734 -12.961 1 97.69 203 ILE B O 1
ATOM 5860 N N . LEU B 1 204 ? 11.227 -16.797 -14.312 1 94.94 204 LEU B N 1
ATOM 5861 C CA . LEU B 1 204 ? 10.766 -18.094 -13.836 1 94.94 204 LEU B CA 1
ATOM 5862 C C . LEU B 1 204 ? 10.719 -19.109 -14.984 1 94.94 204 LEU B C 1
ATOM 5864 O O . LEU B 1 204 ? 10.727 -18.719 -16.156 1 94.94 204 LEU B O 1
ATOM 5868 N N . CYS B 1 205 ? 10.695 -20.328 -14.586 1 85.88 205 CYS B N 1
ATOM 5869 C CA . CYS B 1 205 ? 10.68 -21.391 -15.594 1 85.88 205 CYS B CA 1
ATOM 5870 C C . CYS B 1 205 ? 9.25 -21.828 -15.891 1 85.88 205 CYS B C 1
ATOM 5872 O O . CYS B 1 205 ? 8.414 -21.891 -14.984 1 85.88 205 CYS B O 1
ATOM 5874 N N . SER B 1 206 ? 8.953 -21.906 -17.219 1 77.88 206 SER B N 1
ATOM 5875 C CA . SER B 1 206 ? 7.672 -22.484 -17.609 1 77.88 206 SER B CA 1
ATOM 5876 C C . SER B 1 206 ? 7.785 -23.984 -17.828 1 77.88 206 SER B C 1
ATOM 5878 O O . SER B 1 206 ? 8.836 -24.484 -18.234 1 77.88 206 SER B O 1
ATOM 5880 N N . SER B 1 207 ? 7.043 -24.922 -17.172 1 59.28 207 SER B N 1
ATOM 5881 C CA . SER B 1 207 ? 7.152 -26.375 -17.297 1 59.28 207 SER B CA 1
ATOM 5882 C C . SER B 1 207 ? 6.449 -26.859 -18.562 1 59.28 207 SER B C 1
ATOM 5884 O O . SER B 1 207 ? 6.27 -28.062 -18.75 1 59.28 207 SER B O 1
ATOM 5886 N N . GLY B 1 208 ? 6.473 -26.156 -19.688 1 51.69 208 GLY B N 1
ATOM 5887 C CA . GLY B 1 208 ? 5.59 -26.547 -20.781 1 51.69 208 GLY B CA 1
ATOM 5888 C C . GLY B 1 208 ? 5.52 -28.047 -20.984 1 51.69 208 GLY B C 1
ATOM 5889 O O . GLY B 1 208 ? 6.383 -28.781 -20.5 1 51.69 208 GLY B O 1
ATOM 5890 N N . THR B 1 209 ? 4.32 -28.656 -21.25 1 42.59 209 THR B N 1
ATOM 5891 C CA . THR B 1 209 ? 3.99 -30.047 -21.531 1 42.59 209 THR B CA 1
ATOM 5892 C C . THR B 1 209 ? 4.941 -30.625 -22.578 1 42.59 209 THR B C 1
ATOM 5894 O O . THR B 1 209 ? 5.062 -31.844 -22.703 1 42.59 209 THR B O 1
ATOM 5897 N N . SER B 1 210 ? 5.496 -29.688 -23.375 1 42.62 210 SER B N 1
ATOM 5898 C CA . SER B 1 210 ? 6.281 -30.156 -24.5 1 42.62 210 SER B CA 1
ATOM 5899 C C . SER B 1 210 ? 7.668 -30.609 -24.062 1 42.62 210 SER B C 1
ATOM 5901 O O . SER B 1 210 ? 8.445 -31.125 -24.875 1 42.62 210 SER B O 1
ATOM 5903 N N . GLY B 1 211 ? 8.016 -30.562 -22.75 1 51.56 211 GLY B N 1
ATOM 5904 C CA . GLY B 1 211 ? 9.227 -31.156 -22.203 1 51.56 211 GLY B CA 1
ATOM 5905 C C . GLY B 1 211 ? 10.344 -30.141 -22 1 51.56 211 GLY B C 1
ATOM 5906 O O . GLY B 1 211 ? 11.234 -30.359 -21.172 1 51.56 211 GLY B O 1
ATOM 5907 N N . THR B 1 212 ? 10.445 -29.031 -22.828 1 59.66 212 THR B N 1
ATOM 5908 C CA . THR B 1 212 ? 11.617 -28.203 -22.578 1 59.66 212 THR B CA 1
ATOM 5909 C C . THR B 1 212 ? 11.234 -26.953 -21.781 1 59.66 212 THR B C 1
ATOM 5911 O O . THR B 1 212 ? 10.375 -26.188 -22.188 1 59.66 212 THR B O 1
ATOM 5914 N N . ALA B 1 213 ? 11.844 -26.812 -20.609 1 74.5 213 ALA B N 1
ATOM 5915 C CA . ALA B 1 213 ? 11.609 -25.656 -19.75 1 74.5 213 ALA B CA 1
ATOM 5916 C C . ALA B 1 213 ? 12.109 -24.359 -20.406 1 74.5 213 ALA B C 1
ATOM 5918 O O . ALA B 1 213 ? 13.156 -24.375 -21.078 1 74.5 213 ALA B O 1
ATOM 5919 N N . LYS B 1 214 ? 11.258 -23.297 -20.422 1 84.81 214 LYS B N 1
ATOM 5920 C CA . LYS B 1 214 ? 11.641 -21.984 -20.953 1 84.81 214 LYS B CA 1
ATOM 5921 C C . LYS B 1 214 ? 11.75 -20.953 -19.828 1 84.81 214 LYS B C 1
ATOM 5923 O O . LYS B 1 214 ? 11.023 -21.047 -18.844 1 84.81 214 LYS B O 1
ATOM 5928 N N . ALA B 1 215 ? 12.703 -20.062 -20 1 93.19 215 ALA B N 1
ATOM 5929 C CA . ALA B 1 215 ? 12.859 -18.969 -19.062 1 93.19 215 ALA B CA 1
ATOM 5930 C C . ALA B 1 215 ? 11.969 -17.797 -19.438 1 93.19 215 ALA B C 1
ATOM 5932 O O . ALA B 1 215 ? 12.141 -17.172 -20.484 1 93.19 215 ALA B O 1
ATOM 5933 N N . VAL B 1 216 ? 11.016 -17.5 -18.562 1 95.38 216 VAL B N 1
ATOM 5934 C CA . VAL B 1 216 ? 10.016 -16.484 -18.828 1 95.38 216 VAL B CA 1
ATOM 5935 C C . VAL B 1 216 ? 10.359 -15.203 -18.062 1 95.38 216 VAL B C 1
ATOM 5937 O O . VAL B 1 216 ? 10.523 -15.227 -16.844 1 95.38 216 VAL B O 1
ATOM 5940 N N . GLY B 1 217 ? 10.508 -14.102 -18.812 1 96.5 217 GLY B N 1
ATOM 5941 C CA . GLY B 1 217 ? 10.734 -12.82 -18.188 1 96.5 217 GLY B CA 1
ATOM 5942 C C . GLY B 1 217 ? 9.453 -12.125 -17.766 1 96.5 217 GLY B C 1
ATOM 5943 O O . GLY B 1 217 ? 8.57 -11.883 -18.594 1 96.5 217 GLY B O 1
ATOM 5944 N N . MET B 1 218 ? 9.344 -11.828 -16.484 1 96.62 218 MET B N 1
ATOM 5945 C CA . MET B 1 218 ? 8.195 -11.094 -15.961 1 96.62 218 MET B CA 1
ATOM 5946 C C . MET B 1 218 ? 8.609 -9.711 -15.469 1 96.62 218 MET B C 1
ATOM 5948 O O . MET B 1 218 ? 9.594 -9.57 -14.742 1 96.62 218 MET B O 1
ATOM 5952 N N . SER B 1 219 ? 7.824 -8.75 -15.844 1 97.44 219 SER B N 1
ATOM 5953 C CA . SER B 1 219 ? 8.141 -7.363 -15.508 1 97.44 219 SER B CA 1
ATOM 5954 C C . SER B 1 219 ? 7.602 -6.996 -14.125 1 97.44 219 SER B C 1
ATOM 5956 O O . SER B 1 219 ? 6.84 -7.762 -13.531 1 97.44 219 SER B O 1
ATOM 5958 N N . HIS B 1 220 ? 8.047 -5.801 -13.641 1 97.31 220 HIS B N 1
ATOM 5959 C CA . HIS B 1 220 ? 7.473 -5.266 -12.414 1 97.31 220 HIS B CA 1
ATOM 5960 C C . HIS B 1 220 ? 5.973 -5.043 -12.555 1 97.31 220 HIS B C 1
ATOM 5962 O O . HIS B 1 220 ? 5.215 -5.277 -11.609 1 97.31 220 HIS B O 1
ATOM 5968 N N . ARG B 1 221 ? 5.496 -4.738 -13.719 1 94.44 221 ARG B N 1
ATOM 5969 C CA . ARG B 1 221 ? 4.07 -4.555 -13.969 1 94.44 221 ARG B CA 1
ATOM 5970 C C . ARG B 1 221 ? 3.316 -5.875 -13.852 1 94.44 221 ARG B C 1
ATOM 5972 O O . ARG B 1 221 ? 2.182 -5.91 -13.375 1 94.44 221 ARG B O 1
ATOM 5979 N N . HIS B 1 222 ? 3.949 -6.887 -14.312 1 94.5 222 HIS B N 1
ATOM 5980 C CA . HIS B 1 222 ? 3.348 -8.211 -14.172 1 94.5 222 HIS B CA 1
ATOM 5981 C C . HIS B 1 222 ? 3.221 -8.602 -12.711 1 94.5 222 HIS B C 1
ATOM 5983 O O . HIS B 1 222 ? 2.176 -9.102 -12.281 1 94.5 222 HIS B O 1
ATOM 5989 N N . VAL B 1 223 ? 4.281 -8.344 -11.992 1 96.12 223 VAL B N 1
ATOM 5990 C CA . VAL B 1 223 ? 4.285 -8.68 -10.57 1 96.12 223 VAL B CA 1
ATOM 5991 C C . VAL B 1 223 ? 3.24 -7.844 -9.836 1 96.12 223 VAL B C 1
ATOM 5993 O O . VAL B 1 223 ? 2.578 -8.336 -8.922 1 96.12 223 VAL B O 1
ATOM 5996 N N . ALA B 1 224 ? 3.01 -6.613 -10.312 1 94.25 224 ALA B N 1
ATOM 5997 C CA . ALA B 1 224 ? 2.051 -5.699 -9.703 1 94.25 224 ALA B CA 1
ATOM 5998 C C . ALA B 1 224 ? 0.624 -6.219 -9.852 1 94.25 224 ALA B C 1
ATOM 6000 O O . ALA B 1 224 ? -0.286 -5.762 -9.156 1 94.25 224 ALA B O 1
ATOM 6001 N N . ARG B 1 225 ? 0.397 -7.188 -10.672 1 90.94 225 ARG B N 1
ATOM 6002 C CA . ARG B 1 225 ? -0.938 -7.715 -10.938 1 90.94 225 ARG B CA 1
ATOM 6003 C C . ARG B 1 225 ? -1.285 -8.836 -9.969 1 90.94 225 ARG B C 1
ATOM 6005 O O . ARG B 1 225 ? -2.318 -9.492 -10.117 1 90.94 225 ARG B O 1
ATOM 6012 N N . THR B 1 226 ? -0.408 -9.062 -9.047 1 91.12 226 THR B N 1
ATOM 6013 C CA . THR B 1 226 ? -0.737 -10.062 -8.039 1 91.12 226 THR B CA 1
ATOM 6014 C C . THR B 1 226 ? -2.086 -9.758 -7.395 1 91.12 226 THR B C 1
ATOM 6016 O O . THR B 1 226 ? -2.293 -8.664 -6.859 1 91.12 226 THR B O 1
ATOM 6019 N N . ALA B 1 227 ? -2.973 -10.703 -7.477 1 87.38 227 ALA B N 1
ATOM 6020 C CA . ALA B 1 227 ? -4.336 -10.492 -6.988 1 87.38 227 ALA B CA 1
ATOM 6021 C C . ALA B 1 227 ? -4.375 -10.484 -5.465 1 87.38 227 ALA B C 1
ATOM 6023 O O . ALA B 1 227 ? -3.703 -11.289 -4.812 1 87.38 227 ALA B O 1
ATOM 6024 N N . GLN B 1 228 ? -5.094 -9.57 -4.914 1 89.19 228 GLN B N 1
ATOM 6025 C CA . GLN B 1 228 ? -5.285 -9.5 -3.471 1 89.19 228 GLN B CA 1
ATOM 6026 C C . GLN B 1 228 ? -6.332 -10.508 -3.006 1 89.19 228 GLN B C 1
ATOM 6028 O O . GLN B 1 228 ? -7.488 -10.156 -2.777 1 89.19 228 GLN B O 1
ATOM 6033 N N . LEU B 1 229 ? -5.906 -11.719 -2.756 1 88.94 229 LEU B N 1
ATOM 6034 C CA . LEU B 1 229 ? -6.793 -12.812 -2.395 1 88.94 229 LEU B CA 1
ATOM 6035 C C . LEU B 1 229 ? -6.699 -13.125 -0.903 1 88.94 229 LEU B C 1
ATOM 6037 O O . LEU B 1 229 ? -7.469 -13.938 -0.384 1 88.94 229 LEU B O 1
ATOM 6041 N N . THR B 1 230 ? -5.734 -12.539 -0.274 1 94.88 230 THR B N 1
ATOM 6042 C CA . THR B 1 230 ? -5.461 -12.805 1.134 1 94.88 230 THR B CA 1
ATOM 6043 C C . THR B 1 230 ? -5.168 -11.508 1.882 1 94.88 230 THR B C 1
ATOM 6045 O O . THR B 1 230 ? -5.113 -10.438 1.277 1 94.88 230 THR B O 1
ATOM 6048 N N . ASN B 1 231 ? -5.09 -11.617 3.115 1 97.69 231 ASN B N 1
ATOM 6049 C CA . ASN B 1 231 ? -4.652 -10.516 3.969 1 97.69 231 ASN B CA 1
ATOM 6050 C C . ASN B 1 231 ? -3.82 -11.016 5.145 1 97.69 231 ASN B C 1
ATOM 6052 O O . ASN B 1 231 ? -3.393 -12.172 5.16 1 97.69 231 ASN B O 1
ATOM 6056 N N . SER B 1 232 ? -3.59 -10.172 6.18 1 98.44 232 SER B N 1
ATOM 6057 C CA . SER B 1 232 ? -2.625 -10.438 7.238 1 98.44 232 SER B CA 1
ATOM 6058 C C . SER B 1 232 ? -3.135 -11.516 8.188 1 98.44 232 SER B C 1
ATOM 6060 O O . SER B 1 232 ? -2.375 -12.047 9 1 98.44 232 SER B O 1
ATOM 6062 N N . THR B 1 233 ? -4.422 -11.914 8.086 1 98.19 233 THR B N 1
ATOM 6063 C CA . THR B 1 233 ? -4.965 -12.938 8.969 1 98.19 233 THR B CA 1
ATOM 6064 C C . THR B 1 233 ? -4.863 -14.312 8.32 1 98.19 233 THR B C 1
ATOM 6066 O O . THR B 1 233 ? -5.152 -15.328 8.961 1 98.19 233 THR B O 1
ATOM 6069 N N . ASP B 1 234 ? -4.441 -14.375 7.082 1 98.38 234 ASP B N 1
ATOM 6070 C CA . ASP B 1 234 ? -4.387 -15.633 6.348 1 98.38 234 ASP B CA 1
ATOM 6071 C C . ASP B 1 234 ? -3.012 -16.281 6.469 1 98.38 234 ASP B C 1
ATOM 6073 O O . ASP B 1 234 ? -1.999 -15.594 6.59 1 98.38 234 ASP B O 1
ATOM 6077 N N . VAL B 1 235 ? -3.014 -17.578 6.5 1 98.75 235 VAL B N 1
ATOM 6078 C CA . VAL B 1 235 ? -1.823 -18.422 6.527 1 98.75 235 VAL B CA 1
ATOM 6079 C C . VAL B 1 235 ? -1.82 -19.359 5.316 1 98.75 235 VAL B C 1
ATOM 6081 O O . VAL B 1 235 ? -2.691 -20.219 5.188 1 98.75 235 VAL B O 1
ATOM 6084 N N . VAL B 1 236 ? -0.815 -19.234 4.469 1 98.44 236 VAL B N 1
ATOM 6085 C CA . VAL B 1 236 ? -0.761 -19.969 3.205 1 98.44 236 VAL B CA 1
ATOM 6086 C C . VAL B 1 236 ? 0.158 -21.188 3.35 1 98.44 236 VAL B C 1
ATOM 6088 O O . VAL B 1 236 ? 1.265 -21.078 3.883 1 98.44 236 VAL B O 1
ATOM 6091 N N . LEU B 1 237 ? -0.297 -22.297 2.896 1 98.31 237 LEU B N 1
ATOM 6092 C CA . LEU B 1 237 ? 0.479 -23.531 2.809 1 98.31 237 LEU B CA 1
ATOM 6093 C C . LEU B 1 237 ? 0.508 -24.047 1.376 1 98.31 237 LEU B C 1
ATOM 6095 O O . LEU B 1 237 ? -0.54 -24.344 0.796 1 98.31 237 LEU B O 1
ATOM 6099 N N . THR B 1 238 ? 1.667 -24.109 0.781 1 96.94 238 THR B N 1
ATOM 6100 C CA . THR B 1 238 ? 1.874 -24.609 -0.573 1 96.94 238 THR B CA 1
ATOM 6101 C C . THR B 1 238 ? 3.217 -25.328 -0.685 1 96.94 238 THR B C 1
ATOM 6103 O O . THR B 1 238 ? 4.176 -24.969 0.007 1 96.94 238 THR B O 1
ATOM 6106 N N . SER B 1 239 ? 3.27 -26.344 -1.5 1 92.94 239 SER B N 1
ATOM 6107 C CA . SER B 1 239 ? 4.531 -27.031 -1.756 1 92.94 239 SER B CA 1
ATOM 6108 C C . SER B 1 239 ? 5.316 -26.344 -2.871 1 92.94 239 SER B C 1
ATOM 6110 O O . SER B 1 239 ? 6.473 -26.688 -3.125 1 92.94 239 SER B O 1
ATOM 6112 N N . ALA B 1 240 ? 4.629 -25.375 -3.523 1 91 240 ALA B N 1
ATOM 6113 C CA . ALA B 1 240 ? 5.289 -24.641 -4.605 1 91 240 ALA B CA 1
ATOM 6114 C C . ALA B 1 240 ? 6.375 -23.719 -4.062 1 91 240 ALA B C 1
ATOM 6116 O O . ALA B 1 240 ? 6.223 -23.141 -2.986 1 91 240 ALA B O 1
ATOM 6117 N N . THR B 1 241 ? 7.461 -23.656 -4.797 1 89.88 241 THR B N 1
ATOM 6118 C CA . THR B 1 241 ? 8.586 -22.828 -4.379 1 89.88 241 THR B CA 1
ATOM 6119 C C . THR B 1 241 ? 8.758 -21.641 -5.312 1 89.88 241 THR B C 1
ATOM 6121 O O . THR B 1 241 ? 7.949 -21.422 -6.215 1 89.88 241 THR B O 1
ATOM 6124 N N . LEU B 1 242 ? 9.789 -20.859 -5.098 1 93.12 242 LEU B N 1
ATOM 6125 C CA . LEU B 1 242 ? 10.008 -19.578 -5.746 1 93.12 242 LEU B CA 1
ATOM 6126 C C . LEU B 1 242 ? 10.227 -19.75 -7.246 1 93.12 242 LEU B C 1
ATOM 6128 O O . LEU B 1 242 ? 10.109 -18.781 -8.008 1 93.12 242 LEU B O 1
ATOM 6132 N N . ASP B 1 243 ? 10.562 -20.906 -7.695 1 88.19 243 ASP B N 1
ATOM 6133 C CA . ASP B 1 243 ? 10.938 -21.141 -9.086 1 88.19 243 ASP B CA 1
ATOM 6134 C C . ASP B 1 243 ? 9.703 -21.25 -9.977 1 88.19 243 ASP B C 1
ATOM 6136 O O . ASP B 1 243 ? 9.805 -21.234 -11.203 1 88.19 243 ASP B O 1
ATOM 6140 N N . TRP B 1 244 ? 8.578 -21.312 -9.297 1 87.25 244 TRP B N 1
ATOM 6141 C CA . TRP B 1 244 ? 7.305 -21.453 -9.992 1 87.25 244 TRP B CA 1
ATOM 6142 C C . TRP B 1 244 ? 6.355 -20.312 -9.641 1 87.25 244 TRP B C 1
ATOM 6144 O O . TRP B 1 244 ? 6.383 -19.797 -8.523 1 87.25 244 TRP B O 1
ATOM 6154 N N . MET B 1 245 ? 5.512 -20.078 -10.727 1 92.06 245 MET B N 1
ATOM 6155 C CA . MET B 1 245 ? 4.621 -18.938 -10.602 1 92.06 245 MET B CA 1
ATOM 6156 C C . MET B 1 245 ? 3.766 -19.047 -9.344 1 92.06 245 MET B C 1
ATOM 6158 O O . MET B 1 245 ? 3.553 -18.047 -8.641 1 92.06 245 MET B O 1
ATOM 6162 N N . THR B 1 246 ? 3.266 -20.25 -9.055 1 91.56 246 THR B N 1
ATOM 6163 C CA . THR B 1 246 ? 2.408 -20.422 -7.887 1 91.56 246 THR B CA 1
ATOM 6164 C C . THR B 1 246 ? 3.156 -20.062 -6.605 1 91.56 246 THR B C 1
ATOM 6166 O O . THR B 1 246 ? 2.656 -19.297 -5.785 1 91.56 246 THR B O 1
ATOM 6169 N N . GLY B 1 247 ? 4.352 -20.625 -6.438 1 93.88 247 GLY B N 1
ATOM 6170 C CA . GLY B 1 247 ? 5.152 -20.328 -5.258 1 93.88 247 GLY B CA 1
ATOM 6171 C C . GLY B 1 247 ? 5.559 -18.859 -5.16 1 93.88 247 GLY B C 1
ATOM 6172 O O . GLY B 1 247 ? 5.488 -18.266 -4.086 1 93.88 247 GLY B O 1
ATOM 6173 N N . PHE B 1 248 ? 5.969 -18.312 -6.316 1 96.12 248 PHE B N 1
ATOM 6174 C CA . PHE B 1 248 ? 6.34 -16.906 -6.383 1 96.12 248 PHE B CA 1
ATOM 6175 C C . PHE B 1 248 ? 5.164 -16.016 -5.984 1 96.12 248 PHE B C 1
ATOM 6177 O O . PHE B 1 248 ? 5.316 -15.117 -5.164 1 96.12 248 PHE B O 1
ATOM 6184 N N . SER B 1 249 ? 3.992 -16.312 -6.527 1 95.94 249 SER B N 1
ATOM 6185 C CA . SER B 1 249 ? 2.805 -15.523 -6.234 1 95.94 249 SER B CA 1
ATOM 6186 C C . SER B 1 249 ? 2.441 -15.594 -4.754 1 95.94 249 SER B C 1
ATOM 6188 O O . SER B 1 249 ? 2.102 -14.578 -4.145 1 95.94 249 SER B O 1
ATOM 6190 N N . CYS B 1 250 ? 2.502 -16.766 -4.188 1 96.44 250 CYS B N 1
ATOM 6191 C CA . CYS B 1 250 ? 2.195 -16.922 -2.771 1 96.44 250 CYS B CA 1
ATOM 6192 C C . CYS B 1 250 ? 3.154 -16.109 -1.912 1 96.44 250 CYS B C 1
ATOM 6194 O O . CYS B 1 250 ? 2.752 -15.531 -0.905 1 96.44 250 CYS B O 1
ATOM 6196 N N . THR B 1 251 ? 4.426 -16.094 -2.338 1 97.56 251 THR B N 1
ATOM 6197 C CA . THR B 1 251 ? 5.422 -15.305 -1.628 1 97.56 251 THR B CA 1
ATOM 6198 C C . THR B 1 251 ? 5.09 -13.82 -1.716 1 97.56 251 THR B C 1
ATOM 6200 O O . THR B 1 251 ? 5.145 -13.109 -0.711 1 97.56 251 THR B O 1
ATOM 6203 N N . MET B 1 252 ? 4.695 -13.375 -2.891 1 97.88 252 MET B N 1
ATOM 6204 C CA . MET B 1 252 ? 4.387 -11.961 -3.088 1 97.88 252 MET B CA 1
ATOM 6205 C C . MET B 1 252 ? 3.127 -11.57 -2.326 1 97.88 252 MET B C 1
ATOM 6207 O O . MET B 1 252 ? 3.01 -10.445 -1.849 1 97.88 252 MET B O 1
ATOM 6211 N N . LEU B 1 253 ? 2.141 -12.539 -2.154 1 97.75 253 LEU B N 1
ATOM 6212 C CA . LEU B 1 253 ? 0.972 -12.273 -1.324 1 97.75 253 LEU B CA 1
ATOM 6213 C C . LEU B 1 253 ? 1.389 -11.844 0.079 1 97.75 253 LEU B C 1
ATOM 6215 O O . LEU B 1 253 ? 0.776 -10.945 0.667 1 97.75 253 LEU B O 1
ATOM 6219 N N . GLY B 1 254 ? 2.414 -12.477 0.563 1 98.31 254 GLY B N 1
ATOM 6220 C CA . GLY B 1 254 ? 2.92 -12.125 1.882 1 98.31 254 GLY B CA 1
ATOM 6221 C C . GLY B 1 254 ? 3.508 -10.734 1.948 1 98.31 254 GLY B C 1
ATOM 6222 O O . GLY B 1 254 ? 3.146 -9.938 2.824 1 98.31 254 GLY B O 1
ATOM 6223 N N . TYR B 1 255 ? 4.34 -10.398 0.998 1 98.5 255 TYR B N 1
ATOM 6224 C CA . TYR B 1 255 ? 5.094 -9.148 1.063 1 98.5 255 TYR B CA 1
ATOM 6225 C C . TYR B 1 255 ? 4.219 -7.965 0.678 1 98.5 255 TYR B C 1
ATOM 6227 O O . TYR B 1 255 ? 4.492 -6.828 1.074 1 98.5 255 TYR B O 1
ATOM 6235 N N . PHE B 1 256 ? 3.139 -8.219 -0.099 1 97.94 256 PHE B N 1
ATOM 6236 C CA . PHE B 1 256 ? 2.307 -7.121 -0.564 1 97.94 256 PHE B CA 1
ATOM 6237 C C . PHE B 1 256 ? 1.093 -6.938 0.341 1 97.94 256 PHE B C 1
ATOM 6239 O O . PHE B 1 256 ? 0.635 -5.812 0.557 1 97.94 256 PHE B O 1
ATOM 6246 N N . PHE B 1 257 ? 0.536 -8.07 0.929 1 98 257 PHE B N 1
ATOM 6247 C CA . PHE B 1 257 ? -0.783 -7.973 1.542 1 98 257 PHE B CA 1
ATOM 6248 C C . PHE B 1 257 ? -0.756 -8.5 2.973 1 98 257 PHE B C 1
ATOM 6250 O O . PHE B 1 257 ? -1.774 -8.477 3.668 1 98 257 PHE B O 1
ATOM 6257 N N . GLY B 1 258 ? 0.365 -9.07 3.447 1 98.38 258 GLY B N 1
ATOM 6258 C CA . GLY B 1 258 ? 0.562 -9.344 4.863 1 98.38 258 GLY B CA 1
ATOM 6259 C C . GLY B 1 258 ? 0.34 -10.797 5.23 1 98.38 258 GLY B C 1
ATOM 6260 O O . GLY B 1 258 ? 0.476 -11.18 6.395 1 98.38 258 GLY B O 1
ATOM 6261 N N . THR B 1 259 ? 0.106 -11.703 4.254 1 98.31 259 THR B N 1
ATOM 6262 C CA . THR B 1 259 ? -0.176 -13.102 4.527 1 98.31 259 THR B CA 1
ATOM 6263 C C . THR B 1 259 ? 1.062 -13.805 5.078 1 98.31 259 THR B C 1
ATOM 6265 O O . THR B 1 259 ? 2.189 -13.469 4.715 1 98.31 259 THR B O 1
ATOM 6268 N N . THR B 1 260 ? 0.854 -14.766 5.969 1 98.75 260 THR B N 1
ATOM 6269 C CA . THR B 1 260 ? 1.927 -15.602 6.5 1 98.75 260 THR B CA 1
ATOM 6270 C C . THR B 1 260 ? 2.092 -16.859 5.664 1 98.75 260 THR B C 1
ATOM 6272 O O . THR B 1 260 ? 1.105 -17.5 5.285 1 98.75 260 THR B O 1
ATOM 6275 N N . GLN B 1 261 ? 3.277 -17.188 5.363 1 98.25 261 GLN B N 1
ATOM 6276 C CA . GLN B 1 261 ? 3.537 -18.422 4.617 1 98.25 261 GLN B CA 1
ATOM 6277 C C . GLN B 1 261 ? 4.227 -19.453 5.496 1 98.25 261 GLN B C 1
ATOM 6279 O O . GLN B 1 261 ? 5.125 -19.125 6.273 1 98.25 261 GLN B O 1
ATOM 6284 N N . ILE B 1 262 ? 3.789 -20.703 5.43 1 98.5 262 ILE B N 1
ATOM 6285 C CA . ILE B 1 262 ? 4.484 -21.812 6.059 1 98.5 262 ILE B CA 1
ATOM 6286 C C . ILE B 1 262 ? 5.5 -22.406 5.086 1 98.5 262 ILE B C 1
ATOM 6288 O O . ILE B 1 262 ? 5.148 -22.797 3.971 1 98.5 262 ILE B O 1
ATOM 6292 N N . ILE B 1 263 ? 6.715 -22.484 5.465 1 97.12 263 ILE B N 1
ATOM 6293 C CA . ILE B 1 263 ? 7.715 -23.062 4.578 1 97.12 263 ILE B CA 1
ATOM 6294 C C . ILE B 1 263 ? 8.188 -24.406 5.145 1 97.12 263 ILE B C 1
ATOM 6296 O O . ILE B 1 263 ? 8.266 -24.578 6.363 1 97.12 263 ILE B O 1
ATOM 6300 N N . PHE B 1 264 ? 8.43 -25.328 4.309 1 95.75 264 PHE B N 1
ATOM 6301 C CA . PHE B 1 264 ? 8.961 -26.656 4.59 1 95.75 264 PHE B CA 1
ATOM 6302 C C . PHE B 1 264 ? 9.812 -27.156 3.428 1 95.75 264 PHE B C 1
ATOM 6304 O O . PHE B 1 264 ? 9.688 -26.672 2.303 1 95.75 264 PHE B O 1
ATOM 6311 N N . ASN B 1 265 ? 10.734 -28.016 3.613 1 92.88 265 ASN B N 1
ATOM 6312 C CA . ASN B 1 265 ? 11.633 -28.422 2.531 1 92.88 265 ASN B CA 1
ATOM 6313 C C . ASN B 1 265 ? 11.523 -29.922 2.244 1 92.88 265 ASN B C 1
ATOM 6315 O O . ASN B 1 265 ? 12.367 -30.484 1.538 1 92.88 265 ASN B O 1
ATOM 6319 N N . LYS B 1 266 ? 10.516 -30.578 2.814 1 88.81 266 LYS B N 1
ATOM 6320 C CA . LYS B 1 266 ? 10.242 -31.984 2.49 1 88.81 266 LYS B CA 1
ATOM 6321 C C . LYS B 1 266 ? 9.375 -32.094 1.238 1 88.81 266 LYS B C 1
ATOM 6323 O O . LYS B 1 266 ? 8.703 -31.141 0.853 1 88.81 266 LYS B O 1
ATOM 6328 N N . THR B 1 267 ? 9.516 -33.312 0.624 1 85.19 267 THR B N 1
ATOM 6329 C CA . THR B 1 267 ? 8.625 -33.594 -0.5 1 85.19 267 THR B CA 1
ATOM 6330 C C . THR B 1 267 ? 7.168 -33.594 -0.051 1 85.19 267 THR B C 1
ATOM 6332 O O . THR B 1 267 ? 6.852 -34.031 1.056 1 85.19 267 THR B O 1
ATOM 6335 N N . PHE B 1 268 ? 6.379 -33.188 -0.922 1 89.25 268 PHE B N 1
ATOM 6336 C CA . PHE B 1 268 ? 4.957 -33.125 -0.614 1 89.25 268 PHE B CA 1
ATOM 6337 C C . PHE B 1 268 ? 4.438 -34.469 -0.159 1 89.25 268 PHE B C 1
ATOM 6339 O O . PHE B 1 268 ? 4.754 -35.5 -0.762 1 89.25 268 PHE B O 1
ATOM 6346 N N . ASN B 1 269 ? 3.682 -34.5 0.839 1 88.56 269 ASN B N 1
ATOM 6347 C CA . ASN B 1 269 ? 2.836 -35.625 1.248 1 88.56 269 ASN B CA 1
ATOM 6348 C C . ASN B 1 269 ? 1.585 -35.125 1.978 1 88.56 269 ASN B C 1
ATOM 6350 O O . ASN B 1 269 ? 1.644 -34.188 2.75 1 88.56 269 ASN B O 1
ATOM 6354 N N . ALA B 1 270 ? 0.491 -35.781 1.713 1 91.06 270 ALA B N 1
ATOM 6355 C CA . ALA B 1 270 ? -0.818 -35.344 2.193 1 91.06 270 ALA B CA 1
ATOM 6356 C C . ALA B 1 270 ? -0.861 -35.312 3.717 1 91.06 270 ALA B C 1
ATOM 6358 O O . ALA B 1 270 ? -1.411 -34.375 4.312 1 91.06 270 ALA B O 1
ATOM 6359 N N . GLU B 1 271 ? -0.272 -36.312 4.312 1 94.81 271 GLU B N 1
ATOM 6360 C CA . GLU B 1 271 ? -0.282 -36.406 5.77 1 94.81 271 GLU B CA 1
ATOM 6361 C C . GLU B 1 271 ? 0.369 -35.188 6.41 1 94.81 271 GLU B C 1
ATOM 6363 O O . GLU B 1 271 ? -0.189 -34.594 7.336 1 94.81 271 GLU B O 1
ATOM 6368 N N . ASP B 1 272 ? 1.515 -34.812 5.934 1 96.12 272 ASP B N 1
ATOM 6369 C CA . ASP B 1 272 ? 2.23 -33.656 6.457 1 96.12 272 ASP B CA 1
ATOM 6370 C C . ASP B 1 272 ? 1.443 -32.344 6.219 1 96.12 272 ASP B C 1
ATOM 6372 O O . ASP B 1 272 ? 1.433 -31.469 7.066 1 96.12 272 ASP B O 1
ATOM 6376 N N . PHE B 1 273 ? 0.807 -32.25 5.121 1 96.81 273 PHE B N 1
ATOM 6377 C CA . PHE B 1 273 ? 0.009 -31.078 4.801 1 96.81 273 PHE B CA 1
ATOM 6378 C C . PHE B 1 273 ? -1.142 -30.922 5.789 1 96.81 273 PHE B C 1
ATOM 6380 O O . PHE B 1 273 ? -1.396 -29.828 6.285 1 96.81 273 PHE B O 1
ATOM 6387 N N . ILE B 1 274 ? -1.807 -32 6.062 1 98 274 ILE B N 1
ATOM 6388 C CA . ILE B 1 274 ? -2.92 -32 7.004 1 98 274 ILE B CA 1
ATOM 6389 C C . ILE B 1 274 ? -2.41 -31.656 8.406 1 98 274 ILE B C 1
ATOM 6391 O O . ILE B 1 274 ? -3 -30.828 9.094 1 98 274 ILE B O 1
ATOM 6395 N N . ARG B 1 275 ? -1.302 -32.219 8.773 1 97.94 275 ARG B N 1
ATOM 6396 C CA . ARG B 1 275 ? -0.701 -31.938 10.07 1 97.94 275 ARG B CA 1
ATOM 6397 C C . ARG B 1 275 ? -0.352 -30.469 10.211 1 97.94 275 ARG B C 1
ATOM 6399 O O . ARG B 1 275 ? -0.665 -29.844 11.227 1 97.94 275 ARG B O 1
ATOM 6406 N N . MET B 1 276 ? 0.33 -29.891 9.242 1 98.25 276 MET B N 1
ATOM 6407 C CA . MET B 1 276 ? 0.728 -28.484 9.273 1 98.25 276 MET B CA 1
ATOM 6408 C C . MET B 1 276 ? -0.495 -27.578 9.289 1 98.25 276 MET B C 1
ATOM 6410 O O . MET B 1 276 ? -0.467 -26.5 9.891 1 98.25 276 MET B O 1
ATOM 6414 N N . THR B 1 277 ? -1.558 -27.984 8.586 1 98.31 277 THR B N 1
ATOM 6415 C CA . THR B 1 277 ? -2.793 -27.203 8.594 1 98.31 277 THR B CA 1
ATOM 6416 C C . THR B 1 277 ? -3.338 -27.078 10.016 1 98.31 277 THR B C 1
ATOM 6418 O O . THR B 1 277 ? -3.715 -25.984 10.445 1 98.31 277 THR B O 1
ATOM 6421 N N . GLU B 1 278 ? -3.354 -28.156 10.758 1 97.62 278 GLU B N 1
ATOM 6422 C CA . GLU B 1 278 ? -3.826 -28.156 12.133 1 97.62 278 GLU B CA 1
ATOM 6423 C C . GLU B 1 278 ? -2.891 -27.359 13.039 1 97.62 278 GLU B C 1
ATOM 6425 O O . GLU B 1 278 ? -3.344 -26.578 13.867 1 97.62 278 GLU B O 1
ATOM 6430 N N . GLN B 1 279 ? -1.655 -27.609 12.844 1 97.75 279 GLN B N 1
ATOM 6431 C CA . GLN B 1 279 ? -0.645 -27.031 13.719 1 97.75 279 GLN B CA 1
ATOM 6432 C C . GLN B 1 279 ? -0.577 -25.516 13.562 1 97.75 279 GLN B C 1
ATOM 6434 O O . GLN B 1 279 ? -0.498 -24.781 14.547 1 97.75 279 GLN B O 1
ATOM 6439 N N . TYR B 1 280 ? -0.609 -25.016 12.336 1 98.25 280 TYR B N 1
ATOM 6440 C CA . TYR B 1 280 ? -0.358 -23.609 12.07 1 98.25 280 TYR B CA 1
ATOM 6441 C C . TYR B 1 280 ? -1.645 -22.891 11.68 1 98.25 280 TYR B C 1
ATOM 6443 O O . TYR B 1 280 ? -1.626 -21.703 11.367 1 98.25 280 TYR B O 1
ATOM 6451 N N . LYS B 1 281 ? -2.76 -23.625 11.625 1 98.12 281 LYS B N 1
ATOM 6452 C CA . LYS B 1 281 ? -4.062 -23.078 11.258 1 98.12 281 LYS B CA 1
ATOM 6453 C C . LYS B 1 281 ? -4.023 -22.453 9.867 1 98.12 281 LYS B C 1
ATOM 6455 O O . LYS B 1 281 ? -4.434 -21.297 9.688 1 98.12 281 LYS B O 1
ATOM 6460 N N . ALA B 1 282 ? -3.504 -23.25 8.922 1 98.5 282 ALA B N 1
ATOM 6461 C CA . ALA B 1 282 ? -3.473 -22.781 7.539 1 98.5 282 ALA B CA 1
ATOM 6462 C C . ALA B 1 282 ? -4.875 -22.438 7.047 1 98.5 282 ALA B C 1
ATOM 6464 O O . ALA B 1 282 ? -5.832 -23.172 7.312 1 98.5 282 ALA B O 1
ATOM 6465 N N . THR B 1 283 ? -4.988 -21.297 6.371 1 98.31 283 THR B N 1
ATOM 6466 C CA . THR B 1 283 ? -6.297 -20.859 5.91 1 98.31 283 THR B CA 1
ATOM 6467 C C . THR B 1 283 ? -6.402 -20.984 4.391 1 98.31 283 THR B C 1
ATOM 6469 O O . THR B 1 283 ? -7.5 -20.922 3.832 1 98.31 283 THR B O 1
ATOM 6472 N N . MET B 1 284 ? -5.273 -21.172 3.707 1 97.44 284 MET B N 1
ATOM 6473 C CA . MET B 1 284 ? -5.277 -21.219 2.248 1 97.44 284 MET B CA 1
ATOM 6474 C C . MET B 1 284 ? -4.293 -22.266 1.734 1 97.44 284 MET B C 1
ATOM 6476 O O . MET B 1 284 ? -3.172 -22.375 2.236 1 97.44 284 MET B O 1
ATOM 6480 N N . TYR B 1 285 ? -4.781 -23.062 0.742 1 97 285 TYR B N 1
ATOM 6481 C CA . TYR B 1 285 ? -3.928 -23.953 -0.038 1 97 285 TYR B CA 1
ATOM 6482 C C . TYR B 1 285 ? -3.758 -23.438 -1.461 1 97 285 TYR B C 1
ATOM 6484 O O . TYR B 1 285 ? -4.703 -22.922 -2.057 1 97 285 TYR B O 1
ATOM 6492 N N . ALA B 1 286 ? -2.629 -23.531 -1.978 1 94.88 286 ALA B N 1
ATOM 6493 C CA . ALA B 1 286 ? -2.352 -23.5 -3.412 1 94.88 286 ALA B CA 1
ATOM 6494 C C . ALA B 1 286 ? -1.66 -24.781 -3.859 1 94.88 286 ALA B C 1
ATOM 6496 O O . ALA B 1 286 ? -0.549 -25.078 -3.418 1 94.88 286 ALA B O 1
ATOM 6497 N N . MET B 1 287 ? -2.348 -25.5 -4.711 1 91.5 287 MET B N 1
ATOM 6498 C CA . MET B 1 287 ? -1.781 -26.828 -4.98 1 91.5 287 MET B CA 1
ATOM 6499 C C . MET B 1 287 ? -2.268 -27.359 -6.32 1 91.5 287 MET B C 1
ATOM 6501 O O . MET B 1 287 ? -3.252 -26.875 -6.875 1 91.5 287 MET B O 1
ATOM 6505 N N . ALA B 1 288 ? -1.56 -28.328 -6.836 1 82.94 288 ALA B N 1
ATOM 6506 C CA . ALA B 1 288 ? -1.933 -29.047 -8.055 1 82.94 288 ALA B CA 1
ATOM 6507 C C . ALA B 1 288 ? -3.082 -30.016 -7.797 1 82.94 288 ALA B C 1
ATOM 6509 O O . ALA B 1 288 ? -3.314 -30.406 -6.656 1 82.94 288 ALA B O 1
ATOM 6510 N N . PRO B 1 289 ? -3.764 -30.422 -8.844 1 78.81 289 PRO B N 1
ATOM 6511 C CA . PRO B 1 289 ? -4.91 -31.312 -8.688 1 78.81 289 PRO B CA 1
ATOM 6512 C C . PRO B 1 289 ? -4.543 -32.625 -8 1 78.81 289 PRO B C 1
ATOM 6514 O O . PRO B 1 289 ? -5.289 -33.125 -7.152 1 78.81 289 PRO B O 1
ATOM 6517 N N . TRP B 1 290 ? -3.373 -33.156 -8.352 1 73.56 290 TRP B N 1
ATOM 6518 C CA . TRP B 1 290 ? -2.996 -34.438 -7.758 1 73.56 290 TRP B CA 1
ATOM 6519 C C . TRP B 1 290 ? -2.752 -34.281 -6.258 1 73.56 290 TRP B C 1
ATOM 6521 O O . TRP B 1 290 ? -3.086 -35.188 -5.477 1 73.56 290 TRP B O 1
ATOM 6531 N N . GLN B 1 291 ? -2.227 -33.188 -5.793 1 86.38 291 GLN B N 1
ATOM 6532 C CA . GLN B 1 291 ? -2.025 -32.906 -4.371 1 86.38 291 GLN B CA 1
ATOM 6533 C C . GLN B 1 291 ? -3.357 -32.75 -3.645 1 86.38 291 GLN B C 1
ATOM 6535 O O . GLN B 1 291 ? -3.531 -33.281 -2.543 1 86.38 291 GLN B O 1
ATOM 6540 N N . ALA B 1 292 ? -4.242 -32.062 -4.316 1 87.19 292 ALA B N 1
ATOM 6541 C CA . ALA B 1 292 ? -5.574 -31.891 -3.75 1 87.19 292 ALA B CA 1
ATOM 6542 C C . ALA B 1 292 ? -6.266 -33.25 -3.562 1 87.19 292 ALA B C 1
ATOM 6544 O O . ALA B 1 292 ? -6.875 -33.5 -2.52 1 87.19 292 ALA B O 1
ATOM 6545 N N . TYR B 1 293 ? -6.129 -34.062 -4.598 1 81.19 293 TYR B N 1
ATOM 6546 C CA . TYR B 1 293 ? -6.691 -35.406 -4.5 1 81.19 293 TYR B CA 1
ATOM 6547 C C . TYR B 1 293 ? -6.145 -36.125 -3.279 1 81.19 293 TYR B C 1
ATOM 6549 O O . TYR B 1 293 ? -6.91 -36.688 -2.486 1 81.19 293 TYR B O 1
ATOM 6557 N N . GLU B 1 294 ? -4.809 -36.094 -3.131 1 83.5 294 GLU B N 1
ATOM 6558 C CA . GLU B 1 294 ? -4.16 -36.812 -2.035 1 83.5 294 GLU B CA 1
ATOM 6559 C C . GLU B 1 294 ? -4.605 -36.25 -0.681 1 83.5 294 GLU B C 1
ATOM 6561 O O . GLU B 1 294 ? -4.863 -37.031 0.249 1 83.5 294 GLU B O 1
ATOM 6566 N N . VAL B 1 295 ? -4.762 -34.969 -0.569 1 93.31 295 VAL B N 1
ATOM 6567 C CA . VAL B 1 295 ? -5.109 -34.344 0.703 1 93.31 295 VAL B CA 1
ATOM 6568 C C . VAL B 1 295 ? -6.566 -34.656 1.044 1 93.31 295 VAL B C 1
ATOM 6570 O O . VAL B 1 295 ? -6.867 -35.156 2.133 1 93.31 295 VAL B O 1
ATOM 6573 N N . PHE B 1 296 ? -7.512 -34.469 0.161 1 91.31 296 PHE B N 1
ATOM 6574 C CA . PHE B 1 296 ? -8.938 -34.469 0.466 1 91.31 296 PHE B CA 1
ATOM 6575 C C . PHE B 1 296 ? -9.453 -35.906 0.564 1 91.31 296 PHE B C 1
ATOM 6577 O O . PHE B 1 296 ? -10.539 -36.156 1.103 1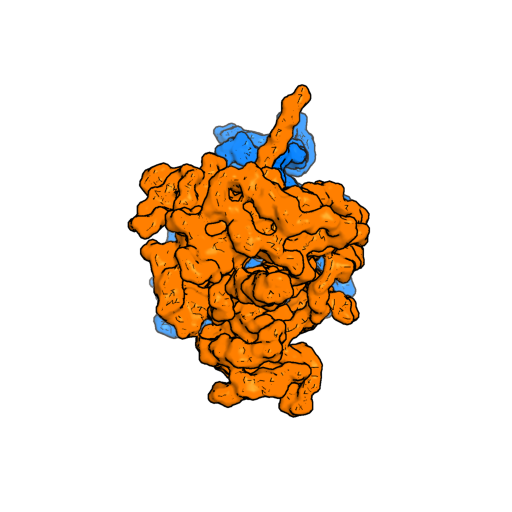 91.31 296 PHE B O 1
ATOM 6584 N N . THR B 1 297 ? -8.695 -36.844 -0.011 1 84.38 297 THR B N 1
ATOM 6585 C CA . THR B 1 297 ? -9.117 -38.219 0.098 1 84.38 2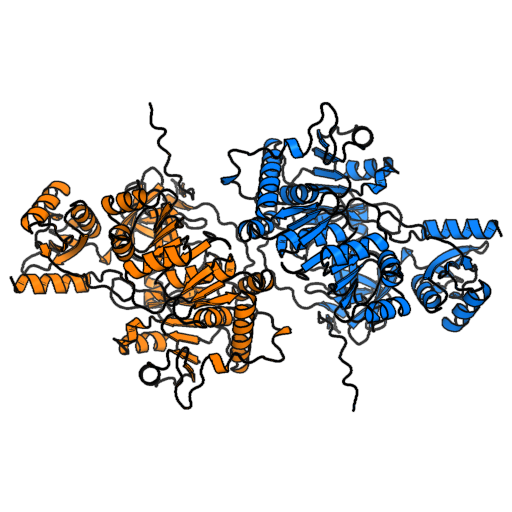97 THR B CA 1
ATOM 6586 C C . THR B 1 297 ? -8.359 -38.938 1.221 1 84.38 297 THR B C 1
ATOM 6588 O O . THR B 1 297 ? -8.633 -40.094 1.521 1 84.38 297 THR B O 1
ATOM 6591 N N . HIS B 1 298 ? -7.422 -38.281 1.773 1 89.69 298 HIS B N 1
ATOM 6592 C CA . HIS B 1 298 ? -6.648 -38.906 2.855 1 89.69 298 HIS B CA 1
ATOM 6593 C C . HIS B 1 298 ? -7.52 -39.156 4.078 1 89.69 298 HIS B C 1
ATOM 6595 O O . HIS B 1 298 ? -8.375 -38.344 4.422 1 89.69 298 HIS B O 1
ATOM 6601 N N . PRO B 1 299 ? -7.293 -40.219 4.801 1 92.31 299 PRO B N 1
ATOM 6602 C CA . PRO B 1 299 ? -8.109 -40.562 5.969 1 92.31 299 PRO B CA 1
ATOM 6603 C C . PRO B 1 299 ? -8.016 -39.531 7.078 1 92.31 299 PRO B C 1
ATOM 6605 O O . PRO B 1 299 ? -8.961 -39.344 7.852 1 92.31 299 PRO B O 1
ATOM 6608 N N . LEU B 1 300 ? -6.957 -38.844 7.141 1 96.44 300 LEU B N 1
ATOM 6609 C CA . LEU B 1 300 ? -6.75 -37.844 8.188 1 96.44 300 LEU B CA 1
ATOM 6610 C C . LEU B 1 300 ? -7.457 -36.531 7.84 1 96.44 300 LEU B C 1
ATOM 6612 O O . LEU B 1 300 ? -7.594 -35.656 8.688 1 96.44 300 LEU B O 1
ATOM 6616 N N . ALA B 1 301 ? -7.914 -36.406 6.66 1 96 301 ALA B N 1
ATOM 6617 C CA . ALA B 1 301 ? -8.648 -35.219 6.254 1 96 301 ALA B CA 1
ATOM 6618 C C . ALA B 1 301 ? -10.086 -35.25 6.766 1 96 301 ALA B C 1
ATOM 6620 O O . ALA B 1 301 ? -10.898 -36.031 6.285 1 96 301 ALA B O 1
ATOM 6621 N N . THR B 1 302 ? -10.352 -34.469 7.746 1 97 302 THR B N 1
ATOM 6622 C CA . THR B 1 302 ? -11.672 -34.375 8.359 1 97 302 THR B CA 1
ATOM 6623 C C . THR B 1 302 ? -12.109 -32.906 8.492 1 97 302 THR B C 1
ATOM 6625 O O . THR B 1 302 ? -11.312 -32 8.273 1 97 302 THR B O 1
ATOM 6628 N N . GLU B 1 303 ? -13.367 -32.781 8.812 1 96.81 303 GLU B N 1
ATOM 6629 C CA . GLU B 1 303 ? -13.875 -31.422 9.055 1 96.81 303 GLU B CA 1
ATOM 6630 C C . GLU B 1 303 ? -13.07 -30.719 10.148 1 96.81 303 GLU B C 1
ATOM 6632 O O . GLU B 1 303 ? -12.805 -29.531 10.055 1 96.81 303 GLU B O 1
ATOM 6637 N N . LYS B 1 304 ? -12.688 -31.453 11.086 1 96.88 304 LYS B N 1
ATOM 6638 C CA . LYS B 1 304 ? -11.93 -30.906 12.203 1 96.88 304 LYS B CA 1
ATOM 6639 C C . LYS B 1 304 ? -10.508 -30.547 11.781 1 96.88 304 LYS B C 1
ATOM 6641 O O . LYS B 1 304 ? -10.047 -29.438 12.023 1 96.88 304 LYS B O 1
ATOM 6646 N N . SER B 1 305 ? -9.789 -31.469 11.109 1 97.56 305 SER B N 1
ATOM 6647 C CA . SER B 1 305 ? -8.383 -31.266 10.766 1 97.56 305 SER B CA 1
ATOM 6648 C C . SER B 1 305 ? -8.219 -30.156 9.734 1 97.56 305 SER B C 1
ATOM 6650 O O . SER B 1 305 ? -7.164 -29.531 9.656 1 97.56 305 SER B O 1
ATOM 6652 N N . LEU B 1 306 ? -9.281 -29.906 8.977 1 97.81 306 LEU B N 1
ATOM 6653 C CA . LEU B 1 306 ? -9.18 -28.906 7.914 1 97.81 306 LEU B CA 1
ATOM 6654 C C . LEU B 1 306 ? -10.094 -27.719 8.195 1 97.81 306 LEU B C 1
ATOM 6656 O O . LEU B 1 306 ? -10.43 -26.953 7.289 1 97.81 306 LEU B O 1
ATOM 6660 N N . SER B 1 307 ? -10.477 -27.5 9.453 1 97.06 307 SER B N 1
ATOM 6661 C CA . SER B 1 307 ? -11.492 -26.516 9.836 1 97.06 307 SER B CA 1
ATOM 6662 C C . SER B 1 307 ? -11.016 -25.094 9.594 1 97.06 307 SER B C 1
ATOM 6664 O O . SER B 1 307 ? -11.828 -24.188 9.43 1 97.06 307 SER B O 1
ATOM 6666 N N . SER B 1 308 ? -9.68 -24.875 9.555 1 97.81 308 SER B N 1
ATOM 6667 C CA . SER B 1 308 ? -9.141 -23.516 9.406 1 97.81 308 SER B CA 1
ATOM 6668 C C . SER B 1 308 ? -9.141 -23.094 7.941 1 97.81 308 SER B C 1
ATOM 6670 O O . SER B 1 308 ? -8.961 -21.906 7.641 1 97.81 308 SER B O 1
ATOM 6672 N N . LEU B 1 309 ? -9.266 -24 7.023 1 97.5 309 LEU B N 1
ATOM 6673 C CA . LEU B 1 309 ? -9.172 -23.688 5.602 1 97.5 309 LEU B CA 1
ATOM 6674 C C . LEU B 1 309 ? -10.344 -22.812 5.164 1 97.5 309 LEU B C 1
ATOM 6676 O O . LEU B 1 309 ? -11.5 -23.109 5.469 1 97.5 309 LEU B O 1
ATOM 6680 N N . LYS B 1 310 ? -9.953 -21.766 4.43 1 96 310 LYS B N 1
ATOM 6681 C CA . LYS B 1 310 ? -10.953 -20.844 3.896 1 96 310 LYS B CA 1
ATOM 6682 C C . LYS B 1 310 ? -10.93 -20.828 2.371 1 96 310 LYS B C 1
ATOM 6684 O O . LYS B 1 310 ? -11.945 -20.531 1.732 1 96 310 LYS B O 1
ATOM 6689 N N . LEU B 1 311 ? -9.797 -21.109 1.833 1 95.44 311 LEU B N 1
ATOM 6690 C CA . LEU B 1 311 ? -9.641 -21.047 0.384 1 95.44 311 LEU B CA 1
ATOM 6691 C C . LEU B 1 311 ? -8.641 -22.094 -0.106 1 95.44 311 LEU B C 1
ATOM 6693 O O . LEU B 1 311 ? -7.547 -22.219 0.445 1 95.44 311 LEU B O 1
ATOM 6697 N N . VAL B 1 312 ? -9.031 -22.828 -1.114 1 94.69 312 VAL B N 1
ATOM 6698 C CA . VAL B 1 312 ? -8.141 -23.75 -1.812 1 94.69 312 VAL B CA 1
ATOM 6699 C C . VAL B 1 312 ? -8.062 -23.375 -3.291 1 94.69 312 VAL B C 1
ATOM 6701 O O . VAL B 1 312 ? -9.086 -23.328 -3.98 1 94.69 312 VAL B O 1
ATOM 6704 N N . CYS B 1 313 ? -6.91 -23.094 -3.695 1 92.38 313 CYS B N 1
ATOM 6705 C CA . CYS B 1 313 ? -6.668 -22.797 -5.102 1 92.38 313 CYS B CA 1
ATOM 6706 C C . CYS B 1 313 ? -6.055 -23.984 -5.824 1 92.38 313 CYS B C 1
ATOM 6708 O O . CYS B 1 313 ? -4.926 -24.375 -5.531 1 92.38 313 CYS B O 1
ATOM 6710 N N . ILE B 1 314 ? -6.816 -24.5 -6.699 1 87 314 ILE B N 1
ATOM 6711 C CA . ILE B 1 314 ? -6.32 -25.578 -7.543 1 87 314 ILE B CA 1
ATOM 6712 C C . ILE B 1 314 ? -5.789 -25.016 -8.859 1 87 314 ILE B C 1
ATOM 6714 O O . ILE B 1 314 ? -6.523 -24.359 -9.602 1 87 314 ILE B O 1
ATOM 6718 N N . VAL B 1 315 ? -4.578 -25.312 -9.117 1 83.12 315 VAL B N 1
ATOM 6719 C CA . VAL B 1 315 ? -3.904 -24.703 -10.258 1 83.12 315 VAL B CA 1
ATOM 6720 C C . VAL B 1 315 ? -3.389 -25.781 -11.203 1 83.12 315 VAL B C 1
ATOM 6722 O O . VAL B 1 315 ? -2.836 -26.781 -10.758 1 83.12 315 VAL B O 1
ATOM 6725 N N . GLY B 1 316 ? -3.541 -25.547 -12.5 1 71.75 316 GLY B N 1
ATOM 6726 C CA . GLY B 1 316 ? -2.859 -26.359 -13.5 1 71.75 316 GLY B CA 1
ATOM 6727 C C . GLY B 1 316 ? -3.621 -27.625 -13.859 1 71.75 316 GLY B C 1
ATOM 6728 O O . GLY B 1 316 ? -3.021 -28.625 -14.258 1 71.75 316 GLY B O 1
ATOM 6729 N N . GLY B 1 317 ? -4.832 -27.656 -13.57 1 70.88 317 GLY B N 1
ATOM 6730 C CA . GLY B 1 317 ? -5.582 -28.844 -13.938 1 70.88 317 GLY B CA 1
ATOM 6731 C C . GLY B 1 317 ? -6.965 -28.891 -13.312 1 70.88 317 GLY B C 1
ATOM 6732 O O . GLY B 1 317 ? -7.535 -27.859 -12.969 1 70.88 317 GLY B O 1
ATOM 6733 N N . TRP B 1 318 ? -7.5 -30.141 -13.359 1 68.44 318 TRP B N 1
ATOM 6734 C CA . TRP B 1 318 ? -8.859 -30.312 -12.859 1 68.44 318 TRP B CA 1
ATOM 6735 C C . TRP B 1 318 ? -8.945 -31.469 -11.875 1 68.44 318 TRP B C 1
ATOM 6737 O O . TRP B 1 318 ? -8.062 -32.344 -11.852 1 68.44 318 TRP B O 1
ATOM 6747 N N . LEU B 1 319 ? -9.914 -31.375 -11 1 71 319 LEU B N 1
ATOM 6748 C CA . LEU B 1 319 ? -10.273 -32.438 -10.078 1 71 319 LEU B CA 1
ATOM 6749 C C . LEU B 1 319 ? -11.641 -33.031 -10.43 1 71 319 LEU B C 1
ATOM 6751 O O . LEU B 1 319 ? -12.523 -32.312 -10.898 1 71 319 LEU B O 1
ATOM 6755 N N . SER B 1 320 ? -11.742 -34.281 -10.164 1 67.25 320 SER B N 1
ATOM 6756 C CA . SER B 1 320 ? -13.047 -34.906 -10.391 1 67.25 320 SER B CA 1
ATOM 6757 C C . SER B 1 320 ? -14.109 -34.312 -9.477 1 67.25 320 SER B C 1
ATOM 6759 O O . SER B 1 320 ? -13.805 -33.844 -8.383 1 67.25 320 SER B O 1
ATOM 6761 N N . THR B 1 321 ? -15.328 -34.375 -9.977 1 70.56 321 THR B N 1
ATOM 6762 C CA . THR B 1 321 ? -16.453 -33.875 -9.203 1 70.56 321 THR B CA 1
ATOM 6763 C C . THR B 1 321 ? -16.562 -34.625 -7.867 1 70.56 321 THR B C 1
ATOM 6765 O O . THR B 1 321 ? -16.906 -34.031 -6.848 1 70.56 321 THR B O 1
ATOM 6768 N N . ALA B 1 322 ? -16.266 -35.906 -7.918 1 73.75 322 ALA B N 1
ATOM 6769 C CA . ALA B 1 322 ? -16.344 -36.719 -6.703 1 73.75 322 ALA B CA 1
ATOM 6770 C C . ALA B 1 322 ? -15.383 -36.188 -5.641 1 73.75 322 ALA B C 1
ATOM 6772 O O . ALA B 1 322 ? -15.734 -36.094 -4.465 1 73.75 322 ALA B O 1
ATOM 6773 N N . VAL B 1 323 ? -14.172 -35.875 -6.066 1 77.25 323 VAL B N 1
ATOM 6774 C CA . VAL B 1 323 ? -13.164 -35.375 -5.141 1 77.25 323 VAL B CA 1
ATOM 6775 C C . VAL B 1 323 ? -13.562 -34 -4.645 1 77.25 323 VAL B C 1
ATOM 6777 O O . VAL B 1 323 ? -13.398 -33.688 -3.465 1 77.25 323 VAL B O 1
ATOM 6780 N N . LEU B 1 324 ? -14.117 -33.219 -5.535 1 82.31 324 LEU B N 1
ATOM 6781 C CA . LEU B 1 324 ? -14.555 -31.875 -5.18 1 82.31 324 LEU B CA 1
ATOM 6782 C C . LEU B 1 324 ? -15.68 -31.922 -4.156 1 82.31 324 LEU B C 1
ATOM 6784 O O . LEU B 1 324 ? -15.703 -31.125 -3.211 1 82.31 324 LEU B O 1
ATOM 6788 N N . GLN B 1 325 ? -16.578 -32.781 -4.391 1 81 325 GLN B N 1
ATOM 6789 C CA . GLN B 1 325 ? -17.688 -32.938 -3.457 1 81 325 GLN B CA 1
ATOM 6790 C C . GLN B 1 325 ? -17.203 -33.406 -2.092 1 81 325 GLN B C 1
ATOM 6792 O O . GLN B 1 325 ? -17.672 -32.938 -1.058 1 81 325 GLN B O 1
ATOM 6797 N N . LYS B 1 326 ? -16.312 -34.375 -2.154 1 83.75 326 LYS B N 1
ATOM 6798 C CA . LYS B 1 326 ? -15.711 -34.812 -0.905 1 83.75 326 LYS B CA 1
ATOM 6799 C C . LYS B 1 326 ? -15.008 -33.656 -0.189 1 83.75 326 LYS B C 1
ATOM 6801 O O . LYS B 1 326 ? -15.188 -33.469 1.016 1 83.75 326 LYS B O 1
ATOM 6806 N N . ALA B 1 327 ? -14.203 -32.969 -0.903 1 90.56 327 ALA B N 1
ATOM 6807 C CA . ALA B 1 327 ? -13.5 -31.812 -0.345 1 90.56 327 ALA B CA 1
ATOM 6808 C C . ALA B 1 327 ? -14.469 -30.812 0.288 1 90.56 327 ALA B C 1
ATOM 6810 O O . ALA B 1 327 ? -14.258 -30.359 1.412 1 90.56 327 ALA B O 1
ATOM 6811 N N . LYS B 1 328 ? -15.523 -30.516 -0.381 1 90.12 328 LYS B N 1
ATOM 6812 C CA . LYS B 1 328 ? -16.531 -29.578 0.107 1 90.12 328 LYS B CA 1
ATOM 6813 C C . LYS B 1 328 ? -17.188 -30.094 1.377 1 90.12 328 LYS B C 1
ATOM 6815 O O . LYS B 1 328 ? -17.516 -29.312 2.273 1 90.12 328 LYS B O 1
ATOM 6820 N N . SER B 1 329 ? -17.438 -31.328 1.404 1 92.31 329 SER B N 1
ATOM 6821 C CA . SER B 1 329 ? -18.125 -31.922 2.545 1 92.31 329 SER B CA 1
ATOM 6822 C C . SER B 1 329 ? -17.297 -31.797 3.816 1 92.31 329 SER B C 1
ATOM 6824 O O . SER B 1 329 ? -17.844 -31.719 4.918 1 92.31 329 SER B O 1
ATOM 6826 N N . ILE B 1 330 ? -15.984 -31.766 3.67 1 95.31 330 ILE B N 1
ATOM 6827 C CA . ILE B 1 330 ? -15.141 -31.781 4.859 1 95.31 330 ILE B CA 1
ATOM 6828 C C . ILE B 1 330 ? -14.547 -30.391 5.078 1 95.31 330 ILE B C 1
ATOM 6830 O O . ILE B 1 330 ? -13.82 -30.156 6.047 1 95.31 330 ILE B O 1
ATOM 6834 N N . THR B 1 331 ? -14.758 -29.438 4.219 1 94.19 331 THR B N 1
ATOM 6835 C CA . THR B 1 331 ? -14.312 -28.062 4.359 1 94.19 331 THR B CA 1
ATOM 6836 C C . THR B 1 331 ? -15.469 -27.094 4.148 1 94.19 331 THR B C 1
ATOM 6838 O O . THR B 1 331 ? -15.484 -26.328 3.176 1 94.19 331 THR B O 1
ATOM 6841 N N . LYS B 1 332 ? -16.375 -27.016 5 1 88.25 332 LYS B N 1
ATOM 6842 C CA . LYS B 1 332 ? -17.656 -26.328 4.84 1 88.25 332 LYS B CA 1
ATOM 6843 C C . LYS B 1 332 ? -17.453 -24.828 4.719 1 88.25 332 LYS B C 1
ATOM 6845 O O . LYS B 1 332 ? -18.234 -24.141 4.035 1 88.25 332 LYS B O 1
ATOM 6850 N N . ASN B 1 333 ? -16.453 -24.312 5.277 1 88.12 333 ASN B N 1
ATOM 6851 C CA . ASN B 1 333 ? -16.219 -22.859 5.254 1 88.12 333 ASN B CA 1
ATOM 6852 C C . ASN B 1 333 ? -15.18 -22.484 4.207 1 88.12 333 ASN B C 1
ATOM 6854 O O . ASN B 1 333 ? -14.672 -21.359 4.215 1 88.12 333 ASN B O 1
ATOM 6858 N N . CYS B 1 334 ? -14.891 -23.391 3.352 1 92.56 334 CYS B N 1
ATOM 6859 C CA . CYS B 1 334 ? -13.789 -23.203 2.418 1 92.56 334 CYS B CA 1
ATOM 6860 C C . CYS B 1 334 ? -14.297 -23.109 0.985 1 92.56 334 CYS B C 1
ATOM 6862 O O . CYS B 1 334 ? -15.18 -23.875 0.582 1 92.56 334 CYS B O 1
ATOM 6864 N N . HIS B 1 335 ? -13.781 -22.109 0.291 1 90 335 HIS B N 1
ATOM 6865 C CA . HIS B 1 335 ? -14.008 -22.031 -1.147 1 90 335 HIS B CA 1
ATOM 6866 C C . HIS B 1 335 ? -12.922 -22.781 -1.915 1 90 335 HIS B C 1
ATOM 6868 O O . HIS B 1 335 ? -11.727 -22.609 -1.632 1 90 335 HIS B O 1
ATOM 6874 N N . ILE B 1 336 ? -13.367 -23.609 -2.793 1 88.88 336 ILE B N 1
ATOM 6875 C CA . ILE B 1 336 ? -12.43 -24.297 -3.676 1 88.88 336 ILE B CA 1
ATOM 6876 C C . ILE B 1 336 ? -12.477 -23.672 -5.066 1 88.88 336 ILE B C 1
ATOM 6878 O O . ILE B 1 336 ? -13.539 -23.625 -5.699 1 88.88 336 ILE B O 1
ATOM 6882 N N . MET B 1 337 ? -11.344 -23.203 -5.438 1 85.81 337 MET B N 1
ATOM 6883 C CA . MET B 1 337 ? -11.25 -22.422 -6.672 1 85.81 337 MET B CA 1
ATOM 6884 C C . MET B 1 337 ? -10.344 -23.125 -7.68 1 85.81 337 MET B C 1
ATOM 6886 O O . MET B 1 337 ? -9.344 -23.734 -7.305 1 85.81 337 MET B O 1
ATOM 6890 N N . PHE B 1 338 ? -10.773 -23.016 -8.953 1 85.12 338 PHE B N 1
ATOM 6891 C CA . PHE B 1 338 ? -9.898 -23.359 -10.062 1 85.12 338 PHE B CA 1
ATOM 6892 C C . PHE B 1 338 ? -9.375 -22.109 -10.75 1 85.12 338 PHE B C 1
ATOM 6894 O O . PHE B 1 338 ? -10.117 -21.141 -10.938 1 85.12 338 PHE B O 1
ATOM 6901 N N . THR B 1 339 ? -8.102 -22.141 -11 1 87 339 THR B N 1
ATOM 6902 C CA . THR B 1 339 ? -7.52 -20.984 -11.672 1 87 339 THR B CA 1
ATOM 6903 C C . THR B 1 339 ? -6.777 -21.406 -12.938 1 87 339 THR B C 1
ATOM 6905 O O . THR B 1 339 ? -6.141 -22.469 -12.961 1 87 339 THR B O 1
ATOM 6908 N N . TYR B 1 340 ? -7.016 -20.625 -14 1 88.88 340 TYR B N 1
ATOM 6909 C CA . TYR B 1 340 ? -6.293 -20.75 -15.266 1 88.88 340 TYR B CA 1
ATOM 6910 C C . TYR B 1 340 ? -5.273 -19.625 -15.422 1 88.88 340 TYR B C 1
ATOM 6912 O O . TYR B 1 340 ? -5.566 -18.469 -15.133 1 88.88 340 TYR B O 1
ATOM 6920 N N . GLY B 1 341 ? -4.098 -20.016 -15.703 1 89.06 341 GLY B N 1
ATOM 6921 C CA . GLY B 1 341 ? -3.002 -19.094 -15.93 1 89.06 341 GLY B CA 1
ATOM 6922 C C . GLY B 1 341 ? -1.707 -19.781 -16.328 1 89.06 341 GLY B C 1
ATOM 6923 O O . GLY B 1 341 ? -1.69 -20.984 -16.578 1 89.06 341 GLY B O 1
ATOM 6924 N N . SER B 1 342 ? -0.713 -19.031 -16.547 1 87.44 342 SER B N 1
ATOM 6925 C CA . SER B 1 342 ? 0.629 -19.5 -16.891 1 87.44 342 SER B CA 1
ATOM 6926 C C . SER B 1 342 ? 1.69 -18.516 -16.375 1 87.44 342 SER B C 1
ATOM 6928 O O . SER B 1 342 ? 1.364 -17.438 -15.898 1 87.44 342 SER B O 1
ATOM 6930 N N . THR B 1 343 ? 2.922 -19 -16.359 1 88.44 343 THR B N 1
ATOM 6931 C CA . THR B 1 343 ? 4.012 -18.109 -15.992 1 88.44 343 THR B CA 1
ATOM 6932 C C . THR B 1 343 ? 4.02 -16.875 -16.906 1 88.44 343 THR B C 1
ATOM 6934 O O . THR B 1 343 ? 4.246 -15.758 -16.438 1 88.44 343 THR B O 1
ATOM 6937 N N . GLU B 1 344 ? 3.672 -17.062 -18.219 1 90.12 344 GLU B N 1
ATOM 6938 C CA . GLU B 1 344 ? 3.684 -16.016 -19.234 1 90.12 344 GLU B CA 1
ATOM 6939 C C . GLU B 1 344 ? 2.602 -14.977 -18.969 1 90.12 344 GLU B C 1
ATOM 6941 O O . GLU B 1 344 ? 2.795 -13.789 -19.234 1 90.12 344 GLU B O 1
ATOM 6946 N N . THR B 1 345 ? 1.474 -15.43 -18.391 1 90.88 345 THR B N 1
ATOM 6947 C CA . THR B 1 345 ? 0.312 -14.547 -18.328 1 90.88 345 THR B CA 1
ATOM 6948 C C . THR B 1 345 ? -0.058 -14.227 -16.891 1 90.88 345 THR B C 1
ATOM 6950 O O . THR B 1 345 ? -0.845 -13.312 -16.625 1 90.88 345 THR B O 1
ATOM 6953 N N . SER B 1 346 ? 0.533 -14.945 -15.969 1 89.25 346 SER B N 1
ATOM 6954 C CA . SER B 1 346 ? 0.002 -14.93 -14.609 1 89.25 346 SER B CA 1
ATOM 6955 C C . SER B 1 346 ? -1.444 -15.406 -14.578 1 89.25 346 SER B C 1
ATOM 6957 O O . SER B 1 346 ? -1.835 -16.281 -15.359 1 89.25 346 SER B O 1
ATOM 6959 N N . GLY B 1 347 ? -2.244 -14.969 -13.656 1 89.25 347 GLY B N 1
ATOM 6960 C CA . GLY B 1 347 ? -3.623 -15.414 -13.539 1 89.25 347 GLY B CA 1
ATOM 6961 C C . GLY B 1 347 ? -4.531 -14.836 -14.609 1 89.25 347 GLY B C 1
ATOM 6962 O O . GLY B 1 347 ? -4.453 -13.641 -14.914 1 89.25 347 GLY B O 1
ATOM 6963 N N . ILE B 1 348 ? -5.387 -15.695 -15.203 1 90.75 348 ILE B N 1
ATOM 6964 C CA . ILE B 1 348 ? -6.273 -15.281 -16.281 1 90.75 348 ILE B CA 1
ATOM 6965 C C . ILE B 1 348 ? -7.723 -15.336 -15.805 1 90.75 348 ILE B C 1
ATOM 6967 O O . ILE B 1 348 ? -8.492 -14.391 -16.016 1 90.75 348 ILE B O 1
ATOM 6971 N N . SER B 1 349 ? -8.07 -16.469 -15.258 1 90.12 349 SER B N 1
ATOM 6972 C CA . SER B 1 349 ? -9.453 -16.672 -14.852 1 90.12 349 SER B CA 1
ATOM 6973 C C . SER B 1 349 ? -9.531 -17.484 -13.562 1 90.12 349 SER B C 1
ATOM 6975 O O . SER B 1 349 ? -8.578 -18.172 -13.195 1 90.12 349 SER B O 1
ATOM 6977 N N . ILE B 1 350 ? -10.602 -17.328 -12.859 1 87.12 350 ILE B N 1
ATOM 6978 C CA . ILE B 1 350 ? -10.852 -18.047 -11.609 1 87.12 350 ILE B CA 1
ATOM 6979 C C . ILE B 1 350 ? -12.289 -18.562 -11.594 1 87.12 350 ILE B C 1
ATOM 6981 O O . ILE B 1 350 ? -13.211 -17.859 -12.008 1 87.12 350 ILE B O 1
ATOM 6985 N N . SER B 1 351 ? -12.43 -19.781 -11.164 1 84.06 351 SER B N 1
ATOM 6986 C CA . SER B 1 351 ? -13.734 -20.359 -10.875 1 84.06 351 SER B CA 1
ATOM 6987 C C . SER B 1 351 ? -13.891 -20.688 -9.398 1 84.06 351 SER B C 1
ATOM 6989 O O . SER B 1 351 ? -13.062 -21.406 -8.828 1 84.06 351 SER B O 1
ATOM 6991 N N . LEU B 1 352 ? -14.906 -20.141 -8.758 1 76.19 352 LEU B N 1
ATOM 6992 C CA . LEU B 1 352 ? -15.18 -20.453 -7.363 1 76.19 352 LEU B CA 1
ATOM 6993 C C . LEU B 1 352 ? -16.375 -21.406 -7.246 1 76.19 352 LEU B C 1
ATOM 6995 O O . LEU B 1 352 ? -16.781 -21.75 -6.141 1 76.19 352 LEU B O 1
ATOM 6999 N N . ASP B 1 353 ? -16.906 -21.812 -8.445 1 71.88 353 ASP B N 1
ATOM 7000 C CA . ASP B 1 353 ? -18.078 -22.672 -8.453 1 71.88 353 ASP B CA 1
ATOM 7001 C C . ASP B 1 353 ? -17.703 -24.125 -8.719 1 71.88 353 ASP B C 1
ATOM 7003 O O . ASP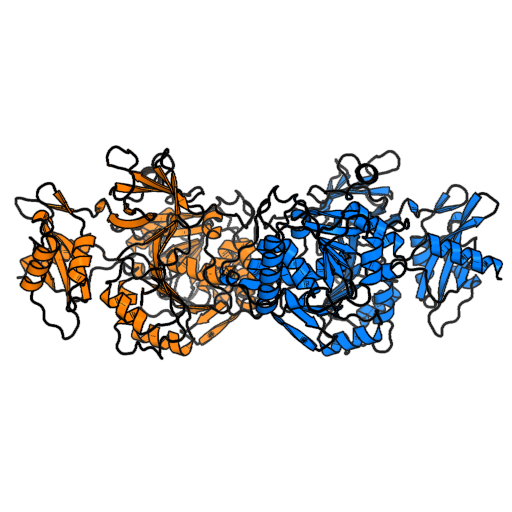 B 1 353 ? -17.484 -24.516 -9.867 1 71.88 353 ASP B O 1
ATOM 7007 N N . VAL B 1 354 ? -17.781 -24.875 -7.703 1 69.69 354 VAL B N 1
ATOM 7008 C CA . VAL B 1 354 ? -17.375 -26.281 -7.809 1 69.69 354 VAL B CA 1
ATOM 7009 C C . VAL B 1 354 ? -18.406 -27.062 -8.617 1 69.69 354 VAL B C 1
ATOM 7011 O O . VAL B 1 354 ? -18.141 -28.188 -9.055 1 69.69 354 VAL B O 1
ATOM 7014 N N . GLU B 1 355 ? -19.547 -26.359 -8.797 1 69.94 355 GLU B N 1
ATOM 7015 C CA . GLU B 1 355 ? -20.609 -27.047 -9.531 1 69.94 355 GLU B CA 1
ATOM 7016 C C . GLU B 1 355 ? -20.406 -26.938 -11.039 1 69.94 355 GLU B C 1
ATOM 7018 O O . GLU B 1 355 ? -21.016 -27.672 -11.812 1 69.94 355 GLU B O 1
ATOM 7023 N N . LEU B 1 356 ? -19.688 -25.953 -11.352 1 70.75 356 LEU B N 1
ATOM 7024 C CA . LEU B 1 356 ? -19.391 -25.797 -12.773 1 70.75 356 LEU B CA 1
ATOM 7025 C C . LEU B 1 356 ? -18.266 -26.734 -13.203 1 70.75 356 LEU B C 1
ATOM 7027 O O . LEU B 1 356 ? -17.078 -26.406 -13.031 1 70.75 356 LEU B O 1
ATOM 7031 N N . GLU B 1 357 ? -18.766 -27.891 -13.547 1 66.12 357 GLU B N 1
ATOM 7032 C CA . GLU B 1 357 ? -17.812 -28.969 -13.812 1 66.12 357 GLU B CA 1
ATOM 7033 C C . GLU B 1 357 ? -16.781 -28.516 -14.844 1 66.12 357 GLU B C 1
ATOM 7035 O O . GLU B 1 357 ? -17.125 -28.234 -15.992 1 66.12 357 GLU B O 1
ATOM 7040 N N . ASN B 1 358 ? -15.5 -28.375 -14.352 1 68.44 358 ASN B N 1
ATOM 7041 C CA . ASN B 1 358 ? -14.273 -28.219 -15.133 1 68.44 358 ASN B CA 1
ATOM 7042 C C . ASN B 1 358 ? -14.141 -26.812 -15.688 1 68.44 358 ASN B C 1
ATOM 7044 O O . ASN B 1 358 ? -13.477 -26.594 -16.703 1 68.44 358 ASN B O 1
ATOM 7048 N N . SER B 1 359 ? -14.961 -25.891 -15.32 1 83.31 359 SER B N 1
ATOM 7049 C CA . SER B 1 359 ? -14.789 -24.5 -15.75 1 83.31 359 SER B CA 1
ATOM 7050 C C . SER B 1 359 ? -13.68 -23.812 -14.961 1 83.31 359 SER B C 1
ATOM 7052 O O . SER B 1 359 ? -13.516 -24.062 -13.766 1 83.31 359 SER B O 1
ATOM 7054 N N . VAL B 1 360 ? -12.938 -23 -15.656 1 88.38 360 VAL B N 1
ATOM 7055 C CA . VAL B 1 360 ? -11.953 -22.172 -14.977 1 88.38 360 VAL B CA 1
ATOM 7056 C C . VAL B 1 360 ? -12.523 -20.766 -14.734 1 88.38 360 VAL B C 1
ATOM 7058 O O . VAL B 1 360 ? -11.805 -19.859 -14.32 1 88.38 360 VAL B O 1
ATOM 7061 N N . GLY B 1 361 ? -13.773 -20.625 -15.008 1 90.06 361 GLY B N 1
ATOM 7062 C CA . GLY B 1 361 ? -14.531 -19.484 -14.523 1 90.06 361 GLY B CA 1
ATOM 7063 C C . GLY B 1 361 ? -14.367 -18.25 -15.398 1 90.06 361 GLY B C 1
ATOM 7064 O O . GLY B 1 361 ? -14.242 -18.359 -16.625 1 90.06 361 GLY B O 1
ATOM 7065 N N . GLY B 1 362 ? -14.594 -17.078 -14.781 1 91.69 362 GLY B N 1
ATOM 7066 C CA . GLY B 1 362 ? -14.562 -15.805 -15.477 1 91.69 362 GLY B CA 1
ATOM 7067 C C . GLY B 1 362 ? -13.188 -15.164 -15.484 1 91.69 362 GLY B C 1
ATOM 7068 O O . GLY B 1 362 ? -12.328 -15.523 -14.672 1 91.69 362 GLY B O 1
ATOM 7069 N N . LEU B 1 363 ? -13.039 -14.18 -16.406 1 94 363 LEU B N 1
ATOM 7070 C CA . LEU B 1 363 ? -11.758 -13.508 -16.578 1 94 363 LEU B CA 1
ATOM 7071 C C . LEU B 1 363 ? -11.477 -12.539 -15.438 1 94 363 LEU B C 1
ATOM 7073 O O . LEU B 1 363 ? -12.391 -11.852 -14.969 1 94 363 LEU B O 1
ATOM 7077 N N . LEU B 1 364 ? -10.234 -12.57 -15 1 91.44 364 LEU B N 1
ATOM 7078 C CA . LEU B 1 364 ? -9.797 -11.562 -14.031 1 91.44 364 LEU B CA 1
ATOM 7079 C C . LEU B 1 364 ? -9.836 -10.164 -14.648 1 91.44 364 LEU B C 1
ATOM 7081 O O . LEU B 1 364 ? -9.781 -10.023 -15.875 1 91.44 364 LEU B O 1
ATOM 7085 N N . ALA B 1 365 ? -9.82 -9.18 -13.773 1 89.62 365 ALA B N 1
ATOM 7086 C CA . ALA B 1 365 ? -9.875 -7.793 -14.211 1 89.62 365 ALA B CA 1
ATOM 7087 C C . ALA B 1 365 ? -8.688 -7.461 -15.117 1 89.62 365 ALA B C 1
ATOM 7089 O O . ALA B 1 365 ? -7.547 -7.812 -14.812 1 89.62 365 ALA B O 1
ATOM 7090 N N . GLY B 1 366 ? -9.023 -6.84 -16.188 1 91.19 366 GLY B N 1
ATOM 7091 C CA . GLY B 1 366 ? -7.996 -6.355 -17.094 1 91.19 366 GLY B CA 1
ATOM 7092 C C . GLY B 1 366 ? -7.641 -7.348 -18.188 1 91.19 366 GLY B C 1
ATOM 7093 O O . GLY B 1 366 ? -6.977 -6.996 -19.172 1 91.19 366 GLY B O 1
ATOM 7094 N N . ASN B 1 367 ? -8.078 -8.562 -18.031 1 94.88 367 ASN B N 1
ATOM 7095 C CA . ASN B 1 367 ? -7.77 -9.586 -19.031 1 94.88 367 ASN B CA 1
ATOM 7096 C C . ASN B 1 367 ? -8.805 -9.609 -20.156 1 94.88 367 ASN B C 1
ATOM 7098 O O . ASN B 1 367 ? -9.992 -9.391 -19.922 1 94.88 367 ASN B O 1
ATOM 7102 N N . ARG B 1 368 ? -8.352 -9.852 -21.328 1 96.81 368 ARG B N 1
ATOM 7103 C CA . ARG B 1 368 ? -9.188 -10.062 -22.516 1 96.81 368 ARG B CA 1
ATOM 7104 C C . ARG B 1 368 ? -8.82 -11.367 -23.203 1 96.81 368 ARG B C 1
ATOM 7106 O O . ARG B 1 368 ? -7.695 -11.844 -23.094 1 96.81 368 ARG B O 1
ATOM 7113 N N . MET B 1 369 ? -9.852 -11.891 -23.844 1 97.5 369 MET B N 1
ATOM 7114 C CA . MET B 1 369 ? -9.641 -13.188 -24.484 1 97.5 369 MET B CA 1
ATOM 7115 C C . MET B 1 369 ? -10.445 -13.297 -25.781 1 97.5 369 MET B C 1
ATOM 7117 O O . MET B 1 369 ? -11.547 -12.758 -25.875 1 97.5 369 MET B O 1
ATOM 7121 N N . LYS B 1 370 ? -9.82 -13.984 -26.703 1 97.06 370 LYS B N 1
ATOM 7122 C CA . LYS B 1 370 ? -10.484 -14.398 -27.938 1 97.06 370 LYS B CA 1
ATOM 7123 C C . LYS B 1 370 ? -10.367 -15.906 -28.141 1 97.06 370 LYS B C 1
ATOM 7125 O O . LYS B 1 370 ? -9.352 -16.516 -27.797 1 97.06 370 LYS B O 1
ATOM 7130 N N . ILE B 1 371 ? -11.469 -16.406 -28.656 1 97.06 371 ILE B N 1
ATOM 7131 C CA . ILE B 1 371 ? -11.43 -17.781 -29.172 1 97.06 371 ILE B CA 1
ATOM 7132 C C . ILE B 1 371 ? -11.422 -17.75 -30.688 1 97.06 371 ILE B C 1
ATOM 7134 O O . ILE B 1 371 ? -12.289 -17.125 -31.312 1 97.06 371 ILE B O 1
ATOM 7138 N N . VAL B 1 372 ? -10.453 -18.453 -31.266 1 96.31 372 VAL B N 1
ATOM 7139 C CA . VAL B 1 372 ? -10.367 -18.359 -32.719 1 96.31 372 VAL B CA 1
ATOM 7140 C C . VAL B 1 372 ? -10.328 -19.766 -33.344 1 96.31 372 VAL B C 1
ATOM 7142 O O . VAL B 1 372 ? -9.859 -20.703 -32.688 1 96.31 372 VAL B O 1
ATOM 7145 N N . ASP B 1 373 ? -10.789 -19.859 -34.531 1 93.62 373 ASP B N 1
ATOM 7146 C CA . ASP B 1 373 ? -10.695 -21.125 -35.25 1 93.62 373 ASP B CA 1
ATOM 7147 C C . ASP B 1 373 ? -9.344 -21.25 -35.969 1 93.62 373 ASP B C 1
ATOM 7149 O O . ASP B 1 373 ? -8.445 -20.438 -35.75 1 93.62 373 ASP B O 1
ATOM 7153 N N . ASP B 1 374 ? -9.234 -22.25 -36.688 1 87.88 374 ASP B N 1
ATOM 7154 C CA . ASP B 1 374 ? -7.961 -22.562 -37.344 1 87.88 374 ASP B CA 1
ATOM 7155 C C . ASP B 1 374 ? -7.605 -21.5 -38.375 1 87.88 374 ASP B C 1
ATOM 7157 O O . ASP B 1 374 ? -6.434 -21.328 -38.719 1 87.88 374 ASP B O 1
ATOM 7161 N N . GLU B 1 375 ? -8.625 -20.812 -38.875 1 92.25 375 GLU B N 1
ATOM 7162 C CA . GLU B 1 375 ? -8.406 -19.766 -39.875 1 92.25 375 GLU B CA 1
ATOM 7163 C C . GLU B 1 375 ? -8.172 -18.422 -39.219 1 92.25 375 GLU B C 1
ATOM 7165 O O . GLU B 1 375 ? -7.895 -17.422 -39.906 1 92.25 375 GLU B O 1
ATOM 7170 N N . GLY B 1 376 ? -8.297 -18.406 -37.938 1 92.25 376 GLY B N 1
ATOM 7171 C CA . GLY B 1 376 ? -8.039 -17.172 -37.219 1 92.25 376 GLY B CA 1
ATOM 7172 C C . GLY B 1 376 ? -9.297 -16.344 -36.969 1 92.25 376 GLY B C 1
ATOM 7173 O O . GLY B 1 376 ? -9.227 -15.242 -36.438 1 92.25 376 GLY B O 1
ATOM 7174 N N . ASN B 1 377 ? -10.391 -16.922 -37.406 1 94.44 377 ASN B N 1
ATOM 7175 C CA . ASN B 1 377 ? -11.633 -16.188 -37.188 1 94.44 377 ASN B CA 1
ATOM 7176 C C . ASN B 1 377 ? -12.094 -16.312 -35.75 1 94.44 377 ASN B C 1
ATOM 7178 O O . ASN B 1 377 ? -12.039 -17.391 -35.156 1 94.44 377 ASN B O 1
ATOM 7182 N N . ALA B 1 378 ? -12.547 -15.18 -35.219 1 96.56 378 ALA B N 1
ATOM 7183 C CA . ALA B 1 378 ? -13.055 -15.156 -33.875 1 96.56 378 ALA B CA 1
ATOM 7184 C C . ALA B 1 378 ? -14.359 -15.938 -33.75 1 96.56 378 ALA B C 1
ATOM 7186 O O . ALA B 1 378 ? -15.211 -15.867 -34.656 1 96.56 378 ALA B O 1
ATOM 7187 N N . LEU B 1 379 ? -14.477 -16.641 -32.688 1 97.12 379 LEU B N 1
ATOM 7188 C CA . LEU B 1 379 ? -15.633 -17.5 -32.438 1 97.12 379 LEU B CA 1
ATOM 7189 C C . LEU B 1 379 ? -16.5 -16.938 -31.312 1 97.12 379 LEU B C 1
ATOM 7191 O O . LEU B 1 379 ? -16.062 -16.062 -30.562 1 97.12 379 LEU B O 1
ATOM 7195 N N . GLY B 1 380 ? -17.734 -17.453 -31.281 1 96.25 380 GLY B N 1
ATOM 7196 C CA . GLY B 1 380 ? -18.656 -17.047 -30.219 1 96.25 380 GLY B CA 1
ATOM 7197 C C . GLY B 1 380 ? -18.812 -18.109 -29.141 1 96.25 380 GLY B C 1
ATOM 7198 O O . GLY B 1 380 ? -17.953 -18.953 -28.969 1 96.25 380 GLY B O 1
ATOM 7199 N N . HIS B 1 381 ? -19.953 -18 -28.438 1 96.38 381 HIS B N 1
ATOM 7200 C CA . HIS B 1 381 ? -20.234 -18.891 -27.328 1 96.38 381 HIS B CA 1
ATOM 7201 C C . HIS B 1 381 ? -20.328 -20.344 -27.781 1 96.38 381 HIS B C 1
ATOM 7203 O O . HIS B 1 381 ? -20.859 -20.625 -28.859 1 96.38 381 HIS B O 1
ATOM 7209 N N . ASN B 1 382 ? -19.797 -21.219 -26.969 1 93.12 382 ASN B N 1
ATOM 7210 C CA . ASN B 1 382 ? -19.906 -22.656 -27.125 1 93.12 382 ASN B CA 1
ATOM 7211 C C . ASN B 1 382 ? -19.203 -23.156 -28.375 1 93.12 382 ASN B C 1
ATOM 7213 O O . ASN B 1 382 ? -19.547 -24.219 -28.906 1 93.12 382 ASN B O 1
ATOM 7217 N N . GLN B 1 383 ? -18.344 -22.359 -28.828 1 93.38 383 GLN B N 1
ATOM 7218 C CA . GLN B 1 383 ? -17.516 -22.766 -29.953 1 93.38 383 GLN B CA 1
ATOM 7219 C C . GLN B 1 383 ? -16.062 -22.969 -29.516 1 93.38 383 GLN B C 1
ATOM 7221 O O . GLN B 1 383 ? -15.438 -22.047 -28.984 1 93.38 383 GLN B O 1
ATOM 7226 N N . ILE B 1 384 ? -15.555 -24.125 -29.781 1 90.81 384 ILE B N 1
ATOM 7227 C CA . ILE B 1 384 ? -14.234 -24.531 -29.312 1 90.81 384 ILE B CA 1
ATOM 7228 C C . ILE B 1 384 ? -13.172 -24.016 -30.281 1 90.81 384 ILE B C 1
ATOM 7230 O O . ILE B 1 384 ? -13.32 -24.141 -31.5 1 90.81 384 ILE B O 1
ATOM 7234 N N . GLY B 1 385 ? -12.172 -23.422 -29.766 1 93.62 385 GLY B N 1
ATOM 7235 C CA . GLY B 1 385 ? -11.055 -22.938 -30.562 1 93.62 385 GLY B CA 1
ATOM 7236 C C . GLY B 1 385 ? -9.828 -22.594 -29.734 1 93.62 385 GLY B C 1
ATOM 7237 O O . GLY B 1 385 ? -9.773 -22.922 -28.547 1 93.62 385 GLY B O 1
ATOM 7238 N N . THR B 1 386 ? -8.836 -22.031 -30.438 1 94 386 THR B N 1
ATOM 7239 C CA . THR B 1 386 ? -7.605 -21.625 -29.766 1 94 386 THR B CA 1
ATOM 7240 C C . THR B 1 386 ? -7.844 -20.375 -28.922 1 94 386 THR B C 1
ATOM 7242 O O . THR B 1 386 ? -8.508 -19.438 -29.359 1 94 386 THR B O 1
ATOM 7245 N N . ILE B 1 387 ? -7.301 -20.422 -27.719 1 95.56 387 ILE B N 1
ATOM 7246 C CA . ILE B 1 387 ? -7.438 -19.312 -26.797 1 95.56 387 ILE B CA 1
ATOM 7247 C C . ILE B 1 387 ? -6.328 -18.297 -27.031 1 95.56 387 ILE B C 1
ATOM 7249 O O . ILE B 1 387 ? -5.145 -18.641 -27.031 1 95.56 387 ILE B O 1
ATOM 7253 N N . LEU B 1 388 ? -6.707 -17.062 -27.328 1 96.94 388 LEU B N 1
ATOM 7254 C CA . LEU B 1 388 ? -5.777 -15.938 -27.391 1 96.94 388 LEU B CA 1
ATOM 7255 C C . LEU B 1 388 ? -5.973 -15 -26.203 1 96.94 388 LEU B C 1
ATOM 7257 O O . LEU B 1 388 ? -7.105 -14.648 -25.859 1 96.94 388 LEU B O 1
ATOM 7261 N N . ILE B 1 389 ? -4.855 -14.617 -25.594 1 97.38 389 ILE B N 1
ATOM 7262 C CA . ILE B 1 389 ? -4.941 -13.93 -24.312 1 97.38 389 ILE B CA 1
ATOM 7263 C C . ILE B 1 389 ? -4.293 -12.555 -24.422 1 97.38 389 ILE B C 1
ATOM 7265 O O . ILE B 1 389 ? -3.223 -12.414 -25.016 1 97.38 389 ILE B O 1
ATOM 7269 N N . ASP B 1 390 ? -4.949 -11.562 -23.938 1 96.56 390 ASP B N 1
ATOM 7270 C CA . ASP B 1 390 ? -4.402 -10.234 -23.688 1 96.56 390 ASP B CA 1
ATOM 7271 C C . ASP B 1 390 ? -4.531 -9.859 -22.203 1 96.56 390 ASP B C 1
ATOM 7273 O O . ASP B 1 390 ? -5.637 -9.633 -21.719 1 96.56 390 ASP B O 1
ATOM 7277 N N . VAL B 1 391 ? -3.406 -9.758 -21.547 1 93.81 391 VAL B N 1
ATOM 7278 C CA . VAL B 1 391 ? -3.465 -9.531 -20.109 1 93.81 391 VAL B CA 1
ATOM 7279 C C . VAL B 1 391 ? -3.381 -8.039 -19.812 1 93.81 391 VAL B C 1
ATOM 7281 O O . VAL B 1 391 ? -3.211 -7.633 -18.656 1 93.81 391 VAL B O 1
ATOM 7284 N N . GLY B 1 392 ? -3.406 -7.188 -20.75 1 91.75 392 GLY B N 1
ATOM 7285 C CA . GLY B 1 392 ? -3.504 -5.746 -20.578 1 91.75 392 GLY B CA 1
ATOM 7286 C C . GLY B 1 392 ? -2.154 -5.07 -20.453 1 91.75 392 GLY B C 1
ATOM 7287 O O . GLY B 1 392 ? -2.078 -3.846 -20.312 1 91.75 392 GLY B O 1
ATOM 7288 N N . ILE B 1 393 ? -1.059 -5.848 -20.359 1 91.06 393 ILE B N 1
ATOM 7289 C CA . ILE B 1 393 ? 0.282 -5.273 -20.297 1 91.06 393 ILE B CA 1
ATOM 7290 C C . ILE B 1 393 ? 1.206 -6.023 -21.25 1 91.06 393 ILE B C 1
ATOM 7292 O O . ILE B 1 393 ? 0.902 -7.145 -21.672 1 91.06 393 ILE B O 1
ATOM 7296 N N . LYS B 1 394 ? 2.328 -5.43 -21.531 1 88.69 394 LYS B N 1
ATOM 7297 C CA . LYS B 1 394 ? 3.309 -6.043 -22.422 1 88.69 394 LYS B CA 1
ATOM 7298 C C . LYS B 1 394 ? 4.023 -7.207 -21.734 1 88.69 394 LYS B C 1
ATOM 7300 O O . LYS B 1 394 ? 4.473 -7.078 -20.594 1 88.69 394 LYS B O 1
ATOM 7305 N N . TRP B 1 395 ? 4.043 -8.344 -22.438 1 91.94 395 TRP B N 1
ATOM 7306 C CA . TRP B 1 395 ? 4.852 -9.469 -21.969 1 91.94 395 TRP B CA 1
ATOM 7307 C C . TRP B 1 395 ? 6.277 -9.375 -22.484 1 91.94 395 TRP B C 1
ATOM 7309 O O . TRP B 1 395 ? 6.492 -9.133 -23.688 1 91.94 395 TRP B O 1
ATOM 7319 N N . ASN B 1 396 ? 7.258 -9.539 -21.594 1 91.62 396 ASN B N 1
ATOM 7320 C CA . ASN B 1 396 ? 8.664 -9.406 -21.953 1 91.62 396 ASN B CA 1
ATOM 7321 C C . ASN B 1 396 ? 9.148 -10.57 -22.812 1 91.62 396 ASN B C 1
ATOM 7323 O O . ASN B 1 396 ? 10.203 -10.492 -23.438 1 91.62 396 ASN B O 1
ATOM 7327 N N . GLY B 1 397 ? 8.383 -11.68 -22.828 1 94.19 397 GLY B N 1
ATOM 7328 C CA . GLY B 1 397 ? 8.758 -12.82 -23.656 1 94.19 397 GLY B CA 1
ATOM 7329 C C . GLY B 1 397 ? 9.68 -13.797 -22.953 1 94.19 397 GLY B C 1
ATOM 7330 O O . GLY B 1 397 ? 9.812 -13.758 -21.734 1 94.19 397 GLY B O 1
ATOM 7331 N N . TYR B 1 398 ? 10.164 -14.828 -23.75 1 94.56 398 TYR B N 1
ATOM 7332 C CA . TYR B 1 398 ? 11.164 -15.789 -23.281 1 94.56 398 TYR B CA 1
ATOM 7333 C C . TYR B 1 398 ? 12.562 -15.203 -23.375 1 94.56 398 TYR B C 1
ATOM 7335 O O . TYR B 1 398 ? 12.914 -14.57 -24.375 1 94.56 398 TYR B O 1
ATOM 7343 N N . ILE B 1 399 ? 13.32 -15.391 -22.297 1 95.38 399 ILE B N 1
ATOM 7344 C CA . ILE B 1 399 ? 14.656 -14.812 -22.234 1 95.38 399 ILE B CA 1
ATOM 7345 C C . ILE B 1 399 ? 15.531 -15.398 -23.344 1 95.38 399 ILE B C 1
ATOM 7347 O O . ILE B 1 399 ? 15.664 -16.625 -23.453 1 95.38 399 ILE B O 1
ATOM 7351 N N . ASN B 1 400 ? 16.094 -14.516 -24.188 1 92.94 400 ASN B N 1
ATOM 7352 C CA . ASN B 1 400 ? 17.031 -14.852 -25.25 1 92.94 400 ASN B CA 1
ATOM 7353 C C . ASN B 1 400 ? 16.469 -15.953 -26.156 1 92.94 400 ASN B C 1
ATOM 7355 O O . ASN B 1 400 ? 17.203 -16.844 -26.578 1 92.94 400 ASN B O 1
ATOM 7359 N N . ASN B 1 401 ? 15.219 -15.938 -26.328 1 91.88 401 ASN B N 1
ATOM 7360 C CA . ASN B 1 401 ? 14.508 -16.875 -27.203 1 91.88 401 ASN B CA 1
ATOM 7361 C C . ASN B 1 401 ? 13.469 -16.141 -28.062 1 91.88 401 ASN B C 1
ATOM 7363 O O . ASN B 1 401 ? 12.266 -16.344 -27.891 1 91.88 401 ASN B O 1
ATOM 7367 N N . PRO B 1 402 ? 13.953 -15.375 -28.984 1 92.38 402 PRO B N 1
ATOM 7368 C CA . PRO B 1 402 ? 13.047 -14.547 -29.797 1 92.38 402 PRO B CA 1
ATOM 7369 C C . PRO B 1 402 ? 12.102 -15.383 -30.656 1 92.38 402 PRO B C 1
ATOM 7371 O O . PRO B 1 402 ? 10.961 -14.977 -30.891 1 92.38 402 PRO B O 1
ATOM 7374 N N . VAL B 1 403 ? 12.578 -16.469 -31.094 1 92.12 403 VAL B N 1
ATOM 7375 C CA . VAL B 1 403 ? 11.773 -17.312 -31.969 1 92.12 403 VAL B CA 1
ATOM 7376 C C . VAL B 1 403 ? 10.547 -17.828 -31.219 1 92.12 403 VAL B C 1
ATOM 7378 O O . VAL B 1 403 ? 9.414 -17.641 -31.672 1 92.12 403 VAL B O 1
ATOM 7381 N N . ASP B 1 404 ? 10.781 -18.438 -30.078 1 88.56 404 ASP B N 1
ATOM 7382 C CA . ASP B 1 404 ? 9.664 -18.953 -29.312 1 88.56 404 ASP B CA 1
ATOM 7383 C C . ASP B 1 404 ? 8.75 -17.812 -28.844 1 88.56 404 ASP B C 1
ATOM 7385 O O . ASP B 1 404 ? 7.535 -18 -28.734 1 88.56 404 ASP B O 1
ATOM 7389 N N . THR B 1 405 ? 9.352 -16.688 -28.578 1 93.25 405 THR B N 1
ATOM 7390 C CA . THR B 1 405 ? 8.562 -15.531 -28.172 1 93.25 405 THR B CA 1
ATOM 7391 C C . THR B 1 405 ? 7.625 -15.094 -29.312 1 93.25 405 THR B C 1
ATOM 7393 O O . THR B 1 405 ? 6.43 -14.883 -29.078 1 93.25 405 THR B O 1
ATOM 7396 N N . ALA B 1 406 ? 8.195 -14.992 -30.469 1 92.81 406 ALA B N 1
ATOM 7397 C CA . ALA B 1 406 ? 7.406 -14.594 -31.625 1 92.81 406 ALA B CA 1
ATOM 7398 C C . ALA B 1 406 ? 6.301 -15.602 -31.922 1 92.81 406 ALA B C 1
ATOM 7400 O O . ALA B 1 406 ? 5.191 -15.227 -32.312 1 92.81 406 ALA B O 1
ATOM 7401 N N . ASN B 1 407 ? 6.633 -16.812 -31.719 1 90.94 407 ASN B N 1
ATOM 7402 C CA . ASN B 1 407 ? 5.672 -17.891 -31.953 1 90.94 407 ASN B CA 1
ATOM 7403 C C . ASN B 1 407 ? 4.508 -17.828 -30.984 1 90.94 407 ASN B C 1
ATOM 7405 O O . ASN B 1 407 ? 3.41 -18.312 -31.281 1 90.94 407 ASN B O 1
ATOM 7409 N N . ALA B 1 408 ? 4.762 -17.281 -29.844 1 91.56 408 ALA B N 1
ATOM 7410 C CA . ALA B 1 408 ? 3.746 -17.234 -28.797 1 91.56 408 ALA B CA 1
ATOM 7411 C C . ALA B 1 408 ? 2.893 -15.977 -28.906 1 91.56 408 ALA B C 1
ATOM 7413 O O . ALA B 1 408 ? 1.953 -15.781 -28.125 1 91.56 408 ALA B O 1
ATOM 7414 N N . ILE B 1 409 ? 3.188 -15.102 -29.859 1 93.12 409 ILE B N 1
ATOM 7415 C CA . ILE B 1 409 ? 2.438 -13.859 -30.016 1 93.12 409 ILE B CA 1
ATOM 7416 C C . ILE B 1 409 ? 1.79 -13.828 -31.406 1 93.12 409 ILE B C 1
ATOM 7418 O O . ILE B 1 409 ? 2.469 -14.008 -32.406 1 93.12 409 ILE B O 1
ATOM 7422 N N . LYS B 1 410 ? 0.558 -13.656 -31.422 1 90.56 410 LYS B N 1
ATOM 7423 C CA . LYS B 1 410 ? -0.194 -13.523 -32.656 1 90.56 410 LYS B CA 1
ATOM 7424 C C . LYS B 1 410 ? -0.997 -12.227 -32.688 1 90.56 410 LYS B C 1
ATOM 7426 O O . LYS B 1 410 ? -2.025 -12.109 -32.031 1 90.56 410 LYS B O 1
ATOM 7431 N N . ASP B 1 411 ? -0.62 -11.258 -33.469 1 89 411 ASP B N 1
ATOM 7432 C CA . ASP B 1 411 ? -1.3 -9.977 -33.594 1 89 411 ASP B CA 1
ATOM 7433 C C . ASP B 1 411 ? -1.502 -9.312 -32.25 1 89 411 ASP B C 1
ATOM 7435 O O . ASP B 1 411 ? -2.607 -8.867 -31.922 1 89 411 ASP B O 1
ATOM 7439 N N . GLY B 1 412 ? -0.56 -9.461 -31.453 1 90.88 412 GLY B N 1
ATOM 7440 C CA . GLY B 1 412 ? -0.58 -8.773 -30.172 1 90.88 412 GLY B CA 1
ATOM 7441 C C . GLY B 1 412 ? -1.171 -9.617 -29.062 1 90.88 412 GLY B C 1
ATOM 7442 O O . GLY B 1 412 ? -1.141 -9.227 -27.891 1 90.88 412 GLY B O 1
ATOM 7443 N N . TRP B 1 413 ? -1.729 -10.773 -29.453 1 96 413 TRP B N 1
ATOM 7444 C CA . TRP B 1 413 ? -2.307 -11.68 -28.469 1 96 413 TRP B CA 1
ATOM 7445 C C . TRP B 1 413 ? -1.324 -12.789 -28.109 1 96 413 TRP B C 1
ATOM 7447 O O . TRP B 1 413 ? -0.577 -13.273 -28.969 1 96 413 TRP B O 1
ATOM 7457 N N . ILE B 1 414 ? -1.342 -13.227 -26.875 1 95.75 414 ILE B N 1
ATOM 7458 C CA . ILE B 1 414 ? -0.533 -14.359 -26.453 1 95.75 414 ILE B CA 1
ATOM 7459 C C . ILE B 1 414 ? -1.23 -15.664 -26.828 1 95.75 414 ILE B C 1
ATOM 7461 O O . ILE B 1 414 ? -2.387 -15.883 -26.453 1 95.75 414 ILE B O 1
ATOM 7465 N N . ASP B 1 415 ? -0.55 -16.469 -27.516 1 94.38 415 ASP B N 1
ATOM 7466 C CA . ASP B 1 415 ? -1.018 -17.781 -27.938 1 94.38 415 ASP B CA 1
ATOM 7467 C C . ASP B 1 415 ? -0.151 -18.891 -27.344 1 94.38 415 ASP B C 1
ATOM 7469 O O . ASP B 1 415 ? 0.936 -19.188 -27.859 1 94.38 415 ASP B O 1
ATOM 7473 N N . LEU B 1 416 ? -0.724 -19.547 -26.375 1 87.94 416 LEU B N 1
ATOM 7474 C CA . LEU B 1 416 ? 0.054 -20.562 -25.703 1 87.94 416 LEU B CA 1
ATOM 7475 C C . LEU B 1 416 ? -0.36 -21.953 -26.172 1 87.94 416 LEU B C 1
ATOM 7477 O O . LEU B 1 416 ? 0.118 -22.969 -25.641 1 87.94 416 LEU B O 1
ATOM 7481 N N . GLY B 1 417 ? -1.257 -21.969 -27.062 1 86.31 417 GLY B N 1
ATOM 7482 C CA . GLY B 1 417 ? -1.666 -23.234 -27.656 1 86.31 417 GLY B CA 1
ATOM 7483 C C . GLY B 1 417 ? -2.805 -23.891 -26.906 1 86.31 417 GLY B C 1
ATOM 7484 O O . GLY B 1 417 ? -3.17 -25.031 -27.219 1 86.31 417 GLY B O 1
ATOM 7485 N N . ASP B 1 418 ? -3.391 -23.203 -25.969 1 87.31 418 ASP B N 1
ATOM 7486 C CA . ASP B 1 418 ? -4.527 -23.734 -25.234 1 87.31 418 ASP B CA 1
ATOM 7487 C C . ASP B 1 418 ? -5.809 -23.641 -26.062 1 87.31 418 ASP B C 1
ATOM 7489 O O . ASP B 1 418 ? -5.973 -22.734 -26.859 1 87.31 418 ASP B O 1
ATOM 7493 N N . VAL B 1 419 ? -6.688 -24.625 -25.828 1 89.12 419 VAL B N 1
ATOM 7494 C CA . VAL B 1 419 ? -7.957 -24.688 -26.547 1 89.12 419 VAL B CA 1
ATOM 7495 C C . VAL B 1 419 ? -9.117 -24.703 -25.562 1 89.12 419 VAL B C 1
ATOM 7497 O O . VAL B 1 419 ? -9.023 -25.344 -24.5 1 89.12 419 VAL B O 1
ATOM 7500 N N . GLY B 1 420 ? -10.109 -23.969 -25.859 1 91.81 420 GLY B N 1
ATOM 7501 C CA . GLY B 1 420 ? -11.266 -23.922 -24.984 1 91.81 420 GLY B CA 1
ATOM 7502 C C . GLY B 1 420 ? -12.43 -23.156 -25.578 1 91.81 420 GLY B C 1
ATOM 7503 O O . GLY B 1 420 ? -12.5 -22.969 -26.797 1 91.81 420 GLY B O 1
ATOM 7504 N N . TYR B 1 421 ? -13.414 -22.875 -24.797 1 92.56 421 TYR B N 1
ATOM 7505 C CA . TYR B 1 421 ? -14.609 -22.125 -25.203 1 92.56 421 TYR B CA 1
ATOM 7506 C C . TYR B 1 421 ? -15.25 -21.438 -24 1 92.56 421 TYR B C 1
ATOM 7508 O O . TYR B 1 421 ? -14.945 -21.781 -22.844 1 92.56 421 TYR B O 1
ATOM 7516 N N . PHE B 1 422 ? -16.016 -20.422 -24.281 1 94.94 422 PHE B N 1
ATOM 7517 C CA . PHE B 1 422 ? -16.891 -19.828 -23.281 1 94.94 422 PHE B CA 1
ATOM 7518 C C . PHE B 1 422 ? -18.328 -20.297 -23.438 1 94.94 422 PHE B C 1
ATOM 7520 O O . PHE B 1 422 ? -18.812 -20.422 -24.562 1 94.94 422 PHE B O 1
ATOM 7527 N N . ASP B 1 423 ? -18.953 -20.609 -22.328 1 92.19 423 ASP B N 1
ATOM 7528 C CA . ASP B 1 423 ? -20.375 -20.953 -22.406 1 92.19 423 ASP B CA 1
ATOM 7529 C C . ASP B 1 423 ? -21.234 -19.688 -22.469 1 92.19 423 ASP B C 1
ATOM 7531 O O . ASP B 1 423 ? -20.703 -18.578 -22.578 1 92.19 423 ASP B O 1
ATOM 7535 N N . GLU B 1 424 ? -22.562 -19.844 -22.422 1 92.06 424 GLU B N 1
ATOM 7536 C CA . GLU B 1 424 ? -23.5 -18.734 -22.578 1 92.06 424 GLU B CA 1
ATOM 7537 C C . GLU B 1 424 ? -23.406 -17.766 -21.406 1 92.06 424 GLU B C 1
ATOM 7539 O O . GLU B 1 424 ? -23.766 -16.594 -21.531 1 92.06 424 GLU B O 1
ATOM 7544 N N . ASN B 1 425 ? -22.906 -18.266 -20.297 1 90.19 425 ASN B N 1
ATOM 7545 C CA . ASN B 1 425 ? -22.75 -17.438 -19.109 1 90.19 425 ASN B CA 1
ATOM 7546 C C . ASN B 1 425 ? -21.344 -16.859 -19.016 1 90.19 425 ASN B C 1
ATOM 7548 O O . ASN B 1 425 ? -20.969 -16.312 -17.969 1 90.19 425 ASN B O 1
ATOM 7552 N N . ASN B 1 426 ? -20.516 -17.031 -20.016 1 93.62 426 ASN B N 1
ATOM 7553 C CA . ASN B 1 426 ? -19.172 -16.5 -20.141 1 93.62 426 ASN B CA 1
ATOM 7554 C C . ASN B 1 426 ? -18.203 -17.203 -19.188 1 93.62 426 ASN B C 1
ATOM 7556 O O . ASN B 1 426 ? -17.281 -16.578 -18.656 1 93.62 426 ASN B O 1
ATOM 7560 N N . ASN B 1 427 ? -18.547 -18.422 -18.859 1 91.5 427 ASN B N 1
ATOM 7561 C CA . ASN B 1 427 ? -17.562 -19.234 -18.156 1 91.5 427 ASN B CA 1
ATOM 7562 C C . ASN B 1 427 ? -16.609 -19.922 -19.141 1 91.5 427 ASN B C 1
ATOM 7564 O O . ASN B 1 427 ? -17.031 -20.516 -20.125 1 91.5 427 ASN B O 1
ATOM 7568 N N . LEU B 1 428 ? -15.398 -19.828 -18.781 1 93.12 428 LEU B N 1
ATOM 7569 C CA . LEU B 1 428 ? -14.367 -20.406 -19.625 1 93.12 428 LEU B CA 1
ATOM 7570 C C . LEU B 1 428 ? -14.164 -21.891 -19.297 1 93.12 428 LEU B C 1
ATOM 7572 O O . LEU B 1 428 ? -14.102 -22.266 -18.125 1 93.12 428 LEU B O 1
ATOM 7576 N N . PHE B 1 429 ? -14.117 -22.656 -20.297 1 87.69 429 PHE B N 1
ATOM 7577 C CA . PHE B 1 429 ? -13.805 -24.078 -20.203 1 87.69 429 PHE B CA 1
ATOM 7578 C C . PHE B 1 429 ? -12.578 -24.422 -21.047 1 87.69 429 PHE B C 1
ATOM 7580 O O . PHE B 1 429 ? -12.453 -23.953 -22.188 1 87.69 429 PHE B O 1
ATOM 7587 N N . LEU B 1 430 ? -11.719 -25.172 -20.438 1 85.38 430 LEU B N 1
ATOM 7588 C CA . LEU B 1 430 ? -10.539 -25.625 -21.156 1 85.38 430 LEU B CA 1
ATOM 7589 C C . LEU B 1 430 ? -10.734 -27.047 -21.672 1 85.38 430 LEU B C 1
ATOM 7591 O O . LEU B 1 430 ? -11.305 -27.891 -20.984 1 85.38 430 LEU B O 1
ATOM 7595 N N . THR B 1 431 ? -10.547 -27.375 -22.812 1 73.81 431 THR B N 1
ATOM 7596 C CA . THR B 1 431 ? -10.641 -28.734 -23.344 1 73.81 431 THR B CA 1
ATOM 7597 C C . THR B 1 431 ? -9.258 -29.375 -23.453 1 73.81 431 THR B C 1
ATOM 7599 O O . THR B 1 431 ? -9.07 -30.531 -23.062 1 73.81 431 THR B O 1
ATOM 7602 N N . ASP B 1 432 ? -8.219 -28.984 -24.047 1 65.5 432 ASP B N 1
ATOM 7603 C CA . ASP B 1 432 ? -6.852 -29.469 -24.125 1 65.5 432 ASP B CA 1
ATOM 7604 C C . ASP B 1 432 ? -5.957 -28.5 -24.906 1 65.5 432 ASP B C 1
ATOM 7606 O O . ASP B 1 432 ? -6.445 -27.531 -25.469 1 65.5 432 ASP B O 1
ATOM 7610 N N . ARG B 1 433 ? -4.629 -28.719 -24.656 1 61.25 433 ARG B N 1
ATOM 7611 C CA . ARG B 1 433 ? -3.705 -28 -25.516 1 61.25 433 ARG B CA 1
ATOM 7612 C C . ARG B 1 433 ? -3.734 -28.547 -26.938 1 61.25 433 ARG B C 1
ATOM 7614 O O . ARG B 1 433 ? -3.934 -29.75 -27.141 1 61.25 433 ARG B O 1
ATOM 7621 N N . LYS B 1 434 ? -3.666 -27.578 -27.797 1 56.59 434 LYS B N 1
ATOM 7622 C CA . LYS B 1 434 ? -3.645 -27.953 -29.219 1 56.59 434 LYS B CA 1
ATOM 7623 C C . LYS B 1 434 ? -2.664 -29.109 -29.453 1 56.59 434 LYS B C 1
ATOM 7625 O O . LYS B 1 434 ? -2.955 -30.031 -30.219 1 56.59 434 LYS B O 1
ATOM 7630 N N . LYS B 1 435 ? -1.55 -28.984 -28.703 1 57.69 435 LYS B N 1
ATOM 7631 C CA . LYS B 1 435 ? -0.507 -29.984 -28.922 1 57.69 435 LYS B CA 1
ATOM 7632 C C . LYS B 1 435 ? -0.899 -31.328 -28.312 1 57.69 435 LYS B C 1
ATOM 7634 O O . LYS B 1 435 ? -0.32 -32.375 -28.656 1 57.69 435 LYS B O 1
ATOM 7639 N N . ASP B 1 436 ? -1.95 -31.203 -27.531 1 62.69 436 ASP B N 1
ATOM 7640 C CA . ASP B 1 436 ? -2.338 -32.438 -26.859 1 62.69 436 ASP B CA 1
ATOM 7641 C C . ASP B 1 436 ? -3.557 -33.062 -27.516 1 62.69 436 ASP B C 1
ATOM 7643 O O . ASP B 1 436 ? -3.984 -34.156 -27.141 1 62.69 436 ASP B O 1
ATOM 7647 N N . VAL B 1 437 ? -4 -32.281 -28.422 1 63.69 437 VAL B N 1
ATOM 7648 C CA . VAL B 1 437 ? -5.133 -32.844 -29.156 1 63.69 437 VAL B CA 1
ATOM 7649 C C . VAL B 1 437 ? -4.695 -34.094 -29.906 1 63.69 437 VAL B C 1
ATOM 7651 O O . VAL B 1 437 ? -3.604 -34.125 -30.484 1 63.69 437 VAL B O 1
ATOM 7654 N N . LEU B 1 438 ? -5.352 -35.125 -29.625 1 71.06 438 LEU B N 1
ATOM 7655 C CA . LEU B 1 438 ? -5.039 -36.375 -30.297 1 71.06 438 LEU B CA 1
ATOM 7656 C C . LEU B 1 438 ? -6.02 -36.625 -31.438 1 71.06 438 LEU B C 1
ATOM 7658 O O . LEU B 1 438 ? -7.105 -36.031 -31.469 1 71.06 438 LEU B O 1
ATOM 7662 N N . LYS B 1 439 ? -5.57 -37.188 -32.5 1 69.94 439 LYS B N 1
ATOM 7663 C CA . LYS B 1 439 ? -6.391 -37.469 -33.688 1 69.94 439 LYS B CA 1
ATOM 7664 C C . LYS B 1 439 ? -6.504 -39 -33.906 1 69.94 439 LYS B C 1
ATOM 7666 O O . LYS B 1 439 ? -5.492 -39.688 -33.938 1 69.94 439 LYS B O 1
ATOM 7671 N N . TYR B 1 440 ? -7.707 -39.469 -33.875 1 74.19 440 TYR B N 1
ATOM 7672 C CA . TYR B 1 440 ? -7.988 -40.844 -34.219 1 74.19 440 TYR B CA 1
ATOM 7673 C C . TYR B 1 440 ? -8.992 -40.938 -35.344 1 74.19 440 TYR B C 1
ATOM 7675 O O . TYR B 1 440 ? -10.086 -40.406 -35.281 1 74.19 440 TYR B O 1
ATOM 7683 N N . LYS B 1 441 ? -8.633 -41.5 -36.5 1 68.06 441 LYS B N 1
ATOM 7684 C CA . LYS B 1 441 ? -9.438 -41.656 -37.688 1 68.06 441 LYS B CA 1
ATOM 7685 C C . LYS B 1 441 ? -9.922 -40.312 -38.219 1 68.06 441 LYS B C 1
ATOM 7687 O O . LYS B 1 441 ? -11.117 -40.125 -38.469 1 68.06 441 LYS B O 1
ATOM 7692 N N . SER B 1 442 ? -9.031 -39.344 -38.219 1 61.09 442 SER B N 1
ATOM 7693 C CA . SER B 1 442 ? -9.172 -38 -38.781 1 61.09 442 SER B CA 1
ATOM 7694 C C . SER B 1 442 ? -10.117 -37.156 -37.938 1 61.09 442 SER B C 1
ATOM 7696 O O . SER B 1 442 ? -10.672 -36.188 -38.406 1 61.09 442 SER B O 1
ATOM 7698 N N . LYS B 1 443 ? -10.414 -37.625 -36.75 1 65.75 443 LYS B N 1
ATOM 7699 C CA . LYS B 1 443 ? -11.25 -36.875 -35.781 1 65.75 443 LYS B CA 1
ATOM 7700 C C . LYS B 1 443 ? -10.453 -36.5 -34.562 1 65.75 443 LYS B C 1
ATOM 7702 O O . LYS B 1 443 ? -9.711 -37.312 -34 1 65.75 443 LYS B O 1
ATOM 7707 N N . ASP B 1 444 ? -10.602 -35.312 -34.281 1 66.31 444 ASP B N 1
ATOM 7708 C CA . ASP B 1 444 ? -9.891 -34.812 -33.125 1 66.31 444 ASP B CA 1
ATOM 7709 C C . ASP B 1 444 ? -10.586 -35.219 -31.812 1 66.31 444 ASP B C 1
ATOM 7711 O O . ASP B 1 444 ? -11.812 -35.25 -31.75 1 66.31 444 ASP B O 1
ATOM 7715 N N . TYR B 1 445 ? -9.773 -35.688 -30.828 1 72.88 445 TYR B N 1
ATOM 7716 C CA . TYR B 1 445 ? -10.312 -35.906 -29.484 1 72.88 445 TYR B CA 1
ATOM 7717 C C . TYR B 1 445 ? -9.352 -35.344 -28.438 1 72.88 445 TYR B C 1
ATOM 7719 O O . TYR B 1 445 ? -8.141 -35.281 -28.656 1 72.88 445 TYR B O 1
ATOM 7727 N N . TRP B 1 446 ? -9.922 -34.844 -27.375 1 74.31 446 TRP B N 1
ATOM 7728 C CA . TRP B 1 446 ? -9.172 -34.25 -26.281 1 74.31 446 TRP B CA 1
ATOM 7729 C C . TRP B 1 446 ? -8.945 -35.25 -25.156 1 74.31 446 TRP B C 1
ATOM 7731 O O . TRP B 1 446 ? -9.906 -35.719 -24.547 1 74.31 446 TRP B O 1
ATOM 7741 N N . PRO B 1 447 ? -7.641 -35.5 -24.875 1 81.69 447 PRO B N 1
ATOM 7742 C CA . PRO B 1 447 ? -7.363 -36.469 -23.812 1 81.69 447 PRO B CA 1
ATOM 7743 C C . PRO B 1 447 ? -8.016 -36.125 -22.484 1 81.69 447 PRO B C 1
ATOM 7745 O O . PRO B 1 447 ? -8.531 -37 -21.797 1 81.69 447 PRO B O 1
ATOM 7748 N N . ASN B 1 448 ? -8.102 -34.844 -22.25 1 75.88 448 ASN B N 1
ATOM 7749 C CA . ASN B 1 448 ? -8.625 -34.406 -20.953 1 75.88 448 ASN B CA 1
ATOM 7750 C C . ASN B 1 448 ? -10.102 -34.781 -20.797 1 75.88 448 ASN B C 1
ATOM 7752 O O . ASN B 1 448 ? -10.547 -35.125 -19.703 1 75.88 448 ASN B O 1
ATOM 7756 N N . GLU B 1 449 ? -10.82 -34.625 -21.797 1 73.75 449 GLU B N 1
ATOM 7757 C CA . GLU B 1 449 ? -12.219 -35.031 -21.766 1 73.75 449 GLU B CA 1
ATOM 7758 C C . GLU B 1 449 ? -12.367 -36.5 -21.359 1 73.75 449 GLU B C 1
ATOM 7760 O O . GLU B 1 449 ? -13.172 -36.812 -20.484 1 73.75 449 GLU B O 1
A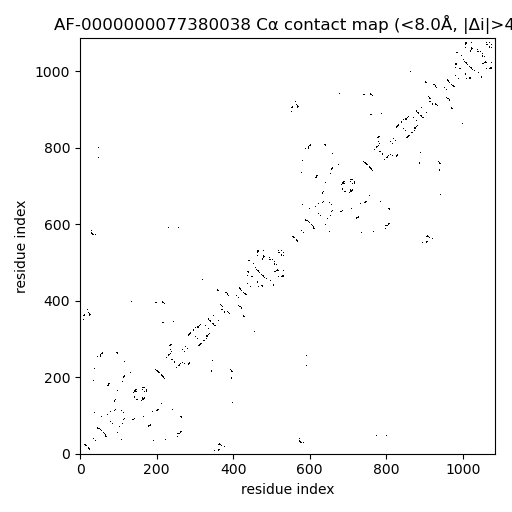TOM 7765 N N . ILE B 1 450 ? -11.539 -37.312 -21.938 1 83.44 450 ILE B N 1
ATOM 7766 C CA . ILE B 1 450 ? -11.602 -38.75 -21.672 1 83.44 450 ILE B CA 1
ATOM 7767 C C . ILE B 1 450 ? -11.109 -39 -20.25 1 83.44 450 ILE B C 1
ATOM 7769 O O . ILE B 1 450 ? -11.672 -39.844 -19.547 1 83.44 450 ILE B O 1
ATOM 7773 N N . GLU B 1 451 ? -10.156 -38.219 -19.922 1 87.56 451 GLU B N 1
ATOM 7774 C CA . GLU B 1 451 ? -9.633 -38.344 -18.562 1 87.56 451 GLU B CA 1
ATOM 7775 C C . GLU B 1 451 ? -10.703 -38.031 -17.531 1 87.56 451 GLU B C 1
ATOM 7777 O O . GLU B 1 451 ? -10.859 -38.781 -16.547 1 87.56 451 GLU B O 1
ATOM 7782 N N . GLN B 1 452 ? -11.422 -37.031 -17.797 1 77.81 452 GLN B N 1
ATOM 7783 C CA . GLN B 1 452 ? -12.5 -36.656 -16.891 1 77.81 452 GLN B CA 1
ATOM 7784 C C . GLN B 1 452 ? -13.562 -37.75 -16.797 1 77.81 452 GLN B C 1
ATOM 7786 O O . GLN B 1 452 ? -14.055 -38.031 -15.711 1 77.81 452 GLN B O 1
ATOM 7791 N N . ILE B 1 453 ? -13.898 -38.312 -17.875 1 81.44 453 ILE B N 1
ATOM 7792 C CA . ILE B 1 453 ? -14.891 -39.375 -17.922 1 81.44 453 ILE B CA 1
ATOM 7793 C C . ILE B 1 453 ? -14.406 -40.594 -17.125 1 81.44 453 ILE B C 1
ATOM 7795 O O . ILE B 1 453 ? -15.156 -41.156 -16.312 1 81.44 453 ILE B O 1
ATOM 7799 N N . ILE B 1 454 ? -13.125 -40.875 -17.297 1 90.56 454 ILE B N 1
ATOM 7800 C CA . ILE B 1 454 ? -12.562 -42 -16.578 1 90.56 454 ILE B CA 1
ATOM 7801 C C . ILE B 1 454 ? -12.602 -41.75 -15.07 1 90.56 454 ILE B C 1
ATOM 7803 O O . ILE B 1 454 ? -12.953 -42.625 -14.289 1 90.56 454 ILE B O 1
ATOM 7807 N N . CYS B 1 455 ? -12.43 -40.531 -14.75 1 85.25 455 CYS B N 1
ATOM 7808 C CA . CYS B 1 455 ? -12.312 -40.188 -13.344 1 85.25 455 CYS B CA 1
ATOM 7809 C C . CYS B 1 455 ? -13.688 -40.094 -12.688 1 85.25 455 CYS B C 1
ATOM 7811 O O . CYS B 1 455 ? -13.789 -39.906 -11.477 1 85.25 455 CYS B O 1
ATOM 7813 N N . GLU B 1 456 ? -14.758 -40.156 -13.438 1 80.06 456 GLU B N 1
ATOM 7814 C CA . GLU B 1 456 ? -16.109 -40.281 -12.883 1 80.06 456 GLU B CA 1
ATOM 7815 C C . GLU B 1 456 ? -16.297 -41.625 -12.172 1 80.06 456 GLU B C 1
ATOM 7817 O O . GLU B 1 456 ? -17.188 -41.781 -11.352 1 80.06 456 GLU B O 1
ATOM 7822 N N . LEU B 1 457 ? -15.477 -42.562 -12.531 1 86.12 457 LEU B N 1
ATOM 7823 C CA . LEU B 1 457 ? -15.547 -43.875 -11.898 1 86.12 457 LEU B CA 1
ATOM 7824 C C . LEU B 1 457 ? -15 -43.844 -10.477 1 86.12 457 LEU B C 1
ATOM 7826 O O . LEU B 1 457 ? -13.844 -43.469 -10.266 1 86.12 457 LEU B O 1
ATOM 7830 N N . PRO B 1 458 ? -15.781 -44.188 -9.586 1 85.5 458 PRO B N 1
ATOM 7831 C CA . PRO B 1 458 ? -15.367 -44.062 -8.188 1 85.5 458 PRO B CA 1
ATOM 7832 C C . PRO B 1 458 ? -14.125 -44.875 -7.875 1 85.5 458 PRO B C 1
ATOM 7834 O O . PRO B 1 458 ? -13.422 -44.594 -6.898 1 85.5 458 PRO B O 1
ATOM 7837 N N . GLU B 1 459 ? -13.844 -45.875 -8.711 1 88.62 459 GLU B N 1
ATOM 7838 C CA . GLU B 1 459 ? -12.711 -46.781 -8.484 1 88.62 459 GLU B CA 1
ATOM 7839 C C . GLU B 1 459 ? -11.414 -46.156 -8.984 1 88.62 459 GLU B C 1
ATOM 7841 O O . GLU B 1 459 ? -10.328 -46.656 -8.688 1 88.62 459 GLU B O 1
ATOM 7846 N N . VAL B 1 460 ? -11.547 -45.062 -9.734 1 90.12 460 VAL B N 1
ATOM 7847 C CA . VAL B 1 460 ? -10.391 -44.5 -10.414 1 90.12 460 VAL B CA 1
ATOM 7848 C C . VAL B 1 460 ? -9.898 -43.25 -9.656 1 90.12 460 VAL B C 1
ATOM 7850 O O . VAL B 1 460 ? -10.688 -42.375 -9.328 1 90.12 460 VAL B O 1
ATOM 7853 N N . GLN B 1 461 ? -8.625 -43.312 -9.344 1 82.75 461 GLN B N 1
ATOM 7854 C CA . GLN B 1 461 ? -7.988 -42.156 -8.68 1 82.75 461 GLN B CA 1
ATOM 7855 C C . GLN B 1 461 ? -7.629 -41.094 -9.688 1 82.75 461 GLN B C 1
ATOM 7857 O O . GLN B 1 461 ? -7.844 -39.906 -9.43 1 82.75 461 GLN B O 1
ATOM 7862 N N . ASN B 1 462 ? -6.996 -41.438 -10.727 1 86.19 462 ASN B N 1
ATOM 7863 C CA . ASN B 1 462 ? -6.562 -40.5 -11.766 1 86.19 462 ASN B CA 1
ATOM 7864 C C . ASN B 1 462 ? -6.352 -41.219 -13.102 1 86.19 462 ASN B C 1
ATOM 7866 O O . ASN B 1 462 ? -6.25 -42.438 -13.148 1 86.19 462 ASN B O 1
ATOM 7870 N N . ALA B 1 463 ? -6.441 -40.5 -14.148 1 90.38 463 ALA B N 1
ATOM 7871 C CA . ALA B 1 463 ? -6.258 -41.062 -15.484 1 90.38 463 ALA B CA 1
ATOM 7872 C C . ALA B 1 463 ? -5.457 -40.125 -16.375 1 90.38 463 ALA B C 1
ATOM 7874 O O . ALA B 1 463 ? -5.547 -38.906 -16.234 1 90.38 463 ALA B O 1
ATOM 7875 N N . CYS B 1 464 ? -4.629 -40.594 -17.109 1 89.25 464 CYS B N 1
ATOM 7876 C CA . CYS B 1 464 ? -3.906 -39.875 -18.156 1 89.25 464 CYS B CA 1
ATOM 7877 C C . CYS B 1 464 ? -4.109 -40.562 -19.516 1 89.25 464 CYS B C 1
ATOM 7879 O O . CYS B 1 464 ? -3.66 -41.688 -19.719 1 89.25 464 CYS B O 1
ATOM 7881 N N . VAL B 1 465 ? -4.809 -39.906 -20.375 1 88.75 465 VAL B N 1
ATOM 7882 C CA . VAL B 1 465 ? -5.078 -40.469 -21.688 1 88.75 465 VAL B CA 1
ATOM 7883 C C . VAL B 1 465 ? -3.98 -40.062 -22.672 1 88.75 465 VAL B C 1
ATOM 7885 O O . VAL B 1 465 ? -3.582 -38.875 -22.703 1 88.75 465 VAL B O 1
ATOM 7888 N N . VAL B 1 466 ? -3.49 -41.031 -23.297 1 87.69 466 VAL B N 1
ATOM 7889 C CA . VAL B 1 466 ? -2.42 -40.781 -24.25 1 87.69 466 VAL B CA 1
ATOM 7890 C C . VAL B 1 466 ? -2.834 -41.312 -25.625 1 87.69 466 VAL B C 1
ATOM 7892 O O . VAL B 1 466 ? -3.703 -42.188 -25.719 1 87.69 466 VAL B O 1
ATOM 7895 N N . GLY B 1 467 ? -2.248 -40.719 -26.609 1 81.5 467 GLY B N 1
ATOM 7896 C CA . GLY B 1 467 ? -2.391 -41.25 -27.953 1 81.5 467 GLY B CA 1
ATOM 7897 C C . GLY B 1 467 ? -1.355 -42.312 -28.281 1 81.5 467 GLY B C 1
ATOM 7898 O O . GLY B 1 467 ? -0.153 -42.062 -28.234 1 81.5 467 GLY B O 1
ATOM 7899 N N . VAL B 1 468 ? -1.806 -43.625 -28.453 1 78.62 468 VAL B N 1
ATOM 7900 C CA . VAL B 1 468 ? -0.899 -44.719 -28.766 1 78.62 468 VAL B CA 1
ATOM 7901 C C . VAL B 1 468 ? -0.818 -44.906 -30.281 1 78.62 468 VAL B C 1
ATOM 7903 O O . VAL B 1 468 ? -1.845 -45.031 -30.953 1 78.62 468 VAL B O 1
ATOM 7906 N N . ARG B 1 469 ? 0.463 -44.719 -30.891 1 68.25 469 ARG B N 1
ATOM 7907 C CA . ARG B 1 469 ? 0.692 -44.812 -32.344 1 68.25 469 ARG B CA 1
ATOM 7908 C C . ARG B 1 469 ? 0.584 -46.25 -32.844 1 68.25 469 ARG B C 1
ATOM 7910 O O . ARG B 1 469 ? 1.332 -47.125 -32.406 1 68.25 469 ARG B O 1
ATOM 7917 N N . ASN B 1 470 ? -0.525 -46.812 -33.312 1 53.34 470 ASN B N 1
ATOM 7918 C CA . ASN B 1 470 ? -0.664 -48.156 -33.906 1 53.34 470 ASN B CA 1
ATOM 7919 C C . ASN B 1 470 ? -0.206 -48.156 -35.344 1 53.34 470 ASN B C 1
ATOM 7921 O O . ASN B 1 470 ? -0.255 -47.125 -36.031 1 53.34 470 ASN B O 1
ATOM 7925 N N . VAL B 1 471 ? 0.613 -49.469 -36 1 43.94 471 VAL B N 1
ATOM 7926 C CA . VAL B 1 471 ? 1.219 -49.719 -37.312 1 43.94 471 VAL B CA 1
ATOM 7927 C C . VAL B 1 471 ? 0.295 -49.188 -38.406 1 43.94 471 VAL B C 1
ATOM 7929 O O . VAL B 1 471 ? 0.76 -48.656 -39.406 1 43.94 471 VAL B O 1
ATOM 7932 N N . GLY B 1 472 ? -0.814 -48.969 -38.562 1 41.41 472 GLY B N 1
ATOM 7933 C CA . GLY B 1 472 ? -1.702 -48.531 -39.625 1 41.41 472 GLY B CA 1
ATOM 7934 C C . GLY B 1 472 ? -2.457 -47.281 -39.281 1 41.41 472 GLY B C 1
ATOM 7935 O O . GLY B 1 472 ? -3.322 -46.844 -40.031 1 41.41 472 GLY B O 1
ATOM 7936 N N . ARG B 1 473 ? -2.398 -46.688 -38.031 1 45.28 473 ARG B N 1
ATOM 7937 C CA . ARG B 1 473 ? -3.412 -45.656 -37.812 1 45.28 473 ARG B CA 1
ATOM 7938 C C . ARG B 1 473 ? -2.943 -44.656 -36.781 1 45.28 473 ARG B C 1
ATOM 7940 O O . ARG B 1 473 ? -1.941 -44.875 -36.094 1 45.28 473 ARG B O 1
ATOM 7947 N N . THR B 1 474 ? -3.957 -43.594 -36.156 1 55.16 474 THR B N 1
ATOM 7948 C CA . THR B 1 474 ? -4.352 -42.375 -35.438 1 55.16 474 THR B CA 1
ATOM 7949 C C . THR B 1 474 ? -4.059 -42.531 -33.938 1 55.16 474 THR B C 1
ATOM 7951 O O . THR B 1 474 ? -3.645 -43.594 -33.469 1 55.16 474 THR B O 1
ATOM 7954 N N . ASP B 1 475 ? -3.797 -41.594 -33.281 1 72.62 475 ASP B N 1
ATOM 7955 C CA . ASP B 1 475 ? -3.58 -41.438 -31.844 1 72.62 475 ASP B CA 1
ATOM 7956 C C . ASP B 1 475 ? -4.789 -41.938 -31.047 1 72.62 475 ASP B C 1
ATOM 7958 O O . ASP B 1 475 ? -5.488 -41.125 -30.422 1 72.62 475 ASP B O 1
ATOM 7962 N N . ALA B 1 476 ? -4.828 -43.469 -31.25 1 80 476 ALA B N 1
ATOM 7963 C CA . ALA B 1 476 ? -5.922 -44.062 -30.484 1 80 476 ALA B CA 1
ATOM 7964 C C . ALA B 1 476 ? -5.723 -43.812 -28.984 1 80 476 ALA B C 1
ATOM 7966 O O . ALA B 1 476 ? -4.602 -43.938 -28.484 1 80 476 ALA B O 1
ATOM 7967 N N . ALA B 1 477 ? -6.734 -43.594 -28.375 1 88.31 477 ALA B N 1
ATOM 7968 C CA . ALA B 1 477 ? -6.672 -43.219 -26.953 1 88.31 477 ALA B CA 1
ATOM 7969 C C . ALA B 1 477 ? -6.309 -44.438 -26.109 1 88.31 477 ALA B C 1
ATOM 7971 O O . ALA B 1 477 ? -6.898 -45.531 -26.266 1 88.31 477 ALA B O 1
ATOM 7972 N N . GLY B 1 478 ? -5.262 -44.375 -25.359 1 91.62 478 GLY B N 1
ATOM 7973 C CA . GLY B 1 478 ? -4.918 -45.25 -24.234 1 91.62 478 GLY B CA 1
ATOM 7974 C C . GLY B 1 478 ? -4.898 -44.531 -22.906 1 91.62 478 GLY B C 1
ATOM 7975 O O . GLY B 1 478 ? -4.543 -43.344 -22.844 1 91.62 478 GLY B O 1
ATOM 7976 N N . ALA B 1 479 ? -5.375 -45.219 -21.969 1 93.06 479 ALA B N 1
ATOM 7977 C CA . ALA B 1 479 ? -5.449 -44.562 -20.672 1 93.06 479 ALA B CA 1
ATOM 7978 C C . ALA B 1 479 ? -4.523 -45.219 -19.656 1 93.06 479 ALA B C 1
ATOM 7980 O O . ALA B 1 479 ? -4.562 -46.438 -19.484 1 93.06 479 ALA B O 1
ATOM 7981 N N . LEU B 1 480 ? -3.666 -44.438 -19.156 1 93.25 480 LEU B N 1
ATOM 7982 C CA . LEU B 1 480 ? -3.055 -44.812 -17.891 1 93.25 480 LEU B CA 1
ATOM 7983 C C . LEU B 1 480 ? -3.982 -44.5 -16.719 1 93.25 480 LEU B C 1
ATOM 7985 O O . LEU B 1 480 ? -4.469 -43.375 -16.594 1 93.25 480 LEU B O 1
ATOM 7989 N N . VAL B 1 481 ? -4.293 -45.531 -15.93 1 93.81 481 VAL B N 1
ATOM 7990 C CA . VAL B 1 481 ? -5.27 -45.344 -14.859 1 93.81 481 VAL B CA 1
ATOM 7991 C C . VAL B 1 481 ? -4.648 -45.719 -13.523 1 93.81 481 VAL B C 1
ATOM 7993 O O . VAL B 1 481 ? -4.004 -46.781 -13.398 1 93.81 481 VAL B O 1
ATOM 7996 N N . ILE B 1 482 ? -4.789 -44.812 -12.633 1 89.19 482 ILE B N 1
ATOM 7997 C CA . ILE B 1 482 ? -4.465 -45.125 -11.242 1 89.19 482 ILE B CA 1
ATOM 7998 C C . ILE B 1 482 ? -5.738 -45.5 -10.484 1 89.19 482 ILE B C 1
ATOM 8000 O O . ILE B 1 482 ? -6.656 -44.688 -10.367 1 89.19 482 ILE B O 1
ATOM 8004 N N . LYS B 1 483 ? -5.738 -46.75 -9.969 1 89.31 483 LYS B N 1
ATOM 8005 C CA . LYS B 1 483 ? -6.887 -47.219 -9.211 1 89.31 483 LYS B CA 1
ATOM 8006 C C . LYS B 1 483 ? -6.844 -46.719 -7.77 1 89.31 483 LYS B C 1
ATOM 8008 O O . LYS B 1 483 ? -5.762 -46.562 -7.203 1 89.31 483 LYS B O 1
ATOM 8013 N N . LYS B 1 484 ? -8.039 -46.438 -7.305 1 83.56 484 LYS B N 1
ATOM 8014 C CA . LYS B 1 484 ? -8.125 -46.188 -5.867 1 83.56 484 LYS B CA 1
ATOM 8015 C C . LYS B 1 484 ? -7.742 -47.406 -5.062 1 83.56 484 LYS B C 1
ATOM 8017 O O . LYS B 1 484 ? -8.086 -48.531 -5.441 1 83.56 484 LYS B O 1
ATOM 8022 N N . GLN B 1 485 ? -7.059 -47.156 -3.945 1 78.81 485 GLN B N 1
ATOM 8023 C CA . GLN B 1 485 ? -6.656 -48.312 -3.107 1 78.81 485 GLN B CA 1
ATOM 8024 C C . GLN B 1 485 ? -7.871 -49.062 -2.596 1 78.81 485 GLN B C 1
ATOM 8026 O O . GLN B 1 485 ? -8.82 -48.469 -2.088 1 78.81 485 GLN B O 1
ATOM 8031 N N . GLY B 1 486 ? -7.895 -50.281 -2.73 1 79.88 486 GLY B N 1
ATOM 8032 C CA . GLY B 1 486 ? -8.938 -51.156 -2.193 1 79.88 486 GLY B CA 1
ATOM 8033 C C . GLY B 1 486 ? -10.078 -51.375 -3.168 1 79.88 486 GLY B C 1
ATOM 8034 O O . GLY B 1 486 ? -10.992 -52.156 -2.887 1 79.88 486 GLY B O 1
ATOM 8035 N N . PHE B 1 487 ? -10.055 -50.656 -4.238 1 83.12 487 PHE B N 1
ATOM 8036 C CA . PHE B 1 487 ? -11.125 -50.812 -5.207 1 83.12 487 PHE B CA 1
ATOM 8037 C C . PHE B 1 487 ? -10.664 -51.656 -6.391 1 83.12 487 PHE B C 1
ATOM 8039 O O . PHE B 1 487 ? -9.469 -51.688 -6.707 1 83.12 487 PHE B O 1
ATOM 8046 N N . GLU B 1 488 ? -11.586 -52.469 -6.863 1 88.31 488 GLU B N 1
ATOM 8047 C CA . GLU B 1 488 ? -11.273 -53.281 -8.031 1 88.31 488 GLU B CA 1
ATOM 8048 C C . GLU B 1 488 ? -12.078 -52.844 -9.25 1 88.31 488 GLU B C 1
ATOM 8050 O O . GLU B 1 488 ? -13.281 -52.594 -9.141 1 88.31 488 GLU B O 1
ATOM 8055 N N . ILE B 1 489 ? -11.383 -52.625 -10.297 1 91.88 489 ILE B N 1
ATOM 8056 C CA . ILE B 1 489 ? -11.984 -52.312 -11.594 1 91.88 489 ILE B CA 1
ATOM 8057 C C . ILE B 1 489 ? -11.125 -52.906 -12.703 1 91.88 489 ILE B C 1
ATOM 8059 O O . ILE B 1 489 ? -9.898 -52.938 -12.609 1 91.88 489 ILE B O 1
ATOM 8063 N N . THR B 1 490 ? -11.766 -53.5 -13.648 1 93.25 490 THR B N 1
ATOM 8064 C CA . THR B 1 490 ? -11.008 -54.094 -14.742 1 93.25 490 THR B CA 1
ATOM 8065 C C . THR B 1 490 ? -10.805 -53.094 -15.867 1 93.25 490 THR B C 1
ATOM 8067 O O . THR B 1 490 ? -11.531 -52.094 -15.961 1 93.25 490 THR B O 1
ATOM 8070 N N . LYS B 1 491 ? -9.773 -53.344 -16.703 1 95.31 491 LYS B N 1
ATOM 8071 C CA . LYS B 1 491 ? -9.516 -52.531 -17.891 1 95.31 491 LYS B CA 1
ATOM 8072 C C . LYS B 1 491 ? -10.758 -52.438 -18.781 1 95.31 491 LYS B C 1
ATOM 8074 O O . LYS B 1 491 ? -11.102 -51.375 -19.281 1 95.31 491 LYS B O 1
ATOM 8079 N N . GLU B 1 492 ? -11.43 -53.562 -18.828 1 93.75 492 GLU B N 1
ATOM 8080 C CA . GLU B 1 492 ? -12.609 -53.688 -19.703 1 93.75 492 GLU B CA 1
ATOM 8081 C C . GLU B 1 492 ? -13.75 -52.812 -19.188 1 93.75 492 GLU B C 1
ATOM 8083 O O . GLU B 1 492 ? -14.461 -52.188 -19.969 1 93.75 492 GLU B O 1
ATOM 8088 N N . GLN B 1 493 ? -13.844 -52.75 -17.922 1 94.44 493 GLN B N 1
ATOM 8089 C CA . GLN B 1 493 ? -14.891 -51.906 -17.328 1 94.44 493 GLN B CA 1
ATOM 8090 C C . GLN B 1 493 ? -14.672 -50.438 -17.641 1 94.44 493 GLN B C 1
ATOM 8092 O O . GLN B 1 493 ? -15.625 -49.719 -17.906 1 94.44 493 GLN B O 1
ATOM 8097 N N . ILE B 1 494 ? -13.438 -50.062 -17.609 1 95 494 ILE B N 1
ATOM 8098 C CA . ILE B 1 494 ? -13.109 -48.656 -17.906 1 95 494 ILE B CA 1
ATOM 8099 C C . ILE B 1 494 ? -13.367 -48.375 -19.375 1 95 494 ILE B C 1
ATOM 8101 O O . ILE B 1 494 ? -13.969 -47.344 -19.719 1 95 494 ILE B O 1
ATOM 8105 N N . ILE B 1 495 ? -12.914 -49.281 -20.203 1 94.06 495 ILE B N 1
ATOM 8106 C CA . ILE B 1 495 ? -13.086 -49.125 -21.641 1 94.06 495 ILE B CA 1
ATOM 8107 C C . ILE B 1 495 ? -14.578 -49.031 -21.969 1 94.06 495 ILE B C 1
ATOM 8109 O O . ILE B 1 495 ? -14.992 -48.125 -22.719 1 94.06 495 ILE B O 1
ATOM 8113 N N . GLU B 1 496 ? -15.352 -49.875 -21.328 1 92.56 496 GLU B N 1
ATOM 8114 C CA . GLU B 1 496 ? -16.797 -49.875 -21.578 1 92.56 496 GLU B CA 1
ATOM 8115 C C . GLU B 1 496 ? -17.453 -48.594 -21.062 1 92.56 496 GLU B C 1
ATOM 8117 O O . GLU B 1 496 ? -18.359 -48.062 -21.703 1 92.56 496 GLU B O 1
ATOM 8122 N N . TYR B 1 497 ? -17.031 -48.25 -19.953 1 93.38 497 TYR B N 1
ATOM 8123 C CA . TYR B 1 497 ? -17.594 -47.031 -19.359 1 93.38 497 TYR B CA 1
ATOM 8124 C C . TYR B 1 497 ? -17.359 -45.812 -20.266 1 93.38 497 TYR B C 1
ATOM 8126 O O . TYR B 1 497 ? -18.266 -45.031 -20.531 1 93.38 497 TYR B O 1
ATOM 8134 N N . VAL B 1 498 ? -16.109 -45.688 -20.703 1 92.06 498 VAL B N 1
ATOM 8135 C CA . VAL B 1 498 ? -15.75 -44.562 -21.578 1 92.06 498 VAL B CA 1
ATOM 8136 C C . VAL B 1 498 ? -16.547 -44.656 -22.875 1 92.06 498 VAL B C 1
ATOM 8138 O O . VAL B 1 498 ? -17.078 -43.656 -23.359 1 92.06 498 VAL B O 1
ATOM 8141 N N . ALA B 1 499 ? -16.688 -45.812 -23.375 1 87.38 499 ALA B N 1
ATOM 8142 C CA . ALA B 1 499 ? -17.422 -46 -24.609 1 87.38 499 ALA B CA 1
ATOM 8143 C C . ALA B 1 499 ? -18.891 -45.562 -24.469 1 87.38 499 ALA B C 1
ATOM 8145 O O . ALA B 1 499 ? -19.438 -44.938 -25.375 1 87.38 499 ALA B O 1
ATOM 8146 N N . LYS B 1 500 ? -19.391 -45.844 -23.344 1 85.38 500 LYS B N 1
ATOM 8147 C CA . LYS B 1 500 ? -20.797 -45.5 -23.094 1 85.38 500 LYS B CA 1
ATOM 8148 C C . LYS B 1 500 ? -20.953 -44 -22.906 1 85.38 500 LYS B C 1
ATOM 8150 O O . LYS B 1 500 ? -22 -43.438 -23.25 1 85.38 500 LYS B O 1
ATOM 8155 N N . ARG B 1 501 ? -19.938 -43.438 -22.422 1 84.19 501 ARG B N 1
ATOM 8156 C CA . ARG B 1 501 ? -20.016 -42.031 -22.047 1 84.19 501 ARG B CA 1
ATOM 8157 C C . ARG B 1 501 ? -19.734 -41.156 -23.25 1 84.19 501 ARG B C 1
ATOM 8159 O O . ARG B 1 501 ? -20.391 -40.125 -23.438 1 84.19 501 ARG B O 1
ATOM 8166 N N . VAL B 1 502 ? -18.75 -41.531 -24.078 1 78.12 502 VAL B N 1
ATOM 8167 C CA . VAL B 1 502 ? -18.344 -40.656 -25.188 1 78.12 502 VAL B CA 1
ATOM 8168 C C . VAL B 1 502 ? -19.188 -40.969 -26.422 1 78.12 502 VAL B C 1
ATOM 8170 O O . VAL B 1 502 ? -19.359 -40.125 -27.312 1 78.12 502 VAL B O 1
ATOM 8173 N N . VAL B 1 503 ? -19.859 -42.094 -26.578 1 72.44 503 VAL B N 1
ATOM 8174 C CA . VAL B 1 503 ? -20.75 -42.594 -27.609 1 72.44 503 VAL B CA 1
ATOM 8175 C C . VAL B 1 503 ? -20.031 -42.625 -28.953 1 72.44 503 VAL B C 1
ATOM 8177 O O . VAL B 1 503 ? -20.141 -43.625 -29.703 1 72.44 503 VAL B O 1
ATOM 8180 N N . VAL B 1 504 ? -19.141 -41.688 -29.219 1 74.69 504 VAL B N 1
ATOM 8181 C CA . VAL B 1 504 ? -18.469 -41.625 -30.5 1 74.69 504 VAL B CA 1
ATOM 8182 C C . VAL B 1 504 ? -17.219 -42.531 -30.469 1 74.69 504 VAL B C 1
ATOM 8184 O O . VAL B 1 504 ? -16.453 -42.5 -29.5 1 74.69 504 VAL B O 1
ATOM 8187 N N . GLU B 1 505 ? -17.016 -43.312 -31.438 1 76.5 505 GLU B N 1
ATOM 8188 C CA . GLU B 1 505 ? -15.984 -44.375 -31.516 1 76.5 505 GLU B CA 1
ATOM 8189 C C . GLU B 1 505 ? -14.586 -43.781 -31.375 1 76.5 505 GLU B C 1
ATOM 8191 O O . GLU B 1 505 ? -13.727 -44.344 -30.719 1 76.5 505 GLU B O 1
ATOM 8196 N N . TYR B 1 506 ? -14.414 -42.625 -31.984 1 75.5 506 TYR B N 1
ATOM 8197 C CA . TYR B 1 506 ? -13.062 -42.094 -32.094 1 75.5 506 TYR B CA 1
ATOM 8198 C C . TYR B 1 506 ? -12.555 -41.594 -30.75 1 75.5 506 TYR B C 1
ATOM 8200 O O . TYR B 1 506 ? -11.359 -41.344 -30.578 1 75.5 506 TYR B O 1
ATOM 8208 N N . LYS B 1 507 ? -13.391 -41.5 -29.719 1 82.25 507 LYS B N 1
ATOM 8209 C CA . LYS B 1 507 ? -13.008 -41.062 -28.375 1 82.25 507 LYS B CA 1
ATOM 8210 C C . LYS B 1 507 ? -12.828 -42.25 -27.438 1 82.25 507 LYS B C 1
ATOM 8212 O O . LYS B 1 507 ? -12.445 -42.062 -26.281 1 82.25 507 LYS B O 1
ATOM 8217 N N . GLN B 1 508 ? -13.18 -43.375 -27.922 1 86.31 508 GLN B N 1
ATOM 8218 C CA . GLN B 1 508 ? -13.117 -44.562 -27.062 1 86.31 508 GLN B CA 1
ATOM 8219 C C . GLN B 1 508 ? -11.672 -45 -26.859 1 86.31 508 GLN B C 1
ATOM 8221 O O . GLN B 1 508 ? -10.789 -44.656 -27.641 1 86.31 508 GLN B O 1
ATOM 8226 N N . LEU B 1 509 ? -11.359 -45.75 -25.844 1 92.44 509 LEU B N 1
ATOM 8227 C CA . LEU B 1 509 ? -10.023 -46.188 -25.453 1 92.44 509 LEU B CA 1
ATOM 8228 C C . LEU B 1 509 ? -9.57 -47.375 -26.312 1 92.44 509 LEU B C 1
ATOM 8230 O O . LEU B 1 509 ? -9.32 -48.469 -25.797 1 92.44 509 LEU B O 1
ATOM 8234 N N . HIS B 1 510 ? -9.328 -47.031 -27.547 1 86.69 510 HIS B N 1
ATOM 8235 C CA . HIS B 1 510 ? -9.008 -48.094 -28.516 1 86.69 510 HIS B CA 1
ATOM 8236 C C . HIS B 1 510 ? -7.645 -48.719 -28.219 1 86.69 510 HIS B C 1
ATOM 8238 O O . HIS B 1 510 ? -7.363 -49.812 -28.672 1 86.69 510 HIS B O 1
ATOM 8244 N N . SER B 1 511 ? -6.816 -47.938 -27.453 1 87.75 511 SER B N 1
ATOM 8245 C CA . SER B 1 511 ? -5.508 -48.5 -27.125 1 87.75 511 SER B CA 1
ATOM 8246 C C . SER B 1 511 ? -5.527 -49.156 -25.766 1 87.75 511 SER B C 1
ATOM 8248 O O . SER B 1 511 ? -4.504 -49.688 -25.312 1 87.75 511 SER B O 1
ATOM 8250 N N . GLY B 1 512 ? -6.668 -49.156 -25.188 1 91 512 GLY B N 1
ATOM 8251 C CA . GLY B 1 512 ? -6.832 -49.875 -23.922 1 91 512 GLY B CA 1
ATOM 8252 C C . GLY B 1 512 ? -6.473 -49.031 -22.719 1 91 512 GLY B C 1
ATOM 8253 O O . GLY B 1 512 ? -6.465 -47.781 -22.781 1 91 512 GLY B O 1
ATOM 8254 N N . VAL B 1 513 ? -6.406 -49.781 -21.672 1 94.12 513 VAL B N 1
ATOM 8255 C CA . VAL B 1 513 ? -6.125 -49.219 -20.359 1 94.12 513 VAL B CA 1
ATOM 8256 C C . VAL B 1 513 ? -4.934 -49.906 -19.719 1 94.12 513 VAL B C 1
ATOM 8258 O O . VAL B 1 513 ? -4.781 -51.125 -19.859 1 94.12 513 VAL B O 1
ATOM 8261 N N . GLN B 1 514 ? -4.047 -49.125 -19.203 1 93.94 514 GLN B N 1
ATOM 8262 C CA . GLN B 1 514 ? -2.977 -49.688 -18.375 1 93.94 514 GLN B CA 1
ATOM 8263 C C . GLN B 1 514 ? -3.068 -49.156 -16.953 1 93.94 514 GLN B C 1
ATOM 8265 O O . GLN B 1 514 ? -3.236 -47.938 -16.734 1 93.94 514 GLN B O 1
ATOM 8270 N N . PHE B 1 515 ? -3.055 -50.062 -16 1 93.94 515 PHE B N 1
ATOM 8271 C CA . PHE B 1 515 ? -3.029 -49.625 -14.617 1 93.94 515 PHE B CA 1
ATOM 8272 C C . PHE B 1 515 ? -1.61 -49.281 -14.18 1 93.94 515 PHE B C 1
ATOM 8274 O O . PHE B 1 515 ? -0.668 -50.031 -14.469 1 93.94 515 PHE B O 1
ATOM 8281 N N . VAL B 1 516 ? -1.534 -48.062 -13.672 1 92.44 516 VAL B N 1
ATOM 8282 C CA . VAL B 1 516 ? -0.234 -47.625 -13.172 1 92.44 516 VAL B CA 1
ATOM 8283 C C . VAL B 1 516 ? -0.379 -47.094 -11.742 1 92.44 516 VAL B C 1
ATOM 8285 O O . VAL B 1 516 ? -1.48 -46.75 -11.312 1 92.44 516 VAL B O 1
ATOM 8288 N N . ASP B 1 517 ? 0.743 -47 -11 1 88.69 517 ASP B N 1
ATOM 8289 C CA . ASP B 1 517 ? 0.742 -46.5 -9.625 1 88.69 517 ASP B CA 1
ATOM 8290 C C . ASP B 1 517 ? 0.99 -45 -9.594 1 88.69 517 ASP B C 1
ATOM 8292 O O . ASP B 1 517 ? 0.666 -44.344 -8.609 1 88.69 517 ASP B O 1
ATOM 8296 N N . SER B 1 518 ? 1.6 -44.562 -10.625 1 88.06 518 SER B N 1
ATOM 8297 C CA . SER B 1 518 ? 1.909 -43.156 -10.711 1 88.06 518 SER B CA 1
ATOM 8298 C C . SER B 1 518 ? 2.066 -42.719 -12.164 1 88.06 518 SER B C 1
ATOM 8300 O O . SER B 1 518 ? 2.271 -43.531 -13.055 1 88.06 518 SER B O 1
ATOM 8302 N N . PHE B 1 519 ? 1.831 -41.438 -12.414 1 87.25 519 PHE B N 1
ATOM 8303 C CA . PHE B 1 519 ? 2.051 -40.844 -13.727 1 87.25 519 PHE B CA 1
ATOM 8304 C C . PHE B 1 519 ? 3.43 -40.219 -13.812 1 87.25 519 PHE B C 1
ATOM 8306 O O . PHE B 1 519 ? 4.008 -39.844 -12.789 1 87.25 519 PHE B O 1
ATOM 8313 N N . PRO B 1 520 ? 3.92 -40.219 -15.07 1 83.19 520 PRO B N 1
ATOM 8314 C CA . PRO B 1 520 ? 5.098 -39.375 -15.242 1 83.19 520 PRO B CA 1
ATOM 8315 C C . PRO B 1 520 ? 4.797 -37.875 -15 1 83.19 520 PRO B C 1
ATOM 8317 O O . PRO B 1 520 ? 3.938 -37.312 -15.672 1 83.19 520 PRO B O 1
ATOM 8320 N N . LEU B 1 521 ? 5.348 -37.406 -13.984 1 76.88 521 LEU B N 1
ATOM 8321 C CA . LEU B 1 521 ? 5.113 -36.031 -13.602 1 76.88 521 LEU B CA 1
ATOM 8322 C C . LEU B 1 521 ? 6.383 -35.188 -13.766 1 76.88 521 LEU B C 1
ATOM 8324 O O . LEU B 1 521 ? 7.492 -35.719 -13.664 1 76.88 521 LEU B O 1
ATOM 8328 N N . ASN B 1 522 ? 6.145 -34 -14.086 1 66.88 522 ASN B N 1
ATOM 8329 C CA . ASN B 1 522 ? 7.289 -33.094 -14.016 1 66.88 522 ASN B CA 1
ATOM 8330 C C . ASN B 1 522 ? 7.566 -32.656 -12.578 1 66.88 522 ASN B C 1
ATOM 8332 O O . ASN B 1 522 ? 6.926 -33.125 -11.641 1 66.88 522 ASN B O 1
ATOM 8336 N N . THR B 1 523 ? 8.492 -31.812 -12.43 1 57.97 523 THR B N 1
ATOM 8337 C CA . THR B 1 523 ? 8.961 -31.391 -11.117 1 57.97 523 THR B CA 1
ATOM 8338 C C . THR B 1 523 ? 7.875 -30.594 -10.391 1 57.97 523 THR B C 1
ATOM 8340 O O . THR B 1 523 ? 7.867 -30.531 -9.156 1 57.97 523 THR B O 1
ATOM 8343 N N . ASN B 1 524 ? 6.949 -30.172 -11.148 1 56.75 524 ASN B N 1
ATOM 8344 C CA . ASN B 1 524 ? 5.902 -29.344 -10.547 1 56.75 524 ASN B CA 1
ATOM 8345 C C . ASN B 1 524 ? 4.602 -30.125 -10.383 1 56.75 524 ASN B C 1
ATOM 8347 O O . ASN B 1 524 ? 3.566 -29.547 -10.039 1 56.75 524 ASN B O 1
ATOM 8351 N N . GLY B 1 525 ? 4.695 -31.406 -10.727 1 60.47 525 GLY B N 1
ATOM 8352 C CA . GLY B 1 525 ? 3.549 -32.281 -10.516 1 60.47 525 GLY B CA 1
ATOM 8353 C C . GLY B 1 525 ? 2.613 -32.344 -11.703 1 60.47 525 GLY B C 1
ATOM 8354 O O . GLY B 1 525 ? 1.541 -32.938 -11.633 1 60.47 525 GLY B O 1
ATOM 8355 N N . LYS B 1 526 ? 3.014 -31.625 -12.688 1 66.5 526 LYS B N 1
ATOM 8356 C CA . LYS B 1 526 ? 2.182 -31.703 -13.883 1 66.5 526 LYS B CA 1
ATOM 8357 C C . LYS B 1 526 ? 2.443 -33 -14.656 1 66.5 526 LYS B C 1
ATOM 8359 O O . LYS B 1 526 ? 3.59 -33.438 -14.773 1 66.5 526 LYS B O 1
ATOM 8364 N N . ILE B 1 527 ? 1.469 -33.688 -15.219 1 72.69 527 ILE B N 1
ATOM 8365 C CA . ILE B 1 527 ? 1.588 -34.938 -15.969 1 72.69 527 ILE B CA 1
ATOM 8366 C C . ILE B 1 527 ? 2.303 -34.656 -17.297 1 72.69 527 ILE B C 1
ATOM 8368 O O . ILE B 1 527 ? 1.943 -33.75 -18.031 1 72.69 527 ILE B O 1
ATOM 8372 N N . LEU B 1 528 ? 3.41 -35.344 -17.516 1 75.12 528 LEU B N 1
ATOM 8373 C CA . LEU B 1 528 ? 4.102 -35.344 -18.797 1 75.12 528 LEU B CA 1
ATOM 8374 C C . LEU B 1 528 ? 3.453 -36.344 -19.75 1 75.12 528 LEU B C 1
ATOM 8376 O O . LEU B 1 528 ? 3.756 -37.531 -19.719 1 75.12 528 LEU B O 1
ATOM 8380 N N . ARG B 1 529 ? 2.615 -35.875 -20.688 1 78.25 529 ARG B N 1
ATOM 8381 C CA . ARG B 1 529 ? 1.787 -36.75 -21.5 1 78.25 529 ARG B CA 1
ATOM 8382 C C . ARG B 1 529 ? 2.641 -37.562 -22.469 1 78.25 529 ARG B C 1
ATOM 8384 O O . ARG B 1 529 ? 2.326 -38.719 -22.766 1 78.25 529 ARG B O 1
ATOM 8391 N N . ASN B 1 530 ? 3.773 -36.938 -22.922 1 75.19 530 ASN B N 1
ATOM 8392 C CA . ASN B 1 530 ? 4.66 -37.688 -23.797 1 75.19 530 ASN B CA 1
ATOM 8393 C C . ASN B 1 530 ? 5.285 -38.906 -23.094 1 75.19 530 ASN B C 1
ATOM 8395 O O . ASN B 1 530 ? 5.34 -40 -23.641 1 75.19 530 ASN B O 1
ATOM 8399 N N . ALA B 1 531 ? 5.695 -38.594 -21.922 1 83.88 531 ALA B N 1
ATOM 8400 C CA . ALA B 1 531 ? 6.258 -39.656 -21.125 1 83.88 531 ALA B CA 1
ATOM 8401 C C . ALA B 1 531 ? 5.188 -40.688 -20.766 1 83.88 531 ALA B C 1
ATOM 8403 O O . ALA B 1 531 ? 5.457 -41.906 -20.719 1 83.88 531 ALA B O 1
ATOM 8404 N N . ALA B 1 532 ? 4.07 -40.219 -20.516 1 88.06 532 ALA B N 1
ATOM 8405 C CA . ALA B 1 532 ? 2.953 -41.094 -20.219 1 88.06 532 ALA B CA 1
ATOM 8406 C C . ALA B 1 532 ? 2.639 -42 -21.391 1 88.06 532 ALA B C 1
ATOM 8408 O O . ALA B 1 532 ? 2.332 -43.188 -21.219 1 88.06 532 ALA B O 1
ATOM 8409 N N . ARG B 1 533 ? 2.742 -41.406 -22.547 1 84.31 533 ARG B N 1
ATOM 8410 C CA . ARG B 1 533 ? 2.525 -42.219 -23.75 1 84.31 533 ARG B CA 1
ATOM 8411 C C . ARG B 1 533 ? 3.535 -43.344 -23.828 1 84.31 533 ARG B C 1
ATOM 8413 O O . ARG B 1 533 ? 3.164 -44.5 -24.094 1 84.31 533 ARG B O 1
ATOM 8420 N N . LYS B 1 534 ? 4.789 -42.969 -23.594 1 85.62 534 LYS B N 1
ATOM 8421 C CA . LYS B 1 534 ? 5.84 -43.969 -23.641 1 85.62 534 LYS B CA 1
ATOM 8422 C C . LYS B 1 534 ? 5.598 -45.062 -22.609 1 85.62 534 LYS B C 1
ATOM 8424 O O . LYS B 1 534 ? 5.789 -46.25 -22.875 1 85.62 534 LYS B O 1
ATOM 8429 N N . LEU B 1 535 ? 5.219 -44.656 -21.5 1 90.31 535 LEU B N 1
ATOM 8430 C CA . LEU B 1 535 ? 4.898 -45.625 -20.438 1 90.31 535 LEU B CA 1
ATOM 8431 C C . LEU B 1 535 ? 3.76 -46.531 -20.859 1 90.31 535 LEU B C 1
ATOM 8433 O O . LEU B 1 535 ? 3.842 -47.75 -20.672 1 90.31 535 LEU B O 1
ATOM 8437 N N . PHE B 1 536 ? 2.783 -46 -21.375 1 90.62 536 PHE B N 1
ATOM 8438 C CA . PHE B 1 536 ? 1.649 -46.781 -21.844 1 90.62 536 PHE B CA 1
ATOM 8439 C C . PHE B 1 536 ? 2.1 -47.844 -22.859 1 90.62 536 PHE B C 1
ATOM 8441 O O . PHE B 1 536 ? 1.761 -49.031 -22.719 1 90.62 536 PHE B O 1
ATOM 8448 N N . GLU B 1 537 ? 2.955 -47.469 -23.812 1 86.06 537 GLU B N 1
ATOM 8449 C CA . GLU B 1 537 ? 3.43 -48.344 -24.875 1 86.06 537 GLU B CA 1
ATOM 8450 C C . GLU B 1 537 ? 4.293 -49.469 -24.312 1 86.06 537 GLU B C 1
ATOM 8452 O O . GLU B 1 537 ? 4.203 -50.625 -24.766 1 86.06 537 GLU B O 1
ATOM 8457 N N . SER B 1 538 ? 5.055 -49.031 -23.344 1 89.31 538 SER B N 1
ATOM 8458 C CA . SER B 1 538 ? 5.906 -50.062 -22.719 1 89.31 538 SER B CA 1
ATOM 8459 C C . SER B 1 538 ? 5.078 -51.125 -22 1 89.31 538 SER B C 1
ATOM 8461 O O . SER B 1 538 ? 5.438 -52.281 -21.984 1 89.31 538 SER B O 1
ATOM 8463 N N . LEU B 1 539 ? 4.004 -50.719 -21.484 1 88.38 539 LEU B N 1
ATOM 8464 C CA . LEU B 1 539 ? 3.148 -51.625 -20.719 1 88.38 539 LEU B CA 1
ATOM 8465 C C . LEU B 1 539 ? 2.277 -52.469 -21.641 1 88.38 539 LEU B C 1
ATOM 8467 O O . LEU B 1 539 ? 1.836 -53.562 -21.266 1 88.38 539 LEU B O 1
ATOM 8471 N N . MET B 1 540 ? 2.025 -51.875 -22.75 1 81.12 540 MET B N 1
ATOM 8472 C CA . MET B 1 540 ? 1.264 -52.625 -23.75 1 81.12 540 MET B CA 1
ATOM 8473 C C . MET B 1 540 ? 2.045 -53.844 -24.234 1 81.12 540 MET B C 1
ATOM 8475 O O . MET B 1 540 ? 1.47 -54.906 -24.453 1 81.12 540 MET B O 1
ATOM 8479 N N . ASP B 1 541 ? 3.377 -53.594 -24.422 1 70.5 541 ASP B N 1
ATOM 8480 C CA . ASP B 1 541 ? 4.246 -54.656 -24.922 1 70.5 541 ASP B CA 1
ATOM 8481 C C . ASP B 1 541 ? 4.465 -55.75 -23.875 1 70.5 541 ASP B C 1
ATOM 8483 O O . ASP B 1 541 ? 4.746 -56.906 -24.219 1 70.5 541 ASP B O 1
ATOM 8487 N N . SER B 1 542 ? 4.406 -55.312 -22.641 1 65.75 542 SER B N 1
ATOM 8488 C CA . SER B 1 542 ? 4.672 -56.281 -21.594 1 65.75 542 SER B CA 1
ATOM 8489 C C . SER B 1 542 ? 3.455 -57.156 -21.328 1 65.75 542 SER B C 1
ATOM 8491 O O . SER B 1 542 ? 3.566 -58.188 -20.672 1 65.75 542 SER B O 1
ATOM 8493 N N . ASN B 1 543 ? 2.342 -56.844 -21.672 1 51.38 543 ASN B N 1
ATOM 8494 C CA . ASN B 1 543 ? 1.185 -57.719 -21.5 1 51.38 543 ASN B CA 1
ATOM 8495 C C . ASN B 1 543 ? 0.892 -58.5 -22.766 1 51.38 543 ASN B C 1
ATOM 8497 O O . ASN B 1 543 ? 0.955 -57.969 -23.875 1 51.38 543 ASN B O 1
#

Sequence (1086 aa):
VESVRMATRILFPTTFDEKTKIWSGAPRQPLYDYNCSMGLVAFNSMKNYPDNIIQISDIDGRVVTYAESLSWAVRLALYLKSEKLTHEDVIGIIGKASTYATSLAVACLFHTTPFHAVAYTYMKEPEVIKELYELTKPKIMFCDGEDYETIKQVTAEWAPKIITLTGRVEGIASIEDLLKPHPMERLYQPERLAVGGDQTAVILCSSGTSGTAKAVGMSHRHVARTAQLTNSTDVVLTSATLDWMTGFSCTMLGYFFGTTQIIFNKTFNAEDFIRMTEQYKATMYAMAPWQAYEVFTHPLATEKSLSSLKLVCIVGGWLSTAVLQKAKSITKNCHIMFTYGSTETSGISISLDVELENSVGGLLAGNRMKIVDDEGNALGHNQIGTILIDVGIKWNGYINNPVDTANAIKDGWIDLGDVGYFDENNNLFLTDRKKDVLKYKSKDYWPNEIEQIICELPEVQNACVVGVRNVGRTDAAGALVIKKQGFEITKEQIIEYVAKRVVVEYKQLHSGVQFVDSFPLNTNGKILRNAARKLFESLMDSNVESVRMATRILFPTTFDEKTKIWSGAPRQPLYDYNCSMGLVAFNSMKNYPDNIIQISDIDGRVVTYAESLSWAVRLALYLKSEKLTHEDVIGIIGKASTYATSLAVACLFHTTPFHAVAYTYMKEPEVIKELYELTKPKIMFCDGEDYETIKQVTAEWAPKIITLTGRVEGIASIEDLLKPHPMERLYQPERLAVGGDQTAVILCSSGTSGTAKAVGMSHRHVARTAQLTNSTDVVLTSATLDWMTGFSCTMLGYFFGTTQIIFNKTFNAEDFIRMTEQYKATMYAMAPWQAYEVFTHPLATEKSLSSLKLVCIVGGWLSTAVLQKAKSITKNCHIMFTYGSTETSGISISLDVELENSVGGLLAGNRMKIVDDEGNALGHNQIGTILIDVGIKWNGYINNPVDTANAIKDGWIDLGDVGYFDENNNLFLTDRKKDVLKYKSKDYWPNEIEQIICELPEVQNACVVGVRNVGRTDAAGALVIKKQGFEITKEQIIEYVAKRVVVEYKQLHSGVQFVDSFPLNTNGKILRNAARKLFESLMDSN

InterPro domains:
  IPR000873 AMP-dependent synthetase/ligase domain [PF00501] (46-389)
  IPR020845 AMP-binding, conserved site [PS00455] (203-214)
  IPR025110 AMP-binding enzyme, C-terminal domain [PF13193] (449-526)
  IPR042099 ANL, N-terminal domain [G3DSA:3.40.50.12780] (25-436)
  IPR045851 AMP-binding enzyme domain superfamily [G3DSA:3.30.300.30] (437-540)

pLDDT: mean 88.76, std 13.28, range [17.95, 98.88]

Secondary structure (DSSP, 8-state):
----------SS-EEEETTTTEEEEPPP---B-TT--HHHHHHHHHHH-TTSEEEEETTT--EEEHHHHHHHHHHHHHHHHHTT--TTS-EEEE----TTHHHHHHHHHHHT--EEEE-GGGGG-HHHHHHHHHHH--SEEEEEGGGHHHHHHHTTTT--EEEEEES-BTTB-BGGGG-S--TTGGG--PPPPSS-TTSEEEEEEE--TTS--EEEEEEHHHHTT------TT-EEEES--TTSHHHHHHHHHHHHH--EEEE--SPP-HHHHHHHHHHHT--EEEE-HHHHHHHHHSTT--TTTTTT--EEEEESS---HHHHHHHHHH-TT-EEEEEEEETTTEEEEEE--TTSTTEEEEEPTT-EEEEE-TT--B--TT--EEEEEE-SS----BTT-HHHHHHTEETTEEEEEEEEEE-TT--EEEEEEGGG-EEETTEEE-HHHHHHHHHTSTTEEEEEEEEEEETTTEEEEEEEEEEPTT----HHHHHHHHHHHH-SGGGS-TTEEEE-S---B-TTS-B-HHHHHHHHHHHHHH-/----------SS-EEEETTTTEEEEPPP---B-TT--HHHHHHHHHHH-TTSEEEEETTT--EEEHHHHHHHHHHHHHHHHHTT--TTS-EEEE-S--TTHHHHHHHHHHHT--EEEE-GGGGG-HHHHHHHHHHH--SEEEEEGGGHHHHHHHTTTT--EEEEEES-BTTB-BGGGG-S--TTGGG--PPPPSS-TTSEEEEEEE--TTS--EEEEEEHHHHTT------TT-EEEES--TTSHHHHHHHHHHHHH--EEEE--SPP-HHHHHHHHHHHT--EEEE-HHHHHHHHHSTT--TTTTTT--EEEEESS---HHHHHHHHHH-TT-EEEEEEEETTTEEEEEE--TTSTTEEEEEPTT-EEEEE-TTS-B--TT--EEEEEE-SS----BTT-HHHHHHTEETTEE--SEEEEE-TT--EEEEEEGGG-EEETTEEE-HHHHHHHHTTSTTEEEEEEEEEEETTEEEEEEEEEEEPTT----HHHHHHHHHHHH-SGGGS-TTEEEE-SS--B-TTS-B-HHHHHHHHHHHHHH-

Radius of gyration: 34.41 Å; Cα contacts (8 Å, |Δi|>4): 2467; chains: 2; bounding box: 78×118×79 Å

Foldseek 3Di:
DPPPPPPQPQVWDWDADPVQRKIAIAADDDDDDQFDFLLQLLLCLLVVFVQFWAEAEPAPGDTHTSVRLLLLLLLLLVVCVVVVDALLAEEEEEEFDDDNRLSPLSSLSLNNHAYAYDYNVCLVPLQLVLVACVLRLHQEYEYAPVCVVSVCVSNVVSRHQYEYDYDDDPPHHHSVNSSDDDPCSVVDGGDIDPPTQQRFHYWAWFCPLVHRIFTFTDTSVNLSPLDQPDASVAEEEESDDCRALQNVSSSSNCSNHRYYYYGYRDDDAQVVSLVCCQVVVHAEYEAEQVSLLRNLPPPSQALNSNVSHQEYEYEDAFHALVSVVSSCVRHVNHFYKYFDDTPQQRTFAMRRDSVVHQWRFAGDHQKMKFFAAPVGHTDHAPDKHFIWIDNNDDTPATRPCVPVRVVQADPNTGGPQWMWGAHPSRTIGTQGGNVQFFFAPNDTDGQVVLFNQLNVDPQWSGKGWWQACDPVGGRAIEIETETDPPDDDDQVRSQVSSCVVVVDPSRGRPVTYDYDNDADADPRRHGSRVVRNVVSVVVSVVD/DPPPPPPLPQVWDWDADPVQRKIATAADDADDDQFDFLLQLLLCLLVVFVQFWAEAEPAPGDTHTSVRLLLLLLLLLVVCVVVVDALLAEEEEEEFDDDNRLSPLSSLSLANHAYAYDYNVCLVPLQLVLVACVLRLHQEYEYAPVCVVSVCVSNVVSRHQYEYDYDDDPPHHHSVNSSDDDPCSVVDGGDIDPPTQQRFHYWAWFCPLVRRIFTFTDTSVNLSPLDQPDASVAEEEESDDCRALQNVSSSSNCSNHRYYYYGYRDDDALVVVLVCCQVVVHAEYEAEQLSLLRNLPPPSQALNSNVSHQEYEYEDFFHALVSVVSSCVRHVNHFYKYFDDTPQQRTFAMRRDSPPHQWRGAGDHQKMKFFAAPVGHTDHAPDKHFIWIDNNDDTPATRVCVPVRVVQADPNTGGPQWMWGAHPSRTIHTQAGNVQFWDWPNDTHGQRVLFNQLNNDPQWSGKGWWQADDPPTTRQTEIETETDPPDDDDQVRSQVSSCVVVVDPSRGRPLTYDYDNDADADPRRHGSRVVRNVVSVVVSVVD

Organism: NCBI:txid30044

Solvent-accessible surface area (backbone atoms only — not comparable to full-atom values): 55993 Å² total; per-residue (Å²): 133,76,74,74,68,72,68,68,65,66,91,38,61,46,46,75,38,84,88,78,33,37,37,31,19,41,80,59,78,57,57,54,20,62,56,35,38,58,15,45,52,31,49,49,44,26,63,21,38,35,80,43,47,41,35,38,29,72,77,80,63,50,74,37,30,20,44,56,42,46,53,42,14,45,30,42,23,52,51,44,49,74,69,67,60,41,61,85,42,31,33,31,38,36,46,70,61,52,91,59,56,64,32,49,54,49,10,26,32,21,48,36,24,15,38,38,26,43,60,47,74,41,68,83,39,51,66,59,51,28,57,58,42,65,59,61,56,34,56,36,34,36,26,31,31,92,46,42,69,60,52,52,59,50,38,51,90,76,56,44,51,63,32,17,70,40,63,81,43,93,97,43,54,34,52,73,73,47,52,53,90,55,93,57,58,89,72,62,69,56,45,75,52,90,72,35,28,73,36,54,40,36,30,33,46,35,78,47,73,84,69,62,71,41,51,33,38,34,22,29,51,59,60,67,61,62,74,86,84,62,18,43,88,35,24,38,41,47,86,53,46,71,22,32,60,69,19,35,49,56,52,47,41,21,45,66,30,37,16,22,35,48,42,56,66,70,80,86,48,41,68,59,51,47,50,48,26,54,74,67,47,27,20,30,39,48,41,36,34,67,54,50,50,44,32,52,67,31,87,76,52,34,46,75,45,38,56,52,32,40,36,34,39,30,38,82,61,72,70,43,67,67,55,51,50,47,35,43,72,30,22,79,72,34,45,51,26,30,41,38,64,42,74,84,62,38,79,42,22,48,15,61,37,73,82,46,65,74,36,27,22,20,27,34,61,35,23,33,35,36,30,20,44,95,86,63,48,68,37,59,66,71,36,76,19,42,42,31,39,36,66,75,64,88,71,73,38,37,56,90,30,66,66,65,31,51,68,28,44,55,95,84,23,40,37,82,46,39,23,24,31,30,40,94,84,42,36,30,33,70,48,40,36,57,88,52,45,27,41,20,88,92,34,80,38,42,35,49,59,51,20,53,56,52,31,68,37,85,43,34,64,43,50,48,45,24,52,42,77,44,98,85,78,25,27,28,29,20,30,40,31,26,64,28,89,92,48,83,79,54,55,64,56,51,40,51,50,42,38,68,71,60,68,47,72,64,65,20,43,75,57,37,58,41,83,40,94,70,73,48,51,46,92,81,62,44,70,27,53,64,55,37,29,52,50,49,53,54,52,55,71,71,98,131,79,72,76,69,73,67,66,63,67,90,37,62,46,45,75,38,83,87,77,33,36,36,32,20,42,82,59,77,58,58,52,20,61,57,34,39,58,16,47,52,30,50,50,43,26,62,21,38,35,80,43,45,41,34,36,28,72,77,79,63,51,74,37,31,20,45,56,41,48,55,43,14,47,29,43,23,51,50,43,50,74,69,67,60,40,61,86,44,30,34,31,39,35,45,70,61,53,92,57,56,64,31,49,54,49,10,27,34,21,49,36,24,15,36,38,26,44,60,48,71,41,68,83,39,52,67,59,50,26,57,58,42,65,60,62,55,34,55,36,33,35,27,30,31,91,45,43,68,61,52,52,58,51,39,52,90,78,57,42,52,64,30,17,69,41,64,81,42,93,96,43,55,33,52,72,72,48,52,52,91,55,95,57,57,90,74,63,70,56,45,74,52,89,70,35,26,73,36,54,40,37,29,32,45,35,78,47,71,85,71,65,70,43,48,32,37,34,22,29,52,58,61,68,62,63,74,85,84,61,17,43,88,34,24,37,43,47,85,54,45,70,24,31,58,69,19,37,50,57,53,47,41,20,44,66,30,37,17,22,35,49,42,56,64,70,79,85,48,42,67,60,52,46,50,48,26,54,75,68,46,25,19,31,41,47,40,40,33,69,55,47,49,45,34,52,67,31,87,75,51,34,45,75,44,37,57,52,31,41,36,34,39,30,40,84,60,71,70,43,65,68,57,49,50,47,36,43,72,30,21,79,72,33,46,52,28,28,40,38,62,42,72,85,64,40,78,42,22,47,14,63,36,76,78,46,79,69,35,27,22,19,28,34,60,35,23,34,35,36,29,20,44,96,86,64,48,68,37,58,68,72,36,75,19,41,40,30,39,35,66,75,64,88,73,74,38,37,54,90,31,65,65,64,32,51,68,29,44,55,96,83,22,40,36,83,45,40,25,23,30,30,40,94,84,43,35,31,32,67,49,40,38,59,87,52,47,25,38,18,86,91,34,79,36,41,35,50,57,51,21,52,56,52,32,67,37,85,44,34,65,43,51,49,44,20,51,43,81,49,102,87,56,40,30,26,26,20,30,40,31,25,63,29,88,94,48,84,77,53,55,62,55,52,40,50,49,40,36,67,69,60,67,47,72,62,64,21,42,75,57,37,58,41,83,38,93,70,74,46,50,47,91,82,65,48,69,27,52,64,54,38,28,52,51,49,53,56,53,54,70,72,98